Protein AF-0000000077461786 (afdb_homodimer)

pLDDT: mean 81.06, std 22.25, range [20.05, 98.94]

Foldseek 3Di:
DPPDDPADQLEDWDAQLLRQWIWTFGWQKIWIAGPVPRHTDDIQHDGPGGWNYKAFDDDPDPVCSPFQWIWIAGQCQWIFIARPVVGDTDDIDRNVHGFHWFWQAKAAWDADPNDTDIDTHTDTDGDPPPPPDDPDPDPDPDPPVPPVPPPPPPRCVVDDPVSQCRRQVVLLLVVLVCQLVPFDWDADPLRQIWGKDFKDKGKDFQQRFFPQFFLADAPQLLLLVVLLCLQVQAQFQVVCVVVVHCPCVVLQACVLCVVLPNNVADRRGQFRFRSVCQQANPFDTDTRPDDCPPHHDNLVVVLLVCCQPPQQDFPSKGARDDPVRCSRGSHHFQFGMKTWHDDPLEIEIEIEGQEAASQHRNSSVSNNVSVVRQLSSLLSVGHYGMYMYIYGIYIYRPQCSVLSVSSSPGRTDRGWHKAAQNVDNDSNPDDSVRIDTHPRNHDYHRDDDDRD/DPPDDPADQLEDWDAQLLRQWIWTFGWQKIWIAGPVPRHTDDIQHDGPGGWNDKAFDDDPDPVCSVFQWIWIAGQCQWIFIARPVPGDTDDIDRNVHGFHWFWQAKDAWDADPNDTDIDTHTDTDGDPPPVPDDPDPDPPPDPPVPPVQPPPPVRCVVDDPVSQCRRQVVLLLVVLVCQLVPFDWDADPLRQIWGKDFKDKGKDFQQRFFPQFFLADAPQLLLLVVLLCLQQQAQFQVVCVVVVHCPCVVLQACVLCVVLPNNVADRRGQFRFRSVCQQANPFDTDTRPDDCPPHHDNLVVVLLVCCQPPQQDFPSKGARDDPVRCSRGSHHFQFGMKTWHDDPLEIEIEIEGQEAASQHRNSSVSNNVSVVRQLSSLLSVGHYGMYMYIYGIYIYRPQCSVLSVSSSPGRTDRGWHKAAQNVDNDSNPDDSVRIDTHPRNHDYHRDDDDRD

Organism: NCBI:txid325984

InterPro domains:
  IPR000398 Thymidylate synthase [MF_00008] (169-452)
  IPR000398 Thymidylate synthase [PR00108] (210-231)
  IPR000398 Thymidylate synthase [PR00108] (303-322)
  IPR000398 Thymidylate synthase [PR00108] (329-344)
  IPR000398 Thymidylate synthase [PR00108] (347-373)
  IPR000398 Thymidylate synthase [PR00108] (385-402)
  IPR000398 Thymidylate synthase [TIGR03284] (171-452)
  IPR001680 WD40 repeat [SM00320] (37-83)
  IPR015943 WD40/YVTN repeat-like-containing domain superfamily [G3DSA:2.130.10.10] (1-142)
  IPR020940 Thymidylate synthase, active site [PS00091] (314-342)
  IPR023451 Thymidylate synthase/dCMP hydroxymethylase domain [PF00303] (171-452)
  IPR023451 Thymidylate synthase/dCMP hydroxymethylase domain [cd00351] (172-405)
  IPR036322 WD40-repeat-containing domain superfamily [SSF50978] (13-280)
  IPR036926 Thymidylate synthase/dCMP hydroxymethylase superfamily [G3DSA:3.30.572.10] (159-452)
  IPR036926 Thymidylate synthase/dCMP hydroxymethylase superfamily [SSF55831] (150-452)
  IPR045097 Thymidylate synthase/dCMP hydroxymethylase [PTHR11548] (105-452)

Radius of gyration: 31.3 Å; Cα contacts (8 Å, |Δi|>4): 1874; chains: 2; bounding box: 80×113×77 Å

Solvent-accessible surface area (backbone atoms only — not comparable to full-atom values): 48956 Å² total; per-residue (Å²): 69,83,75,64,73,95,61,66,64,60,20,64,64,29,57,40,74,72,54,52,34,36,34,34,22,45,44,37,26,37,37,30,24,30,59,85,74,66,43,76,74,51,62,45,80,78,52,90,24,42,22,25,36,51,42,55,57,79,59,93,49,85,88,38,44,78,50,42,37,31,39,34,27,11,50,62,5,36,36,34,33,31,36,64,80,62,73,36,84,72,42,78,42,77,68,80,36,42,37,39,54,30,48,48,34,63,50,75,75,43,73,57,95,88,27,48,43,60,54,67,41,65,40,77,48,78,69,73,72,75,74,77,60,84,71,80,76,78,76,81,76,74,83,70,75,68,68,75,69,65,67,55,71,72,66,60,62,72,40,55,63,76,60,49,66,47,28,56,66,46,57,56,50,52,48,52,51,46,25,75,73,68,29,46,81,38,62,49,96,60,68,69,30,29,23,33,41,74,64,48,76,46,68,43,64,42,68,71,29,34,73,47,65,20,40,30,50,67,68,57,69,52,36,48,50,50,48,54,40,28,74,69,28,52,31,41,45,55,67,40,43,77,71,72,38,66,88,52,49,69,59,22,27,60,71,42,27,43,74,69,72,40,65,88,50,58,73,24,42,30,36,68,31,42,13,19,25,28,44,25,28,82,41,86,83,87,59,57,82,64,83,58,83,90,33,46,45,42,30,56,60,50,34,54,48,34,55,68,75,40,40,60,48,69,75,36,50,44,51,29,64,47,88,80,48,43,85,58,23,62,57,67,57,34,63,28,34,37,39,49,45,58,54,95,64,21,30,27,35,40,34,40,20,40,49,28,40,59,76,63,49,38,60,46,48,49,34,35,54,44,48,50,40,40,51,53,13,53,50,58,74,34,40,37,34,37,38,34,43,35,26,38,40,33,26,40,45,54,87,41,48,63,54,47,55,56,36,72,73,43,68,76,47,51,36,17,34,73,44,68,51,83,85,64,62,50,87,87,71,68,56,70,85,38,56,45,73,46,70,71,66,47,40,64,72,71,82,71,81,82,85,105,68,83,75,63,74,96,61,64,63,59,20,65,64,29,57,39,74,72,55,52,33,35,35,35,22,46,44,36,26,36,38,30,25,29,60,87,75,66,43,76,76,52,60,46,80,79,52,89,26,43,21,25,38,54,44,54,58,79,58,92,48,85,88,40,41,78,51,41,37,31,37,35,29,10,49,62,5,34,37,35,34,31,35,64,79,62,71,36,84,73,43,79,42,78,66,79,35,42,37,39,54,32,48,46,33,64,51,74,76,42,72,58,94,90,28,48,41,62,56,65,41,66,40,79,47,79,70,75,73,74,75,78,61,83,71,80,77,76,75,82,78,69,85,75,74,68,70,77,69,64,68,56,67,72,64,58,64,72,40,56,64,76,59,50,67,48,28,57,66,45,59,57,50,50,47,52,51,46,25,74,73,68,29,45,80,37,61,49,98,60,68,70,30,29,23,33,42,74,66,46,74,44,68,42,63,41,66,73,28,32,72,47,65,18,39,31,51,65,68,58,70,52,37,48,51,50,47,54,40,28,74,70,28,52,30,40,46,56,67,40,44,76,72,72,37,67,88,52,50,67,58,22,29,59,71,42,26,43,73,70,72,40,64,89,51,57,72,24,42,29,34,70,31,43,15,20,26,28,44,25,29,82,41,86,81,86,60,59,83,63,84,60,82,91,34,46,44,43,32,56,61,49,34,54,48,33,54,66,74,41,40,60,47,69,75,35,49,42,50,30,63,46,87,80,49,42,85,58,23,63,59,65,56,34,66,28,36,35,37,49,46,57,55,94,62,20,30,26,35,40,34,39,20,41,50,29,39,59,74,64,50,38,60,45,48,50,35,35,53,45,48,50,38,41,51,53,13,53,51,62,75,32,41,38,34,36,38,33,44,35,26,38,38,33,27,40,44,53,86,40,47,64,54,48,55,55,37,71,71,43,67,76,48,52,34,16,34,73,44,68,50,83,85,64,61,49,87,86,70,68,54,69,86,40,55,44,74,44,70,70,67,47,39,66,71,71,81,71,81,80,86,105

Secondary structure (DSSP, 8-state):
-----SS-B-S--EE-TTSSEEEEEETTEEEEEETTT--EEEEEE--SS-EEEEEEPP-SSGGGTT--EEEEEETTSEEEEEETTTTEEEEEEE-SS--EEEEEEEPPPEEETTEEE--EEEEEE---GGG------------GGGGGG---GGGTTTS-HHHHTT-THHHHHHHHHHHHHHPEEE--TTSS-EEEEEEEEEEEE-SS-----SSS---HHHHHHHHHHHHHT--BHHHHHTTT--TTHHHHSHHHHHHTT-TTSPTTB--S-THHHHHHBTPPP--TTS--TT-SB-HHHHHHHHHHH-TT-TT-EEE---TTTGGG-SS--SEEEEEEEEETTEEEEEEEEEEEETTTHHHHHHHHHHHHHHHHHHHTT-EEEEEEEEEEEEEEEGGGHHHHHHHTTSPP-PPPEEEE-TT--SGGG--GGGEEEES--PPPP-------/-----SS-EEEEEEE-TTSSEEEEEETTEEEEEETTT--EEEEEE--SS-EEEEEEPPPSSGGGTT--EEEEEETTSEEEEEETTTTEEEEEEE-SS--EEEEEEEPPPEEETTEEE--EEEEEE---GGG-------S----TTSGGG---GGGTTTS-HHHHTT-THHHHHHHHHHHHHHPEEE--TTSS-EEEEEEEEEEEE-SS-----SSS---HHHHHHHHHHHHHT--BHHHHHHTT--TTHHHHSHHHHHHTT-TTSPTTB--S-THHHHHHBTPPP--TTS--TT-SB-HHHHHHHHHHH-TT-TT-EEE---TTTGGG-SS--SEEEEEEEEETTEEEEEEEEEEEETTTHHHHHHHHHHHHHHHHHHHTT-EEEEEEEEEEEEEEEGGGHHHHHHHTTSPP-PPPEEEE-TT--SGGG--GGGEEEES--PPPP-------

Nearest PDB structures (foldseek):
  8dae-assembly1_A  TM=9.902E-01  e=1.362E-56  Arabidopsis thaliana
  6kp7-assembly1_B  TM=8.188E-01  e=2.850E-46  Plasmodium falciparum
  6kpr-assembly1_A  TM=7.948E-01  e=3.824E-46  Plasmodium falciparum
  6lh9-assembly1_B  TM=7.862E-01  e=1.872E-45  Plasmodium falciparum
  7f3y-assembly1_B  TM=7.799E-01  e=4.022E-45  Plasmodium falciparum

Sequence (904 aa):
MITGGQSFVSSPPAFSNDGKKLLICTGATVSIFSTSTGLQITELEGHIDRVTSVVVVPVTGPASKFMSFCWTSSLDGTVCYWDFAVPELMKKVNVQLPVWSMPWHSSSPLVENNIRYSFVTYVRVRSNSDTELNAPSNDVATDCQSEKEKFEVERFSFLPKMIFDRHEEYMYIKLVDDIISTGTQKSDRTGTGTLSKFGCQMRFNLRRSFPLLTTKKVFWRGVVEELLWFISGSTNAKVLQEKGIHIWDGNASREYLDSVGLSHREEGDLGPIYGFQWRHYGAEYTDMHADYSGKGFDQLMDVIDKIKNNPDDRRIILSAWNPSDLIQMALPPCHMFAQFYVENGELSCQMYQRSADMGLGVPFNIASYSLLTCIIAHVCGLVPGEFVHVLGDAHVYRNHVRPLQEQLQKQPKPFPVLKINPLIKDIDSFVASDFKLIGYDPHYKIEMKMAIMITGGQSFVSSPPAFSNDGKKLLICTGATVSIFSTSTGLQITELEGHIDRVTSVVVVPVTGPASKFMSFCWTSSLDGTVCYWDFAVPELMKKVNVQLPVWSMPWHSSSPLVENNIRYSFVTYVRVRSNSDTELNAPSNDVATDCQSEKEKFEVERFSFLPKMIFDRHEEYMYIKLVDDIISTGTQKSDRTGTGTLSKFGCQMRFNLRRSFPLLTTKKVFWRGVVEELLWFISGSTNAKVLQEKGIHIWDGNASREYLDSVGLSHREEGDLGPIYGFQWRHYGAEYTDMHADYSGKGFDQLMDVIDKIKNNPDDRRIILSAWNPSDLIQMALPPCHMFAQFYVENGELSCQMYQRSADMGLGVPFNIASYSLLTCIIAHVCGLVPGEFVHVLGDAHVYRNHVRPLQEQLQKQPKPFPVLKINPLIKDIDSFVASDFKLIGYDPHYKIEMKMAI

Structure (mmCIF, N/CA/C/O backbone):
data_AF-0000000077461786-model_v1
#
loop_
_entity.id
_entity.type
_entity.pdbx_description
1 polymer 'thymidylate synthase'
#
loop_
_atom_site.group_PDB
_atom_site.id
_atom_site.type_symbol
_atom_site.label_atom_id
_atom_site.label_alt_id
_atom_site.label_comp_id
_atom_site.label_asym_id
_atom_site.label_entity_id
_atom_site.label_seq_id
_atom_site.pdbx_PDB_ins_code
_atom_site.Cartn_x
_atom_site.Cartn_y
_atom_site.Cartn_z
_atom_site.occupancy
_atom_site.B_iso_or_equiv
_atom_site.auth_seq_id
_atom_site.auth_comp_id
_atom_site.auth_asym_id
_atom_site.auth_atom_id
_atom_site.pdbx_PDB_model_num
ATOM 1 N N . MET A 1 1 ? 13.609 6.012 27.078 1 20.17 1 MET A N 1
ATOM 2 C CA . MET A 1 1 ? 12.828 7.191 27.438 1 20.17 1 MET A CA 1
ATOM 3 C C . MET A 1 1 ? 12.82 7.414 28.938 1 20.17 1 MET A C 1
ATOM 5 O O . MET A 1 1 ? 12.453 6.516 29.703 1 20.17 1 MET A O 1
ATOM 9 N N . ILE A 1 2 ? 13.836 8.023 29.453 1 24 2 ILE A N 1
ATOM 10 C CA . ILE A 1 2 ? 13.633 8.5 30.828 1 24 2 ILE A CA 1
ATOM 11 C C . ILE A 1 2 ? 12.32 9.273 30.906 1 24 2 ILE A C 1
ATOM 13 O O . ILE A 1 2 ? 12.078 10.195 30.125 1 24 2 ILE A O 1
ATOM 17 N N . THR A 1 3 ? 11.32 8.562 31.281 1 26.92 3 THR A N 1
ATOM 18 C CA . THR A 1 3 ? 10.031 9.211 31.5 1 26.92 3 THR A CA 1
ATOM 19 C C . THR A 1 3 ? 10.148 10.312 32.531 1 26.92 3 THR A C 1
ATOM 21 O O . THR A 1 3 ? 10.109 10.047 33.75 1 26.92 3 THR A O 1
ATOM 24 N N . GLY A 1 4 ? 11.266 10.938 32.656 1 26.56 4 GLY A N 1
ATOM 25 C CA . GLY A 1 4 ? 11.188 11.867 33.781 1 26.56 4 GLY A CA 1
ATOM 26 C C . GLY A 1 4 ? 9.859 12.602 33.875 1 26.56 4 GLY A C 1
ATOM 27 O O . GLY A 1 4 ? 8.945 12.32 33.094 1 26.56 4 GLY A O 1
ATOM 28 N N . GLY A 1 5 ? 9.977 13.922 34.469 1 28.36 5 GLY A N 1
ATOM 29 C CA . GLY A 1 5 ? 8.945 14.789 35 1 28.36 5 GLY A CA 1
ATOM 30 C C . GLY A 1 5 ? 7.816 15.062 34.031 1 28.36 5 GLY A C 1
ATOM 31 O O . GLY A 1 5 ? 7.918 14.727 32.844 1 28.36 5 GLY A O 1
ATOM 32 N N . GLN A 1 6 ? 6.551 15.367 34.625 1 29.67 6 GLN A N 1
ATOM 33 C CA . GLN A 1 6 ? 5.238 15.742 34.094 1 29.67 6 GLN A CA 1
ATOM 34 C C . GLN A 1 6 ? 5.367 16.641 32.875 1 29.67 6 GLN A C 1
ATOM 36 O O . GLN A 1 6 ? 4.402 16.828 32.125 1 29.67 6 GLN A O 1
ATOM 41 N N . SER A 1 7 ? 6.316 17.641 32.969 1 28.44 7 SER A N 1
ATOM 42 C CA . SER A 1 7 ? 6.258 18.766 32.031 1 28.44 7 SER A CA 1
ATOM 43 C C . SER A 1 7 ? 6.945 18.438 30.719 1 28.44 7 SER A C 1
ATOM 45 O O . SER A 1 7 ? 7.797 17.547 30.672 1 28.44 7 SER A O 1
ATOM 47 N N . PHE A 1 8 ? 6.34 18.859 29.641 1 31.45 8 PHE A N 1
ATOM 48 C CA . PHE A 1 8 ? 6.695 18.734 28.234 1 31.45 8 PHE A CA 1
ATOM 49 C C . PHE A 1 8 ? 8.164 19.062 28.016 1 31.45 8 PHE A C 1
ATOM 51 O O . PHE A 1 8 ? 8.664 20.078 28.531 1 31.45 8 PHE A O 1
ATOM 58 N N . VAL A 1 9 ? 9 18.141 27.922 1 36.12 9 VAL A N 1
ATOM 59 C CA . VAL A 1 9 ? 10.367 18.344 27.469 1 36.12 9 VAL A CA 1
ATOM 60 C C . VAL A 1 9 ? 10.352 19.031 26.094 1 36.12 9 VAL A C 1
ATOM 62 O O . VAL A 1 9 ? 9.711 18.547 25.156 1 36.12 9 VAL A O 1
ATOM 65 N N . SER A 1 10 ? 10.539 20.328 26.078 1 40.47 10 SER A N 1
ATOM 66 C CA . SER A 1 10 ? 10.453 21.203 24.906 1 40.47 10 SER A CA 1
ATOM 67 C C . SER A 1 10 ? 11.641 20.984 23.969 1 40.47 10 SER A C 1
ATOM 69 O O . SER A 1 10 ? 11.617 21.438 22.812 1 40.47 10 SER A O 1
ATOM 71 N N . SER A 1 11 ? 12.719 20.453 24.484 1 46.12 11 SER A N 1
ATOM 72 C CA . SER A 1 11 ? 13.906 20.312 23.656 1 46.12 11 SER A CA 1
ATOM 73 C C . SER A 1 11 ? 14.656 19.031 23.953 1 46.12 11 SER A C 1
ATOM 75 O O . SER A 1 11 ? 14.508 18.453 25.047 1 46.12 11 SER A O 1
ATOM 77 N N . PRO A 1 12 ? 15.336 18.391 22.953 1 49.28 12 PRO A N 1
ATOM 78 C CA . PRO A 1 12 ? 16.125 17.203 23.234 1 49.28 12 PRO A CA 1
ATOM 79 C C . PRO A 1 12 ? 17.047 17.375 24.453 1 49.28 12 PRO A C 1
ATOM 81 O O . PRO A 1 12 ? 17.625 18.438 24.641 1 49.28 12 PRO A O 1
ATOM 84 N N . PRO A 1 13 ? 17.016 16.281 25.344 1 54.81 13 PRO A N 1
ATOM 85 C CA . PRO A 1 13 ? 17.969 16.344 26.453 1 54.81 13 PRO A CA 1
ATOM 86 C C . PRO A 1 13 ? 19.422 16.281 25.984 1 54.81 13 PRO A C 1
ATOM 88 O O . PRO A 1 13 ? 19.688 15.875 24.844 1 54.81 13 PRO A O 1
ATOM 91 N N . ALA A 1 14 ? 20.312 16.875 26.547 1 60.91 14 ALA A N 1
ATOM 92 C CA . ALA A 1 14 ? 21.734 16.875 26.266 1 60.91 14 ALA A CA 1
ATOM 93 C C . ALA A 1 14 ? 22.516 16.234 27.406 1 60.91 14 ALA A C 1
ATOM 95 O O . ALA A 1 14 ? 22.203 16.453 28.578 1 60.91 14 ALA A O 1
ATOM 96 N N . PHE A 1 15 ? 23.547 15.312 27 1 64.94 15 PHE A N 1
ATOM 97 C CA . PHE A 1 15 ? 24.453 14.75 28 1 64.94 15 PHE A CA 1
ATOM 98 C C . PHE A 1 15 ? 25.672 15.641 28.188 1 64.94 15 PHE A C 1
ATOM 100 O O . PHE A 1 15 ? 26.109 16.297 27.234 1 64.94 15 PHE A O 1
ATOM 107 N N . SER A 1 16 ? 26.125 15.531 29.422 1 69.38 16 SER A N 1
ATOM 108 C CA . SER A 1 16 ? 27.438 16.125 29.625 1 69.38 16 SER A CA 1
ATOM 109 C C . SER A 1 16 ? 28.516 15.328 28.891 1 69.38 16 SER A C 1
ATOM 111 O O . SER A 1 16 ? 28.312 14.18 28.516 1 69.38 16 SER A O 1
ATOM 113 N N . ASN A 1 17 ? 29.578 16 28.641 1 62.97 17 ASN A N 1
ATOM 114 C CA . ASN A 1 17 ? 30.656 15.391 27.891 1 62.97 17 ASN A CA 1
ATOM 115 C C . ASN A 1 17 ? 31.141 14.102 28.547 1 62.97 17 ASN A C 1
ATOM 117 O O . ASN A 1 17 ? 31.562 13.172 27.859 1 62.97 17 ASN A O 1
ATOM 121 N N . ASP A 1 18 ? 31.062 13.984 29.797 1 65.38 18 ASP A N 1
ATOM 122 C CA . ASP A 1 18 ? 31.5 12.781 30.5 1 65.38 18 ASP A CA 1
ATOM 123 C C . ASP A 1 18 ? 30.359 11.789 30.672 1 65.38 18 ASP A C 1
ATOM 125 O O . ASP A 1 18 ? 30.516 10.742 31.281 1 65.38 18 ASP A O 1
ATOM 129 N N . GLY A 1 19 ? 29.219 12.172 30.25 1 67.88 19 GLY A N 1
ATOM 130 C CA . GLY A 1 19 ? 28.062 11.289 30.297 1 67.88 19 GLY A CA 1
ATOM 131 C C . GLY A 1 19 ? 27.453 11.172 31.672 1 67.88 19 GLY A C 1
ATOM 132 O O . GLY A 1 19 ? 26.531 10.375 31.891 1 67.88 19 GLY A O 1
ATOM 133 N N . LYS A 1 20 ? 27.812 11.852 32.594 1 69 20 LYS A N 1
ATOM 134 C CA . LYS A 1 20 ? 27.375 11.703 33.969 1 69 20 LYS A CA 1
ATOM 135 C C . LYS A 1 20 ? 26.156 12.578 34.281 1 69 20 LYS A C 1
ATOM 137 O O . LYS A 1 20 ? 25.484 12.398 35.281 1 69 20 LYS A O 1
ATOM 142 N N . LYS A 1 21 ? 25.938 13.57 33.406 1 72.44 21 LYS A N 1
ATOM 143 C CA . LYS A 1 21 ? 24.797 14.469 33.594 1 72.44 21 LYS A CA 1
ATOM 144 C C . LYS A 1 21 ? 23.906 14.5 32.375 1 72.44 21 LYS A C 1
ATOM 146 O O . LYS A 1 21 ? 24.391 14.383 31.234 1 72.44 21 LYS A O 1
ATOM 151 N N . LEU A 1 22 ? 22.641 14.562 32.688 1 71 22 LEU A N 1
ATOM 152 C CA . LEU A 1 22 ? 21.609 14.711 31.672 1 71 22 LEU A CA 1
ATOM 153 C C . LEU A 1 22 ? 20.906 16.062 31.812 1 71 22 LEU A C 1
ATOM 155 O O . LEU A 1 22 ? 20.438 16.406 32.906 1 71 22 LEU A O 1
ATOM 159 N N . LEU A 1 23 ? 20.953 16.875 30.734 1 68.62 23 LEU A N 1
ATOM 160 C CA . LEU A 1 23 ? 20.281 18.156 30.703 1 68.62 23 LEU A CA 1
ATOM 161 C C . LEU A 1 23 ? 18.953 18.047 29.969 1 68.62 23 LEU A C 1
ATOM 163 O O . LEU A 1 23 ? 18.906 17.578 28.828 1 68.62 23 LEU A O 1
ATOM 167 N N . ILE A 1 24 ? 17.844 18.438 30.703 1 64.19 24 ILE A N 1
ATOM 168 C CA . ILE A 1 24 ? 16.5 18.344 30.156 1 64.19 24 ILE A CA 1
ATOM 169 C C . ILE A 1 24 ? 15.828 19.719 30.234 1 64.19 24 ILE A C 1
ATOM 171 O O . ILE A 1 24 ? 15.844 20.375 31.281 1 64.19 24 ILE A O 1
ATOM 175 N N . CYS A 1 25 ? 15.391 20.172 29.047 1 63.47 25 CYS A N 1
ATOM 176 C CA . CYS A 1 25 ? 14.648 21.438 29.031 1 63.47 25 CYS A CA 1
ATOM 177 C C . CYS A 1 25 ? 13.242 21.25 29.578 1 63.47 25 CYS A C 1
ATOM 179 O O . CYS A 1 25 ? 12.453 20.484 29.031 1 63.47 25 CYS A O 1
ATOM 181 N N . THR A 1 26 ? 12.977 21.812 30.781 1 57.69 26 THR A N 1
ATOM 182 C CA . THR A 1 26 ? 11.68 21.766 31.453 1 57.69 26 THR A CA 1
ATOM 183 C C . THR A 1 26 ? 11.07 23.156 31.547 1 57.69 26 THR A C 1
ATOM 185 O O . THR A 1 26 ? 11.438 23.953 32.406 1 57.69 26 THR A O 1
ATOM 188 N N . GLY A 1 27 ? 10.25 23.453 30.578 1 61.56 27 GLY A N 1
ATOM 189 C CA . GLY A 1 27 ? 9.656 24.781 30.594 1 61.56 27 GLY A CA 1
ATOM 190 C C . GLY A 1 27 ? 10.656 25.891 30.344 1 61.56 27 GLY A C 1
ATOM 191 O O . GLY A 1 27 ? 11.297 25.922 29.281 1 61.56 27 GLY A O 1
ATOM 192 N N . ALA A 1 28 ? 10.672 26.859 31.391 1 68.88 28 ALA A N 1
ATOM 193 C CA . ALA A 1 28 ? 11.562 28 31.266 1 68.88 28 ALA A CA 1
ATOM 194 C C . ALA A 1 28 ? 12.922 27.719 31.891 1 68.88 28 ALA A C 1
ATOM 196 O O . ALA A 1 28 ? 13.773 28.609 31.984 1 68.88 28 ALA A O 1
ATOM 197 N N . THR A 1 29 ? 13.125 26.438 32.312 1 75.31 29 THR A N 1
ATOM 198 C CA . THR A 1 29 ? 14.375 26.062 32.969 1 75.31 29 THR A CA 1
ATOM 199 C C . THR A 1 29 ? 14.961 24.812 32.344 1 75.31 29 THR A C 1
ATOM 201 O O . THR A 1 29 ? 14.281 24.109 31.578 1 75.31 29 THR A O 1
ATOM 204 N N . VAL A 1 30 ? 16.312 24.641 32.531 1 77.75 30 VAL A N 1
ATOM 205 C CA . VAL A 1 30 ? 16.984 23.391 32.188 1 77.75 30 VAL A CA 1
ATOM 206 C C . VAL A 1 30 ? 17.297 22.609 33.469 1 77.75 30 VAL A C 1
ATOM 208 O O . VAL A 1 30 ? 18.031 23.109 34.312 1 77.75 30 VAL A O 1
ATOM 211 N N . SER A 1 31 ? 16.656 21.453 33.531 1 73.69 31 SER A N 1
ATOM 212 C CA . SER A 1 31 ? 16.938 20.578 34.656 1 73.69 31 SER A CA 1
ATOM 213 C C . SER A 1 31 ? 18.109 19.641 34.375 1 73.69 31 SER A C 1
ATOM 215 O O . SER A 1 31 ? 18.219 19.125 33.25 1 73.69 31 SER A O 1
ATOM 217 N N . ILE A 1 32 ? 19.094 19.531 35.344 1 77.94 32 ILE A N 1
ATOM 218 C CA . ILE A 1 32 ? 20.25 18.656 35.188 1 77.94 32 ILE A CA 1
ATOM 219 C C . ILE A 1 32 ? 20.109 17.453 36.125 1 77.94 32 ILE A C 1
ATOM 221 O O . ILE A 1 32 ? 19.938 17.609 37.312 1 77.94 32 ILE A O 1
ATOM 225 N N . PHE A 1 33 ? 20.203 16.281 35.438 1 70.44 33 PHE A N 1
ATOM 226 C CA . PHE A 1 33 ? 20.047 15.039 36.188 1 70.44 33 PHE A CA 1
ATOM 227 C C . PHE A 1 33 ? 21.359 14.25 36.188 1 70.44 33 PHE A C 1
ATOM 229 O O . PHE A 1 33 ? 22.141 14.344 35.219 1 70.44 33 PHE A O 1
ATOM 236 N N . SER A 1 34 ? 21.562 13.555 37.375 1 72.06 34 SER A N 1
ATOM 237 C CA . SER A 1 34 ? 22.625 12.562 37.375 1 72.06 34 SER A CA 1
ATOM 238 C C . SER A 1 34 ? 22.234 11.312 36.594 1 72.06 34 SER A C 1
ATOM 240 O O . SER A 1 34 ? 21.156 10.75 36.844 1 72.06 34 SER A O 1
ATOM 242 N N . THR A 1 35 ? 23.141 10.922 35.656 1 69.19 35 THR A N 1
ATOM 243 C CA . THR A 1 35 ? 22.828 9.734 34.875 1 69.19 35 THR A CA 1
ATOM 244 C C . THR A 1 35 ? 22.969 8.469 35.719 1 69.19 35 THR A C 1
ATOM 246 O O . THR A 1 35 ? 22.344 7.449 35.438 1 69.19 35 THR A O 1
ATOM 249 N N . SER A 1 36 ? 23.766 8.492 36.719 1 62.72 36 SER A N 1
ATOM 250 C CA . SER A 1 36 ? 24 7.344 37.594 1 62.72 36 SER A CA 1
ATOM 251 C C . SER A 1 36 ? 22.875 7.156 38.594 1 62.72 36 SER A C 1
ATOM 253 O O . SER A 1 36 ? 22.422 6.031 38.844 1 62.72 36 SER A O 1
ATOM 255 N N . THR A 1 37 ? 22.312 8.25 39.094 1 64.06 37 THR A N 1
ATOM 256 C CA . THR A 1 37 ? 21.328 8.133 40.156 1 64.06 37 THR A CA 1
ATOM 257 C C . THR A 1 37 ? 19.938 8.453 39.656 1 64.06 37 THR A C 1
ATOM 259 O O . THR A 1 37 ? 18.922 8.102 40.281 1 64.06 37 THR A O 1
ATOM 262 N N . GLY A 1 38 ? 19.906 9.141 38.625 1 64.88 38 GLY A N 1
ATOM 263 C CA . GLY A 1 38 ? 18.625 9.586 38.094 1 64.88 38 GLY A CA 1
ATOM 264 C C . GLY A 1 38 ? 18.031 10.758 38.844 1 64.88 38 GLY A C 1
ATOM 265 O O . GLY A 1 38 ? 16.922 11.188 38.562 1 64.88 38 GLY A O 1
ATOM 266 N N . LEU A 1 39 ? 18.75 11.219 39.781 1 68.25 39 LEU A N 1
ATOM 267 C CA . LEU A 1 39 ? 18.234 12.32 40.594 1 68.25 39 LEU A CA 1
ATOM 268 C C . LEU A 1 39 ? 18.656 13.664 40 1 68.25 39 LEU A C 1
ATOM 270 O O . LEU A 1 39 ? 19.703 13.773 39.375 1 68.25 39 LEU A O 1
ATOM 274 N N . GLN A 1 40 ? 17.703 14.648 40.188 1 77.44 40 GLN A N 1
ATOM 275 C CA . GLN A 1 40 ? 18.031 16 39.75 1 77.44 40 GLN A CA 1
ATOM 276 C C . GLN A 1 40 ? 19.125 16.609 40.594 1 77.44 40 GLN A C 1
ATOM 278 O O . GLN A 1 40 ? 19.062 16.578 41.844 1 77.44 40 GLN A O 1
ATOM 283 N N . ILE A 1 41 ? 20.156 17.109 40 1 78.56 41 ILE A N 1
ATOM 284 C CA . ILE A 1 41 ? 21.312 17.703 40.656 1 78.56 41 ILE A CA 1
ATOM 285 C C . ILE A 1 41 ? 21.109 19.219 40.812 1 78.56 41 ILE A C 1
ATOM 287 O O . ILE A 1 41 ? 21.344 19.766 41.906 1 78.56 41 ILE A O 1
ATOM 291 N N . THR A 1 42 ? 20.734 19.891 39.781 1 81.12 42 THR A N 1
ATOM 292 C CA . THR A 1 42 ? 20.562 21.328 39.781 1 81.12 42 THR A CA 1
ATOM 293 C C . THR A 1 42 ? 19.656 21.75 38.625 1 81.12 42 THR A C 1
ATOM 295 O O . THR A 1 42 ? 19.188 20.906 37.844 1 81.12 42 THR A O 1
ATOM 298 N N . GLU A 1 43 ? 19.266 23.031 38.625 1 84.19 43 GLU A N 1
ATOM 299 C CA . GLU A 1 43 ? 18.469 23.625 37.562 1 84.19 43 GLU A CA 1
ATOM 300 C C . GLU A 1 43 ? 19.078 24.938 37.094 1 84.19 43 GLU A C 1
ATOM 302 O O . GLU A 1 43 ? 19.672 25.672 37.875 1 84.19 43 GLU A O 1
ATOM 307 N N . LEU A 1 44 ? 19.047 25.141 35.844 1 82.69 44 LEU A N 1
ATOM 308 C CA . LEU A 1 44 ? 19.484 26.391 35.25 1 82.69 44 LEU A CA 1
ATOM 309 C C . LEU A 1 44 ? 18.297 27.344 35.031 1 82.69 44 LEU A C 1
ATOM 311 O O . LEU A 1 44 ? 17.453 27.109 34.156 1 82.69 44 LEU A O 1
ATOM 315 N N . GLU A 1 45 ? 18.234 28.359 35.906 1 81.5 45 GLU A N 1
ATOM 316 C CA . GLU A 1 45 ? 17.156 29.328 35.875 1 81.5 45 GLU A CA 1
ATOM 317 C C . GLU A 1 45 ? 17.625 30.672 35.281 1 81.5 45 GLU A C 1
ATOM 319 O O . GLU A 1 45 ? 18.562 31.281 35.812 1 81.5 45 GLU A O 1
ATOM 324 N N . GLY A 1 46 ? 17.141 31.031 34.156 1 78 46 GLY A N 1
ATOM 325 C CA . GLY A 1 46 ? 17.531 32.312 33.531 1 78 46 GLY A CA 1
ATOM 326 C C . GLY A 1 46 ? 16.594 32.75 32.438 1 78 46 GLY A C 1
ATOM 327 O O . GLY A 1 46 ? 16.516 33.938 32.094 1 78 46 GLY A O 1
ATOM 328 N N . HIS A 1 47 ? 16 31.812 31.844 1 77.94 47 HIS A N 1
ATOM 329 C CA . HIS A 1 47 ? 15.031 32.125 30.797 1 77.94 47 HIS A CA 1
ATOM 330 C C . HIS A 1 47 ? 13.664 32.438 31.391 1 77.94 47 HIS A C 1
ATOM 332 O O . HIS A 1 47 ? 13.352 32 32.5 1 77.94 47 HIS A O 1
ATOM 338 N N . ILE A 1 48 ? 12.836 33.344 30.609 1 75.5 48 ILE A N 1
ATOM 339 C CA . ILE A 1 48 ? 11.531 33.75 31.125 1 75.5 48 ILE A CA 1
ATOM 340 C C . ILE A 1 48 ? 10.438 33 30.375 1 75.5 48 ILE A C 1
ATOM 342 O O . ILE A 1 48 ? 9.258 33.094 30.719 1 75.5 48 ILE A O 1
ATOM 346 N N . ASP A 1 49 ? 10.852 32.375 29.297 1 68.06 49 ASP A N 1
ATOM 347 C CA . ASP A 1 49 ? 9.922 31.562 28.531 1 68.06 49 ASP A CA 1
ATOM 348 C C . ASP A 1 49 ? 10.516 30.188 28.25 1 68.06 49 ASP A C 1
ATOM 350 O O . ASP A 1 49 ? 11.633 29.875 28.688 1 68.06 49 ASP A O 1
ATOM 354 N N . ARG A 1 50 ? 9.812 29.312 27.578 1 65.06 50 ARG A N 1
ATOM 355 C CA . ARG A 1 50 ? 10.188 27.922 27.328 1 65.06 50 ARG A CA 1
ATOM 356 C C . ARG A 1 50 ? 11.562 27.844 26.672 1 65.06 50 ARG A C 1
ATOM 358 O O . ARG A 1 50 ? 11.844 28.578 25.719 1 65.06 50 ARG A O 1
ATOM 365 N N . VAL A 1 51 ? 12.484 27.047 27.344 1 65.44 51 VAL A N 1
ATOM 366 C CA . VAL A 1 51 ? 13.773 26.734 26.719 1 65.44 51 VAL A CA 1
ATOM 367 C C . VAL A 1 51 ? 13.57 25.766 25.562 1 65.44 51 VAL A C 1
ATOM 369 O O . VAL A 1 51 ? 12.898 24.75 25.703 1 65.44 51 VAL A O 1
ATOM 372 N N . THR A 1 52 ? 14.086 26.219 24.469 1 59.44 52 THR A N 1
ATOM 373 C CA . THR A 1 52 ? 13.82 25.469 23.25 1 59.44 52 THR A CA 1
ATOM 374 C C . THR A 1 52 ? 15.008 24.578 22.891 1 59.44 52 THR A C 1
ATOM 376 O O . THR A 1 52 ? 14.875 23.641 22.109 1 59.44 52 THR A O 1
ATOM 379 N N . SER A 1 53 ? 16.172 24.953 23.422 1 62.31 53 SER A N 1
ATOM 380 C CA . SER A 1 53 ? 17.344 24.156 23.078 1 62.31 53 SER A CA 1
ATOM 381 C C . SER A 1 53 ? 18.406 24.219 24.156 1 62.31 53 SER A C 1
ATOM 383 O O . SER A 1 53 ? 18.484 25.219 24.891 1 62.31 53 SER A O 1
ATOM 385 N N . VAL A 1 54 ? 19.078 23.031 24.375 1 67 54 VAL A N 1
ATOM 386 C CA . VAL A 1 54 ? 20.266 22.969 25.219 1 67 54 VAL A CA 1
ATOM 387 C C . VAL A 1 54 ? 21.391 22.266 24.469 1 67 54 VAL A C 1
ATOM 389 O O . VAL A 1 54 ? 21.172 21.219 23.859 1 67 54 VAL A O 1
ATOM 392 N N . VAL A 1 55 ? 22.484 22.938 24.281 1 64.56 55 VAL A N 1
ATOM 393 C CA . VAL A 1 55 ? 23.656 22.375 23.609 1 64.56 55 VAL A CA 1
ATOM 394 C C . VAL A 1 55 ? 24.844 22.406 24.547 1 64.56 55 VAL A C 1
ATOM 396 O O . VAL A 1 55 ? 25.281 23.469 25 1 64.56 55 VAL A O 1
ATOM 399 N N . VAL A 1 56 ? 25.375 21.156 24.797 1 67.62 56 VAL A N 1
ATOM 400 C CA . VAL A 1 56 ? 26.578 21.062 25.594 1 67.62 56 VAL A CA 1
ATOM 401 C C . VAL A 1 56 ? 27.812 21.344 24.734 1 67.62 56 VAL A C 1
ATOM 403 O O . VAL A 1 56 ? 27.922 20.812 23.625 1 67.62 56 VAL A O 1
ATOM 406 N N . VAL A 1 57 ? 28.641 22.25 25.219 1 62.5 57 VAL A N 1
ATOM 407 C CA . VAL A 1 57 ? 29.859 22.594 24.484 1 62.5 57 VAL A CA 1
ATOM 408 C C . VAL A 1 57 ? 30.781 21.391 24.438 1 62.5 57 VAL A C 1
ATOM 410 O O . VAL A 1 57 ? 31.156 20.828 25.469 1 62.5 57 VAL A O 1
ATOM 413 N N . PRO A 1 58 ? 31.094 20.938 23.109 1 59.78 58 PRO A N 1
ATOM 414 C CA . PRO A 1 58 ? 31.969 19.781 23 1 59.78 58 PRO A CA 1
ATOM 415 C C . PRO A 1 58 ? 33.406 20.062 23.453 1 59.78 58 PRO A C 1
ATOM 417 O O . PRO A 1 58 ? 33.844 21.203 23.359 1 59.78 58 PRO A O 1
ATOM 420 N N . VAL A 1 59 ? 33.969 18.906 24.031 1 53.22 59 VAL A N 1
ATOM 421 C CA . VAL A 1 59 ? 35.344 19.031 24.484 1 53.22 59 VAL A CA 1
ATOM 422 C C . VAL A 1 59 ? 36.312 18.672 23.359 1 53.22 59 VAL A C 1
ATOM 424 O O . VAL A 1 59 ? 36.031 17.797 22.547 1 53.22 59 VAL A O 1
ATOM 427 N N . THR A 1 60 ? 37.156 19.578 22.828 1 49.38 60 THR A N 1
ATOM 428 C CA . THR A 1 60 ? 38.125 19.391 21.75 1 49.38 60 THR A CA 1
ATOM 429 C C . THR A 1 60 ? 39.312 18.562 22.234 1 49.38 60 THR A C 1
ATOM 431 O O . THR A 1 60 ? 40.094 18.078 21.422 1 49.38 60 THR A O 1
ATOM 434 N N . GLY A 1 61 ? 39.594 18.438 23.516 1 49.16 61 GLY A N 1
ATOM 435 C CA . GLY A 1 61 ? 40.75 17.703 24.016 1 49.16 61 GLY A CA 1
ATOM 436 C C . GLY A 1 61 ? 40.469 16.938 25.297 1 49.16 61 GLY A C 1
ATOM 437 O O . GLY A 1 61 ? 39.438 17.141 25.922 1 49.16 61 GLY A O 1
ATOM 438 N N . PRO A 1 62 ? 41.312 15.906 25.547 1 52.22 62 PRO A N 1
ATOM 439 C CA . PRO A 1 62 ? 41.156 15.047 26.719 1 52.22 62 PRO A CA 1
ATOM 440 C C . PRO A 1 62 ? 41.062 15.844 28.016 1 52.22 62 PRO A C 1
ATOM 442 O O . PRO A 1 62 ? 40.375 15.438 28.953 1 52.22 62 PRO A O 1
ATOM 445 N N . ALA A 1 63 ? 41.781 16.891 28.141 1 55.16 63 ALA A N 1
ATOM 446 C CA . ALA A 1 63 ? 41.875 17.656 29.375 1 55.16 63 ALA A CA 1
ATOM 447 C C . ALA A 1 63 ? 40.594 18.438 29.641 1 55.16 63 ALA A C 1
ATOM 449 O O . ALA A 1 63 ? 40.344 18.891 30.766 1 55.16 63 ALA A O 1
ATOM 450 N N . SER A 1 64 ? 39.781 18.562 28.734 1 48.88 64 SER A N 1
ATOM 451 C CA . SER A 1 64 ? 38.594 19.391 28.891 1 48.88 64 SER A CA 1
ATOM 452 C C . SER A 1 64 ? 37.312 18.562 29.047 1 48.88 64 SER A C 1
ATOM 454 O O . SER A 1 64 ? 36.219 19.047 28.844 1 48.88 64 SER A O 1
ATOM 456 N N . LYS A 1 65 ? 37.5 17.438 29.359 1 55.88 65 LYS A N 1
ATOM 457 C CA . LYS A 1 65 ? 36.375 16.516 29.5 1 55.88 65 LYS A CA 1
ATOM 458 C C . LYS A 1 65 ? 35.5 16.906 30.672 1 55.88 65 LYS A C 1
ATOM 460 O O . LYS A 1 65 ? 34.312 16.531 30.719 1 55.88 65 LYS A O 1
ATOM 465 N N . PHE A 1 66 ? 36.062 17.688 31.516 1 55.78 66 PHE A N 1
ATOM 466 C CA . PHE A 1 66 ? 35.312 18.047 32.719 1 55.78 66 PHE A CA 1
ATOM 467 C C . PHE A 1 66 ? 34.594 19.391 32.5 1 55.78 66 PHE A C 1
ATOM 469 O O . PHE A 1 66 ? 33.938 19.891 33.438 1 55.78 66 PHE A O 1
ATOM 476 N N . MET A 1 67 ? 34.688 19.953 31.375 1 62.12 67 MET A N 1
ATOM 477 C CA . MET A 1 67 ? 33.969 21.203 31.125 1 62.12 67 MET A CA 1
ATOM 478 C C . MET A 1 67 ? 32.469 20.984 31.016 1 62.12 67 MET A C 1
ATOM 480 O O . MET A 1 67 ? 32.031 20.062 30.344 1 62.12 67 MET A O 1
ATOM 484 N N . SER A 1 68 ? 31.75 21.688 31.859 1 75.62 68 SER A N 1
ATOM 485 C CA . SER A 1 68 ? 30.297 21.578 31.984 1 75.62 68 SER A CA 1
ATOM 486 C C . SER A 1 68 ? 29.594 22.844 31.516 1 75.62 68 SER A C 1
ATOM 488 O O . SER A 1 68 ? 28.844 23.453 32.281 1 75.62 68 SER A O 1
ATOM 490 N N . PHE A 1 69 ? 29.906 23.203 30.219 1 73.31 69 PHE A N 1
ATOM 491 C CA . PHE A 1 69 ? 29.25 24.375 29.656 1 73.31 69 PHE A CA 1
ATOM 492 C C . PHE A 1 69 ? 28.172 23.969 28.672 1 73.31 69 PHE A C 1
ATOM 494 O O . PHE A 1 69 ? 28.297 22.953 27.984 1 73.31 69 PHE A O 1
ATOM 501 N N . CYS A 1 70 ? 27.125 24.672 28.734 1 77.31 70 CYS A N 1
ATOM 502 C CA . CYS A 1 70 ? 26.078 24.453 27.734 1 77.31 70 CYS A CA 1
ATOM 503 C C . CYS A 1 70 ? 25.438 25.766 27.312 1 77.31 70 CYS A C 1
ATOM 505 O O . CYS A 1 70 ? 25.547 26.766 28.016 1 77.31 70 CYS A O 1
ATOM 507 N N . TRP A 1 71 ? 24.953 25.766 26.062 1 66.81 71 TRP A N 1
ATOM 508 C CA . TRP A 1 71 ? 24.125 26.844 25.547 1 66.81 71 TRP A CA 1
ATOM 509 C C . TRP A 1 71 ? 22.656 26.453 25.578 1 66.81 71 TRP A C 1
ATOM 511 O O . TRP A 1 71 ? 22.297 25.297 25.281 1 66.81 71 TRP A O 1
ATOM 521 N N . THR A 1 72 ? 21.812 27.391 26.125 1 71.5 72 THR A N 1
ATOM 522 C CA . THR A 1 72 ? 20.359 27.172 26.062 1 71.5 72 THR A CA 1
ATOM 523 C C . THR A 1 72 ? 19.688 28.297 25.281 1 71.5 72 THR A C 1
ATOM 525 O O . THR A 1 72 ? 20.125 29.453 25.344 1 71.5 72 THR A O 1
ATOM 528 N N . SER A 1 73 ? 18.734 27.922 24.406 1 65.12 73 SER A N 1
ATOM 529 C CA . SER A 1 73 ? 17.875 28.891 23.75 1 65.12 73 SER A CA 1
ATOM 530 C C . SER A 1 73 ? 16.438 28.797 24.234 1 65.12 73 SER A C 1
ATOM 532 O O . SER A 1 73 ? 16.016 27.734 24.703 1 65.12 73 SER A O 1
ATOM 534 N N . SER A 1 74 ? 15.742 29.969 24.25 1 63.84 74 SER A N 1
ATOM 535 C CA . SER A 1 74 ? 14.383 30.047 24.781 1 63.84 74 SER A CA 1
ATOM 536 C C . SER A 1 74 ? 13.477 30.859 23.875 1 63.84 74 SER A C 1
ATOM 538 O O . SER A 1 74 ? 13.953 31.656 23.062 1 63.84 74 SER A O 1
ATOM 540 N N . LEU A 1 75 ? 12.227 30.578 24.016 1 61.09 75 LEU A N 1
ATOM 541 C CA . LEU A 1 75 ? 11.195 31.344 23.312 1 61.09 75 LEU A CA 1
ATOM 542 C C . LEU A 1 75 ? 11.219 32.812 23.75 1 61.09 75 LEU A C 1
ATOM 544 O O . LEU A 1 75 ? 10.641 33.656 23.094 1 61.09 75 LEU A O 1
ATOM 548 N N . ASP A 1 76 ? 11.898 33.094 24.828 1 63.78 76 ASP A N 1
ATOM 549 C CA . ASP A 1 76 ? 11.953 34.469 25.297 1 63.78 76 ASP A CA 1
ATOM 550 C C . ASP A 1 76 ? 12.938 35.312 24.469 1 63.78 76 ASP A C 1
ATOM 552 O O . ASP A 1 76 ? 13.109 36.5 24.719 1 63.78 76 ASP A O 1
ATOM 556 N N . GLY A 1 77 ? 13.523 34.5 23.469 1 57.31 77 GLY A N 1
ATOM 557 C CA . GLY A 1 77 ? 14.414 35.219 22.562 1 57.31 77 GLY A CA 1
ATOM 558 C C . GLY A 1 77 ? 15.828 35.344 23.094 1 57.31 77 GLY A C 1
ATOM 559 O O . GLY A 1 77 ? 16.641 36.094 22.562 1 57.31 77 GLY A O 1
ATOM 560 N N . THR A 1 78 ? 16.109 34.719 24.141 1 66.5 78 THR A N 1
ATOM 561 C CA . THR A 1 78 ? 17.453 34.812 24.703 1 66.5 78 THR A CA 1
ATOM 562 C C . THR A 1 78 ? 18.219 33.5 24.531 1 66.5 78 THR A C 1
ATOM 564 O O . THR A 1 78 ? 17.609 32.438 24.422 1 66.5 78 THR A O 1
ATOM 567 N N . VAL A 1 79 ? 19.484 33.625 24.312 1 68.56 79 VAL A N 1
ATOM 568 C CA . VAL A 1 79 ? 20.453 32.531 24.359 1 68.56 79 VAL A CA 1
ATOM 569 C C . VAL A 1 79 ? 21.375 32.688 25.562 1 68.56 79 VAL A C 1
ATOM 571 O O . VAL A 1 79 ? 21.953 33.781 25.75 1 68.56 79 VAL A O 1
ATOM 574 N N . CYS A 1 80 ? 21.406 31.656 26.344 1 75.31 80 CYS A N 1
ATOM 575 C CA . CYS A 1 80 ? 22.188 31.734 27.562 1 75.31 80 CYS A CA 1
ATOM 576 C C . CYS A 1 80 ? 23.328 30.734 27.562 1 75.31 80 CYS A C 1
ATOM 578 O O . CYS A 1 80 ? 23.172 29.609 27.062 1 75.31 80 CYS A O 1
ATOM 580 N N . TYR A 1 81 ? 24.469 31.188 27.891 1 76.38 81 TYR A N 1
ATOM 581 C CA . TYR A 1 81 ? 25.641 30.359 28.109 1 76.38 81 TYR A CA 1
ATOM 582 C C . TYR A 1 81 ? 25.828 30.047 29.594 1 76.38 81 TYR A C 1
ATOM 584 O O . TYR A 1 81 ? 25.844 30.969 30.422 1 76.38 81 TYR A O 1
ATOM 592 N N . TRP A 1 82 ? 25.844 28.672 29.875 1 80.94 82 TRP A N 1
ATOM 593 C CA . TRP A 1 82 ? 25.844 28.25 31.266 1 80.94 82 TRP A CA 1
ATOM 594 C C . TRP A 1 82 ? 27.094 27.453 31.609 1 80.94 82 TRP A C 1
ATOM 596 O O . TRP A 1 82 ? 27.641 26.766 30.75 1 80.94 82 TRP A O 1
ATOM 606 N N . ASP A 1 83 ? 27.672 27.688 32.875 1 79.44 83 ASP A N 1
ATOM 607 C CA . ASP A 1 83 ? 28.438 26.656 33.562 1 79.44 83 ASP A CA 1
ATOM 608 C C . ASP A 1 83 ? 27.531 25.781 34.438 1 79.44 83 ASP A C 1
ATOM 610 O O . ASP A 1 83 ? 27.078 26.219 35.5 1 79.44 83 ASP A O 1
ATOM 614 N N . PHE A 1 84 ? 27.328 24.453 33.938 1 81.75 84 PHE A N 1
ATOM 615 C CA . PHE A 1 84 ? 26.328 23.688 34.688 1 81.75 84 PHE A CA 1
ATOM 616 C C . PHE A 1 84 ? 26.969 22.797 35.719 1 81.75 84 PHE A C 1
ATOM 618 O O . PHE A 1 84 ? 26.297 22.031 36.406 1 81.75 84 PHE A O 1
ATOM 625 N N . ALA A 1 85 ? 28.266 22.828 35.906 1 78.06 85 ALA A N 1
ATOM 626 C CA . ALA A 1 85 ? 28.922 22.25 37.062 1 78.06 85 ALA A CA 1
ATOM 627 C C . ALA A 1 85 ? 28.594 23.031 38.344 1 78.06 85 ALA A C 1
ATOM 629 O O . ALA A 1 85 ? 28.359 22.453 39.406 1 78.06 85 ALA A O 1
ATOM 630 N N . VAL A 1 86 ? 28.609 24.438 38.281 1 78.56 86 VAL A N 1
ATOM 631 C CA . VAL A 1 86 ? 28.156 25.438 39.25 1 78.56 86 VAL A CA 1
ATOM 632 C C . VAL A 1 86 ? 27.047 26.297 38.625 1 78.56 86 VAL A C 1
ATOM 634 O O . VAL A 1 86 ? 27.328 27.312 38 1 78.56 86 VAL A O 1
ATOM 637 N N . PRO A 1 87 ? 25.828 25.703 38.688 1 81.69 87 PRO A N 1
ATOM 638 C CA . PRO A 1 87 ? 24.812 26.328 37.812 1 81.69 87 PRO A CA 1
ATOM 639 C C . PRO A 1 87 ? 24.891 27.844 37.812 1 81.69 87 PRO A C 1
ATOM 641 O O . PRO A 1 87 ? 24.281 28.5 38.688 1 81.69 87 PRO A O 1
ATOM 644 N N . GLU A 1 88 ? 25.766 28.375 36.938 1 85.31 88 GLU A N 1
ATOM 645 C CA . GLU A 1 88 ? 25.953 29.812 36.812 1 85.31 88 GLU A CA 1
ATOM 646 C C . GLU A 1 88 ? 25.703 30.281 35.375 1 85.31 88 GLU A C 1
ATOM 648 O O . GLU A 1 88 ? 26.141 29.641 34.438 1 85.31 88 GLU A O 1
ATOM 653 N N . LEU A 1 89 ? 24.891 31.328 35.219 1 87.25 89 LEU A N 1
ATOM 654 C CA . LEU A 1 89 ? 24.719 31.984 33.938 1 87.25 89 LEU A CA 1
ATOM 655 C C . LEU A 1 89 ? 25.953 32.812 33.562 1 87.25 89 LEU A C 1
ATOM 657 O O . LEU A 1 89 ? 26.281 33.781 34.281 1 87.25 89 LEU A O 1
ATOM 661 N N . MET A 1 90 ? 26.609 32.375 32.594 1 77.44 90 MET A N 1
ATOM 662 C CA . MET A 1 90 ? 27.859 33.031 32.188 1 77.44 90 MET A CA 1
ATOM 663 C C . MET A 1 90 ? 27.609 34.188 31.234 1 77.44 90 MET A C 1
ATOM 665 O O . MET A 1 90 ? 28.297 35.188 31.297 1 77.44 90 MET A O 1
ATOM 669 N N . LYS A 1 91 ? 26.734 33.906 30.266 1 74.31 91 LYS A N 1
ATOM 670 C CA . LYS A 1 91 ? 26.406 34.906 29.234 1 74.31 91 LYS A CA 1
ATOM 671 C C . LYS A 1 91 ? 24.969 34.781 28.781 1 74.31 91 LYS A C 1
ATOM 673 O O . LYS A 1 91 ? 24.438 33.688 28.672 1 74.31 91 LYS A O 1
ATOM 678 N N . LYS A 1 92 ? 24.281 35.938 28.688 1 80.19 92 LYS A N 1
ATOM 679 C CA . LYS A 1 92 ? 22.938 36.031 28.125 1 80.19 92 LYS A CA 1
ATOM 680 C C . LYS A 1 92 ? 22.922 36.938 26.891 1 80.19 92 LYS A C 1
ATOM 682 O O . LYS A 1 92 ? 23.375 38.062 26.938 1 80.19 92 LYS A O 1
ATOM 687 N N . VAL A 1 93 ? 22.625 36.281 25.859 1 64.5 93 VAL A N 1
ATOM 688 C CA . VAL A 1 93 ? 22.5 37 24.609 1 64.5 93 VAL A CA 1
ATOM 689 C C . VAL A 1 93 ? 21.031 37.188 24.25 1 64.5 93 VAL A C 1
ATOM 691 O O . VAL A 1 93 ? 20.281 36.188 24.188 1 64.5 93 VAL A O 1
ATOM 694 N N . ASN A 1 94 ? 20.531 38.406 24.188 1 60.44 94 ASN A N 1
ATOM 695 C CA . ASN A 1 94 ? 19.188 38.688 23.734 1 60.44 94 ASN A CA 1
ATOM 696 C C . ASN A 1 94 ? 19.109 38.75 22.219 1 60.44 94 ASN A C 1
ATOM 698 O O . ASN A 1 94 ? 19.641 39.656 21.578 1 60.44 94 ASN A O 1
ATOM 702 N N . VAL A 1 95 ? 18.703 37.656 21.688 1 52.28 95 VAL A N 1
ATOM 703 C CA . VAL A 1 95 ? 18.594 37.594 20.234 1 52.28 95 VAL A CA 1
ATOM 704 C C . VAL A 1 95 ? 17.25 38.188 19.797 1 52.28 95 VAL A C 1
ATOM 706 O O . VAL A 1 95 ? 17.016 38.375 18.609 1 52.28 95 VAL A O 1
ATOM 709 N N . GLN A 1 96 ? 16.438 38.719 20.688 1 49.22 96 GLN A N 1
ATOM 710 C CA . GLN A 1 96 ? 15.18 39.438 20.531 1 49.22 96 GLN A CA 1
ATOM 711 C C . GLN A 1 96 ? 14.148 38.594 19.766 1 49.22 96 GLN A C 1
ATOM 713 O O . GLN A 1 96 ? 12.992 39 19.641 1 49.22 96 GLN A O 1
ATOM 718 N N . LEU A 1 97 ? 14.531 37.438 19.234 1 44.53 97 LEU A N 1
ATOM 719 C CA . LEU A 1 97 ? 13.594 36.594 18.5 1 44.53 97 LEU A CA 1
ATOM 720 C C . LEU A 1 97 ? 13.461 35.219 19.156 1 44.53 97 LEU A C 1
ATOM 722 O O . LEU A 1 97 ? 14.445 34.688 19.688 1 44.53 97 LEU A O 1
ATOM 726 N N . PRO A 1 98 ? 12.172 34.875 19.234 1 46.69 98 PRO A N 1
ATOM 727 C CA . PRO A 1 98 ? 12.039 33.5 19.75 1 46.69 98 PRO A CA 1
ATOM 728 C C . PRO A 1 98 ? 12.852 32.469 18.953 1 46.69 98 PRO A C 1
ATOM 730 O O . PRO A 1 98 ? 12.852 32.5 17.719 1 46.69 98 PRO A O 1
ATOM 733 N N . VAL A 1 99 ? 13.773 31.953 19.625 1 47.59 99 VAL A N 1
ATOM 734 C CA . VAL A 1 99 ? 14.562 30.906 18.984 1 47.59 99 VAL A CA 1
ATOM 735 C C . VAL A 1 99 ? 13.781 29.609 18.969 1 47.59 99 VAL A C 1
ATOM 737 O O . VAL A 1 99 ? 13.453 29.062 20.031 1 47.59 99 VAL A O 1
ATOM 740 N N . TRP A 1 100 ? 13.094 29.5 17.812 1 46.94 100 TRP A N 1
ATOM 741 C CA . TRP A 1 100 ? 12.375 28.234 17.672 1 46.94 100 TRP A CA 1
ATOM 742 C C . TRP A 1 100 ? 13.312 27.109 17.234 1 46.94 100 TRP A C 1
ATOM 744 O O . TRP A 1 100 ? 14.297 27.359 16.531 1 46.94 100 TRP A O 1
ATOM 754 N N . SER A 1 101 ? 13.25 26.125 18.078 1 49.09 101 SER A N 1
ATOM 755 C CA . SER A 1 101 ? 13.914 24.906 17.625 1 49.09 101 SER A CA 1
ATOM 756 C C . SER A 1 101 ? 12.938 24.016 16.859 1 49.09 101 SER A C 1
ATOM 758 O O . SER A 1 101 ? 11.844 23.734 17.344 1 49.09 101 SER A O 1
ATOM 760 N N . MET A 1 102 ? 13.156 24.031 15.539 1 47.34 102 MET A N 1
ATOM 761 C CA . MET A 1 102 ? 12.312 23.172 14.719 1 47.34 102 MET A CA 1
ATOM 762 C C . MET A 1 102 ? 12.984 21.812 14.484 1 47.34 102 MET A C 1
ATOM 764 O O . MET A 1 102 ? 14.195 21.75 14.281 1 47.34 102 MET A O 1
ATOM 768 N N . PRO A 1 103 ? 12.18 20.781 14.586 1 49.56 103 PRO A N 1
ATOM 769 C CA . PRO A 1 103 ? 12.781 19.484 14.297 1 49.56 103 PRO A CA 1
ATOM 770 C C . PRO A 1 103 ? 13.211 19.344 12.836 1 49.56 103 PRO A C 1
ATOM 772 O O . PRO A 1 103 ? 12.445 19.703 11.93 1 49.56 103 PRO A O 1
ATOM 775 N N . TRP A 1 104 ? 14.414 19 12.656 1 54.41 104 TRP A N 1
ATOM 776 C CA . TRP A 1 104 ? 14.93 18.719 11.32 1 54.41 104 TRP A CA 1
ATOM 777 C C . TRP A 1 104 ? 14.648 17.281 10.922 1 54.41 104 TRP A C 1
ATOM 779 O O . TRP A 1 104 ? 14.203 17.016 9.805 1 54.41 104 TRP A O 1
ATOM 789 N N . HIS A 1 105 ? 14.969 16.406 11.805 1 55.53 105 HIS A N 1
ATOM 790 C CA . HIS A 1 105 ? 14.781 14.977 11.602 1 55.53 105 HIS A CA 1
ATOM 791 C C . HIS A 1 105 ? 14.57 14.258 12.93 1 55.53 105 HIS A C 1
ATOM 793 O O . HIS A 1 105 ? 15.18 14.609 13.938 1 55.53 105 HIS A O 1
ATOM 799 N N . SER A 1 106 ? 13.625 13.398 12.953 1 53.38 106 SER A N 1
ATOM 800 C CA . SER A 1 106 ? 13.406 12.508 14.086 1 53.38 106 SER A CA 1
ATOM 801 C C . SER A 1 106 ? 13.5 11.047 13.656 1 53.38 106 SER A C 1
ATOM 803 O O . SER A 1 106 ? 12.898 10.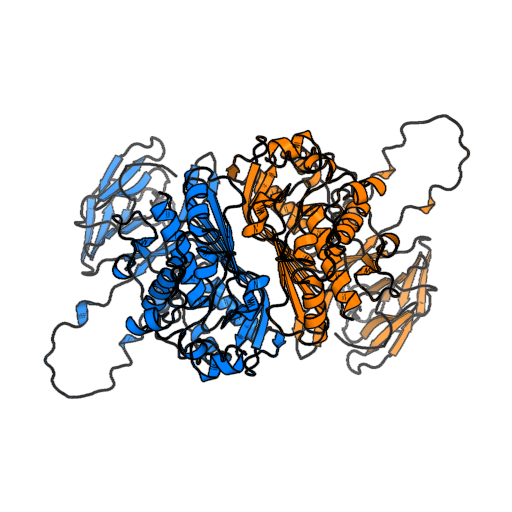641 12.656 1 53.38 106 SER A O 1
ATOM 805 N N . SER A 1 107 ? 14.344 10.312 14.375 1 49.34 107 SER A N 1
ATOM 806 C CA . SER A 1 107 ? 14.438 8.891 14.078 1 49.34 107 SER A CA 1
ATOM 807 C C . SER A 1 107 ? 13.219 8.133 14.602 1 49.34 107 SER A C 1
ATOM 809 O O . SER A 1 107 ? 12.492 8.633 15.469 1 49.34 107 SER A O 1
ATOM 811 N N . SER A 1 108 ? 12.977 6.996 14.016 1 65.94 108 SER A N 1
ATOM 812 C CA . SER A 1 108 ? 11.961 6.105 14.586 1 65.94 108 SER A CA 1
ATOM 813 C C . SER A 1 108 ? 12.352 5.652 15.984 1 65.94 108 SER A C 1
ATOM 815 O O . SER A 1 108 ? 13.539 5.477 16.281 1 65.94 108 SER A O 1
ATOM 817 N N . PRO A 1 109 ? 11.328 5.566 16.828 1 48.97 109 PRO A N 1
ATOM 818 C CA . PRO A 1 109 ? 11.664 5.105 18.188 1 48.97 109 PRO A CA 1
ATOM 819 C C . PRO A 1 109 ? 12.281 3.709 18.188 1 48.97 109 PRO A C 1
ATOM 821 O O . PRO A 1 109 ? 11.898 2.855 17.391 1 48.97 109 PRO A O 1
ATOM 824 N N . LEU A 1 110 ? 13.297 3.51 18.984 1 56.19 110 LEU A N 1
ATOM 825 C CA . LEU A 1 110 ? 13.953 2.23 19.219 1 56.19 110 LEU A CA 1
ATOM 826 C C . LEU A 1 110 ? 13.852 1.829 20.688 1 56.19 110 LEU A C 1
ATOM 828 O O . LEU A 1 110 ? 13.68 2.686 21.562 1 56.19 110 LEU A O 1
ATOM 832 N N . VAL A 1 111 ? 13.688 0.61 20.969 1 53.47 111 VAL A N 1
ATOM 833 C CA . VAL A 1 111 ? 13.672 0.117 22.344 1 53.47 111 VAL A CA 1
ATOM 834 C C . VAL A 1 111 ? 14.945 -0.676 22.625 1 53.47 111 VAL A C 1
ATOM 836 O O . VAL A 1 111 ? 15.273 -1.617 21.891 1 53.47 111 VAL A O 1
ATOM 839 N N . GLU A 1 112 ? 15.758 -0.223 23.469 1 52.91 112 GLU A N 1
ATOM 840 C CA . GLU A 1 112 ? 16.953 -0.914 23.953 1 52.91 112 GLU A CA 1
ATOM 841 C C . GLU A 1 112 ? 16.953 -1.012 25.469 1 52.91 112 GLU A C 1
ATOM 843 O O . GLU A 1 112 ? 16.797 -0.005 26.172 1 52.91 112 GLU A O 1
ATOM 848 N N . ASN A 1 113 ? 17.062 -2.148 25.984 1 53.31 113 ASN A N 1
ATOM 849 C CA . ASN A 1 113 ? 17.062 -2.381 27.422 1 53.31 113 ASN A CA 1
ATOM 850 C C . ASN A 1 113 ? 15.805 -1.812 28.078 1 53.31 113 ASN A C 1
ATOM 852 O O . ASN A 1 113 ? 15.891 -1.112 29.094 1 53.31 113 ASN A O 1
ATOM 856 N N . ASN A 1 114 ? 14.664 -1.925 27.344 1 58.84 114 ASN A N 1
ATOM 857 C CA . ASN A 1 114 ? 13.344 -1.541 27.812 1 58.84 114 ASN A CA 1
ATOM 858 C C . ASN A 1 114 ? 13.195 -0.024 27.891 1 58.84 114 ASN A C 1
ATOM 860 O O . ASN A 1 114 ? 12.344 0.482 28.625 1 58.84 114 ASN A O 1
ATOM 864 N N . ILE A 1 115 ? 14.188 0.588 27.297 1 51.03 115 ILE A N 1
ATOM 865 C CA . ILE A 1 115 ? 14.094 2.041 27.203 1 51.03 115 ILE A CA 1
ATOM 866 C C . ILE A 1 115 ? 13.773 2.443 25.766 1 51.03 115 ILE A C 1
ATOM 868 O O . ILE A 1 115 ? 14.484 2.064 24.828 1 51.03 115 ILE A O 1
ATOM 872 N N . ARG A 1 116 ? 12.625 3.076 25.594 1 58.53 116 ARG A N 1
ATOM 873 C CA . ARG A 1 116 ? 12.242 3.6 24.281 1 58.53 116 ARG A CA 1
ATOM 874 C C . ARG A 1 116 ? 12.867 4.969 24.031 1 58.53 116 ARG A C 1
ATOM 876 O O . ARG A 1 116 ? 12.766 5.863 24.875 1 58.53 116 ARG A O 1
ATOM 883 N N . TYR A 1 117 ? 13.664 5.078 22.922 1 49.16 117 TYR A N 1
ATOM 884 C CA . TYR A 1 117 ? 14.32 6.355 22.656 1 49.16 117 TYR A CA 1
ATOM 885 C C . TYR A 1 117 ? 14.281 6.684 21.172 1 49.16 117 TYR A C 1
ATOM 887 O O . TYR A 1 117 ? 14.008 5.812 20.344 1 49.16 117 TYR A O 1
ATOM 895 N N . SER A 1 118 ? 14.203 7.984 20.859 1 51.06 118 SER A N 1
ATOM 896 C CA . SER A 1 118 ? 14.359 8.484 19.5 1 51.06 118 SER A CA 1
ATOM 897 C C . SER A 1 118 ? 15.344 9.648 19.453 1 51.06 118 SER A C 1
ATOM 899 O O . SER A 1 118 ? 15.609 10.289 20.469 1 51.06 118 SER A O 1
ATOM 901 N N . PHE A 1 119 ? 16.031 9.812 18.344 1 43.38 119 PHE A N 1
ATOM 902 C CA . PHE A 1 119 ? 16.953 10.93 18.141 1 43.38 119 PHE A CA 1
ATOM 903 C C . PHE A 1 119 ? 16.281 12.016 17.281 1 43.38 119 PHE A C 1
ATOM 905 O O . PHE A 1 119 ? 15.719 11.719 16.234 1 43.38 119 PHE A O 1
ATOM 912 N N . VAL A 1 120 ? 16.234 13.156 17.922 1 47.97 120 VAL A N 1
ATOM 913 C CA . VAL A 1 120 ? 15.625 14.266 17.203 1 47.97 120 VAL A CA 1
ATOM 914 C C . VAL A 1 120 ? 16.656 15.383 17 1 47.97 120 VAL A C 1
ATOM 916 O O . VAL A 1 120 ? 17.375 15.734 17.938 1 47.97 120 VAL A O 1
ATOM 919 N N . THR A 1 121 ? 16.844 15.875 15.75 1 47.91 121 THR A N 1
ATOM 920 C CA . THR A 1 121 ? 17.688 17.031 15.438 1 47.91 121 THR A CA 1
ATOM 921 C C . THR A 1 121 ? 16.828 18.281 15.234 1 47.91 121 THR A C 1
ATOM 923 O O . THR A 1 121 ? 15.859 18.25 14.484 1 47.91 121 THR A O 1
ATOM 926 N N . TYR A 1 122 ? 17.219 19.281 16 1 52.28 122 TYR A N 1
ATOM 927 C CA . TYR A 1 122 ? 16.5 20.547 15.906 1 52.28 122 TYR A CA 1
ATOM 928 C C . TYR A 1 122 ? 17.375 21.609 15.227 1 52.28 122 TYR A C 1
ATOM 930 O O . TYR A 1 122 ? 18.594 21.547 15.297 1 52.28 122 TYR A O 1
ATOM 938 N N . VAL A 1 123 ? 16.688 22.422 14.445 1 50.94 123 VAL A N 1
ATOM 939 C CA . VAL A 1 123 ? 17.359 23.594 13.867 1 50.94 123 VAL A CA 1
ATOM 940 C C . VAL A 1 123 ? 16.719 24.875 14.383 1 50.94 123 VAL A C 1
ATOM 942 O O . VAL A 1 123 ? 15.523 24.891 14.695 1 50.94 123 VAL A O 1
ATOM 945 N N . ARG A 1 124 ? 17.516 25.844 14.57 1 47.28 124 ARG A N 1
ATOM 946 C CA . ARG A 1 124 ? 17.031 27.141 15.023 1 47.28 124 ARG A CA 1
ATOM 947 C C . ARG A 1 124 ? 16.609 28.016 13.852 1 47.28 124 ARG A C 1
ATOM 949 O O . ARG A 1 124 ? 17.328 28.094 12.852 1 47.28 124 ARG A O 1
ATOM 956 N N . VAL A 1 125 ? 15.289 28.406 13.875 1 48.22 125 VAL A N 1
ATOM 957 C CA . VAL A 1 125 ? 14.766 29.25 12.805 1 48.22 125 VAL A CA 1
ATOM 958 C C . VAL A 1 125 ? 14.445 30.641 13.352 1 48.22 125 VAL A C 1
ATOM 960 O O . VAL A 1 125 ? 14 30.766 14.492 1 48.22 125 VAL A O 1
ATOM 963 N N . ARG A 1 126 ? 15.008 31.781 12.773 1 42.19 126 ARG A N 1
ATOM 964 C CA . ARG A 1 126 ? 14.727 33.156 13.141 1 42.19 126 ARG A CA 1
ATOM 965 C C . ARG A 1 126 ? 13.469 33.688 12.438 1 42.19 126 ARG A C 1
ATOM 967 O O . ARG A 1 126 ? 13.281 33.438 11.242 1 42.19 126 ARG A O 1
ATOM 974 N N . SER A 1 127 ? 12.398 33.906 13.195 1 39.91 127 SER A N 1
ATOM 975 C CA . SER A 1 127 ? 11.195 34.5 12.594 1 39.91 127 SER A CA 1
ATOM 976 C C . SER A 1 127 ? 11.438 35.938 12.125 1 39.91 127 SER A C 1
ATOM 978 O O . SER A 1 127 ? 12.016 36.719 12.859 1 39.91 127 SER A O 1
ATOM 980 N N . ASN A 1 128 ? 11.648 36.281 10.93 1 35.56 128 ASN A N 1
ATOM 981 C CA . ASN A 1 128 ? 11.711 37.656 10.438 1 35.56 128 ASN A CA 1
ATOM 982 C C . ASN A 1 128 ? 10.422 38.406 10.734 1 35.56 128 ASN A C 1
ATOM 984 O O . ASN A 1 128 ? 10.156 39.438 10.125 1 35.56 128 ASN A O 1
ATOM 988 N N . SER A 1 129 ? 9.453 38.188 11.477 1 34.16 129 SER A N 1
ATOM 989 C CA . SER A 1 129 ? 8.289 39.062 11.453 1 34.16 129 SER A CA 1
ATOM 990 C C . SER A 1 129 ? 8.656 40.5 11.906 1 34.16 129 SER A C 1
ATOM 992 O O . SER A 1 129 ? 7.988 41.438 11.531 1 34.16 129 SER A O 1
ATOM 994 N N . ASP A 1 130 ? 9.492 40.875 12.82 1 31.17 130 ASP A N 1
ATOM 995 C CA . ASP A 1 130 ? 9.375 42.219 13.391 1 31.17 130 ASP A CA 1
ATOM 996 C C . ASP A 1 130 ? 10.023 43.25 12.484 1 31.17 130 ASP A C 1
ATOM 998 O O . ASP A 1 130 ? 10.164 44.438 12.867 1 31.17 130 ASP A O 1
ATOM 1002 N N . THR A 1 131 ? 10.758 43.094 11.414 1 31.75 131 THR A N 1
ATOM 1003 C CA . THR A 1 131 ? 11.273 44.312 10.789 1 31.75 131 THR A CA 1
ATOM 1004 C C . THR A 1 131 ? 10.148 45.094 10.133 1 31.75 131 THR A C 1
ATOM 1006 O O . THR A 1 131 ? 10.391 46.125 9.516 1 31.75 131 THR A O 1
ATOM 1009 N N . GLU A 1 132 ? 8.961 44.688 9.828 1 31.8 132 GLU A N 1
ATOM 1010 C CA . GLU A 1 132 ? 8.078 45.719 9.258 1 31.8 132 GLU A CA 1
ATOM 1011 C C . GLU A 1 132 ? 7.625 46.719 10.32 1 31.8 132 GLU A C 1
ATOM 1013 O O . GLU A 1 132 ? 6.559 46.531 10.914 1 31.8 132 GLU A O 1
ATOM 1018 N N . LEU A 1 133 ? 8.391 47.125 11.289 1 28.69 133 LEU A N 1
ATOM 1019 C CA . LEU A 1 133 ? 7.867 48.375 11.852 1 28.69 133 LEU A CA 1
ATOM 1020 C C . LEU A 1 133 ? 7.598 49.406 10.758 1 28.69 133 LEU A C 1
ATOM 1022 O O . LEU A 1 133 ? 8.203 49.344 9.688 1 28.69 133 LEU A O 1
ATOM 1026 N N . ASN A 1 134 ? 6.75 50.531 10.977 1 28.61 134 ASN A N 1
ATOM 1027 C CA . ASN A 1 134 ? 6.082 51.625 10.281 1 28.61 134 ASN A CA 1
ATOM 1028 C C . ASN A 1 134 ? 7.086 52.531 9.562 1 28.61 134 ASN A C 1
ATOM 1030 O O . ASN A 1 134 ? 7.598 53.5 10.141 1 28.61 134 ASN A O 1
ATOM 1034 N N . ALA A 1 135 ? 8.188 52.281 8.898 1 28.72 135 ALA A N 1
ATOM 1035 C CA . ALA A 1 135 ? 8.609 53.5 8.227 1 28.72 135 ALA A CA 1
ATOM 1036 C C . ALA A 1 135 ? 7.473 54.062 7.375 1 28.72 135 ALA A C 1
ATOM 1038 O O . ALA A 1 135 ? 6.645 53.312 6.848 1 28.72 135 ALA A O 1
ATOM 1039 N N . PRO A 1 136 ? 7.172 55.375 7.461 1 28.62 136 PRO A N 1
ATOM 1040 C CA . PRO A 1 136 ? 6.238 56.156 6.633 1 28.62 136 PRO A CA 1
ATOM 1041 C C . PRO A 1 136 ? 6.293 55.75 5.16 1 28.62 136 PRO A C 1
ATOM 1043 O O . PRO A 1 136 ? 7.301 55.188 4.699 1 28.62 136 PRO A O 1
ATOM 1046 N N . SER A 1 137 ? 5.09 55.719 4.441 1 26.89 137 SER A N 1
ATOM 1047 C CA . SER A 1 137 ? 4.594 55.469 3.09 1 26.89 137 SER A CA 1
ATOM 1048 C C . SER A 1 137 ? 5.449 56.188 2.049 1 26.89 137 SER A C 1
ATOM 1050 O O . SER A 1 137 ? 5.043 56.312 0.891 1 26.89 137 SER A O 1
ATOM 1052 N N . ASN A 1 138 ? 6.508 56.906 2.334 1 27.52 138 ASN A N 1
ATOM 1053 C CA . ASN A 1 138 ? 6.809 57.625 1.107 1 27.52 138 ASN A CA 1
ATOM 1054 C C . ASN A 1 138 ? 6.988 56.688 -0.078 1 27.52 138 ASN A C 1
ATOM 1056 O O . ASN A 1 138 ? 7.395 55.531 0.095 1 27.52 138 ASN A O 1
ATOM 1060 N N . ASP A 1 139 ? 6.406 57 -1.396 1 27.16 139 ASP A N 1
ATOM 1061 C CA . ASP A 1 139 ? 6.051 56.5 -2.715 1 27.16 139 ASP A CA 1
ATOM 1062 C C . ASP A 1 139 ? 7.223 55.75 -3.348 1 27.16 139 ASP A C 1
ATOM 1064 O O . ASP A 1 139 ? 7.141 55.312 -4.5 1 27.16 139 ASP A O 1
ATOM 1068 N N . VAL A 1 140 ? 8.477 56.125 -3.084 1 28.45 140 VAL A N 1
ATOM 1069 C CA . VAL A 1 140 ? 9.359 55.781 -4.191 1 28.45 140 VAL A CA 1
ATOM 1070 C C . VAL A 1 140 ? 9.531 54.25 -4.254 1 28.45 140 VAL A C 1
ATOM 1072 O O . VAL A 1 140 ? 9.938 53.625 -3.271 1 28.45 140 VAL A O 1
ATOM 1075 N N . ALA A 1 141 ? 8.891 53.438 -5.207 1 28.03 141 ALA A N 1
ATOM 1076 C CA . ALA A 1 141 ? 8.641 52.094 -5.742 1 28.03 141 ALA A CA 1
ATOM 1077 C C . ALA A 1 141 ? 9.938 51.312 -5.852 1 28.03 141 ALA A C 1
ATOM 1079 O O . ALA A 1 141 ? 10.016 50.344 -6.602 1 28.03 141 ALA A O 1
ATOM 1080 N N . THR A 1 142 ? 11.086 51.75 -5.305 1 26.67 142 THR A N 1
ATOM 1081 C CA . THR A 1 142 ? 12.219 51.031 -5.879 1 26.67 142 THR A CA 1
ATOM 1082 C C . THR A 1 142 ? 12.109 49.531 -5.598 1 26.67 142 THR A C 1
ATOM 1084 O O . THR A 1 142 ? 11.516 49.125 -4.594 1 26.67 142 THR A O 1
ATOM 1087 N N . ASP A 1 143 ? 12.609 48.562 -6.543 1 26.89 143 ASP A N 1
ATOM 1088 C CA . ASP A 1 143 ? 12.719 47.156 -6.945 1 26.89 143 ASP A CA 1
ATOM 1089 C C . ASP A 1 143 ? 13.359 46.312 -5.844 1 26.89 143 ASP A C 1
ATOM 1091 O O . ASP A 1 143 ? 14.242 45.5 -6.113 1 26.89 143 ASP A O 1
ATOM 1095 N N . CYS A 1 144 ? 13.453 46.75 -4.574 1 25.88 144 CYS A N 1
ATOM 1096 C CA . CYS A 1 144 ? 14.234 46.031 -3.568 1 25.88 144 CYS A CA 1
ATOM 1097 C C . CYS A 1 144 ? 13.617 44.656 -3.256 1 25.88 144 CYS A C 1
ATOM 1099 O O . CYS A 1 144 ? 13.742 44.156 -2.137 1 25.88 144 CYS A O 1
ATOM 1101 N N . GLN A 1 145 ? 12.789 44.094 -4.125 1 29.31 145 GLN A N 1
ATOM 1102 C CA . GLN A 1 145 ? 12.156 42.781 -3.904 1 29.31 145 GLN A CA 1
ATOM 1103 C C . GLN A 1 145 ? 13.188 41.719 -3.604 1 29.31 145 GLN A C 1
ATOM 1105 O O . GLN A 1 145 ? 12.844 40.594 -3.219 1 29.31 145 GLN A O 1
ATOM 1110 N N . SER A 1 146 ? 14.43 41.844 -4.098 1 31.66 146 SER A N 1
ATOM 1111 C CA . SER A 1 146 ? 15.367 40.75 -4.195 1 31.66 146 SER A CA 1
ATOM 1112 C C . SER A 1 146 ? 15.891 40.344 -2.822 1 31.66 146 SER A C 1
ATOM 1114 O O . SER A 1 146 ? 16.562 39.312 -2.686 1 31.66 146 SER A O 1
ATOM 1116 N N . GLU A 1 147 ? 16.031 41.219 -1.85 1 30.97 147 GLU A N 1
ATOM 1117 C CA . GLU A 1 147 ? 16.859 40.938 -0.678 1 30.97 147 GLU A CA 1
ATOM 1118 C C . GLU A 1 147 ? 16.156 39.969 0.264 1 30.97 147 GLU A C 1
ATOM 1120 O O . GLU A 1 147 ? 16.781 39.469 1.209 1 30.97 147 GLU A O 1
ATOM 1125 N N . LYS A 1 148 ? 14.945 39.906 0.309 1 34.91 148 LYS A N 1
ATOM 1126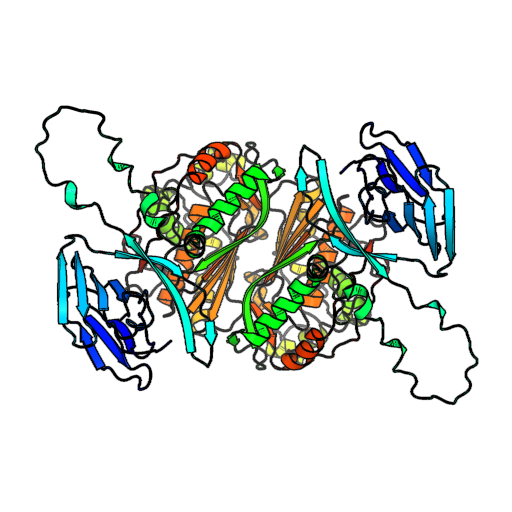 C CA . LYS A 1 148 ? 14.227 39.094 1.277 1 34.91 148 LYS A CA 1
ATOM 1127 C C . LYS A 1 148 ? 14.43 37.594 0.993 1 34.91 148 LYS A C 1
ATOM 1129 O O . LYS A 1 148 ? 14 36.75 1.776 1 34.91 148 LYS A O 1
ATOM 1134 N N . GLU A 1 149 ? 14.805 37.281 -0.262 1 34.31 149 GLU A N 1
ATOM 1135 C CA . GLU A 1 149 ? 14.891 35.875 -0.64 1 34.31 149 GLU A CA 1
ATOM 1136 C C . GLU A 1 149 ? 16.047 35.188 0.067 1 34.31 149 GLU A C 1
ATOM 1138 O O . GLU A 1 149 ? 16.266 33.969 -0.117 1 34.31 149 GLU A O 1
ATOM 1143 N N . LYS A 1 150 ? 16.969 35.938 0.586 1 32.34 150 LYS A N 1
ATOM 1144 C CA . LYS A 1 150 ? 18.188 35.281 1.056 1 32.34 150 LYS A CA 1
ATOM 1145 C C . LYS A 1 150 ? 17.938 34.562 2.379 1 32.34 150 LYS A C 1
ATOM 1147 O O . LYS A 1 150 ? 18.281 35.062 3.445 1 32.34 150 LYS A O 1
ATOM 1152 N N . PHE A 1 151 ? 16.844 34.312 2.709 1 33.62 151 PHE A N 1
ATOM 1153 C CA . PHE A 1 151 ? 16.844 33.281 3.742 1 33.62 151 PHE A CA 1
ATOM 1154 C C . PHE A 1 151 ? 17.859 32.188 3.41 1 33.62 151 PHE A C 1
ATOM 1156 O O . PHE A 1 151 ? 17.812 31.609 2.322 1 33.62 151 PHE A O 1
ATOM 1163 N N . GLU A 1 152 ? 19.156 32.219 3.887 1 36.97 152 GLU A N 1
ATOM 1164 C CA . GLU A 1 152 ? 20.438 31.547 3.666 1 36.97 152 GLU A CA 1
ATOM 1165 C C . GLU A 1 152 ? 20.266 30.031 3.617 1 36.97 152 GLU A C 1
ATOM 1167 O O . GLU A 1 152 ? 20.016 29.406 4.641 1 36.97 152 GLU A O 1
ATOM 1172 N N . VAL A 1 153 ? 19.719 29.344 2.758 1 41.97 153 VAL A N 1
ATOM 1173 C CA . VAL A 1 153 ? 20 27.938 2.422 1 41.97 153 VAL A CA 1
ATOM 1174 C C . VAL A 1 153 ? 21.344 27.531 3.023 1 41.97 153 VAL A C 1
ATOM 1176 O O . VAL A 1 153 ? 21.516 26.391 3.459 1 41.97 153 VAL A O 1
ATOM 1179 N N . GLU A 1 154 ? 22.266 28.5 3.059 1 42.38 154 GLU A N 1
ATOM 1180 C CA . GLU A 1 154 ? 23.594 28.297 3.66 1 42.38 154 GLU A CA 1
ATOM 1181 C C . GLU A 1 154 ? 23.469 27.953 5.141 1 42.38 154 GLU A C 1
ATOM 1183 O O . GLU A 1 154 ? 24.375 27.359 5.719 1 42.38 154 GLU A O 1
ATOM 1188 N N . ARG A 1 155 ? 22.25 28.172 5.727 1 49.47 155 ARG A N 1
ATOM 1189 C CA . ARG A 1 155 ? 22.125 28.203 7.18 1 49.47 155 ARG A CA 1
ATOM 1190 C C . ARG A 1 155 ? 21.984 26.797 7.742 1 49.47 155 ARG A C 1
ATOM 1192 O O . ARG A 1 155 ? 22.438 26.516 8.852 1 49.47 155 ARG A O 1
ATOM 1199 N N . PHE A 1 156 ? 21.359 25.875 6.844 1 49.25 156 PHE A N 1
ATOM 1200 C CA . PHE A 1 156 ? 21.312 24.594 7.531 1 49.25 156 PHE A CA 1
ATOM 1201 C C . PHE A 1 156 ? 22.391 23.656 7.004 1 49.25 156 PHE A C 1
ATOM 1203 O O . PHE A 1 156 ? 22.438 22.484 7.371 1 49.25 156 PHE A O 1
ATOM 1210 N N . SER A 1 157 ? 23.172 24.203 6.098 1 45.97 157 SER A N 1
ATOM 1211 C CA . SER A 1 157 ? 24.25 23.406 5.52 1 45.97 157 SER A CA 1
ATOM 1212 C C . SER A 1 157 ? 25.328 23.109 6.547 1 45.97 157 SER A C 1
ATOM 1214 O O . SER A 1 157 ? 26.25 22.344 6.277 1 45.97 157 SER A O 1
ATOM 1216 N N . PHE A 1 158 ? 25.047 23.734 7.688 1 48.16 158 PHE A N 1
ATOM 1217 C CA . PHE A 1 158 ? 26.031 23.484 8.727 1 48.16 158 PHE A CA 1
ATOM 1218 C C . PHE A 1 158 ? 25.828 22.094 9.344 1 48.16 158 PHE A C 1
ATOM 1220 O O . PHE A 1 158 ? 26.734 21.578 10 1 48.16 158 PHE A O 1
ATOM 1227 N N . LEU A 1 159 ? 24.625 21.578 8.969 1 50.44 159 LEU A N 1
ATOM 1228 C CA . LEU A 1 159 ? 24.375 20.234 9.492 1 50.44 159 LEU A CA 1
ATOM 1229 C C . LEU A 1 159 ? 25.266 19.219 8.789 1 50.44 159 LEU A C 1
ATOM 1231 O O . LEU A 1 159 ? 25.547 19.344 7.602 1 50.44 159 LEU A O 1
ATOM 1235 N N . PRO A 1 160 ? 25.719 18.297 9.664 1 48 160 PRO A N 1
ATOM 1236 C CA . PRO A 1 160 ? 26.375 17.203 8.961 1 48 160 PRO A CA 1
ATOM 1237 C C . PRO A 1 160 ? 25.516 16.609 7.852 1 48 160 PRO A C 1
ATOM 1239 O O . PRO A 1 160 ? 24.297 16.5 7.996 1 48 160 PRO A O 1
ATOM 1242 N N . LYS A 1 161 ? 26.172 16.359 6.871 1 57.84 161 LYS A N 1
ATOM 1243 C CA . LYS A 1 161 ? 25.5 15.898 5.66 1 57.84 161 LYS A CA 1
ATOM 1244 C C . LYS A 1 161 ? 24.547 14.75 5.961 1 57.84 161 LYS A C 1
ATOM 1246 O O . LYS A 1 161 ? 23.438 14.695 5.434 1 57.84 161 LYS A O 1
ATOM 1251 N N . MET A 1 162 ? 24.969 13.93 6.844 1 61.81 162 MET A N 1
ATOM 1252 C CA . MET A 1 162 ? 24.188 12.758 7.191 1 61.81 162 MET A CA 1
ATOM 1253 C C . MET A 1 162 ? 22.844 13.164 7.816 1 61.81 162 MET A C 1
ATOM 1255 O O . MET A 1 162 ? 21.828 12.523 7.578 1 61.81 162 MET A O 1
ATOM 1259 N N . ILE A 1 163 ? 22.875 14.164 8.562 1 58.72 163 ILE A N 1
ATOM 1260 C CA . ILE A 1 163 ? 21.672 14.648 9.227 1 58.72 163 ILE A CA 1
ATOM 1261 C C . ILE A 1 163 ? 20.859 15.508 8.258 1 58.72 163 ILE A C 1
ATOM 1263 O O . ILE A 1 163 ? 19.641 15.398 8.203 1 58.72 163 ILE A O 1
ATOM 1267 N N . PHE A 1 164 ? 21.594 16.25 7.574 1 64.62 164 PHE A N 1
ATOM 1268 C CA . PHE A 1 164 ? 20.969 17.141 6.605 1 64.62 164 PHE A CA 1
ATOM 1269 C C . PHE A 1 164 ? 20.141 16.359 5.598 1 64.62 164 PHE A C 1
ATOM 1271 O O . PHE A 1 164 ? 18.984 16.703 5.316 1 64.62 164 PHE A O 1
ATOM 1278 N N . ASP A 1 165 ? 20.625 15.258 5.227 1 72.62 165 ASP A N 1
ATOM 1279 C CA . ASP A 1 165 ? 20 14.445 4.184 1 72.62 165 ASP A CA 1
ATOM 1280 C C . ASP A 1 165 ? 18.844 13.617 4.738 1 72.62 165 ASP A C 1
ATOM 1282 O O . ASP A 1 165 ? 18.109 12.992 3.979 1 72.62 165 ASP A O 1
ATOM 1286 N N . ARG A 1 166 ? 18.656 13.812 5.984 1 74.75 166 ARG A N 1
ATOM 1287 C CA . ARG A 1 166 ? 17.641 12.977 6.609 1 74.75 166 ARG A CA 1
ATOM 1288 C C . ARG A 1 166 ? 16.312 13.711 6.707 1 74.75 166 ARG A C 1
ATOM 1290 O O . ARG A 1 166 ? 15.312 13.148 7.16 1 74.75 166 ARG A O 1
ATOM 1297 N N . HIS A 1 167 ? 16.375 15.016 6.348 1 85.62 167 HIS A N 1
ATOM 1298 C CA . HIS A 1 167 ? 15.086 15.695 6.258 1 85.62 167 HIS A CA 1
ATOM 1299 C C . HIS A 1 167 ? 14.102 14.906 5.398 1 85.62 167 HIS A C 1
ATOM 1301 O O . HIS A 1 167 ? 14.406 14.57 4.25 1 85.62 167 HIS A O 1
ATOM 1307 N N . GLU A 1 168 ? 12.93 14.664 5.898 1 91.5 168 GLU A N 1
ATOM 1308 C CA . GLU A 1 168 ? 12.016 13.703 5.301 1 91.5 168 GLU A CA 1
ATOM 1309 C C . GLU A 1 168 ? 11.445 14.227 3.984 1 91.5 168 GLU A C 1
ATOM 1311 O O . GLU A 1 168 ? 10.93 13.453 3.174 1 91.5 168 GLU A O 1
ATOM 1316 N N . GLU A 1 169 ? 11.531 15.547 3.762 1 95.38 169 GLU A N 1
ATOM 1317 C CA . GLU A 1 169 ? 11.07 16.094 2.484 1 95.38 169 GLU A CA 1
ATOM 1318 C C . GLU A 1 169 ? 11.93 15.57 1.329 1 95.38 169 GLU A C 1
ATOM 1320 O O . GLU A 1 169 ? 11.5 15.609 0.172 1 95.38 169 GLU A O 1
ATOM 1325 N N . TYR A 1 170 ? 13.133 15.125 1.609 1 92.94 170 TYR A N 1
ATOM 1326 C CA . TYR A 1 170 ? 14.008 14.602 0.565 1 92.94 170 TYR A CA 1
ATOM 1327 C C . TYR A 1 170 ? 13.453 13.312 -0.023 1 92.94 170 TYR A C 1
ATOM 1329 O O . TYR A 1 170 ? 13.75 12.969 -1.169 1 92.94 170 TYR A O 1
ATOM 1337 N N . MET A 1 171 ? 12.664 12.578 0.785 1 94.06 171 MET A N 1
ATOM 1338 C CA . MET A 1 171 ? 12.016 11.406 0.205 1 94.06 171 MET A CA 1
ATOM 1339 C C . MET A 1 171 ? 11.133 11.797 -0.972 1 94.06 171 MET A C 1
ATOM 1341 O O . MET A 1 171 ? 11.133 11.125 -2.008 1 94.06 171 MET A O 1
ATOM 1345 N N . TYR A 1 172 ? 10.406 12.867 -0.784 1 98.38 172 TYR A N 1
ATOM 1346 C CA . TYR A 1 172 ? 9.539 13.391 -1.835 1 98.38 172 TYR A CA 1
ATOM 1347 C C . TYR A 1 172 ? 10.367 13.953 -2.986 1 98.38 172 TYR A C 1
ATOM 1349 O O . TYR A 1 172 ? 10.125 13.633 -4.148 1 98.38 172 TYR A O 1
ATOM 1357 N N . ILE A 1 173 ? 11.352 14.75 -2.689 1 96.56 173 ILE A N 1
ATOM 1358 C CA . ILE A 1 173 ? 12.18 15.438 -3.678 1 96.56 173 ILE A CA 1
ATOM 1359 C C . ILE A 1 173 ? 12.938 14.414 -4.516 1 96.56 173 ILE A C 1
ATOM 1361 O O . ILE A 1 173 ? 13.008 14.531 -5.742 1 96.56 173 ILE A O 1
ATOM 1365 N N . LYS A 1 174 ? 13.508 13.477 -3.863 1 95.5 174 LYS A N 1
ATOM 1366 C CA . LYS A 1 174 ? 14.273 12.453 -4.57 1 95.5 174 LYS A CA 1
ATOM 1367 C C . LYS A 1 174 ? 13.375 11.625 -5.484 1 95.5 174 LYS A C 1
ATOM 1369 O O . LYS A 1 174 ? 13.805 11.211 -6.562 1 95.5 174 LYS A O 1
ATOM 1374 N N . LEU A 1 175 ? 12.156 11.375 -5.008 1 98 175 LEU A N 1
ATOM 1375 C CA . LEU A 1 175 ? 11.227 10.617 -5.836 1 98 175 LEU A CA 1
ATOM 1376 C C . LEU A 1 175 ? 10.836 11.414 -7.082 1 98 175 LEU A C 1
ATOM 1378 O O . LEU A 1 175 ? 10.781 10.867 -8.18 1 98 175 LEU A O 1
ATOM 1382 N N . VAL A 1 176 ? 10.586 12.68 -6.91 1 98.5 176 VAL A N 1
ATOM 1383 C CA . VAL A 1 176 ? 10.281 13.539 -8.047 1 98.5 176 VAL A CA 1
ATOM 1384 C C . VAL A 1 176 ? 11.438 13.516 -9.039 1 98.5 176 VAL A C 1
ATOM 1386 O O . VAL A 1 176 ? 11.234 13.352 -10.25 1 98.5 176 VAL A O 1
ATOM 1389 N N . ASP A 1 177 ? 12.609 13.695 -8.539 1 96.75 177 ASP A N 1
ATOM 1390 C CA . ASP A 1 177 ? 13.797 13.688 -9.383 1 96.75 177 ASP A CA 1
ATOM 1391 C C . ASP A 1 177 ? 13.938 12.359 -10.125 1 96.75 177 ASP A C 1
ATOM 1393 O O . ASP A 1 177 ? 14.258 12.336 -11.312 1 96.75 177 ASP A O 1
ATOM 1397 N N . ASP A 1 178 ? 13.734 11.32 -9.414 1 95.56 178 ASP A N 1
ATOM 1398 C CA . ASP A 1 178 ? 13.836 9.984 -10 1 95.56 178 ASP A CA 1
ATOM 1399 C C . ASP A 1 178 ? 12.812 9.805 -11.125 1 95.56 178 ASP A C 1
ATOM 1401 O O . ASP A 1 178 ? 13.148 9.273 -12.188 1 95.56 178 ASP A O 1
ATOM 1405 N N . ILE A 1 179 ? 11.578 10.211 -10.938 1 97.5 179 ILE A N 1
ATOM 1406 C CA . ILE A 1 179 ? 10.523 10.07 -11.938 1 97.5 179 ILE A CA 1
ATOM 1407 C C . ILE A 1 179 ? 10.875 10.891 -13.172 1 97.5 179 ILE A C 1
ATOM 1409 O O . ILE A 1 179 ? 10.75 10.406 -14.305 1 97.5 179 ILE A O 1
ATOM 1413 N N . ILE A 1 180 ? 11.312 12.102 -12.945 1 96.31 180 ILE A N 1
ATOM 1414 C CA . ILE A 1 180 ? 11.641 12.969 -14.07 1 96.31 180 ILE A CA 1
ATOM 1415 C C . ILE A 1 180 ? 12.82 12.383 -14.852 1 96.31 180 ILE A C 1
ATOM 1417 O O . ILE A 1 180 ? 12.828 12.414 -16.078 1 96.31 180 ILE A O 1
ATOM 1421 N N . SER A 1 181 ? 13.742 11.781 -14.18 1 90.81 181 SER A N 1
ATOM 1422 C CA . SER A 1 181 ? 14.984 11.32 -14.789 1 90.81 181 SER A CA 1
ATOM 1423 C C . SER A 1 181 ? 14.797 9.969 -15.469 1 90.81 181 SER A C 1
ATOM 1425 O O . SER A 1 181 ? 15.383 9.711 -16.531 1 90.81 181 SER A O 1
ATOM 1427 N N . THR A 1 182 ? 13.984 9.109 -14.828 1 88.12 182 THR A N 1
ATOM 1428 C CA . THR A 1 182 ? 14.008 7.73 -15.305 1 88.12 182 THR A CA 1
ATOM 1429 C C . THR A 1 182 ? 12.594 7.18 -15.445 1 88.12 182 THR A C 1
ATOM 1431 O O . THR A 1 182 ? 12.406 5.992 -15.719 1 88.12 182 THR A O 1
ATOM 1434 N N . GLY A 1 183 ? 11.586 7.98 -15.227 1 92.94 183 GLY A N 1
ATOM 1435 C CA . GLY A 1 183 ? 10.211 7.512 -15.305 1 92.94 183 GLY A CA 1
ATOM 1436 C C . GLY A 1 183 ? 9.812 7.07 -16.703 1 92.94 183 GLY A C 1
ATOM 1437 O O . GLY A 1 183 ? 10.383 7.535 -17.688 1 92.94 183 GLY A O 1
ATOM 1438 N N . THR A 1 184 ? 8.891 6.199 -16.797 1 91 184 THR A N 1
ATOM 1439 C CA . THR A 1 184 ? 8.352 5.723 -18.062 1 91 184 THR A CA 1
ATOM 1440 C C . THR A 1 184 ? 7.34 6.715 -18.625 1 91 184 THR A C 1
ATOM 1442 O O . THR A 1 184 ? 6.477 7.211 -17.906 1 91 184 THR A O 1
ATOM 1445 N N . GLN A 1 185 ? 7.473 6.953 -19.891 1 91.56 185 GLN A N 1
ATOM 1446 C CA . GLN A 1 185 ? 6.496 7.812 -20.547 1 91.56 185 GLN A CA 1
ATOM 1447 C C . GLN A 1 185 ? 5.172 7.082 -20.766 1 91.56 185 GLN A C 1
ATOM 1449 O O . GLN A 1 185 ? 5.145 5.969 -21.281 1 91.56 185 GLN A O 1
ATOM 1454 N N . LYS A 1 186 ? 4.121 7.676 -20.297 1 93.38 186 LYS A N 1
ATOM 1455 C CA . LYS A 1 186 ? 2.789 7.094 -20.453 1 93.38 186 LYS A CA 1
ATOM 1456 C C . LYS A 1 186 ? 1.776 8.141 -20.906 1 93.38 186 LYS A C 1
ATOM 1458 O O . LYS A 1 186 ? 1.969 9.336 -20.672 1 93.38 186 LYS A O 1
ATOM 1463 N N . SER A 1 187 ? 0.778 7.602 -21.516 1 87.81 187 SER A N 1
ATOM 1464 C CA . SER A 1 187 ? -0.373 8.453 -21.781 1 87.81 187 SER A CA 1
ATOM 1465 C C . SER A 1 187 ? -1.312 8.516 -20.578 1 87.81 187 SER A C 1
ATOM 1467 O O . SER A 1 187 ? -1.108 7.812 -19.594 1 87.81 187 SER A O 1
ATOM 1469 N N . ASP A 1 188 ? -2.229 9.469 -20.688 1 81.69 188 ASP A N 1
ATOM 1470 C CA . ASP A 1 188 ? -3.184 9.602 -19.594 1 81.69 188 ASP A CA 1
ATOM 1471 C C . ASP A 1 188 ? -4.508 10.172 -20.094 1 81.69 188 ASP A C 1
ATOM 1473 O O . ASP A 1 188 ? -4.625 10.578 -21.25 1 81.69 188 ASP A O 1
ATOM 1477 N N . ARG A 1 189 ? -5.469 10.164 -19.219 1 77 189 ARG A N 1
ATOM 1478 C CA . ARG A 1 189 ? -6.836 10.578 -19.516 1 77 189 ARG A CA 1
ATOM 1479 C C . ARG A 1 189 ? -6.891 12.047 -19.906 1 77 189 ARG A C 1
ATOM 1481 O O . ARG A 1 189 ? -7.805 12.469 -20.625 1 77 189 ARG A O 1
ATOM 1488 N N . THR A 1 190 ? -5.887 12.805 -19.453 1 77.5 190 THR A N 1
ATOM 1489 C CA . THR A 1 190 ? -5.898 14.242 -19.703 1 77.5 190 THR A CA 1
ATOM 1490 C C . THR A 1 190 ? -5.305 14.562 -21.078 1 77.5 190 THR A C 1
ATOM 1492 O O . THR A 1 190 ? -5.492 15.664 -21.594 1 77.5 190 THR A O 1
ATOM 1495 N N . GLY A 1 191 ? -4.465 13.664 -21.594 1 83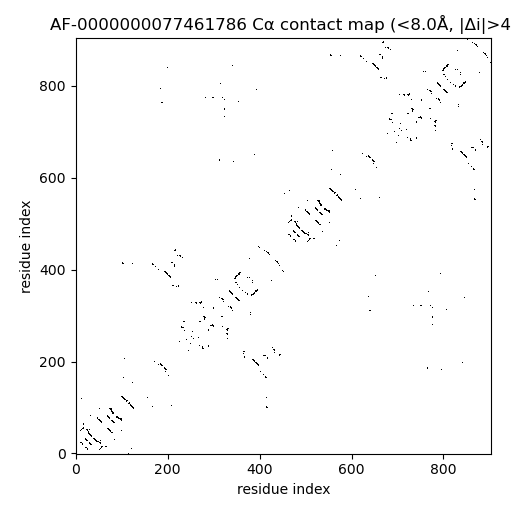.25 191 GLY A N 1
ATOM 1496 C CA . GLY A 1 191 ? -3.793 13.875 -22.859 1 83.25 191 GLY A CA 1
ATOM 1497 C C . GLY A 1 191 ? -2.461 14.594 -22.719 1 83.25 191 GLY A C 1
ATOM 1498 O O . GLY A 1 191 ? -1.733 14.758 -23.688 1 83.25 191 GLY A O 1
ATOM 1499 N N . THR A 1 192 ? -2.018 14.969 -21.594 1 86.94 192 THR A N 1
ATOM 1500 C CA . THR A 1 192 ? -0.792 15.711 -21.328 1 86.94 192 THR A CA 1
ATOM 1501 C C . THR A 1 192 ? 0.426 14.797 -21.391 1 86.94 192 THR A C 1
ATOM 1503 O O . THR A 1 192 ? 1.513 15.227 -21.781 1 86.94 192 THR A O 1
ATOM 1506 N N . GLY A 1 193 ? 0.252 13.594 -21.047 1 93.75 193 GLY A N 1
ATOM 1507 C CA . GLY A 1 193 ? 1.366 12.672 -20.906 1 93.75 193 GLY A CA 1
ATOM 1508 C C . GLY A 1 193 ? 2.055 12.758 -19.562 1 93.75 193 GLY A C 1
ATOM 1509 O O . GLY A 1 193 ? 2.041 13.805 -18.922 1 93.75 193 GLY A O 1
ATOM 1510 N N . THR A 1 194 ? 2.623 11.633 -19.156 1 96.62 194 THR A N 1
ATOM 1511 C CA . THR A 1 194 ? 3.254 11.602 -17.844 1 96.62 194 THR A CA 1
ATOM 1512 C C . THR A 1 194 ? 4.543 10.789 -17.875 1 96.62 194 THR A C 1
ATOM 1514 O O . THR A 1 194 ? 4.766 10.008 -18.812 1 96.62 194 THR A O 1
ATOM 1517 N N . LEU A 1 195 ? 5.426 11.125 -17 1 96.56 195 LEU A N 1
ATOM 1518 C CA . LEU A 1 195 ? 6.48 10.227 -16.547 1 96.56 195 LEU A CA 1
ATOM 1519 C C . LEU A 1 195 ? 6.082 9.508 -15.266 1 96.56 195 LEU A C 1
ATOM 1521 O O . LEU A 1 195 ? 5.605 10.141 -14.32 1 96.56 195 LEU A O 1
ATOM 1525 N N . SER A 1 196 ? 6.27 8.188 -15.273 1 97.06 196 SER A N 1
ATOM 1526 C CA . SER A 1 196 ? 5.621 7.453 -14.188 1 97.06 196 SER A CA 1
ATOM 1527 C C . SER A 1 196 ? 6.543 6.383 -13.617 1 97.06 196 SER A C 1
ATOM 1529 O O . SER A 1 196 ? 7.398 5.848 -14.328 1 97.06 196 SER A O 1
ATOM 1531 N N . LYS A 1 197 ? 6.453 6.172 -12.344 1 96.12 197 LYS A N 1
ATOM 1532 C CA . LYS A 1 197 ? 7.047 5.039 -11.641 1 96.12 197 LYS A CA 1
ATOM 1533 C C . LYS A 1 197 ? 6 4.297 -10.812 1 96.12 197 LYS A C 1
ATOM 1535 O O . LYS A 1 197 ? 5.082 4.914 -10.266 1 96.12 197 LYS A O 1
ATOM 1540 N N . PHE A 1 198 ? 6.227 2.979 -10.656 1 97.69 198 PHE A N 1
ATOM 1541 C CA . PHE A 1 198 ? 5.219 2.135 -10.031 1 97.69 198 PHE A CA 1
ATOM 1542 C C . PHE A 1 198 ? 5.719 1.591 -8.703 1 97.69 198 PHE A C 1
ATOM 1544 O O . PHE A 1 198 ? 6.871 1.164 -8.594 1 97.69 198 PHE A O 1
ATOM 1551 N N . GLY A 1 199 ? 4.867 1.673 -7.656 1 97.81 199 GLY A N 1
ATOM 1552 C CA . GLY A 1 199 ? 5.129 0.979 -6.406 1 97.81 199 GLY A CA 1
ATOM 1553 C C . GLY A 1 199 ? 6.094 1.724 -5.5 1 97.81 199 GLY A C 1
ATOM 1554 O O . GLY A 1 199 ? 7.023 1.129 -4.953 1 97.81 199 GLY A O 1
ATOM 1555 N N . CYS A 1 200 ? 5.922 2.98 -5.34 1 97.81 200 CYS A N 1
ATOM 1556 C CA . CYS A 1 200 ? 6.781 3.793 -4.488 1 97.81 200 CYS A CA 1
ATOM 1557 C C . CYS A 1 200 ? 6.191 3.932 -3.09 1 97.81 200 CYS A C 1
ATOM 1559 O O . CYS A 1 200 ? 5.031 3.588 -2.863 1 97.81 200 CYS A O 1
ATOM 1561 N N . GLN A 1 201 ? 7.074 4.336 -2.133 1 98.06 201 GLN A N 1
ATOM 1562 C CA . GLN A 1 201 ? 6.629 4.531 -0.758 1 98.06 201 GLN A CA 1
ATOM 1563 C C . GLN A 1 201 ? 7.406 5.656 -0.083 1 98.06 201 GLN A C 1
ATOM 1565 O O . GLN A 1 201 ? 8.609 5.801 -0.299 1 98.06 201 GLN A O 1
ATOM 1570 N N . MET A 1 202 ? 6.746 6.469 0.675 1 97.75 202 MET A N 1
ATOM 1571 C CA . MET A 1 202 ? 7.352 7.48 1.539 1 97.75 202 MET A CA 1
ATOM 1572 C C . MET A 1 202 ? 6.867 7.328 2.977 1 97.75 202 MET A C 1
ATOM 1574 O O . MET A 1 202 ? 5.754 6.852 3.215 1 97.75 202 MET A O 1
ATOM 1578 N N . ARG A 1 203 ? 7.707 7.719 3.91 1 95.5 203 ARG A N 1
ATOM 1579 C CA . ARG A 1 203 ? 7.379 7.637 5.328 1 95.5 203 ARG A CA 1
ATOM 1580 C C . ARG A 1 203 ? 7.668 8.953 6.035 1 95.5 203 ARG A C 1
ATOM 1582 O O . ARG A 1 203 ? 8.719 9.562 5.82 1 95.5 203 ARG A O 1
ATOM 1589 N N . PHE A 1 204 ? 6.723 9.414 6.855 1 96.38 204 PHE A N 1
ATOM 1590 C CA . PHE A 1 204 ? 6.852 10.672 7.582 1 96.38 204 PHE A CA 1
ATOM 1591 C C . PHE A 1 204 ? 6.598 10.469 9.07 1 96.38 204 PHE A C 1
ATOM 1593 O O . PHE A 1 204 ? 5.613 9.836 9.453 1 96.38 204 PHE A O 1
ATOM 1600 N N . ASN A 1 205 ? 7.523 10.93 9.852 1 91.56 205 ASN A N 1
ATOM 1601 C CA . ASN A 1 205 ? 7.391 10.906 11.305 1 91.56 205 ASN A CA 1
ATOM 1602 C C . ASN A 1 205 ? 6.523 12.055 11.805 1 91.56 205 ASN A C 1
ATOM 1604 O O . ASN A 1 205 ? 6.891 13.227 11.664 1 91.56 205 ASN A O 1
ATOM 1608 N N . LEU A 1 206 ? 5.383 11.758 12.453 1 94.5 206 LEU A N 1
ATOM 1609 C CA . LEU A 1 206 ? 4.418 12.781 12.836 1 94.5 206 LEU A CA 1
ATOM 1610 C C . LEU A 1 206 ? 4.586 13.18 14.297 1 94.5 206 LEU A C 1
ATOM 1612 O O . LEU A 1 206 ? 3.842 14.023 14.805 1 94.5 206 LEU A O 1
ATOM 1616 N N . ARG A 1 207 ? 5.535 12.586 14.914 1 82.75 207 ARG A N 1
ATOM 1617 C CA . ARG A 1 207 ? 5.652 12.711 16.359 1 82.75 207 ARG A CA 1
ATOM 1618 C C . ARG A 1 207 ? 6.031 14.133 16.766 1 82.75 207 ARG A C 1
ATOM 1620 O O . ARG A 1 207 ? 5.582 14.633 17.797 1 82.75 207 ARG A O 1
ATOM 1627 N N . ARG A 1 208 ? 6.844 14.758 15.906 1 77.69 208 ARG A N 1
ATOM 1628 C CA . ARG A 1 208 ? 7.363 16.047 16.328 1 77.69 208 ARG A CA 1
ATOM 1629 C C . ARG A 1 208 ? 7.195 17.094 15.234 1 77.69 208 ARG A C 1
ATOM 1631 O O . ARG A 1 208 ? 7.48 18.281 15.438 1 77.69 208 ARG A O 1
ATOM 1638 N N . SER A 1 209 ? 6.809 16.703 14.133 1 87.06 209 SER A N 1
ATOM 1639 C CA . SER A 1 209 ? 6.648 17.625 13.008 1 87.06 209 SER A CA 1
ATOM 1640 C C . SER A 1 209 ? 5.48 17.219 12.117 1 87.06 209 SER A C 1
ATOM 1642 O O . SER A 1 209 ? 4.941 16.109 12.266 1 87.06 209 SER A O 1
ATOM 1644 N N . PHE A 1 210 ? 5.062 18.156 11.375 1 95.5 210 PHE A N 1
ATOM 1645 C CA . PHE A 1 210 ? 3.982 17.953 10.422 1 95.5 210 PHE A CA 1
ATOM 1646 C C . PHE A 1 210 ? 4.492 18.094 8.992 1 95.5 210 PHE A C 1
ATOM 1648 O O . PHE A 1 210 ? 4.98 19.172 8.609 1 95.5 210 PHE A O 1
ATOM 1655 N N . PRO A 1 211 ? 4.395 17.016 8.234 1 97.81 211 PRO A N 1
ATOM 1656 C CA . PRO A 1 211 ? 5.023 17.031 6.91 1 97.81 211 PRO A CA 1
ATOM 1657 C C . PRO A 1 211 ? 4.238 17.844 5.883 1 97.81 211 PRO A C 1
ATOM 1659 O O . PRO A 1 211 ? 3.615 17.266 4.984 1 97.81 211 PRO A O 1
ATOM 1662 N N . LEU A 1 212 ? 4.305 19.109 6.023 1 98.12 212 LEU A N 1
ATOM 1663 C CA . LEU A 1 212 ? 3.893 20.078 5.02 1 98.12 212 LEU A CA 1
ATOM 1664 C C . LEU A 1 212 ? 5.098 20.609 4.25 1 98.12 212 LEU A C 1
ATOM 1666 O O . LEU A 1 212 ? 5.992 21.219 4.84 1 98.12 212 LEU A O 1
ATOM 1670 N N . LEU A 1 213 ? 5.09 20.344 2.938 1 98.06 213 LEU A N 1
ATOM 1671 C CA . LEU A 1 213 ? 6.285 20.609 2.146 1 98.06 213 LEU A CA 1
ATOM 1672 C C . LEU A 1 213 ? 6.723 22.062 2.301 1 98.06 213 LEU A C 1
ATOM 1674 O O . LEU A 1 213 ? 5.887 22.953 2.455 1 98.06 213 LEU A O 1
ATOM 1678 N N . THR A 1 214 ? 8 22.297 2.172 1 94.75 214 THR A N 1
ATOM 1679 C CA . THR A 1 214 ? 8.57 23.625 2.361 1 94.75 214 THR A CA 1
ATOM 1680 C C . THR A 1 214 ? 9.289 24.094 1.096 1 94.75 214 THR A C 1
ATOM 1682 O O . THR A 1 214 ? 9.562 25.297 0.939 1 94.75 214 THR A O 1
ATOM 1685 N N . THR A 1 215 ? 9.602 23.172 0.212 1 96.5 215 THR A N 1
ATOM 1686 C CA . THR A 1 215 ? 10.312 23.547 -1.011 1 96.5 215 THR A CA 1
ATOM 1687 C C . THR A 1 215 ? 9.375 24.266 -1.978 1 96.5 215 THR A C 1
ATOM 1689 O O . THR A 1 215 ? 9.828 24.875 -2.953 1 96.5 215 THR A O 1
ATOM 1692 N N . LYS A 1 216 ? 8.156 24.203 -1.709 1 96.44 216 LYS A N 1
ATOM 1693 C CA . LYS A 1 216 ? 7.117 25.047 -2.305 1 96.44 216 LYS A CA 1
ATOM 1694 C C . LYS A 1 216 ? 5.953 25.25 -1.339 1 96.44 216 LYS A C 1
ATOM 1696 O O . LYS A 1 216 ? 5.738 24.438 -0.436 1 96.44 216 LYS A O 1
ATOM 1701 N N . LYS A 1 217 ? 5.324 26.297 -1.567 1 96.88 217 LYS A N 1
ATOM 1702 C CA . LYS A 1 217 ? 4.188 26.578 -0.695 1 96.88 217 LYS A CA 1
ATOM 1703 C C . LYS A 1 217 ? 2.994 25.703 -1.04 1 96.88 217 LYS A C 1
ATOM 1705 O O . LYS A 1 217 ? 2.643 25.547 -2.213 1 96.88 217 LYS A O 1
ATOM 1710 N N . VAL A 1 218 ? 2.441 25.047 -0.045 1 97.19 218 VAL A N 1
ATOM 1711 C CA . VAL A 1 218 ? 1.221 24.25 -0.171 1 97.19 218 VAL A CA 1
ATOM 1712 C C . VAL A 1 218 ? 0.049 25.016 0.446 1 97.19 218 VAL A C 1
ATOM 1714 O O . VAL A 1 218 ? 0.165 25.562 1.546 1 97.19 218 VAL A O 1
ATOM 1717 N N . PHE A 1 219 ? -1.04 25.109 -0.259 1 96.69 219 PHE A N 1
ATOM 1718 C CA . PHE A 1 219 ? -2.234 25.82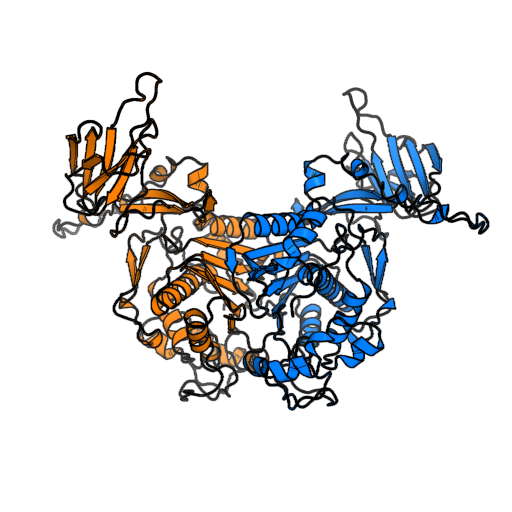8 0.172 1 96.69 219 PHE A CA 1
ATOM 1719 C C . PHE A 1 219 ? -2.881 25.141 1.365 1 96.69 219 PHE A C 1
ATOM 1721 O O . PHE A 1 219 ? -3.797 24.328 1.197 1 96.69 219 PHE A O 1
ATOM 1728 N N . TRP A 1 220 ? -2.512 25.531 2.58 1 97.75 220 TRP A N 1
ATOM 1729 C CA . TRP A 1 220 ? -2.857 24.875 3.832 1 97.75 220 TRP A CA 1
ATOM 1730 C C . TRP A 1 220 ? -4.359 24.922 4.078 1 97.75 220 TRP A C 1
ATOM 1732 O O . TRP A 1 220 ? -4.977 23.906 4.426 1 97.75 220 TRP A O 1
ATOM 1742 N N . ARG A 1 221 ? -4.949 26.031 3.887 1 97.69 221 ARG A N 1
ATOM 1743 C CA . ARG A 1 221 ? -6.379 26.156 4.141 1 97.69 221 ARG A CA 1
ATOM 1744 C C . ARG A 1 221 ? -7.176 25.203 3.256 1 97.69 221 ARG A C 1
ATOM 1746 O O . ARG A 1 221 ? -8.203 24.656 3.678 1 97.69 221 ARG A O 1
ATOM 1753 N N . GLY A 1 222 ? -6.738 25.016 2.029 1 98 222 GLY A N 1
ATOM 1754 C CA . GLY A 1 222 ? -7.367 24.047 1.142 1 98 222 GLY A CA 1
ATOM 1755 C C . GLY A 1 222 ? -7.281 22.625 1.656 1 98 222 GLY A C 1
ATOM 1756 O O . GLY A 1 222 ? -8.25 21.875 1.571 1 98 222 GLY A O 1
ATOM 1757 N N . VAL A 1 223 ? -6.125 22.281 2.205 1 98.5 223 VAL A N 1
ATOM 1758 C CA . VAL A 1 223 ? -5.91 20.953 2.768 1 98.5 223 VAL A CA 1
ATOM 1759 C C . VAL A 1 223 ? -6.902 20.703 3.9 1 98.5 223 VAL A C 1
ATOM 1761 O O . VAL A 1 223 ? -7.586 19.688 3.922 1 98.5 223 VAL A O 1
ATOM 1764 N N . VAL A 1 224 ? -7.012 21.656 4.77 1 98.75 224 VAL A N 1
ATOM 1765 C CA . VAL A 1 224 ? -7.828 21.5 5.973 1 98.75 224 VAL A CA 1
ATOM 1766 C C . VAL A 1 224 ? -9.305 21.438 5.59 1 98.75 224 VAL A C 1
ATOM 1768 O O . VAL A 1 224 ? -10.016 20.5 5.996 1 98.75 224 VAL A O 1
ATOM 1771 N N . GLU A 1 225 ? -9.742 22.359 4.754 1 98.62 225 GLU A N 1
ATOM 1772 C CA . GLU A 1 225 ? -11.164 22.453 4.422 1 98.62 225 GLU A CA 1
ATOM 1773 C C . GLU A 1 225 ? -11.617 21.25 3.602 1 98.62 225 GLU A C 1
ATOM 1775 O O . GLU A 1 225 ? -12.742 20.766 3.77 1 98.62 225 GLU A O 1
ATOM 1780 N N . GLU A 1 226 ? -10.812 20.812 2.713 1 98.56 226 GLU A N 1
ATOM 1781 C CA . GLU A 1 226 ? -11.172 19.625 1.941 1 98.56 226 GLU A CA 1
ATOM 1782 C C . GLU A 1 226 ? -11.281 18.391 2.84 1 98.56 226 GLU A C 1
ATOM 1784 O O . GLU A 1 226 ? -12.211 17.594 2.695 1 98.56 226 GLU A O 1
ATOM 1789 N N . LEU A 1 227 ? -10.32 18.234 3.717 1 98.81 227 LEU A N 1
ATOM 1790 C CA . LEU A 1 227 ? -10.367 17.094 4.613 1 98.81 227 LEU A CA 1
ATOM 1791 C C . LEU A 1 227 ? -11.617 17.125 5.48 1 98.81 227 LEU A C 1
ATOM 1793 O O . LEU A 1 227 ? -12.281 16.109 5.664 1 98.81 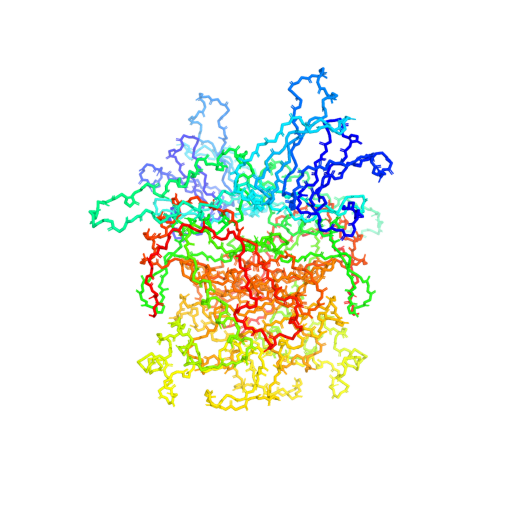227 LEU A O 1
ATOM 1797 N N . LEU A 1 228 ? -11.914 18.281 6.051 1 98.81 228 LEU A N 1
ATOM 1798 C CA . LEU A 1 228 ? -13.117 18.422 6.863 1 98.81 228 LEU A CA 1
ATOM 1799 C C . LEU A 1 228 ? -14.359 18.109 6.031 1 98.81 228 LEU A C 1
ATOM 1801 O O . LEU A 1 228 ? -15.328 17.531 6.539 1 98.81 228 LEU A O 1
ATOM 1805 N N . TRP A 1 229 ? -14.328 18.547 4.766 1 98.75 229 TRP A N 1
ATOM 1806 C CA . TRP A 1 229 ? -15.391 18.234 3.822 1 98.75 229 TRP A CA 1
ATOM 1807 C C . TRP A 1 229 ? -15.531 16.734 3.619 1 98.75 229 TRP A C 1
ATOM 1809 O O . TRP A 1 229 ? -16.641 16.188 3.621 1 98.75 229 TRP A O 1
ATOM 1819 N N . PHE A 1 230 ? -14.438 16 3.518 1 98.69 230 PHE A N 1
ATOM 1820 C CA . PHE A 1 230 ? -14.453 14.539 3.441 1 98.69 230 PHE A CA 1
ATOM 1821 C C . PHE A 1 230 ? -15.031 13.938 4.715 1 98.69 230 PHE A C 1
ATOM 1823 O O . PHE A 1 230 ? -15.883 13.055 4.66 1 98.69 230 PHE A O 1
ATOM 1830 N N . ILE A 1 231 ? -14.555 14.422 5.848 1 98.75 231 ILE A N 1
ATOM 1831 C CA . ILE A 1 231 ? -14.984 13.898 7.141 1 98.75 231 ILE A CA 1
ATOM 1832 C C . ILE A 1 231 ? -16.5 14.047 7.281 1 98.75 231 ILE A C 1
ATOM 1834 O O . ILE A 1 231 ? -17.156 13.172 7.844 1 98.75 231 ILE A O 1
ATOM 1838 N N . SER A 1 232 ? -17.078 15.039 6.691 1 98.38 232 SER A N 1
ATOM 1839 C CA . SER A 1 232 ? -18.516 15.297 6.816 1 98.38 232 SER A CA 1
ATOM 1840 C C . SER A 1 232 ? -19.328 14.367 5.926 1 98.38 232 SER A C 1
ATOM 1842 O O . SER A 1 232 ? -20.547 14.242 6.094 1 98.38 232 SER A O 1
ATOM 1844 N N . GLY A 1 233 ? -18.703 13.805 4.895 1 98.31 233 GLY A N 1
ATOM 1845 C CA . GLY A 1 233 ? -19.391 12.938 3.947 1 98.31 233 GLY A CA 1
ATOM 1846 C C . GLY A 1 233 ? -20.078 13.711 2.83 1 98.31 233 GLY A C 1
ATOM 1847 O O . GLY A 1 233 ? -20.797 13.125 2.025 1 98.31 233 GLY A O 1
ATOM 1848 N N . SER A 1 234 ? -19.781 14.984 2.727 1 97.88 234 SER A N 1
ATOM 1849 C CA . SER A 1 234 ? -20.422 15.836 1.733 1 97.88 234 SER A CA 1
ATOM 1850 C C . SER A 1 234 ? -19.969 15.484 0.322 1 97.88 234 SER A C 1
ATOM 1852 O O . SER A 1 234 ? -18.859 14.984 0.13 1 97.88 234 SER A O 1
ATOM 1854 N N . THR A 1 235 ? -20.812 15.703 -0.616 1 98.38 235 THR A N 1
ATOM 1855 C CA . THR A 1 235 ? -20.516 15.477 -2.027 1 98.38 235 THR A CA 1
ATOM 1856 C C . THR A 1 235 ? -20.734 16.75 -2.836 1 98.38 235 THR A C 1
ATOM 1858 O O . THR A 1 235 ? -20.656 16.734 -4.066 1 98.38 235 THR A O 1
ATOM 1861 N N . ASN A 1 236 ? -21.047 17.828 -2.123 1 98.44 236 ASN A N 1
ATOM 1862 C CA . ASN A 1 236 ? -21.406 19.109 -2.719 1 98.44 236 ASN A CA 1
ATOM 1863 C C . ASN A 1 236 ? -20.203 20.062 -2.803 1 98.44 236 ASN A C 1
ATOM 1865 O O . ASN A 1 236 ? -19.781 20.625 -1.794 1 98.44 236 ASN A O 1
ATOM 1869 N N . ALA A 1 237 ? -19.797 20.344 -4.023 1 98.38 237 ALA A N 1
ATOM 1870 C CA . ALA A 1 237 ? -18.609 21.188 -4.219 1 98.38 237 ALA A CA 1
ATOM 1871 C C . ALA A 1 237 ? -18.891 22.641 -3.803 1 98.38 237 ALA A C 1
ATOM 1873 O O . ALA A 1 237 ? -17.969 23.391 -3.486 1 98.38 237 ALA A O 1
ATOM 1874 N N . LYS A 1 238 ? -20.125 23.031 -3.766 1 98.19 238 LYS A N 1
ATOM 1875 C CA . LYS A 1 238 ? -20.5 24.406 -3.438 1 98.19 238 LYS A CA 1
ATOM 1876 C C . LYS A 1 238 ? -20.172 24.719 -1.981 1 98.19 238 LYS A C 1
ATOM 1878 O O . LYS A 1 238 ? -19.906 25.875 -1.64 1 98.19 238 LYS A O 1
ATOM 1883 N N . VAL A 1 239 ? -20.219 23.703 -1.164 1 98.06 239 VAL A N 1
ATOM 1884 C CA . VAL A 1 239 ? -19.859 23.875 0.237 1 98.06 239 VAL A CA 1
ATOM 1885 C C . VAL A 1 239 ? -18.422 24.406 0.337 1 98.06 239 VAL A C 1
ATOM 1887 O O . VAL A 1 239 ? -18.125 25.281 1.147 1 98.06 239 VAL A O 1
ATOM 1890 N N . LEU A 1 240 ? -17.531 23.875 -0.49 1 98.25 240 LEU A N 1
ATOM 1891 C CA . LEU A 1 240 ? -16.141 24.312 -0.523 1 98.25 240 LEU A CA 1
ATOM 1892 C C . LEU A 1 240 ? -16.031 25.688 -1.172 1 98.25 240 LEU A C 1
ATOM 1894 O O . LEU A 1 240 ? -15.281 26.547 -0.688 1 98.25 240 LEU A O 1
ATOM 1898 N N . GLN A 1 241 ? -16.781 25.891 -2.193 1 98 241 GLN A N 1
ATOM 1899 C CA . GLN A 1 241 ? -16.766 27.156 -2.902 1 98 241 GLN A CA 1
ATOM 1900 C C . GLN A 1 241 ? -17.188 28.312 -1.99 1 98 241 GLN A C 1
ATOM 1902 O O . GLN A 1 241 ? -16.609 29.391 -2.051 1 98 241 GLN A O 1
ATOM 1907 N N . GLU A 1 242 ? -18.125 28.078 -1.244 1 97.69 242 GLU A N 1
ATOM 1908 C CA . GLU A 1 242 ? -18.609 29.078 -0.311 1 97.69 242 GLU A CA 1
ATOM 1909 C C . GLU A 1 242 ? -17.531 29.484 0.693 1 97.69 242 GLU A C 1
ATOM 1911 O O . GLU A 1 242 ? -17.547 30.594 1.227 1 97.69 242 GLU A O 1
ATOM 1916 N N . LYS A 1 243 ? -16.609 28.625 0.885 1 97.19 243 LYS A N 1
ATOM 1917 C CA . LYS A 1 243 ? -15.508 28.891 1.8 1 97.19 243 LYS A CA 1
ATOM 1918 C C . LYS A 1 243 ? -14.281 29.422 1.048 1 97.19 243 LYS A C 1
ATOM 1920 O O . LYS A 1 243 ? -13.195 29.516 1.617 1 97.19 243 LYS A O 1
ATOM 1925 N N . GLY A 1 244 ? -14.438 29.609 -0.215 1 97.12 244 GLY A N 1
ATOM 1926 C CA . GLY A 1 244 ? -13.352 30.125 -1.029 1 97.12 244 GLY A CA 1
ATOM 1927 C C . GLY A 1 244 ? -12.367 29.047 -1.462 1 97.12 244 GLY A C 1
ATOM 1928 O O . GLY A 1 244 ? -11.227 29.344 -1.805 1 97.12 244 GLY A O 1
ATOM 1929 N N . ILE A 1 245 ? -12.75 27.844 -1.35 1 97.5 245 ILE A N 1
ATOM 1930 C CA . ILE A 1 245 ? -11.922 26.719 -1.775 1 97.5 245 ILE A CA 1
ATOM 1931 C C . ILE A 1 245 ? -12.383 26.234 -3.146 1 97.5 245 ILE A C 1
ATOM 1933 O O . ILE A 1 245 ? -13.508 25.719 -3.287 1 97.5 245 ILE A O 1
ATOM 1937 N N . HIS A 1 246 ? -11.523 26.219 -4.184 1 95.94 246 HIS A N 1
ATOM 1938 C CA . HIS A 1 246 ? -11.953 26 -5.562 1 95.94 246 HIS A CA 1
ATOM 1939 C C . HIS A 1 246 ? -11.219 24.828 -6.191 1 95.94 246 HIS A C 1
ATOM 1941 O O . HIS A 1 246 ? -11.055 24.766 -7.41 1 95.94 246 HIS A O 1
ATOM 1947 N N . ILE A 1 247 ? -10.82 23.875 -5.41 1 93.12 247 ILE A N 1
ATOM 1948 C CA . ILE A 1 247 ? -9.961 22.812 -5.898 1 93.12 247 ILE A CA 1
ATOM 1949 C C . ILE A 1 247 ? -10.797 21.781 -6.645 1 93.12 247 ILE A C 1
ATOM 1951 O O . ILE A 1 247 ? -10.266 20.969 -7.41 1 93.12 247 ILE A O 1
ATOM 1955 N N . TRP A 1 248 ? -12.156 21.766 -6.5 1 96.19 248 TRP A N 1
ATOM 1956 C CA . TRP A 1 248 ? -13.008 20.781 -7.168 1 96.19 248 TRP A CA 1
ATOM 1957 C C . TRP A 1 248 ? -13.844 21.438 -8.258 1 96.19 248 TRP A C 1
ATOM 1959 O O . TRP A 1 248 ? -14.711 20.812 -8.859 1 96.19 248 TRP A O 1
ATOM 1969 N N . ASP A 1 249 ? -13.562 22.734 -8.523 1 95.94 249 ASP A N 1
ATOM 1970 C CA . ASP A 1 249 ? -14.375 23.484 -9.469 1 95.94 249 ASP A CA 1
ATOM 1971 C C . ASP A 1 249 ? -14.375 22.812 -10.844 1 95.94 249 ASP A C 1
ATOM 1973 O O . ASP A 1 249 ? -15.422 22.688 -11.484 1 95.94 249 ASP A O 1
ATOM 1977 N N . GLY A 1 250 ? -13.195 22.422 -11.25 1 94.75 250 GLY A N 1
ATOM 1978 C CA . GLY A 1 250 ? -13.094 21.797 -12.562 1 94.75 250 GLY A CA 1
ATOM 1979 C C . GLY A 1 250 ? -13.914 20.531 -12.68 1 94.75 250 GLY A C 1
ATOM 1980 O O . GLY A 1 250 ? -14.695 20.375 -13.617 1 94.75 250 GLY A O 1
ATOM 1981 N N . ASN A 1 251 ? -13.867 19.656 -11.688 1 96 251 ASN A N 1
ATOM 1982 C CA . ASN A 1 251 ? -14.547 18.359 -11.703 1 96 251 ASN A CA 1
ATOM 1983 C C . ASN A 1 251 ? -16.047 18.516 -11.438 1 96 251 ASN A C 1
ATOM 1985 O O . ASN A 1 251 ? -16.828 17.609 -11.727 1 96 251 ASN A O 1
ATOM 1989 N N . ALA A 1 252 ? -16.391 19.672 -10.898 1 97.44 252 ALA A N 1
ATOM 1990 C CA . ALA A 1 252 ? -17.781 19.891 -10.539 1 97.44 252 ALA A CA 1
ATOM 1991 C C . ALA A 1 252 ? -18.516 20.688 -11.617 1 97.44 252 ALA A C 1
ATOM 1993 O O . ALA A 1 252 ? -19.719 20.906 -11.531 1 97.44 252 ALA A O 1
ATOM 1994 N N . SER A 1 253 ? -17.797 21.062 -12.656 1 97.44 253 SER A N 1
ATOM 1995 C CA . SER A 1 253 ? -18.359 21.906 -13.703 1 97.44 253 SER A CA 1
ATOM 1996 C C . SER A 1 253 ? -19.328 21.125 -14.578 1 97.44 253 SER A C 1
ATOM 1998 O O . SER A 1 253 ? -19.234 19.891 -14.68 1 97.44 253 SER A O 1
ATOM 2000 N N . ARG A 1 254 ? -20.234 21.859 -15.188 1 97.5 254 ARG A N 1
ATOM 2001 C CA . ARG A 1 254 ? -21.203 21.25 -16.109 1 97.5 254 ARG A CA 1
ATOM 2002 C C . ARG A 1 254 ? -20.484 20.562 -17.266 1 97.5 254 ARG A C 1
ATOM 2004 O O . ARG A 1 254 ? -20.828 19.422 -17.609 1 97.5 254 ARG A O 1
ATOM 2011 N N . GLU A 1 255 ? -19.547 21.219 -17.828 1 96.5 255 GLU A N 1
ATOM 2012 C CA . GLU A 1 255 ? -18.797 20.672 -18.953 1 96.5 255 GLU A CA 1
ATOM 2013 C C . GLU A 1 255 ? -18.125 19.344 -18.578 1 96.5 255 GLU A C 1
ATOM 2015 O O . GLU A 1 255 ? -18.188 18.391 -19.344 1 96.5 255 GLU A O 1
ATOM 2020 N N . TYR A 1 256 ? -17.578 19.297 -17.469 1 96.44 256 TYR A N 1
ATOM 2021 C CA . TYR A 1 256 ? -16.859 18.094 -17.062 1 96.44 256 TYR A CA 1
ATOM 2022 C C . TYR A 1 256 ? -17.844 16.969 -16.75 1 96.44 256 TYR A C 1
ATOM 2024 O O . TYR A 1 256 ? -17.656 15.836 -17.203 1 96.44 256 TYR A O 1
ATOM 2032 N N . LEU A 1 257 ? -18.828 17.219 -15.953 1 97.94 257 LEU A N 1
ATOM 2033 C CA . LEU A 1 257 ? -19.812 16.203 -15.609 1 97.94 257 LEU A CA 1
ATOM 2034 C C . LEU A 1 257 ? -20.422 15.578 -16.859 1 97.94 257 LEU A C 1
ATOM 2036 O O . LEU A 1 257 ? -20.609 14.367 -16.922 1 97.94 257 LEU A O 1
ATOM 2040 N N . ASP A 1 258 ? -20.672 16.406 -17.875 1 97.5 258 ASP A N 1
ATOM 2041 C CA . ASP A 1 258 ? -21.188 15.898 -19.141 1 97.5 258 ASP A CA 1
ATOM 2042 C C . ASP A 1 258 ? -20.172 15 -19.844 1 97.5 258 ASP A C 1
ATOM 2044 O O . ASP A 1 258 ? -20.531 13.969 -20.406 1 97.5 258 ASP A O 1
ATOM 2048 N N . SER A 1 259 ? -18.938 15.359 -19.719 1 95.31 259 SER A N 1
ATOM 2049 C CA . SER A 1 259 ? -17.875 14.641 -20.422 1 95.31 259 SER A CA 1
ATOM 2050 C C . SER A 1 259 ? -17.672 13.25 -19.844 1 95.31 259 SER A C 1
ATOM 2052 O O . SER A 1 259 ? -17.203 12.344 -20.531 1 95.31 259 SER A O 1
ATOM 2054 N N . VAL A 1 260 ? -18.078 13.102 -18.578 1 94.94 260 VAL A N 1
ATOM 2055 C CA . VAL A 1 260 ? -17.828 11.805 -17.953 1 94.94 260 VAL A CA 1
ATOM 2056 C C . VAL A 1 260 ? -19.141 11.039 -17.812 1 94.94 260 VAL A C 1
ATOM 2058 O O . VAL A 1 260 ? -19.234 10.109 -17 1 94.94 260 VAL A O 1
ATOM 2061 N N . GLY A 1 261 ? -20.188 11.5 -18.453 1 96.19 261 GLY A N 1
ATOM 2062 C CA . GLY A 1 261 ? -21.453 10.766 -18.547 1 96.19 261 GLY A CA 1
ATOM 2063 C C . GLY A 1 261 ? -22.391 11.055 -17.391 1 96.19 261 GLY A C 1
ATOM 2064 O O . GLY A 1 261 ? -23.297 10.266 -17.109 1 96.19 261 GLY A O 1
ATOM 2065 N N . LEU A 1 262 ? -22.172 12.117 -16.672 1 97.94 262 LEU A N 1
ATOM 2066 C CA . LEU A 1 262 ? -23 12.469 -15.531 1 97.94 262 LEU A CA 1
ATOM 2067 C C . LEU A 1 262 ? -23.844 13.703 -15.836 1 97.94 262 LEU A C 1
ATOM 2069 O O . LEU A 1 262 ? -23.922 14.625 -15.023 1 97.94 262 LEU A O 1
ATOM 2073 N N . SER A 1 263 ? -24.422 13.688 -17.016 1 97.12 263 SER A N 1
ATOM 2074 C CA . SER A 1 263 ? -25.188 14.828 -17.484 1 97.12 263 SER A CA 1
ATOM 2075 C C . SER A 1 263 ? -26.453 15.023 -16.656 1 97.12 263 SER A C 1
ATOM 2077 O O . SER A 1 263 ? -27 16.125 -16.594 1 97.12 263 SER A O 1
ATOM 2079 N N . HIS A 1 264 ? -26.922 14.047 -15.992 1 96.88 264 HIS A N 1
ATOM 2080 C CA . HIS A 1 264 ? -28.156 14.117 -15.211 1 96.88 264 HIS A CA 1
ATOM 2081 C C . HIS A 1 264 ? -27.906 14.75 -13.844 1 96.88 264 HIS A C 1
ATOM 2083 O O . HIS A 1 264 ? -28.844 15.078 -13.125 1 96.88 264 HIS A O 1
ATOM 2089 N N . ARG A 1 265 ? -26.656 14.953 -13.422 1 96.88 265 ARG A N 1
ATOM 2090 C CA . ARG A 1 265 ? -26.312 15.516 -12.125 1 96.88 265 ARG A CA 1
ATOM 2091 C C . ARG A 1 265 ? -26.328 17.031 -12.156 1 96.88 265 ARG A C 1
ATOM 2093 O O . ARG A 1 265 ? -25.953 17.641 -13.156 1 96.88 265 ARG A O 1
ATOM 2100 N N . GLU A 1 266 ? -26.75 17.547 -11.07 1 98 266 GLU A N 1
ATOM 2101 C CA . GLU A 1 266 ? -26.625 18.984 -10.898 1 98 266 GLU A CA 1
ATOM 2102 C C . GLU A 1 266 ? -25.172 19.422 -10.797 1 98 266 GLU A C 1
ATOM 2104 O O . GLU A 1 266 ? -24.344 18.719 -10.203 1 98 266 GLU A O 1
ATOM 2109 N N . GLU A 1 267 ? -24.906 20.609 -11.414 1 97.88 267 GLU A N 1
ATOM 2110 C CA . GLU A 1 267 ? -23.562 21.172 -11.266 1 97.88 267 GLU A CA 1
ATOM 2111 C C . GLU A 1 267 ? -23.188 21.281 -9.789 1 97.88 267 GLU A C 1
ATOM 2113 O O . GLU A 1 267 ? -23.984 21.719 -8.961 1 97.88 267 GLU A O 1
ATOM 2118 N N . GLY A 1 268 ? -22.016 20.812 -9.492 1 98.25 268 GLY A N 1
ATOM 2119 C CA . GLY A 1 268 ? -21.562 20.812 -8.109 1 98.25 268 GLY A CA 1
ATOM 2120 C C . GLY A 1 268 ? -21.641 19.438 -7.461 1 98.25 268 GLY A C 1
ATOM 2121 O O . GLY A 1 268 ? -21.016 19.188 -6.426 1 98.25 268 GLY A O 1
ATOM 2122 N N . ASP A 1 269 ? -22.469 18.562 -7.992 1 98.69 269 ASP A N 1
ATOM 2123 C CA . ASP A 1 269 ? -22.656 17.219 -7.445 1 98.69 269 ASP A CA 1
ATOM 2124 C C . ASP A 1 269 ? -21.547 16.281 -7.906 1 98.69 269 ASP A C 1
ATOM 2126 O O . ASP A 1 269 ? -21.578 15.766 -9.023 1 98.69 269 ASP A O 1
ATOM 2130 N N . LEU A 1 270 ? -20.672 15.953 -7.031 1 98.62 270 LEU A N 1
ATOM 2131 C CA . LEU A 1 270 ? -19.484 15.172 -7.383 1 98.62 270 LEU A CA 1
ATOM 2132 C C . LEU A 1 270 ? -19.766 13.68 -7.277 1 98.62 270 LEU A C 1
ATOM 2134 O O . LEU A 1 270 ? -18.953 12.852 -7.699 1 98.62 270 LEU A O 1
ATOM 2138 N N . GLY A 1 271 ? -21 13.289 -6.742 1 98.56 271 GLY A N 1
ATOM 2139 C CA . GLY A 1 271 ? -21.328 11.883 -6.543 1 98.56 271 GLY A CA 1
ATOM 2140 C C . GLY A 1 271 ? -20.719 11.312 -5.273 1 98.56 271 GLY A C 1
ATOM 2141 O O . GLY A 1 271 ? -20.219 12.055 -4.43 1 98.56 271 GLY A O 1
ATOM 2142 N N . PRO A 1 272 ? -20.781 10.016 -5.074 1 98.56 272 PRO A N 1
ATOM 2143 C CA . PRO A 1 272 ? -20.344 9.391 -3.828 1 98.56 272 PRO A CA 1
ATOM 2144 C C . PRO A 1 272 ? -18.828 9.211 -3.775 1 98.56 272 PRO A C 1
ATOM 2146 O O . PRO A 1 272 ? -18.344 8.078 -3.682 1 98.56 272 PRO A O 1
ATOM 2149 N N . ILE A 1 273 ? -18.156 10.32 -3.734 1 98.38 273 ILE A N 1
ATOM 2150 C CA . ILE A 1 273 ? -16.688 10.289 -3.715 1 98.38 273 ILE A CA 1
ATOM 2151 C C . ILE A 1 273 ? -16.188 10.43 -2.277 1 98.38 273 ILE A C 1
ATOM 2153 O O . ILE A 1 273 ? -16.875 11.008 -1.429 1 98.38 273 ILE A O 1
ATOM 2157 N N . TYR A 1 274 ? -14.977 9.859 -1.997 1 97.88 274 TYR A N 1
ATOM 2158 C CA . TYR A 1 274 ? -14.148 10.023 -0.81 1 97.88 274 TYR A CA 1
ATOM 2159 C C . TYR A 1 274 ? -14.992 9.984 0.457 1 97.88 274 TYR A C 1
ATOM 2161 O O . TYR A 1 274 ? -15.477 8.93 0.862 1 97.88 274 TYR A O 1
ATOM 2169 N N . GLY A 1 275 ? -15.375 11.172 0.987 1 98.44 275 GLY A N 1
ATOM 2170 C CA . GLY A 1 275 ? -16.062 11.281 2.266 1 98.44 275 GLY A CA 1
ATOM 2171 C C . GLY A 1 275 ? -17.359 10.492 2.316 1 98.44 275 GLY A C 1
ATOM 2172 O O . GLY A 1 275 ? -17.688 9.906 3.35 1 98.44 275 GLY A O 1
ATOM 2173 N N . PHE A 1 276 ? -18.125 10.531 1.215 1 98.75 276 PHE A N 1
ATOM 2174 C CA . PHE A 1 276 ? -19.344 9.75 1.174 1 98.75 276 PHE A CA 1
ATOM 2175 C C . PHE A 1 276 ? -19.062 8.273 1.442 1 98.75 276 PHE A C 1
ATOM 2177 O O . PHE A 1 276 ? -19.797 7.621 2.186 1 98.75 276 PHE A O 1
ATOM 2184 N N . GLN A 1 277 ? -18.031 7.746 0.846 1 98.75 277 GLN A N 1
ATOM 2185 C CA . GLN A 1 277 ? -17.672 6.352 1.074 1 98.75 277 GLN A CA 1
ATOM 2186 C C . GLN A 1 277 ? -17.203 6.129 2.512 1 98.75 277 GLN A C 1
ATOM 2188 O O . GLN A 1 277 ? -17.422 5.059 3.08 1 98.75 277 GLN A O 1
ATOM 2193 N N . TRP A 1 278 ? -16.609 7.168 3.119 1 98.81 278 TRP A N 1
ATOM 2194 C CA . TRP A 1 278 ? -16.141 7.066 4.5 1 98.81 278 TRP A CA 1
ATOM 2195 C C . TRP A 1 278 ? -17.312 6.922 5.457 1 98.81 278 TRP A C 1
ATOM 2197 O O . TRP A 1 278 ? -17.266 6.125 6.398 1 98.81 278 TRP A O 1
ATOM 2207 N N . ARG A 1 279 ? -18.406 7.605 5.145 1 98.75 279 ARG A N 1
ATOM 2208 C CA . ARG A 1 279 ? -19.453 7.773 6.137 1 98.75 279 ARG A CA 1
ATOM 2209 C C . ARG A 1 279 ? -20.688 6.938 5.777 1 98.75 279 ARG A C 1
ATOM 2211 O O . ARG A 1 279 ? -21.469 6.562 6.652 1 98.75 279 ARG A O 1
ATOM 2218 N N . HIS A 1 280 ? -20.828 6.617 4.457 1 98.69 280 HIS A N 1
ATOM 2219 C CA . HIS A 1 280 ? -22.078 6.02 3.988 1 98.69 280 HIS A CA 1
ATOM 2220 C C . HIS A 1 280 ? -21.797 4.898 2.988 1 98.69 280 HIS A C 1
ATOM 2222 O O . HIS A 1 280 ? -22.516 4.77 1.987 1 98.69 280 HIS A O 1
ATOM 2228 N N . TYR A 1 281 ? -20.812 4.137 3.213 1 98.44 281 TYR A N 1
ATOM 2229 C CA . TYR A 1 281 ? -20.453 3.078 2.275 1 98.44 281 TYR A CA 1
ATOM 2230 C C . TYR A 1 281 ? -21.625 2.137 2.035 1 98.44 281 TYR A C 1
ATOM 2232 O O . TYR A 1 281 ? -22.219 1.618 2.984 1 98.44 281 TYR A O 1
ATOM 2240 N N . GLY A 1 282 ? -21.938 1.89 0.836 1 96.62 282 GLY A N 1
ATOM 2241 C CA . GLY A 1 282 ? -22.984 0.947 0.488 1 96.62 282 GLY A CA 1
ATOM 2242 C C . GLY A 1 282 ? -24.359 1.593 0.383 1 96.62 282 GLY A C 1
ATOM 2243 O O . GLY A 1 282 ? -25.312 0.967 -0.088 1 96.62 282 GLY A O 1
ATOM 2244 N N . ALA A 1 283 ? -24.516 2.832 0.81 1 97.81 283 ALA A N 1
ATOM 2245 C CA . ALA A 1 283 ? -25.797 3.529 0.665 1 97.81 283 ALA A CA 1
ATOM 2246 C C . ALA A 1 283 ? -26.062 3.873 -0.797 1 97.81 283 ALA A C 1
ATOM 2248 O O . ALA A 1 283 ? -25.141 4.195 -1.549 1 97.81 283 ALA A O 1
ATOM 2249 N N . GLU A 1 284 ? -27.328 3.865 -1.104 1 97 284 GLU A N 1
ATOM 2250 C CA . GLU A 1 284 ? -27.703 4.328 -2.436 1 97 284 GLU A CA 1
ATOM 2251 C C . GLU A 1 284 ? -27.547 5.84 -2.564 1 97 284 GLU A C 1
ATOM 2253 O O . GLU A 1 284 ? -28.062 6.598 -1.738 1 97 284 GLU A O 1
ATOM 2258 N N . TYR A 1 285 ? -26.828 6.238 -3.537 1 98.25 285 TYR A N 1
ATOM 2259 C CA . TYR A 1 285 ? -26.609 7.664 -3.754 1 98.25 285 TYR A CA 1
ATOM 2260 C C . TYR A 1 285 ? -27.703 8.266 -4.625 1 98.25 285 TYR A C 1
ATOM 2262 O O . TYR A 1 285 ? -28.031 7.723 -5.684 1 98.25 285 TYR A O 1
ATOM 2270 N N . THR A 1 286 ? -28.25 9.422 -4.223 1 97.56 286 THR A N 1
ATOM 2271 C CA . THR A 1 286 ? -29.297 10.078 -5.004 1 97.56 286 THR A CA 1
ATOM 2272 C C . THR A 1 286 ? -28.797 11.422 -5.539 1 97.56 286 THR A C 1
ATOM 2274 O O . THR A 1 286 ? -28.75 11.625 -6.754 1 97.56 286 THR A O 1
ATOM 2277 N N . ASP A 1 287 ? -28.438 12.305 -4.645 1 97.69 287 ASP A N 1
ATOM 2278 C CA . ASP A 1 287 ? -27.906 13.602 -5.059 1 97.69 287 ASP A CA 1
ATOM 2279 C C . ASP A 1 287 ? -27.188 14.297 -3.902 1 97.69 287 ASP A C 1
ATOM 2281 O O . ASP A 1 287 ? -27.094 13.75 -2.803 1 97.69 287 ASP A O 1
ATOM 2285 N N . MET A 1 288 ? -26.672 15.508 -4.199 1 98.19 288 MET A N 1
ATOM 2286 C CA . MET A 1 288 ? -25.812 16.188 -3.238 1 98.19 288 MET A CA 1
ATOM 2287 C C . MET A 1 288 ? -26.625 16.844 -2.135 1 98.19 288 MET A C 1
ATOM 2289 O O . MET A 1 288 ? -26.078 17.297 -1.133 1 98.19 288 MET A O 1
ATOM 2293 N N . HIS A 1 289 ? -27.969 16.859 -2.207 1 97.62 289 HIS A N 1
ATOM 2294 C CA . HIS A 1 289 ? -28.828 17.531 -1.237 1 97.62 289 HIS A CA 1
ATOM 2295 C C . HIS A 1 289 ? -29.422 16.547 -0.246 1 97.62 289 HIS A C 1
ATOM 2297 O O . HIS A 1 289 ? -29.938 16.938 0.799 1 97.62 289 HIS A O 1
ATOM 2303 N N . ALA A 1 290 ? -29.375 15.281 -0.578 1 97.25 290 ALA A N 1
ATOM 2304 C CA . ALA A 1 290 ? -30.047 14.25 0.219 1 97.25 290 ALA A CA 1
ATOM 2305 C C . ALA A 1 290 ? -29.359 14.086 1.577 1 97.25 290 ALA A C 1
ATOM 2307 O O . ALA A 1 290 ? -28.172 14.344 1.716 1 97.25 290 ALA A O 1
ATOM 2308 N N . ASP A 1 291 ? -30.172 13.719 2.533 1 97.25 291 ASP A N 1
ATOM 2309 C CA . ASP A 1 291 ? -29.656 13.359 3.855 1 97.25 291 ASP A CA 1
ATOM 2310 C C . ASP A 1 291 ? -29.328 11.875 3.936 1 97.25 291 ASP A C 1
ATOM 2312 O O . ASP A 1 291 ? -30.234 11.031 3.875 1 97.25 291 ASP A O 1
ATOM 2316 N N . TYR A 1 292 ? -28.125 11.562 4.133 1 97.81 292 TYR A N 1
ATOM 2317 C CA . TYR A 1 292 ? -27.688 10.172 4.152 1 97.81 292 TYR A CA 1
ATOM 2318 C C . TYR A 1 292 ? -27.438 9.703 5.578 1 97.81 292 TYR A C 1
ATOM 2320 O O . TYR A 1 292 ? -26.859 8.633 5.793 1 97.81 292 TYR A O 1
ATOM 2328 N N . SER A 1 293 ? -27.844 10.461 6.535 1 95.75 293 SER A N 1
ATOM 2329 C CA . SER A 1 293 ? -27.625 10.094 7.93 1 95.75 293 SER A CA 1
ATOM 2330 C C . SER A 1 293 ? -28.188 8.703 8.219 1 95.75 293 SER A C 1
ATOM 2332 O O . SER A 1 293 ? -29.344 8.406 7.91 1 95.75 293 SER A O 1
ATOM 2334 N N . GLY A 1 294 ? -27.328 7.883 8.773 1 95.62 294 GLY A N 1
ATOM 2335 C CA . GLY A 1 294 ? -27.75 6.551 9.172 1 95.62 294 GLY A CA 1
ATOM 2336 C C . GLY A 1 294 ? -27.781 5.566 8.023 1 95.62 294 GLY A C 1
ATOM 2337 O O . GLY A 1 294 ? -28.141 4.398 8.211 1 95.62 294 GLY A O 1
ATOM 2338 N N . LYS A 1 295 ? -27.438 6 6.871 1 97.56 295 LYS A N 1
ATOM 2339 C CA . LYS A 1 295 ? -27.469 5.105 5.715 1 97.56 295 LYS A CA 1
ATOM 2340 C C . LYS A 1 295 ? -26.062 4.594 5.395 1 97.56 295 LYS A C 1
ATOM 2342 O O . LYS A 1 295 ? -25.078 5.336 5.492 1 97.56 295 LYS A O 1
ATOM 2347 N N . GLY A 1 296 ? -26.016 3.295 5.035 1 97.31 296 GLY A N 1
ATOM 2348 C CA . GLY A 1 296 ? -24.734 2.688 4.73 1 97.31 296 GLY A CA 1
ATOM 2349 C C . GLY A 1 296 ? -23.891 2.416 5.965 1 97.31 296 GLY A C 1
ATOM 2350 O O . GLY A 1 296 ? -24.406 2.426 7.086 1 97.31 296 GLY A O 1
ATOM 2351 N N . PHE A 1 297 ? -22.703 2.064 5.75 1 97.81 297 PHE A N 1
ATOM 2352 C CA . PHE A 1 297 ? -21.766 1.742 6.824 1 97.81 297 PHE A CA 1
ATOM 2353 C C . PHE A 1 297 ? -20.812 2.908 7.09 1 97.81 297 PHE A C 1
ATOM 2355 O O . PHE A 1 297 ? -20.109 3.35 6.188 1 97.81 297 PHE A O 1
ATOM 2362 N N . ASP A 1 298 ? -20.875 3.471 8.273 1 98.44 298 ASP A N 1
ATOM 2363 C CA . ASP A 1 298 ? -20 4.566 8.672 1 98.44 298 ASP A CA 1
ATOM 2364 C C . ASP A 1 298 ? -18.641 4.043 9.109 1 98.44 298 ASP A C 1
ATOM 2366 O O . ASP A 1 298 ? -18.438 3.736 10.289 1 98.44 298 ASP A O 1
ATOM 2370 N N . GLN A 1 299 ? -17.734 4.027 8.195 1 98.69 299 GLN A N 1
ATOM 2371 C CA . GLN A 1 299 ? -16.422 3.457 8.438 1 98.69 299 GLN A CA 1
ATOM 2372 C C . GLN A 1 299 ? -15.617 4.316 9.406 1 98.69 299 GLN A C 1
ATOM 2374 O O . GLN A 1 299 ? -14.852 3.797 10.219 1 98.69 299 GLN A O 1
ATOM 2379 N N . LEU A 1 300 ? -15.734 5.617 9.219 1 98.81 300 LEU A N 1
ATOM 2380 C CA . LEU A 1 300 ? -14.93 6.508 10.055 1 98.81 300 LEU A CA 1
ATOM 2381 C C . LEU A 1 300 ? -15.266 6.32 11.531 1 98.81 300 LEU A C 1
ATOM 2383 O O . LEU A 1 300 ? -14.367 6.223 12.367 1 98.81 300 LEU A O 1
ATOM 2387 N N . MET A 1 301 ? -16.484 6.215 11.859 1 98.56 301 MET A N 1
ATOM 2388 C CA . MET A 1 301 ? -16.891 5.973 13.242 1 98.56 301 MET A CA 1
ATOM 2389 C C . MET A 1 301 ? -16.453 4.582 13.695 1 98.56 301 MET A C 1
ATOM 2391 O O . MET A 1 301 ? -16.094 4.387 14.859 1 98.56 301 MET A O 1
ATOM 2395 N N . ASP A 1 302 ? -16.562 3.631 12.789 1 98.44 302 ASP A N 1
ATOM 2396 C CA . ASP A 1 302 ? -16.078 2.289 13.109 1 98.44 302 ASP A CA 1
ATOM 2397 C C . ASP A 1 302 ? -14.586 2.299 13.43 1 98.44 302 ASP A C 1
ATOM 2399 O O . ASP A 1 302 ? -14.133 1.609 14.344 1 98.44 302 ASP A O 1
ATOM 2403 N N . VAL A 1 303 ? -13.82 3.055 12.672 1 98.81 303 VAL A N 1
ATOM 2404 C CA . VAL A 1 303 ? -12.383 3.201 12.883 1 98.81 303 VAL A CA 1
ATOM 2405 C C . VAL A 1 303 ? -12.125 3.76 14.281 1 98.81 303 VAL A C 1
ATOM 2407 O O . VAL A 1 303 ? -11.32 3.209 15.039 1 98.81 303 VAL A O 1
ATOM 2410 N N . ILE A 1 304 ? -12.789 4.809 14.555 1 98.88 304 ILE A N 1
ATOM 2411 C CA . ILE A 1 304 ? -12.602 5.453 15.852 1 98.88 304 ILE A CA 1
ATOM 2412 C C . ILE A 1 304 ? -12.984 4.484 16.969 1 98.88 304 ILE A C 1
ATOM 2414 O O . ILE A 1 304 ? -12.266 4.355 17.953 1 98.88 304 ILE A O 1
ATOM 2418 N N . ASP A 1 305 ? -14.078 3.781 16.797 1 98.69 305 ASP A N 1
ATOM 2419 C CA . ASP A 1 305 ? -14.539 2.82 17.797 1 98.69 305 ASP A CA 1
ATOM 2420 C C . ASP A 1 305 ? -13.508 1.714 18 1 98.69 305 ASP A C 1
ATOM 2422 O O . ASP A 1 305 ? -13.195 1.353 19.141 1 98.69 305 ASP A O 1
ATOM 2426 N N . LYS A 1 306 ? -12.992 1.19 16.984 1 98.38 306 LYS A N 1
ATOM 2427 C CA . LYS A 1 306 ? -12.016 0.108 17.078 1 98.38 306 LYS A CA 1
ATOM 2428 C C . LYS A 1 306 ? -10.727 0.589 17.734 1 98.38 306 LYS A C 1
ATOM 2430 O O . LYS A 1 306 ? -10.141 -0.118 18.562 1 98.38 306 LYS A O 1
ATOM 2435 N N . ILE A 1 307 ? -10.281 1.739 17.328 1 98.69 307 ILE A N 1
ATOM 2436 C CA . ILE A 1 307 ? -9.07 2.275 17.938 1 98.69 307 ILE A CA 1
ATOM 2437 C C . ILE A 1 307 ? -9.25 2.398 19.453 1 98.69 307 ILE A C 1
ATOM 2439 O O . ILE A 1 307 ? -8.344 2.066 20.219 1 98.69 307 ILE A O 1
ATOM 2443 N N . LYS A 1 308 ? -10.367 2.787 19.891 1 98.19 308 LYS A N 1
ATOM 2444 C CA . LYS A 1 308 ? -10.625 3.02 21.312 1 98.19 308 LYS A CA 1
ATOM 2445 C C . LYS A 1 308 ? -10.852 1.703 22.047 1 98.19 308 LYS A C 1
ATOM 2447 O O . LYS A 1 308 ? -10.414 1.544 23.188 1 98.19 308 LYS A O 1
ATOM 2452 N N . ASN A 1 309 ? -11.477 0.734 21.375 1 97.69 309 ASN A N 1
ATOM 2453 C CA . ASN A 1 309 ? -11.977 -0.422 22.125 1 97.69 309 ASN A CA 1
ATOM 2454 C C . ASN A 1 309 ? -11.25 -1.702 21.703 1 97.69 309 ASN A C 1
ATOM 2456 O O . ASN A 1 309 ? -11.242 -2.684 22.453 1 97.69 309 ASN A O 1
ATOM 2460 N N . ASN A 1 310 ? -10.727 -1.728 20.531 1 97 310 ASN A N 1
ATOM 2461 C CA . ASN A 1 310 ? -9.977 -2.869 20.031 1 97 310 ASN A CA 1
ATOM 2462 C C . ASN A 1 310 ? -8.75 -2.424 19.234 1 97 310 ASN A C 1
ATOM 2464 O O . ASN A 1 310 ? -8.633 -2.742 18.047 1 97 310 ASN A O 1
ATOM 2468 N N . PRO A 1 311 ? -7.789 -1.801 19.875 1 97.06 311 PRO A N 1
ATOM 2469 C CA . PRO A 1 311 ? -6.695 -1.122 19.172 1 97.06 311 PRO A CA 1
ATOM 2470 C C . PRO A 1 311 ? -5.777 -2.094 18.438 1 97.06 311 PRO A C 1
ATOM 2472 O O . PRO A 1 311 ? -5.012 -1.681 17.562 1 97.06 311 PRO A O 1
ATOM 2475 N N . ASP A 1 312 ? -5.812 -3.371 18.781 1 96.25 312 ASP A N 1
ATOM 2476 C CA . ASP A 1 312 ? -4.93 -4.332 18.125 1 96.25 312 ASP A CA 1
ATOM 2477 C C . ASP A 1 312 ? -5.598 -4.941 16.891 1 96.25 312 ASP A C 1
ATOM 2479 O O . ASP A 1 312 ? -5.004 -5.773 16.203 1 96.25 312 ASP A O 1
ATOM 2483 N N . ASP A 1 313 ? -6.793 -4.504 16.578 1 96.69 313 ASP A N 1
ATOM 2484 C CA . ASP A 1 313 ? -7.523 -5.004 15.422 1 96.69 313 ASP A CA 1
ATOM 2485 C C . ASP A 1 313 ? -6.797 -4.664 14.117 1 96.69 313 ASP A C 1
ATOM 2487 O O . ASP A 1 313 ? -6.336 -3.535 13.938 1 96.69 313 ASP A O 1
ATOM 2491 N N . ARG A 1 314 ? -6.676 -5.645 13.258 1 97.19 314 ARG A N 1
ATOM 2492 C CA . ARG A 1 314 ? -5.957 -5.441 12 1 97.19 314 ARG A CA 1
ATOM 2493 C C . ARG A 1 314 ? -6.914 -5.059 10.875 1 97.19 314 ARG A C 1
ATOM 2495 O O . ARG A 1 314 ? -6.543 -5.074 9.703 1 97.19 314 ARG A O 1
ATOM 2502 N N . ARG A 1 315 ? -8.188 -4.738 11.242 1 97.56 315 ARG A N 1
ATOM 2503 C CA . ARG A 1 315 ? -9.219 -4.348 10.289 1 97.56 315 ARG A CA 1
ATOM 2504 C C . ARG A 1 315 ? -9.602 -2.881 10.469 1 97.56 315 ARG A C 1
ATOM 2506 O O . ARG A 1 315 ? -10.695 -2.469 10.07 1 97.56 315 ARG A O 1
ATOM 2513 N N . ILE A 1 316 ? -8.773 -2.111 11.102 1 98.62 316 ILE A N 1
ATOM 2514 C CA . ILE A 1 316 ? -9.016 -0.677 11.219 1 98.62 316 ILE A CA 1
ATOM 2515 C C . ILE A 1 316 ? -8.664 0.013 9.898 1 98.62 316 ILE A C 1
ATOM 2517 O O . ILE A 1 316 ? -7.539 0.481 9.719 1 98.62 316 ILE A O 1
ATOM 2521 N N . ILE A 1 317 ? -9.641 0.073 9.023 1 98.62 317 ILE A N 1
ATOM 2522 C CA . ILE A 1 317 ? -9.43 0.491 7.645 1 98.62 317 ILE A CA 1
ATOM 2523 C C . ILE A 1 317 ? -10.531 1.46 7.223 1 98.62 317 ILE A C 1
ATOM 2525 O O . ILE A 1 317 ? -11.695 1.272 7.57 1 98.62 317 ILE A O 1
ATOM 2529 N N . LEU A 1 318 ? -10.141 2.488 6.574 1 98.69 318 LEU A N 1
ATOM 2530 C CA . LEU A 1 318 ? -11.016 3.469 5.941 1 98.69 318 LEU A CA 1
ATOM 2531 C C . LEU A 1 318 ? -10.867 3.432 4.426 1 98.69 318 LEU A C 1
ATOM 2533 O O . LEU A 1 318 ? -9.836 3.836 3.887 1 98.69 318 LEU A O 1
ATOM 2537 N N . SER A 1 319 ? -11.898 2.928 3.703 1 98.38 319 SER A N 1
ATOM 2538 C CA . SER A 1 319 ? -11.805 2.756 2.258 1 98.38 319 SER A CA 1
ATOM 2539 C C . SER A 1 319 ? -12.68 3.762 1.522 1 98.38 319 SER A C 1
ATOM 2541 O O . SER A 1 319 ? -13.836 3.982 1.905 1 98.38 319 SER A O 1
ATOM 2543 N N . ALA A 1 320 ? -12.141 4.375 0.501 1 98.5 320 ALA A N 1
ATOM 2544 C CA . ALA A 1 320 ? -12.898 5.25 -0.385 1 98.5 320 ALA A CA 1
ATOM 2545 C C . ALA A 1 320 ? -13.18 4.57 -1.723 1 98.5 320 ALA A C 1
ATOM 2547 O O . ALA A 1 320 ? -13.914 5.098 -2.555 1 98.5 320 ALA A O 1
ATOM 2548 N N . TRP A 1 321 ? -12.602 3.402 -1.96 1 98.38 321 TRP A N 1
ATOM 2549 C CA . TRP A 1 321 ? -12.727 2.693 -3.23 1 98.38 321 TRP A CA 1
ATOM 2550 C C . TRP A 1 321 ? -13.906 1.734 -3.211 1 98.38 321 TRP A C 1
ATOM 2552 O O . TRP A 1 321 ? -13.953 0.813 -2.393 1 98.38 321 TRP A O 1
ATOM 2562 N N . ASN A 1 322 ? -14.883 1.991 -3.979 1 98 322 ASN A N 1
ATOM 2563 C CA . ASN A 1 322 ? -16.078 1.178 -4.113 1 98 322 ASN A CA 1
ATOM 2564 C C . ASN A 1 322 ? -16.375 0.849 -5.574 1 98 322 ASN A C 1
ATOM 2566 O O . ASN A 1 322 ? -17.031 1.63 -6.27 1 98 322 ASN A O 1
ATOM 2570 N N . PRO A 1 323 ? -15.992 -0.382 -5.988 1 97.5 323 PRO A N 1
ATOM 2571 C CA . PRO A 1 323 ? -16.125 -0.747 -7.398 1 97.5 323 PRO A CA 1
ATOM 2572 C C . PRO A 1 323 ? -17.562 -0.59 -7.906 1 97.5 323 PRO A C 1
ATOM 2574 O O . PRO A 1 323 ? -17.766 -0.276 -9.078 1 97.5 323 PRO A O 1
ATOM 2577 N N . SER A 1 324 ? -18.531 -0.706 -7.066 1 96.06 324 SER A N 1
ATOM 2578 C CA . SER A 1 324 ? -19.922 -0.615 -7.48 1 96.06 324 SER A CA 1
ATOM 2579 C C . SER A 1 324 ? -20.328 0.83 -7.758 1 96.06 324 SER A C 1
ATOM 2581 O O . SER A 1 324 ? -21.234 1.087 -8.547 1 96.06 324 SER A O 1
ATOM 2583 N N . ASP A 1 325 ? -19.656 1.782 -7.172 1 97 325 ASP A N 1
ATOM 2584 C CA . ASP A 1 325 ? -20.094 3.172 -7.219 1 97 325 ASP A CA 1
ATOM 2585 C C . ASP A 1 325 ? -19.219 4 -8.148 1 97 325 ASP A C 1
ATOM 2587 O O . ASP A 1 325 ? -19.516 5.16 -8.43 1 97 325 ASP A O 1
ATOM 2591 N N . LEU A 1 326 ? -18.156 3.428 -8.664 1 97.19 326 LEU A N 1
ATOM 2592 C CA . LEU A 1 326 ? -17.172 4.207 -9.398 1 97.19 326 LEU A CA 1
ATOM 2593 C C . LEU A 1 326 ? -17.812 4.961 -10.555 1 97.19 326 LEU A C 1
ATOM 2595 O O . LEU A 1 326 ? -17.484 6.117 -10.812 1 97.19 326 LEU A O 1
ATOM 2599 N N . ILE A 1 327 ? -18.766 4.387 -11.219 1 95.25 327 ILE A N 1
ATOM 2600 C CA . ILE A 1 327 ? -19.375 4.961 -12.414 1 95.25 327 ILE A CA 1
ATOM 2601 C C . ILE A 1 327 ? -20.219 6.184 -12.023 1 95.25 327 ILE A C 1
ATOM 2603 O O . ILE A 1 327 ? -20.531 7.023 -12.875 1 95.25 327 ILE A O 1
ATOM 2607 N N . GLN A 1 328 ? -20.562 6.285 -10.734 1 97.44 328 GLN A N 1
ATOM 2608 C CA . GLN A 1 328 ? -21.391 7.391 -10.258 1 97.44 328 GLN A CA 1
ATOM 2609 C C . GLN A 1 328 ? -20.531 8.547 -9.766 1 97.44 328 GLN A C 1
ATOM 2611 O O . GLN A 1 328 ? -21.062 9.602 -9.383 1 97.44 328 GLN A O 1
ATOM 2616 N N . MET A 1 329 ? -19.266 8.398 -9.742 1 98.12 329 MET A N 1
ATOM 2617 C CA . MET A 1 329 ? -18.359 9.398 -9.195 1 98.12 329 MET A CA 1
ATOM 2618 C C . MET A 1 329 ? -17.844 10.328 -10.289 1 98.12 329 MET A C 1
ATOM 2620 O O . MET A 1 329 ? -17.469 9.867 -11.367 1 98.12 329 MET A O 1
ATOM 2624 N N . ALA A 1 330 ? -17.859 11.625 -9.992 1 97.62 330 ALA A N 1
ATOM 2625 C CA . ALA A 1 330 ? -17.266 12.57 -10.938 1 97.62 330 ALA A CA 1
ATOM 2626 C C . ALA A 1 330 ? -15.797 12.258 -11.188 1 97.62 330 ALA A C 1
ATOM 2628 O O . ALA A 1 330 ? -15.312 12.367 -12.32 1 97.62 330 ALA A O 1
ATOM 2629 N N . LEU A 1 331 ? -15.125 11.867 -10.148 1 96.06 331 LEU A N 1
ATOM 2630 C CA . LEU A 1 331 ? -13.734 11.445 -10.211 1 96.06 331 LEU A CA 1
ATOM 2631 C C . LEU A 1 331 ? -13.461 10.336 -9.195 1 96.06 331 LEU A C 1
ATOM 2633 O O . LEU A 1 331 ? -13.461 10.578 -7.988 1 96.06 331 LEU A O 1
ATOM 2637 N N . PRO A 1 332 ? -13.18 9.141 -9.672 1 97 332 PRO A N 1
ATOM 2638 C CA . PRO A 1 332 ? -12.859 8.07 -8.734 1 97 332 PRO A CA 1
ATOM 2639 C C . PRO A 1 332 ? -11.672 8.414 -7.828 1 97 332 PRO A C 1
ATOM 2641 O O . PRO A 1 332 ? -10.703 9.023 -8.281 1 97 332 PRO A O 1
ATOM 2644 N N . PRO A 1 333 ? -11.711 8.031 -6.594 1 98.06 333 PRO A N 1
ATOM 2645 C CA . PRO A 1 333 ? -10.688 8.406 -5.613 1 98.06 333 PRO A CA 1
ATOM 2646 C C . PRO A 1 333 ? -9.297 7.914 -5.992 1 98.06 333 PRO A C 1
ATOM 2648 O O . PRO A 1 333 ? -9.125 6.75 -6.359 1 98.06 333 PRO A O 1
ATOM 2651 N N . CYS A 1 334 ? -8.344 8.789 -5.906 1 97.75 334 CYS A N 1
ATOM 2652 C CA . CYS A 1 334 ? -6.941 8.422 -6.07 1 97.75 334 CYS A CA 1
ATOM 2653 C C . CYS A 1 334 ? -6.375 7.852 -4.773 1 97.75 334 CYS A C 1
ATOM 2655 O O . CYS A 1 334 ? -5.594 6.895 -4.801 1 97.75 334 CYS A O 1
ATOM 2657 N N . HIS A 1 335 ? -6.703 8.5 -3.637 1 97.44 335 HIS A N 1
ATOM 2658 C CA . HIS A 1 335 ? -6.391 7.891 -2.35 1 97.44 335 HIS A CA 1
ATOM 2659 C C . HIS A 1 335 ? -7.445 6.859 -1.96 1 97.44 335 HIS A C 1
ATOM 2661 O O . HIS A 1 335 ? -8.484 7.211 -1.407 1 97.44 335 HIS A O 1
ATOM 2667 N N . MET A 1 336 ? -7.121 5.641 -2.111 1 97.62 336 MET A N 1
ATOM 2668 C CA . MET A 1 336 ? -8.07 4.535 -2.115 1 97.62 336 MET A CA 1
ATOM 2669 C C . MET A 1 336 ? -8.461 4.145 -0.694 1 97.62 336 MET A C 1
ATOM 2671 O O . MET A 1 336 ? -9.641 3.973 -0.393 1 97.62 336 MET A O 1
ATOM 2675 N N . PHE A 1 337 ? -7.477 3.975 0.162 1 97.25 337 PHE A N 1
ATOM 2676 C CA . PHE A 1 337 ? -7.797 3.57 1.526 1 97.25 337 PHE A CA 1
ATOM 2677 C C . PHE A 1 337 ? -6.664 3.934 2.479 1 97.25 337 PHE A C 1
ATOM 2679 O O . PHE A 1 337 ? -5.562 4.27 2.039 1 97.25 337 PHE A O 1
ATOM 2686 N N . ALA A 1 338 ? -6.961 3.857 3.738 1 98.69 338 ALA A N 1
ATOM 2687 C CA . ALA A 1 338 ? -6.02 4.086 4.832 1 98.69 338 ALA A CA 1
ATOM 2688 C C . ALA A 1 338 ? -6.191 3.041 5.934 1 98.69 338 ALA A C 1
ATOM 2690 O O . ALA A 1 338 ? -7.32 2.713 6.312 1 98.69 338 ALA A O 1
ATOM 2691 N N . GLN A 1 339 ? -5.109 2.475 6.324 1 98.88 339 GLN A N 1
ATOM 2692 C CA . GLN A 1 339 ? -5.09 1.566 7.465 1 98.88 339 GLN A CA 1
ATOM 2693 C C . GLN A 1 339 ? -4.422 2.215 8.672 1 98.88 339 GLN A C 1
ATOM 2695 O O . GLN A 1 339 ? -3.396 2.887 8.539 1 98.88 339 GLN A O 1
ATOM 2700 N N . PHE A 1 340 ? -5.02 1.97 9.805 1 98.94 340 PHE A N 1
ATOM 2701 C CA . PHE A 1 340 ? -4.484 2.555 11.031 1 98.94 340 PHE A CA 1
ATOM 2702 C C . PHE A 1 340 ? -3.906 1.475 11.938 1 98.94 340 PHE A C 1
ATOM 2704 O O . PHE A 1 340 ? -4.344 0.322 11.898 1 98.94 340 PHE A O 1
ATOM 2711 N N . TYR A 1 341 ? -2.93 1.879 12.688 1 98.62 341 TYR A N 1
ATOM 2712 C CA . TYR A 1 341 ? -2.141 0.989 13.531 1 98.62 341 TYR A CA 1
ATOM 2713 C C . TYR A 1 341 ? -1.81 1.654 14.859 1 98.62 341 TYR A C 1
ATOM 2715 O O . TYR A 1 341 ? -1.251 2.754 14.891 1 98.62 341 TYR A O 1
ATOM 2723 N N . VAL A 1 342 ? -2.184 0.958 15.953 1 98 342 VAL A N 1
ATOM 2724 C CA . VAL A 1 342 ? -1.945 1.499 17.281 1 98 342 VAL A CA 1
ATOM 2725 C C . VAL A 1 342 ? -0.809 0.732 17.953 1 98 342 VAL A C 1
ATOM 2727 O O . VAL A 1 342 ? -0.818 -0.5 17.984 1 98 342 VAL A O 1
ATOM 2730 N N . GLU A 1 343 ? 0.107 1.464 18.438 1 92.31 343 GLU A N 1
ATOM 2731 C CA . GLU A 1 343 ? 1.203 0.876 19.203 1 92.31 343 GLU A CA 1
ATOM 2732 C C . GLU A 1 343 ? 1.776 1.875 20.203 1 92.31 343 GLU A C 1
ATOM 2734 O O . GLU A 1 343 ? 2.084 3.014 19.844 1 92.31 343 GLU A O 1
ATOM 2739 N N . ASN A 1 344 ? 1.902 1.447 21.438 1 83 344 ASN A N 1
ATOM 2740 C CA . ASN A 1 344 ? 2.559 2.246 22.469 1 83 344 ASN A CA 1
ATOM 2741 C C . ASN A 1 344 ? 1.921 3.627 22.594 1 83 344 ASN A C 1
ATOM 2743 O O . ASN A 1 344 ? 2.623 4.641 22.641 1 83 344 ASN A O 1
ATOM 2747 N N . GLY A 1 345 ? 0.646 3.684 22.453 1 91.19 345 GLY A N 1
ATOM 2748 C CA . GLY A 1 345 ? -0.07 4.938 22.625 1 91.19 345 GLY A CA 1
ATOM 2749 C C . GLY A 1 345 ? 0.003 5.844 21.406 1 91.19 345 GLY A C 1
ATOM 2750 O O . GLY A 1 345 ? -0.431 6.996 21.469 1 91.19 345 GLY A O 1
ATOM 2751 N N . GLU A 1 346 ? 0.568 5.332 20.312 1 94.06 346 GLU A N 1
ATOM 2752 C CA . GLU A 1 346 ? 0.681 6.094 19.078 1 94.06 346 GLU A CA 1
ATOM 2753 C C . GLU A 1 346 ? -0.237 5.531 18 1 94.06 346 GLU A C 1
ATOM 2755 O O . GLU A 1 346 ? -0.489 4.324 17.953 1 94.06 346 GLU A O 1
ATOM 2760 N N . LEU A 1 347 ? -0.713 6.418 17.172 1 98.69 347 LEU A N 1
ATOM 2761 C CA . LEU A 1 347 ? -1.489 6.023 16 1 98.69 347 LEU A CA 1
ATOM 2762 C C . LEU A 1 347 ? -0.711 6.289 14.711 1 98.69 347 LEU A C 1
ATOM 2764 O O . LEU A 1 347 ? -0.258 7.414 14.477 1 98.69 347 LEU A O 1
ATOM 2768 N N . SER A 1 348 ? -0.469 5.285 13.984 1 98.69 348 SER A N 1
ATOM 2769 C CA . SER A 1 348 ? 0.14 5.414 12.664 1 98.69 348 SER A CA 1
ATOM 2770 C C . SER A 1 348 ? -0.859 5.082 11.555 1 98.69 348 SER A C 1
ATOM 2772 O O . SER A 1 348 ? -1.89 4.457 11.812 1 98.69 348 SER A O 1
ATOM 2774 N N . CYS A 1 349 ? -0.634 5.582 10.367 1 98.88 349 CYS A N 1
ATOM 2775 C CA . CYS A 1 349 ? -1.515 5.391 9.219 1 98.88 349 CYS A CA 1
ATOM 2776 C C . CYS A 1 349 ? -0.715 5.047 7.969 1 98.88 349 CYS A C 1
ATOM 2778 O O . CYS A 1 349 ? 0.337 5.641 7.715 1 98.88 349 CYS A O 1
ATOM 2780 N N . GLN A 1 350 ? -1.112 4.062 7.285 1 98.88 350 GLN A N 1
ATOM 2781 C CA . GLN A 1 350 ? -0.621 3.77 5.941 1 98.88 350 GLN A CA 1
ATOM 2782 C C . GLN A 1 350 ? -1.718 3.969 4.902 1 98.88 350 GLN A C 1
ATOM 2784 O O . GLN A 1 350 ? -2.752 3.301 4.945 1 98.88 350 GLN A O 1
ATOM 2789 N N . MET A 1 351 ? -1.485 4.902 4.016 1 98.88 351 MET A N 1
ATOM 2790 C CA . MET A 1 351 ? -2.475 5.23 2.996 1 98.88 351 MET A CA 1
ATOM 2791 C C . MET A 1 351 ? -1.992 4.805 1.613 1 98.88 351 MET A C 1
ATOM 2793 O O . MET A 1 351 ? -0.827 5.004 1.269 1 98.88 351 MET A O 1
ATOM 2797 N N . TYR A 1 352 ? -2.867 4.199 0.821 1 98.75 352 TYR A N 1
ATOM 2798 C CA . TYR A 1 352 ? -2.586 3.764 -0.542 1 98.75 352 TYR A CA 1
ATOM 2799 C C . TYR A 1 352 ? -3.205 4.715 -1.559 1 98.75 352 TYR A C 1
ATOM 2801 O O . TYR A 1 352 ? -4.418 4.949 -1.541 1 98.75 352 TYR A O 1
ATOM 2809 N N . GLN A 1 353 ? -2.4 5.207 -2.406 1 98.81 353 GLN A N 1
ATOM 2810 C CA . GLN A 1 353 ? -2.854 6.074 -3.486 1 98.81 353 GLN A CA 1
ATOM 2811 C C . GLN A 1 353 ? -2.547 5.465 -4.852 1 98.81 353 GLN A C 1
ATOM 2813 O O . GLN A 1 353 ? -1.381 5.344 -5.234 1 98.81 353 GLN A O 1
ATOM 2818 N N . ARG A 1 354 ? -3.586 5.152 -5.609 1 98.38 354 ARG A N 1
ATOM 2819 C CA . ARG A 1 354 ? -3.42 4.445 -6.875 1 98.38 354 ARG A CA 1
ATOM 2820 C C . ARG A 1 354 ? -2.801 5.352 -7.93 1 98.38 354 ARG A C 1
ATOM 2822 O O . ARG A 1 354 ? -2.102 4.879 -8.828 1 98.38 354 ARG A O 1
ATOM 2829 N N . SER A 1 355 ? -3.15 6.574 -7.941 1 98 355 SER A N 1
ATOM 2830 C CA . SER A 1 355 ? -2.699 7.605 -8.867 1 98 355 SER A CA 1
ATOM 2831 C C . SER A 1 355 ? -2.162 8.82 -8.125 1 98 355 SER A C 1
ATOM 2833 O O . SER A 1 355 ? -2.92 9.539 -7.469 1 98 355 SER A O 1
ATOM 2835 N N . ALA A 1 356 ? -0.874 9.031 -8.266 1 98.44 356 ALA A N 1
ATOM 2836 C CA . ALA A 1 356 ? -0.212 10.023 -7.426 1 98.44 356 ALA A CA 1
ATOM 2837 C C . ALA A 1 356 ? 0.468 11.094 -8.273 1 98.44 356 ALA A C 1
ATOM 2839 O O . ALA A 1 356 ? 1.615 10.93 -8.695 1 98.44 356 ALA A O 1
ATOM 2840 N N . ASP A 1 357 ? -0.254 12.172 -8.461 1 97.56 357 ASP A N 1
ATOM 2841 C CA . ASP A 1 357 ? 0.337 13.344 -9.109 1 97.56 357 ASP A CA 1
ATOM 2842 C C . ASP A 1 357 ? 1.358 14.016 -8.195 1 97.56 357 ASP A C 1
ATOM 2844 O O . ASP A 1 357 ? 0.989 14.711 -7.25 1 97.56 357 ASP A O 1
ATOM 2848 N N . MET A 1 358 ? 2.582 13.906 -8.578 1 98.25 358 MET A N 1
ATOM 2849 C CA . MET A 1 358 ? 3.662 14.352 -7.703 1 98.25 358 MET A CA 1
ATOM 2850 C C . MET A 1 358 ? 3.764 15.875 -7.695 1 98.25 358 MET A C 1
ATOM 2852 O O . MET A 1 358 ? 4.383 16.453 -6.801 1 98.25 358 MET A O 1
ATOM 2856 N N . GLY A 1 359 ? 3.178 16.484 -8.648 1 97.31 359 GLY A N 1
ATOM 2857 C CA . GLY A 1 359 ? 3.268 17.938 -8.734 1 97.31 359 GLY A CA 1
ATOM 2858 C C . GLY A 1 359 ? 2.305 18.641 -7.809 1 97.31 359 GLY A C 1
ATOM 2859 O O . GLY A 1 359 ? 2.723 19.438 -6.965 1 97.31 359 GLY A O 1
ATOM 2860 N N . LEU A 1 360 ? 1.069 18.281 -7.953 1 95.19 360 LEU A N 1
ATOM 2861 C CA . LEU A 1 360 ? 0.053 19.031 -7.215 1 95.19 360 LEU A CA 1
ATOM 2862 C C . LEU A 1 360 ? -0.618 18.141 -6.172 1 95.19 360 LEU A C 1
ATOM 2864 O O . LEU A 1 360 ? -0.781 18.547 -5.02 1 95.19 360 LEU A O 1
ATOM 2868 N N . GLY A 1 361 ? -0.976 16.969 -6.531 1 96.56 361 GLY A N 1
ATOM 2869 C CA . GLY A 1 361 ? -1.792 16.109 -5.688 1 96.56 361 GLY A CA 1
ATOM 2870 C C . GLY A 1 361 ? -1.059 15.609 -4.457 1 96.56 361 GLY A C 1
ATOM 2871 O O . GLY A 1 361 ? -1.514 15.82 -3.33 1 96.56 361 GLY A O 1
ATOM 2872 N N . VAL A 1 362 ? 0.06 15.039 -4.633 1 98.44 362 VAL A N 1
ATOM 2873 C CA . VAL A 1 362 ? 0.768 14.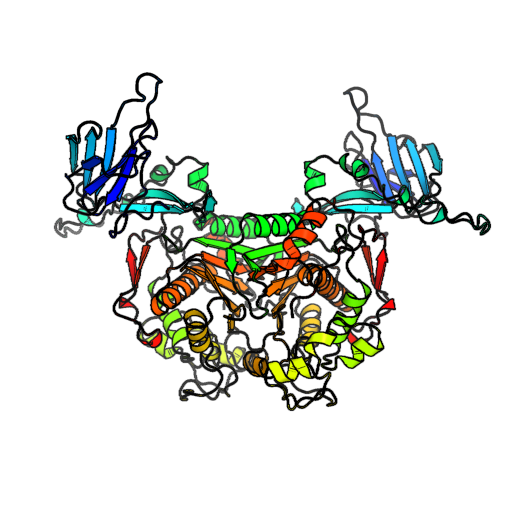32 -3.578 1 98.44 362 VAL A CA 1
ATOM 2874 C C . VAL A 1 362 ? 1.162 15.289 -2.467 1 98.44 362 VAL A C 1
ATOM 2876 O O . VAL A 1 362 ? 1.013 14.977 -1.282 1 98.44 362 VAL A O 1
ATOM 2879 N N . PRO A 1 363 ? 1.666 16.5 -2.771 1 98.06 363 PRO A N 1
ATOM 2880 C CA . PRO A 1 363 ? 1.953 17.453 -1.688 1 98.06 363 PRO A CA 1
ATOM 2881 C C . PRO A 1 363 ? 0.739 17.719 -0.8 1 98.06 363 PRO A C 1
ATOM 2883 O O . PRO A 1 363 ? 0.865 17.766 0.426 1 98.06 363 PRO A O 1
ATOM 2886 N N . PHE A 1 364 ? -0.382 17.828 -1.45 1 97.5 364 PHE A N 1
ATOM 2887 C CA . PHE A 1 364 ? -1.641 18.016 -0.74 1 97.5 364 PHE A CA 1
ATOM 2888 C C . PHE A 1 364 ? -2.004 16.781 0.063 1 97.5 364 PHE A C 1
ATOM 2890 O O . PHE A 1 364 ? -2.447 16.875 1.208 1 97.5 364 PHE A O 1
ATOM 2897 N N . ASN A 1 365 ? -1.803 15.617 -0.477 1 98.62 365 ASN A N 1
ATOM 2898 C CA . ASN A 1 365 ? -2.225 14.352 0.115 1 98.62 365 ASN A CA 1
ATOM 2899 C C . ASN A 1 365 ? -1.353 13.969 1.307 1 98.62 365 ASN A C 1
ATOM 2901 O O . ASN A 1 365 ? -1.836 13.367 2.27 1 98.62 365 ASN A O 1
ATOM 2905 N N . ILE A 1 366 ? -0.047 14.266 1.243 1 98.81 366 ILE A N 1
ATOM 2906 C CA . ILE A 1 366 ? 0.834 14.039 2.385 1 98.81 366 ILE A CA 1
ATOM 2907 C C . ILE A 1 366 ? 0.293 14.773 3.607 1 98.81 366 ILE A C 1
ATOM 2909 O O . ILE A 1 366 ? 0.127 14.18 4.676 1 98.81 366 ILE A O 1
ATOM 2913 N N . ALA A 1 367 ? -0.006 16.016 3.408 1 98.81 367 ALA A N 1
ATOM 2914 C CA . ALA A 1 367 ? -0.494 16.844 4.504 1 98.81 367 ALA A CA 1
ATOM 2915 C C . ALA A 1 367 ? -1.877 16.391 4.961 1 98.81 367 ALA A C 1
ATOM 2917 O O . ALA A 1 367 ? -2.143 16.297 6.164 1 98.81 367 ALA A O 1
ATOM 2918 N N . SER A 1 368 ? -2.713 16.094 4.031 1 98.81 368 SER A N 1
ATOM 2919 C CA . SER A 1 368 ? -4.102 15.742 4.32 1 98.81 368 SER A CA 1
ATOM 2920 C C . SER A 1 368 ? -4.195 14.492 5.184 1 98.81 368 SER A C 1
ATOM 2922 O O . SER A 1 368 ? -4.855 14.492 6.223 1 98.81 368 SER A O 1
ATOM 2924 N N . TYR A 1 369 ? -3.527 13.477 4.801 1 98.88 369 TYR A N 1
ATOM 2925 C CA . TYR A 1 369 ? -3.666 12.227 5.535 1 98.88 369 TYR A CA 1
ATOM 2926 C C . TYR A 1 369 ? -2.801 12.234 6.793 1 98.88 369 TYR A C 1
ATOM 2928 O O . TYR A 1 369 ? -3.082 11.516 7.75 1 98.88 369 TYR A O 1
ATOM 2936 N N . SER A 1 370 ? -1.721 13.031 6.805 1 98.88 370 SER A N 1
ATOM 2937 C CA . SER A 1 370 ? -1.062 13.297 8.078 1 98.88 370 SER A CA 1
ATOM 2938 C C . SER A 1 370 ? -2.014 13.969 9.062 1 98.88 370 SER A C 1
ATOM 2940 O O . SER A 1 370 ? -2.084 13.586 10.227 1 98.88 370 SER A O 1
ATOM 2942 N N . LEU A 1 371 ? -2.717 14.93 8.539 1 98.94 371 LEU A N 1
ATOM 2943 C CA . LEU A 1 371 ? -3.684 15.633 9.375 1 98.94 371 LEU A CA 1
ATOM 2944 C C . LEU A 1 371 ? -4.789 14.695 9.844 1 98.94 371 LEU A C 1
ATOM 2946 O O . LEU A 1 371 ? -5.191 14.727 11.008 1 98.94 371 LEU A O 1
ATOM 2950 N N . LEU A 1 372 ? -5.316 13.867 8.953 1 98.94 372 LEU A N 1
ATOM 2951 C CA . LEU A 1 372 ? -6.324 12.883 9.328 1 98.94 372 LEU A CA 1
ATOM 2952 C C . LEU A 1 372 ? -5.816 11.992 10.461 1 98.94 372 LEU A C 1
ATOM 2954 O O . LEU A 1 372 ? -6.547 11.727 11.422 1 98.94 372 LEU A O 1
ATOM 2958 N N . THR A 1 373 ? -4.598 11.555 10.344 1 98.94 373 THR A N 1
ATOM 2959 C CA . THR A 1 373 ? -3.979 10.719 11.367 1 98.94 373 THR A CA 1
ATOM 2960 C C . THR A 1 373 ? -3.916 11.453 12.703 1 98.94 373 THR A C 1
ATOM 2962 O O . THR A 1 373 ? -4.262 10.891 13.742 1 98.94 373 THR A O 1
ATOM 2965 N N . CYS A 1 374 ? -3.504 12.711 12.656 1 98.75 374 CYS A N 1
ATOM 2966 C CA . CYS A 1 374 ? -3.404 13.523 13.867 1 98.75 374 CYS A CA 1
ATOM 2967 C C . CYS A 1 374 ? -4.777 13.727 14.5 1 98.75 374 CYS A C 1
ATOM 2969 O O . CYS A 1 374 ? -4.922 13.648 15.719 1 98.75 374 CYS A O 1
ATOM 2971 N N . ILE A 1 375 ? -5.762 14.008 13.664 1 98.88 375 ILE A N 1
ATOM 2972 C CA . ILE A 1 375 ? -7.117 14.258 14.141 1 98.88 375 ILE A CA 1
ATOM 2973 C C . ILE A 1 375 ? -7.656 13.016 14.844 1 98.88 375 ILE A C 1
ATOM 2975 O O . ILE A 1 375 ? -8.18 13.094 15.953 1 98.88 375 ILE A O 1
ATOM 2979 N N . ILE A 1 376 ? -7.504 11.867 14.195 1 98.94 376 ILE A N 1
ATOM 2980 C CA . ILE A 1 376 ? -8.031 10.625 14.758 1 98.94 376 ILE A CA 1
ATOM 2981 C C . ILE A 1 376 ? -7.27 10.281 16.031 1 98.94 376 ILE A C 1
ATOM 2983 O O . ILE A 1 376 ? -7.871 9.859 17.031 1 98.94 376 ILE A O 1
ATOM 2987 N N . ALA A 1 377 ? -5.941 10.453 16 1 98.69 377 ALA A N 1
ATOM 2988 C CA . ALA A 1 377 ? -5.172 10.242 17.219 1 98.69 377 ALA A CA 1
ATOM 2989 C C . ALA A 1 377 ? -5.695 11.117 18.359 1 98.69 377 ALA A C 1
ATOM 2991 O O . ALA A 1 377 ? -5.902 10.641 19.484 1 98.69 377 ALA A O 1
ATOM 2992 N N . HIS A 1 378 ? -5.941 12.352 18.047 1 98.25 378 HIS A N 1
ATOM 2993 C CA . HIS A 1 378 ? -6.398 13.344 19.016 1 98.25 378 HIS A CA 1
ATOM 2994 C C . HIS A 1 378 ? -7.73 12.938 19.641 1 98.25 378 HIS A C 1
ATOM 2996 O O . HIS A 1 378 ? -7.867 12.922 20.859 1 98.25 378 HIS A O 1
ATOM 3002 N N . VAL A 1 379 ? -8.703 12.539 18.875 1 98.5 379 VAL A N 1
ATOM 3003 C CA . VAL A 1 379 ? -10.039 12.25 19.391 1 98.5 379 VAL A CA 1
ATOM 3004 C C . VAL A 1 379 ? -10.039 10.906 20.109 1 98.5 379 VAL A C 1
ATOM 3006 O O . VAL A 1 379 ? -10.961 10.594 20.875 1 98.5 379 VAL A O 1
ATOM 3009 N N . CYS A 1 380 ? -9.023 10.086 19.891 1 98.5 380 CYS A N 1
ATOM 3010 C CA . CYS A 1 380 ? -8.922 8.781 20.531 1 98.5 380 CYS A CA 1
ATOM 3011 C C . CYS A 1 380 ? -7.992 8.844 21.75 1 98.5 380 CYS A C 1
ATOM 3013 O O . CYS A 1 380 ? -7.73 7.816 22.375 1 98.5 380 CYS A O 1
ATOM 3015 N N . GLY A 1 381 ? -7.438 10.023 22.031 1 96.38 381 GLY A N 1
ATOM 3016 C CA . GLY A 1 381 ? -6.539 10.172 23.172 1 96.38 381 GLY A CA 1
ATOM 3017 C C . GLY A 1 381 ? -5.172 9.562 22.938 1 96.38 381 GLY A C 1
ATOM 3018 O O . GLY A 1 381 ? -4.539 9.062 23.859 1 96.38 381 GLY A O 1
ATOM 3019 N N . LEU A 1 382 ? -4.77 9.438 21.719 1 96.81 382 LEU A N 1
ATOM 3020 C CA . LEU A 1 382 ? -3.461 8.93 21.312 1 96.81 382 LEU A CA 1
ATOM 3021 C C . LEU A 1 382 ? -2.588 10.047 20.766 1 96.81 382 LEU A C 1
ATOM 3023 O O . LEU A 1 382 ? -3.049 11.18 20.609 1 96.81 382 LEU A O 1
ATOM 3027 N N . VAL A 1 383 ? -1.319 9.758 20.531 1 91.69 383 VAL A N 1
ATOM 3028 C CA . VAL A 1 383 ? -0.419 10.695 19.859 1 91.69 383 VAL A CA 1
ATOM 3029 C C . VAL A 1 383 ? -0.071 10.18 18.469 1 91.69 383 VAL A C 1
ATOM 3031 O O . VAL A 1 383 ? -0.109 8.969 18.219 1 91.69 383 VAL A O 1
ATOM 3034 N N . PRO A 1 384 ? 0.18 11.062 17.531 1 95.19 384 PRO A N 1
ATOM 3035 C CA . PRO A 1 384 ? 0.517 10.602 16.188 1 95.19 384 PRO A CA 1
ATOM 3036 C C . PRO A 1 384 ? 1.859 9.875 16.125 1 95.19 384 PRO A C 1
ATOM 3038 O O . PRO A 1 384 ? 2.807 10.266 16.812 1 95.19 384 PRO A O 1
ATOM 3041 N N . GLY A 1 385 ? 1.969 8.797 15.344 1 95.38 385 GLY A N 1
ATOM 3042 C CA . GLY A 1 385 ? 3.201 8.062 15.102 1 95.38 385 GLY A CA 1
ATOM 3043 C C . GLY A 1 385 ? 3.812 8.359 13.742 1 95.38 385 GLY A C 1
ATOM 3044 O O . GLY A 1 385 ? 4.594 9.305 13.602 1 95.38 385 GLY A O 1
ATOM 3045 N N . GLU A 1 386 ? 3.389 7.559 12.75 1 96.31 386 GLU A N 1
ATOM 3046 C CA . GLU A 1 386 ? 3.939 7.727 11.406 1 96.31 386 GLU A CA 1
ATOM 3047 C C . GLU A 1 386 ? 2.838 7.73 10.352 1 96.31 386 GLU A C 1
ATOM 3049 O O . GLU A 1 386 ? 1.764 7.168 10.57 1 96.31 386 GLU A O 1
ATOM 3054 N N . PHE A 1 387 ? 3.115 8.477 9.305 1 98.69 387 PHE A N 1
ATOM 3055 C CA . PHE A 1 387 ? 2.312 8.383 8.094 1 98.69 387 PHE A CA 1
ATOM 3056 C C . PHE A 1 387 ? 3.109 7.746 6.965 1 98.69 387 PHE A C 1
ATOM 3058 O O . PHE A 1 387 ? 4.152 8.266 6.559 1 98.69 387 PHE A O 1
ATOM 3065 N N . VAL A 1 388 ? 2.633 6.598 6.52 1 98.81 388 VAL A N 1
ATOM 3066 C CA . VAL A 1 388 ? 3.238 5.883 5.402 1 98.81 388 VAL A CA 1
ATOM 3067 C C . VAL A 1 388 ? 2.398 6.082 4.145 1 98.81 388 VAL A C 1
ATOM 3069 O O . VAL A 1 388 ? 1.202 5.781 4.133 1 98.81 388 VAL A O 1
ATOM 3072 N N . HIS A 1 389 ? 2.988 6.617 3.105 1 98.81 389 HIS A N 1
ATOM 3073 C CA . HIS A 1 389 ? 2.332 6.902 1.835 1 98.81 389 HIS A CA 1
ATOM 3074 C C . HIS A 1 389 ? 2.76 5.914 0.757 1 98.81 389 HIS A C 1
ATOM 3076 O O . HIS A 1 389 ? 3.914 5.922 0.322 1 98.81 389 HIS A O 1
ATOM 3082 N N . VAL A 1 390 ? 1.82 5.051 0.379 1 98.81 390 VAL A N 1
ATOM 3083 C CA . VAL A 1 390 ? 2.07 4.059 -0.658 1 98.81 390 VAL A CA 1
ATOM 3084 C C . VAL A 1 390 ? 1.507 4.547 -1.99 1 98.81 390 VAL A C 1
ATOM 3086 O O . VAL A 1 390 ? 0.329 4.898 -2.08 1 98.81 390 VAL A O 1
ATOM 3089 N N . LEU A 1 391 ? 2.381 4.535 -3.008 1 98.75 391 LEU A N 1
ATOM 3090 C CA . LEU A 1 391 ? 1.983 5.074 -4.305 1 98.75 391 LEU A CA 1
ATOM 3091 C C . LEU A 1 391 ? 1.962 3.979 -5.363 1 98.75 391 LEU A C 1
ATOM 3093 O O . LEU A 1 391 ? 2.982 3.336 -5.617 1 98.75 391 LEU A O 1
ATOM 3097 N N . GLY A 1 392 ? 0.727 3.773 -5.953 1 98.44 392 GLY A N 1
ATOM 3098 C CA . GLY A 1 392 ? 0.658 2.893 -7.109 1 98.44 392 GLY A CA 1
ATOM 3099 C C . GLY A 1 392 ? 1.381 3.443 -8.32 1 98.44 392 GLY A C 1
ATOM 3100 O O . GLY A 1 392 ? 2.57 3.18 -8.516 1 98.44 392 GLY A O 1
ATOM 3101 N N . ASP A 1 393 ? 0.764 4.344 -9.008 1 98.31 393 ASP A N 1
ATOM 3102 C CA . ASP A 1 393 ? 1.358 5.09 -10.117 1 98.31 393 ASP A CA 1
ATOM 3103 C C . ASP A 1 393 ? 1.774 6.488 -9.672 1 98.31 393 ASP A C 1
ATOM 3105 O O . ASP A 1 393 ? 0.938 7.391 -9.578 1 98.31 393 ASP A O 1
ATOM 3109 N N . ALA A 1 394 ? 3.051 6.629 -9.367 1 98.56 394 ALA A N 1
ATOM 3110 C CA . ALA A 1 394 ? 3.6 7.957 -9.094 1 98.56 394 ALA A CA 1
ATOM 3111 C C . ALA A 1 394 ? 4.055 8.641 -10.375 1 98.56 394 ALA A C 1
ATOM 3113 O O . ALA A 1 394 ? 4.895 8.109 -11.109 1 98.56 394 ALA A O 1
ATOM 3114 N N . HIS A 1 395 ? 3.471 9.852 -10.641 1 98.31 395 HIS A N 1
ATOM 3115 C CA . HIS A 1 395 ? 3.773 10.398 -11.953 1 98.31 395 HIS A CA 1
ATOM 3116 C C . HIS A 1 395 ? 3.938 11.914 -11.906 1 98.31 395 HIS A C 1
ATOM 3118 O O . HIS A 1 395 ? 3.465 12.562 -10.969 1 98.31 395 HIS A O 1
ATOM 3124 N N . VAL A 1 396 ? 4.691 12.367 -12.859 1 97.94 396 VAL A N 1
ATOM 3125 C CA . VAL A 1 396 ? 4.84 13.789 -13.156 1 97.94 396 VAL A CA 1
ATOM 3126 C C . VAL A 1 396 ? 4.266 14.094 -14.539 1 97.94 396 VAL A C 1
ATOM 3128 O O . VAL A 1 396 ? 4.66 13.477 -15.531 1 97.94 396 VAL A O 1
ATOM 3131 N N . TYR A 1 397 ? 3.279 14.945 -14.523 1 96.88 397 TYR A N 1
ATOM 3132 C CA . TYR A 1 397 ? 2.775 15.391 -15.812 1 96.88 397 TYR A CA 1
ATOM 3133 C C . TYR A 1 397 ? 3.859 16.109 -16.609 1 96.88 397 TYR A C 1
ATOM 3135 O O . TYR A 1 397 ? 4.664 16.859 -16.031 1 96.88 397 TYR A O 1
ATOM 3143 N N . ARG A 1 398 ? 3.793 16.016 -17.859 1 95.38 398 ARG A N 1
ATOM 3144 C CA . ARG A 1 398 ? 4.828 16.594 -18.719 1 95.38 398 ARG A CA 1
ATOM 3145 C C . ARG A 1 398 ? 4.902 18.109 -18.547 1 95.38 398 ARG A C 1
ATOM 3147 O O . ARG A 1 398 ? 5.988 18.688 -18.578 1 95.38 398 ARG A O 1
ATOM 3154 N N . ASN A 1 399 ? 3.768 18.719 -18.375 1 94.94 399 ASN A N 1
ATOM 3155 C CA . ASN A 1 399 ? 3.748 20.172 -18.219 1 94.94 399 ASN A CA 1
ATOM 3156 C C . ASN A 1 399 ? 4.184 20.594 -16.828 1 94.94 399 ASN A C 1
ATOM 3158 O O . ASN A 1 399 ? 4.34 21.781 -16.547 1 94.94 399 ASN A O 1
ATOM 3162 N N . HIS A 1 400 ? 4.422 19.719 -15.961 1 97 400 HIS A N 1
ATOM 3163 C CA . HIS A 1 400 ? 4.879 20.031 -14.617 1 97 400 HIS A CA 1
ATOM 3164 C C . HIS A 1 400 ? 6.375 19.781 -14.469 1 97 400 HIS A C 1
ATOM 3166 O O . HIS A 1 400 ? 6.961 20.078 -13.422 1 97 400 HIS A O 1
ATOM 3172 N N . VAL A 1 401 ? 7.035 19.25 -15.477 1 96.69 401 VAL A N 1
ATOM 3173 C CA . VAL A 1 401 ? 8.445 18.891 -15.375 1 96.69 401 VAL A CA 1
ATOM 3174 C C . VAL A 1 401 ? 9.281 20.125 -15.062 1 96.69 401 VAL A C 1
ATOM 3176 O O . VAL A 1 401 ? 10.055 20.125 -14.102 1 96.69 401 VAL A O 1
ATOM 3179 N N . ARG A 1 402 ? 9.109 21.172 -15.758 1 96 402 ARG A N 1
ATOM 3180 C CA . ARG A 1 402 ? 9.922 22.375 -15.586 1 96 402 ARG A CA 1
ATOM 3181 C C . ARG A 1 402 ? 9.695 23 -14.211 1 96 402 ARG A C 1
ATOM 3183 O O . ARG A 1 402 ? 10.648 23.25 -13.477 1 96 402 ARG A O 1
ATOM 3190 N N . PRO A 1 403 ? 8.422 23.234 -13.859 1 97.19 403 PRO A N 1
ATOM 3191 C CA . PRO A 1 403 ? 8.211 23.781 -12.523 1 97.19 403 PRO A CA 1
ATOM 3192 C C . PRO A 1 403 ? 8.789 22.891 -11.422 1 97.19 403 PRO A C 1
ATOM 3194 O O . PRO A 1 403 ? 9.297 23.391 -10.414 1 97.19 403 PRO A O 1
ATOM 3197 N N . LEU A 1 404 ? 8.75 21.625 -11.609 1 98.06 404 LEU A N 1
ATOM 3198 C CA . LEU A 1 404 ? 9.273 20.719 -10.594 1 98.06 404 LEU A CA 1
ATOM 3199 C C . LEU A 1 404 ? 10.797 20.719 -10.578 1 98.06 404 LEU A C 1
ATOM 3201 O O . LEU A 1 404 ? 11.414 20.531 -9.531 1 98.06 404 LEU A O 1
ATOM 3205 N N . GLN A 1 405 ? 11.383 20.953 -11.711 1 96.25 405 GLN A N 1
ATOM 3206 C CA . GLN A 1 405 ? 12.836 21.109 -11.742 1 96.25 405 GLN A CA 1
ATOM 3207 C C . GLN A 1 405 ? 13.266 22.359 -10.961 1 96.25 405 GLN A C 1
ATOM 3209 O O . GLN A 1 405 ? 14.32 22.359 -10.328 1 96.25 405 GLN A O 1
ATOM 3214 N N . GLU A 1 406 ? 12.438 23.391 -11.023 1 96.56 406 GLU A N 1
ATOM 3215 C CA . GLU A 1 406 ? 12.672 24.562 -10.188 1 96.56 406 GLU A CA 1
ATOM 3216 C C . GLU A 1 406 ? 12.586 24.203 -8.703 1 96.56 406 GLU A C 1
ATOM 3218 O O . GLU A 1 406 ? 13.422 24.641 -7.906 1 96.56 406 GLU A O 1
ATOM 3223 N N . GLN A 1 407 ? 11.633 23.438 -8.367 1 97.38 407 GLN A N 1
ATOM 3224 C CA . GLN A 1 407 ? 11.469 23 -6.98 1 97.38 407 GLN A CA 1
ATOM 3225 C C . GLN A 1 407 ? 12.695 22.234 -6.496 1 97.38 407 GLN A C 1
ATOM 3227 O O . GLN A 1 407 ? 13.109 22.375 -5.344 1 97.38 407 GLN A O 1
ATOM 3232 N N . LEU A 1 408 ? 13.25 21.406 -7.379 1 95.75 408 LEU A N 1
ATOM 3233 C CA . LEU A 1 408 ? 14.383 20.547 -7.043 1 95.75 408 LEU A CA 1
ATOM 3234 C C . LEU A 1 408 ? 15.602 21.375 -6.672 1 95.75 408 LEU A C 1
ATOM 3236 O O . LEU A 1 408 ? 16.547 20.875 -6.055 1 95.75 408 LEU A O 1
ATOM 3240 N N . GLN A 1 409 ? 15.547 22.656 -6.992 1 91.81 409 GLN A N 1
ATOM 3241 C CA . GLN A 1 409 ? 16.672 23.531 -6.699 1 91.81 409 GLN A CA 1
ATOM 3242 C C . GLN A 1 409 ? 16.531 24.172 -5.32 1 91.81 409 GLN A C 1
ATOM 3244 O O . GLN A 1 409 ? 17.469 24.797 -4.824 1 91.81 409 GLN A O 1
ATOM 3249 N N . LYS A 1 410 ? 15.422 23.984 -4.742 1 91.81 410 LYS A N 1
ATOM 3250 C CA . LYS A 1 410 ? 15.164 24.578 -3.436 1 91.81 410 LYS A CA 1
ATOM 3251 C C . LYS A 1 410 ? 15.531 23.625 -2.307 1 91.81 410 LYS A C 1
ATOM 3253 O O . LYS A 1 410 ? 15.297 22.422 -2.406 1 91.81 410 LYS A O 1
ATOM 3258 N N . GLN A 1 411 ? 16.078 24.125 -1.317 1 85.25 411 GLN A N 1
ATOM 3259 C CA . GLN A 1 411 ? 16.406 23.312 -0.144 1 85.25 411 GLN A CA 1
ATOM 3260 C C . GLN A 1 411 ? 15.227 23.266 0.827 1 85.25 411 GLN A C 1
ATOM 3262 O O . GLN A 1 411 ? 14.562 24.266 1.07 1 85.25 411 GLN A O 1
ATOM 3267 N N . PRO A 1 412 ? 15.031 22.062 1.38 1 90.06 412 PRO A N 1
ATOM 3268 C CA . PRO A 1 412 ? 13.969 21.969 2.385 1 90.06 412 PRO A CA 1
ATOM 3269 C C . PRO A 1 412 ? 14.234 22.844 3.609 1 90.06 412 PRO A C 1
ATOM 3271 O O . PRO A 1 412 ? 15.391 23.031 3.998 1 90.06 412 PRO A O 1
ATOM 3274 N N . LYS A 1 413 ? 13.211 23.328 4.129 1 86.06 413 LYS A N 1
ATOM 3275 C CA . LYS A 1 413 ? 13.172 23.984 5.43 1 86.06 413 LYS A CA 1
ATOM 3276 C C . LYS A 1 413 ? 12.461 23.125 6.469 1 86.06 413 LYS A C 1
ATOM 3278 O O . LYS A 1 413 ? 11.859 22.109 6.125 1 86.06 413 LYS A O 1
ATOM 3283 N N . PRO A 1 414 ? 12.609 23.469 7.688 1 82.06 414 PRO A N 1
ATOM 3284 C CA . PRO A 1 414 ? 11.961 22.641 8.695 1 82.06 414 PRO A CA 1
ATOM 3285 C C . PRO A 1 414 ? 10.445 22.531 8.492 1 82.06 414 PRO A C 1
ATOM 3287 O O . PRO A 1 414 ? 9.805 23.531 8.141 1 82.06 414 PRO A O 1
ATOM 3290 N N . PHE A 1 415 ? 10.008 21.312 8.68 1 91.12 415 PHE A N 1
ATOM 3291 C CA . PHE A 1 415 ? 8.562 21.141 8.719 1 91.12 415 PHE A CA 1
ATOM 3292 C C . PHE A 1 415 ? 7.961 21.906 9.891 1 91.12 415 PHE A C 1
ATOM 3294 O O . PHE A 1 415 ? 8.602 22.062 10.93 1 91.12 415 PHE A O 1
ATOM 3301 N N . PRO A 1 416 ? 6.77 22.375 9.758 1 91.06 416 PRO A N 1
ATOM 3302 C CA . PRO A 1 416 ? 6.09 23.016 10.883 1 91.06 416 PRO A CA 1
ATOM 3303 C C . PRO A 1 416 ? 5.609 22.031 11.938 1 91.06 416 PRO A C 1
ATOM 3305 O O . PRO A 1 416 ? 5.715 20.812 11.742 1 91.06 416 PRO A O 1
ATOM 3308 N N . VAL A 1 417 ? 5.16 22.578 13.008 1 84.94 417 VAL A N 1
ATOM 3309 C CA . VAL A 1 417 ? 4.5 21.812 14.062 1 84.94 417 VAL A CA 1
ATOM 3310 C C . VAL A 1 417 ? 2.998 22.094 14.031 1 84.94 417 VAL A C 1
ATOM 3312 O O . VAL A 1 417 ? 2.574 23.234 13.906 1 84.94 417 VAL A O 1
ATOM 3315 N N . LEU A 1 418 ? 2.223 21.047 14.094 1 94.62 418 LEU A N 1
ATOM 3316 C CA . LEU A 1 418 ? 0.769 21.172 14.094 1 94.62 418 LEU A CA 1
ATOM 3317 C C . LEU A 1 418 ? 0.228 21.203 15.523 1 94.62 418 LEU A C 1
ATOM 3319 O O . LEU A 1 418 ? 0.581 20.359 16.344 1 94.62 418 LEU A O 1
ATOM 3323 N N . LYS A 1 419 ? -0.556 22.188 15.781 1 92.62 419 LYS A N 1
ATOM 3324 C CA . LYS A 1 419 ? -1.297 22.25 17.047 1 92.62 419 LYS A CA 1
ATOM 3325 C C . LYS A 1 419 ? -2.799 22.125 16.797 1 92.62 419 LYS A C 1
ATOM 3327 O O . LYS A 1 419 ? -3.357 22.812 15.945 1 92.62 419 LYS A O 1
ATOM 3332 N N . ILE A 1 420 ? -3.424 21.234 17.531 1 97.12 420 ILE A N 1
ATOM 3333 C CA . ILE A 1 420 ? -4.859 21.016 17.438 1 97.12 420 ILE A CA 1
ATOM 3334 C C . ILE A 1 420 ? -5.555 21.547 18.688 1 97.12 420 ILE A C 1
ATOM 3336 O O . ILE A 1 420 ? -5.062 21.359 19.812 1 97.12 420 ILE A O 1
ATOM 3340 N N . ASN A 1 421 ? -6.668 22.219 18.531 1 97.12 421 ASN A N 1
ATOM 3341 C CA . ASN A 1 421 ? -7.473 22.688 19.656 1 97.12 421 ASN A CA 1
ATOM 3342 C C . ASN A 1 421 ? -7.84 21.547 20.594 1 97.12 421 ASN A C 1
ATOM 3344 O O . ASN A 1 421 ? -8.609 20.656 20.234 1 97.12 421 ASN A O 1
ATOM 3348 N N . PRO A 1 422 ? -7.34 21.578 21.797 1 94.69 422 PRO A N 1
ATOM 3349 C CA . PRO A 1 422 ? -7.527 20.438 22.703 1 94.69 422 PRO A CA 1
ATOM 3350 C C . PRO A 1 422 ? -8.961 20.328 23.219 1 94.69 422 PRO A C 1
ATOM 3352 O O . PRO A 1 422 ? -9.336 19.312 23.797 1 94.69 422 PRO A O 1
ATOM 3355 N N . LEU A 1 423 ? -9.758 21.297 22.984 1 96.12 423 LEU A N 1
ATOM 3356 C CA . LEU A 1 423 ? -11.117 21.312 23.516 1 96.12 423 LEU A CA 1
ATOM 3357 C C . LEU A 1 423 ? -12.055 20.484 22.641 1 96.12 423 LEU A C 1
ATOM 3359 O O . LEU A 1 423 ? -13.133 20.094 23.078 1 96.12 423 LEU A O 1
ATOM 3363 N N . ILE A 1 424 ? -11.664 20.25 21.391 1 97.81 424 ILE A N 1
ATOM 3364 C CA . ILE A 1 424 ? -12.523 19.516 20.469 1 97.81 424 ILE A CA 1
ATOM 3365 C C . ILE A 1 424 ? -12.273 18.016 20.625 1 97.81 424 ILE A C 1
ATOM 3367 O O . ILE A 1 424 ? -11.141 17.547 20.484 1 97.81 424 ILE A O 1
ATOM 3371 N N . LYS A 1 425 ? -13.359 17.234 20.891 1 96.06 425 LYS A N 1
ATOM 3372 C CA . LYS A 1 425 ? -13.195 15.805 21.172 1 96.06 425 LYS A CA 1
ATOM 3373 C C . LYS A 1 425 ? -13.945 14.953 20.156 1 96.06 425 LYS A C 1
ATOM 3375 O O . LYS A 1 425 ? -13.75 13.742 20.078 1 96.06 425 LYS A O 1
ATOM 3380 N N . ASP A 1 426 ? -14.773 15.602 19.391 1 97.5 426 ASP A N 1
ATOM 3381 C CA . ASP A 1 426 ? -15.578 14.93 18.375 1 97.5 426 ASP A CA 1
ATOM 3382 C C . ASP A 1 426 ? -15.086 15.273 16.969 1 97.5 426 ASP A C 1
ATOM 3384 O O . ASP A 1 426 ? -14.938 16.453 16.625 1 97.5 426 ASP A O 1
ATOM 3388 N N . ILE A 1 427 ? -14.914 14.258 16.172 1 98.38 427 ILE A N 1
ATOM 3389 C CA . ILE A 1 427 ? -14.289 14.445 14.875 1 98.38 427 ILE A CA 1
ATOM 3390 C C . ILE A 1 427 ? -15.18 15.305 13.984 1 98.38 427 ILE A C 1
ATOM 3392 O O . ILE A 1 427 ? -14.695 15.984 13.078 1 98.38 427 ILE A O 1
ATOM 3396 N N . ASP A 1 428 ? -16.469 15.383 14.273 1 98.06 428 ASP A N 1
ATOM 3397 C CA . ASP A 1 428 ? -17.406 16.109 13.43 1 98.06 428 ASP A CA 1
ATOM 3398 C C . ASP A 1 428 ? -17.516 17.562 13.852 1 98.06 428 ASP A C 1
ATOM 3400 O O . ASP A 1 428 ? -18.188 18.359 13.195 1 98.06 428 ASP A O 1
ATOM 3404 N N . SER A 1 429 ? -16.812 17.984 14.891 1 98.19 429 SER A N 1
ATOM 3405 C CA . SER A 1 429 ? -16.984 19.312 15.445 1 98.19 429 SER A CA 1
ATOM 3406 C C . SER A 1 429 ? -15.828 20.234 15.047 1 98.19 429 SER A C 1
ATOM 3408 O O . SER A 1 429 ? -15.836 21.422 15.359 1 98.19 429 SER A O 1
ATOM 3410 N N . PHE A 1 430 ? -14.867 19.703 14.336 1 98.62 430 PHE A N 1
ATOM 3411 C CA . PHE A 1 430 ? -13.695 20.5 13.984 1 98.62 430 PHE A CA 1
ATOM 3412 C C . PHE A 1 430 ? -14.047 21.547 12.938 1 98.62 430 PHE A C 1
ATOM 3414 O O . PHE A 1 430 ? -14.852 21.297 12.039 1 98.62 430 PHE A O 1
ATOM 3421 N N . VAL A 1 431 ? -13.43 22.672 13.086 1 98.12 431 VAL A N 1
ATOM 3422 C CA . VAL A 1 431 ? -13.414 23.703 12.055 1 98.12 431 VAL A CA 1
ATOM 3423 C C . VAL A 1 431 ? -11.969 24.094 11.75 1 98.12 431 VAL A C 1
ATOM 3425 O O . VAL A 1 431 ? -11.047 23.719 12.477 1 98.12 431 VAL A O 1
ATOM 3428 N N . ALA A 1 432 ? -11.773 24.828 10.688 1 98.06 432 ALA A N 1
ATOM 3429 C CA . ALA A 1 432 ? -10.43 25.141 10.195 1 98.06 432 ALA A CA 1
ATOM 3430 C C . ALA A 1 432 ? -9.602 25.844 11.266 1 98.06 432 ALA A C 1
ATOM 3432 O O . ALA A 1 432 ? -8.391 25.625 11.367 1 98.06 432 ALA A O 1
ATOM 3433 N N . SER A 1 433 ? -10.195 26.688 12.078 1 97.75 433 SER A N 1
ATOM 3434 C CA . SER A 1 433 ? -9.484 27.5 13.062 1 97.75 433 SER A CA 1
ATOM 3435 C C . SER A 1 433 ? -8.953 26.641 14.203 1 97.75 433 SER A C 1
ATOM 3437 O O . SER A 1 433 ? -8.156 27.109 15.016 1 97.75 433 SER A O 1
ATOM 3439 N N . ASP A 1 434 ? -9.336 25.391 14.227 1 98.44 434 ASP A N 1
ATOM 3440 C CA . ASP A 1 434 ? -8.898 24.516 15.305 1 98.44 434 ASP A CA 1
ATOM 3441 C C . ASP A 1 434 ? -7.5 23.969 15.039 1 98.44 434 ASP A C 1
ATOM 3443 O O . ASP A 1 434 ? -6.922 23.281 15.883 1 98.44 434 ASP A O 1
ATOM 3447 N N . PHE A 1 435 ? -6.996 24.25 13.867 1 98.31 435 PHE A N 1
ATOM 3448 C CA . PHE A 1 435 ? -5.684 23.766 13.469 1 98.31 435 PHE A CA 1
ATOM 3449 C C . PHE A 1 435 ? -4.719 24.922 13.234 1 98.31 435 PHE A C 1
ATOM 3451 O O . PHE A 1 435 ? -4.992 25.812 12.422 1 98.31 435 PHE A O 1
ATOM 3458 N N . LYS A 1 436 ? -3.564 24.906 13.93 1 94.75 436 LYS A N 1
ATOM 3459 C CA . LYS A 1 436 ? -2.553 25.938 13.789 1 94.75 436 LYS A CA 1
ATOM 3460 C C . LYS A 1 436 ? -1.192 25.344 13.438 1 94.75 436 LYS A C 1
ATOM 3462 O O . LYS A 1 436 ? -0.786 24.344 14.008 1 94.75 436 LYS A O 1
ATOM 3467 N N . LEU A 1 437 ? -0.571 25.922 12.453 1 93.31 437 LEU A N 1
ATOM 3468 C CA . LEU A 1 437 ? 0.791 25.547 12.086 1 93.31 437 LEU A CA 1
ATOM 3469 C C . LEU A 1 437 ? 1.802 26.516 12.711 1 93.31 437 LEU A C 1
ATOM 3471 O O . LEU A 1 437 ? 1.701 27.719 12.523 1 93.31 437 LEU A O 1
ATOM 3475 N N . ILE A 1 438 ? 2.715 25.969 13.375 1 85.12 438 ILE A N 1
ATOM 3476 C CA . ILE A 1 438 ? 3.777 26.766 13.969 1 85.12 438 ILE A CA 1
ATOM 3477 C C . ILE A 1 438 ? 5.066 26.594 13.172 1 85.12 438 ILE A C 1
ATOM 3479 O O . ILE A 1 438 ? 5.523 25.469 12.961 1 85.12 438 ILE A O 1
ATOM 3483 N N . GLY A 1 439 ? 5.59 27.688 12.664 1 81.62 439 GLY A N 1
ATOM 3484 C CA . GLY A 1 439 ? 6.91 27.656 12.047 1 81.62 439 GLY A CA 1
ATOM 3485 C C . GLY A 1 439 ? 6.875 27.281 10.578 1 81.62 439 GLY A C 1
ATOM 3486 O O . GLY A 1 439 ? 7.891 26.859 10.016 1 81.62 439 GLY A O 1
ATOM 3487 N N . TYR A 1 440 ? 5.73 27.344 9.969 1 90.5 440 TYR A N 1
ATOM 3488 C CA . TYR A 1 440 ? 5.68 27.078 8.539 1 90.5 440 TYR A CA 1
ATOM 3489 C C . TYR A 1 440 ? 6.277 28.219 7.738 1 90.5 440 TYR A C 1
ATOM 3491 O O . TYR A 1 440 ? 5.73 29.328 7.73 1 90.5 440 TYR A O 1
ATOM 3499 N N . ASP A 1 441 ? 7.438 28.016 7.141 1 88.25 441 ASP A N 1
ATOM 3500 C CA . ASP A 1 441 ? 8.156 29 6.34 1 88.25 441 ASP A CA 1
ATOM 3501 C C . ASP A 1 441 ? 8.617 28.406 5.016 1 88.25 441 ASP A C 1
ATOM 3503 O O . ASP A 1 441 ? 9.82 28.234 4.793 1 88.25 441 ASP A O 1
ATOM 3507 N N . PRO A 1 442 ? 7.684 28.156 4.137 1 94.25 442 PRO A N 1
ATOM 3508 C CA . PRO A 1 442 ? 8.055 27.531 2.865 1 94.25 442 PRO A CA 1
ATOM 3509 C C . PRO A 1 442 ? 8.664 28.516 1.875 1 94.25 442 PRO A C 1
ATOM 3511 O O . PRO A 1 442 ? 8.586 29.734 2.082 1 94.25 442 PRO A O 1
ATOM 3514 N N . HIS A 1 443 ? 9.336 27.984 0.84 1 93.75 443 HIS A N 1
ATOM 3515 C CA . HIS A 1 443 ? 9.648 28.766 -0.35 1 93.75 443 HIS A CA 1
ATOM 3516 C C . HIS A 1 443 ? 8.383 29.234 -1.054 1 93.75 443 HIS A C 1
ATOM 3518 O O . HIS A 1 443 ? 7.277 28.828 -0.681 1 93.75 443 HIS A O 1
ATOM 3524 N N . TYR A 1 444 ? 8.594 30.062 -1.995 1 93.75 444 TYR A N 1
ATOM 3525 C CA . TYR A 1 444 ? 7.465 30.656 -2.701 1 93.75 444 TYR A CA 1
ATOM 3526 C C . TYR A 1 444 ? 6.699 29.609 -3.5 1 93.75 444 TYR A C 1
ATOM 3528 O O . TYR A 1 444 ? 7.223 28.531 -3.785 1 93.75 444 TYR A O 1
ATOM 3536 N N . LYS A 1 445 ? 5.57 30.016 -3.818 1 94.38 445 LYS A N 1
ATOM 3537 C CA . LYS A 1 445 ? 4.684 29.156 -4.598 1 94.38 445 LYS A CA 1
ATOM 3538 C C . LYS A 1 445 ? 5.246 28.906 -5.996 1 94.38 445 LYS A C 1
ATOM 3540 O O . LYS A 1 445 ? 5.805 29.812 -6.613 1 94.38 445 LYS A O 1
ATOM 3545 N N . ILE A 1 446 ? 5.156 27.688 -6.414 1 94.88 446 ILE A N 1
ATOM 3546 C CA . ILE A 1 446 ? 5.484 27.328 -7.789 1 94.88 446 ILE A CA 1
ATOM 3547 C C . ILE A 1 446 ? 4.207 27.016 -8.562 1 94.88 446 ILE A C 1
ATOM 3549 O O . ILE A 1 446 ? 3.494 26.062 -8.234 1 94.88 446 ILE A O 1
ATOM 3553 N N . GLU A 1 447 ? 3.961 27.797 -9.539 1 92.19 447 GLU A N 1
ATOM 3554 C CA . GLU A 1 447 ? 2.711 27.672 -10.281 1 92.19 447 GLU A CA 1
ATOM 3555 C C . GLU A 1 447 ? 2.73 26.453 -11.203 1 92.19 447 GLU A C 1
ATOM 3557 O O . GLU A 1 447 ? 3.715 26.219 -11.898 1 92.19 447 GLU A O 1
ATOM 3562 N N . MET A 1 448 ? 1.669 25.641 -11.055 1 91.56 448 MET A N 1
ATOM 3563 C CA . MET A 1 448 ? 1.437 24.5 -11.922 1 91.56 448 MET A CA 1
ATOM 3564 C C . MET A 1 448 ? -0.033 24.406 -12.32 1 91.56 448 MET A C 1
ATOM 3566 O O . MET A 1 448 ? -0.919 24.562 -11.484 1 91.56 448 MET A O 1
ATOM 3570 N N . LYS A 1 449 ? -0.203 24.172 -13.57 1 83.06 449 LYS A N 1
ATOM 3571 C CA . LYS A 1 449 ? -1.575 24.031 -14.039 1 83.06 449 LYS A CA 1
ATOM 3572 C C . LYS A 1 449 ? -2.107 22.625 -13.758 1 83.06 449 LYS A C 1
ATOM 3574 O O . LYS A 1 449 ? -1.421 21.625 -14.016 1 83.06 449 LYS A O 1
ATOM 3579 N N . MET A 1 450 ? -3.324 22.609 -13.289 1 81.25 450 MET A N 1
ATOM 3580 C CA . MET A 1 450 ? -3.953 21.328 -13.008 1 81.25 450 MET A CA 1
ATOM 3581 C C . MET A 1 450 ? -4.281 20.594 -14.305 1 81.25 450 MET A C 1
ATOM 3583 O O . MET A 1 450 ? -4.773 21.188 -15.258 1 81.25 450 MET A O 1
ATOM 3587 N N . ALA A 1 451 ? -3.871 19.375 -14.32 1 72.5 451 ALA A N 1
ATOM 3588 C CA . ALA A 1 451 ? -4.266 18.531 -15.445 1 72.5 451 ALA A CA 1
ATOM 3589 C C . ALA A 1 451 ? -5.664 17.953 -15.242 1 72.5 451 ALA A C 1
ATOM 3591 O O . ALA A 1 451 ? -5.918 17.266 -14.25 1 72.5 451 ALA A O 1
ATOM 3592 N N . ILE A 1 452 ? -6.66 18.438 -16.031 1 71.44 452 ILE A N 1
AT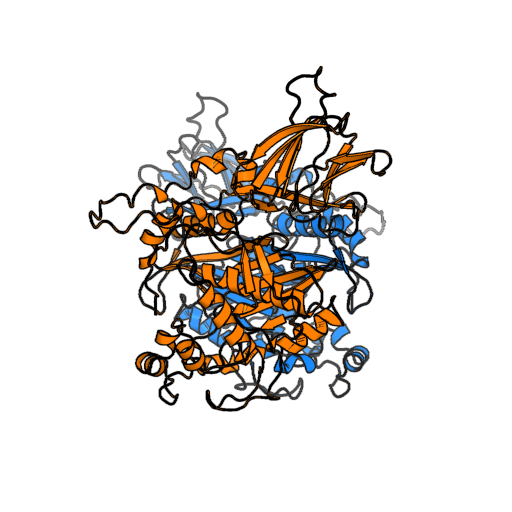OM 3593 C CA . ILE A 1 452 ? -8.039 17.984 -15.898 1 71.44 452 ILE A CA 1
ATOM 3594 C C . ILE A 1 452 ? -8.383 17.031 -17.047 1 71.44 452 ILE A C 1
ATOM 3596 O O . ILE A 1 452 ? -8.016 17.266 -18.188 1 71.44 452 ILE A O 1
ATOM 3600 N N . MET B 1 1 ? 19.578 -3.125 -23.922 1 20.05 1 MET B N 1
ATOM 3601 C CA . MET B 1 1 ? 19.125 -4.391 -24.484 1 20.05 1 MET B CA 1
ATOM 3602 C C . MET B 1 1 ? 19.406 -4.449 -25.984 1 20.05 1 MET B C 1
ATOM 3604 O O . MET B 1 1 ? 19 -3.564 -26.734 1 20.05 1 MET B O 1
ATOM 3608 N N . ILE B 1 2 ? 20.594 -4.836 -26.344 1 24.14 2 ILE B N 1
ATOM 3609 C CA . ILE B 1 2 ? 20.719 -5.23 -27.75 1 24.14 2 ILE B CA 1
ATOM 3610 C C . ILE B 1 2 ? 19.609 -6.227 -28.094 1 24.14 2 ILE B C 1
ATOM 3612 O O . ILE B 1 2 ? 19.438 -7.234 -27.406 1 24.14 2 ILE B O 1
ATOM 3616 N N . THR B 1 3 ? 18.562 -5.684 -28.594 1 26.92 3 THR B N 1
ATOM 3617 C CA . THR B 1 3 ? 17.469 -6.539 -29.062 1 26.92 3 THR B CA 1
ATOM 3618 C C . THR B 1 3 ? 17.969 -7.516 -30.125 1 26.92 3 THR B C 1
ATOM 3620 O O . THR B 1 3 ? 18.031 -7.18 -31.312 1 26.92 3 THR B O 1
ATOM 3623 N N . GLY B 1 4 ? 19.203 -7.879 -30.125 1 26.3 4 GLY B N 1
ATOM 3624 C CA . GLY B 1 4 ? 19.5 -8.727 -31.266 1 26.3 4 GLY B CA 1
ATOM 3625 C C . GLY B 1 4 ? 18.391 -9.727 -31.562 1 26.3 4 GLY B C 1
ATOM 3626 O O . GLY B 1 4 ? 17.344 -9.703 -30.938 1 26.3 4 GLY B O 1
ATOM 3627 N N . GLY B 1 5 ? 18.891 -10.969 -32.125 1 28.34 5 GLY B N 1
ATOM 3628 C CA . GLY B 1 5 ? 18.188 -12 -32.844 1 28.34 5 GLY B CA 1
ATOM 3629 C C . GLY B 1 5 ? 16.969 -12.531 -32.094 1 28.34 5 GLY B C 1
ATOM 3630 O O . GLY B 1 5 ? 16.781 -12.234 -30.906 1 28.34 5 GLY B O 1
ATOM 3631 N N . GLN B 1 6 ? 15.93 -13.078 -32.906 1 29.45 6 GLN B N 1
ATOM 3632 C CA . GLN B 1 6 ? 14.648 -13.727 -32.656 1 29.45 6 GLN B CA 1
ATOM 3633 C C . GLN B 1 6 ? 14.727 -14.633 -31.422 1 29.45 6 GLN B C 1
ATOM 3635 O O . GLN B 1 6 ? 13.695 -15.023 -30.875 1 29.45 6 GLN B O 1
ATOM 3640 N N . SER B 1 7 ? 15.844 -15.43 -31.344 1 28.22 7 SER B N 1
ATOM 3641 C CA . SER B 1 7 ? 15.836 -16.578 -30.438 1 28.22 7 SER B CA 1
ATOM 3642 C C . SER B 1 7 ? 16.203 -16.172 -29.016 1 28.22 7 SER B C 1
ATOM 3644 O O . SER B 1 7 ? 16.844 -15.141 -28.812 1 28.22 7 SER B O 1
ATOM 3646 N N . PHE B 1 8 ? 15.477 -16.719 -28.078 1 31.58 8 PHE B N 1
ATOM 3647 C CA . PHE B 1 8 ? 15.531 -16.578 -26.625 1 31.58 8 PHE B CA 1
ATOM 3648 C C . PHE B 1 8 ? 16.969 -16.641 -26.141 1 31.58 8 PHE B C 1
ATOM 3650 O O . PHE B 1 8 ? 17.719 -17.531 -26.531 1 31.58 8 PHE B O 1
ATOM 3657 N N . VAL B 1 9 ? 17.594 -15.57 -25.922 1 36.19 9 VAL B N 1
ATOM 3658 C CA . VAL B 1 9 ? 18.859 -15.539 -25.203 1 36.19 9 VAL B CA 1
ATOM 3659 C C . VAL B 1 9 ? 18.703 -16.25 -23.859 1 36.19 9 VAL B C 1
ATOM 3661 O O . VAL B 1 9 ? 17.828 -15.906 -23.062 1 36.19 9 VAL B O 1
ATOM 3664 N N . SER B 1 10 ? 19.156 -17.484 -23.781 1 40.69 10 SER B N 1
ATOM 3665 C CA . SER B 1 10 ? 19.016 -18.391 -22.641 1 40.69 10 SER B CA 1
ATOM 3666 C C . SER B 1 10 ? 19.938 -17.984 -21.5 1 40.69 10 SER B C 1
ATOM 3668 O O . SER B 1 10 ? 19.766 -18.453 -20.359 1 40.69 10 SER B O 1
ATOM 3670 N N . SER B 1 11 ? 20.969 -17.25 -21.797 1 46.25 11 SER B N 1
ATOM 3671 C CA . SER B 1 11 ? 21.922 -16.906 -20.75 1 46.25 11 SER B CA 1
ATOM 3672 C C . SER B 1 11 ? 22.453 -15.484 -20.922 1 46.25 11 SER B C 1
ATOM 3674 O O . SER B 1 11 ? 22.422 -14.938 -22.031 1 46.25 11 SER B O 1
ATOM 3676 N N . PRO B 1 12 ? 22.797 -14.758 -19.812 1 49.53 12 PRO B N 1
ATOM 3677 C CA . PRO B 1 12 ? 23.391 -13.422 -19.953 1 49.53 12 PRO B CA 1
ATOM 3678 C C . PRO B 1 12 ? 24.531 -13.391 -20.969 1 49.53 12 PRO B C 1
ATOM 3680 O O . PRO B 1 12 ? 25.344 -14.328 -21.016 1 49.53 12 PRO B O 1
ATOM 3683 N N . PRO B 1 13 ? 24.484 -12.297 -21.859 1 55.09 13 PRO B N 1
ATOM 3684 C CA . PRO B 1 13 ? 25.625 -12.148 -22.75 1 55.09 13 PRO B CA 1
ATOM 3685 C C . PRO B 1 13 ? 26.922 -11.828 -22.016 1 55.09 13 PRO B C 1
ATOM 3687 O O . PRO B 1 13 ? 26.891 -11.414 -20.859 1 55.09 13 PRO B O 1
ATOM 3690 N N . ALA B 1 14 ? 28 -12.234 -22.391 1 61.25 14 ALA B N 1
ATOM 3691 C CA . ALA B 1 14 ? 29.328 -11.961 -21.828 1 61.25 14 ALA B CA 1
ATOM 3692 C C . ALA B 1 14 ? 30.172 -11.164 -22.812 1 61.25 14 ALA B C 1
ATOM 3694 O O . ALA B 1 14 ? 30.125 -11.406 -24.031 1 61.25 14 ALA B O 1
ATOM 3695 N N . PHE B 1 15 ? 30.891 -10.07 -22.219 1 65.06 15 PHE B N 1
ATOM 3696 C CA . PHE B 1 15 ? 31.859 -9.328 -23.031 1 65.06 15 PHE B CA 1
ATOM 3697 C C . PHE B 1 15 ? 33.25 -9.969 -22.969 1 65.06 15 PHE B C 1
ATOM 3699 O O . PHE B 1 15 ? 33.594 -10.555 -21.938 1 65.06 15 PHE B O 1
ATOM 3706 N N . SER B 1 16 ? 33.906 -9.742 -24.094 1 69.69 16 SER B N 1
ATOM 3707 C CA . SER B 1 16 ? 35.312 -10.062 -24.047 1 69.69 16 SER B CA 1
ATOM 3708 C C . SER B 1 16 ? 36.062 -9.109 -23.125 1 69.69 16 SER B C 1
ATOM 3710 O O . SER B 1 16 ? 35.562 -8.023 -22.812 1 69.69 16 SER B O 1
ATOM 3712 N N . ASN B 1 17 ? 37.156 -9.57 -22.688 1 63.34 17 ASN B N 1
ATOM 3713 C CA . ASN B 1 17 ? 37.938 -8.781 -21.734 1 63.34 17 ASN B CA 1
ATOM 3714 C C . ASN B 1 17 ? 38.281 -7.41 -22.312 1 63.34 17 ASN B C 1
ATOM 3716 O O . ASN B 1 17 ? 38.406 -6.438 -21.562 1 63.34 17 ASN B O 1
ATOM 3720 N N . ASP B 1 18 ? 38.438 -7.277 -23.547 1 65.56 18 ASP B N 1
ATOM 3721 C CA . ASP B 1 18 ? 38.75 -6 -24.156 1 65.56 18 ASP B CA 1
ATOM 3722 C C . ASP B 1 18 ? 37.5 -5.238 -24.562 1 65.56 18 ASP B C 1
ATOM 3724 O O . ASP B 1 18 ? 37.562 -4.156 -25.141 1 65.56 18 ASP B O 1
ATOM 3728 N N . GLY B 1 19 ? 36.375 -5.84 -24.359 1 68 19 GLY B N 1
ATOM 3729 C CA . GLY B 1 19 ? 35.125 -5.188 -24.641 1 68 19 GLY B CA 1
ATOM 3730 C C . GLY B 1 19 ? 34.75 -5.152 -26.109 1 68 19 GLY B C 1
ATOM 3731 O O . GLY B 1 19 ? 33.75 -4.547 -26.5 1 68 19 GLY B O 1
ATOM 3732 N N . LYS B 1 20 ? 35.438 -5.723 -26.938 1 69.19 20 LYS B N 1
ATOM 3733 C CA . LYS B 1 20 ? 35.25 -5.625 -28.391 1 69.19 20 LYS B CA 1
ATOM 3734 C C . LYS B 1 20 ? 34.281 -6.711 -28.891 1 69.19 20 LYS B C 1
ATOM 3736 O O . LYS B 1 20 ? 33.812 -6.633 -30.031 1 69.19 20 LYS B O 1
ATOM 3741 N N . LYS B 1 21 ? 34.094 -7.738 -28.078 1 72.69 21 LYS B N 1
ATOM 3742 C CA . LYS B 1 21 ? 33.219 -8.836 -28.469 1 72.69 21 LYS B CA 1
ATOM 3743 C C . LYS B 1 21 ? 32.125 -9.062 -27.438 1 72.69 21 LYS B C 1
ATOM 3745 O O . LYS B 1 21 ? 32.344 -8.883 -26.234 1 72.69 21 LYS B O 1
ATOM 3750 N N . LEU B 1 22 ? 30.984 -9.352 -28 1 71.62 22 LEU B N 1
ATOM 3751 C CA . LEU B 1 22 ? 29.812 -9.719 -27.203 1 71.62 22 LEU B CA 1
ATOM 3752 C C . LEU B 1 22 ? 29.422 -11.172 -27.453 1 71.62 22 LEU B C 1
ATOM 3754 O O . LEU B 1 22 ? 29.234 -11.578 -28.609 1 71.62 22 LEU B O 1
ATOM 3758 N N . LEU B 1 23 ? 29.422 -11.984 -26.391 1 68.94 23 LEU B N 1
ATOM 3759 C CA . LEU B 1 23 ? 29 -13.383 -26.469 1 68.94 23 LEU B CA 1
ATOM 3760 C C . LEU B 1 23 ? 27.562 -13.547 -26 1 68.94 23 LEU B C 1
ATOM 3762 O O . LEU B 1 23 ? 27.203 -13.117 -24.891 1 68.94 23 LEU B O 1
ATOM 3766 N N . ILE B 1 24 ? 26.719 -14.102 -26.938 1 64.56 24 ILE B N 1
ATOM 3767 C CA . ILE B 1 24 ? 25.297 -14.289 -26.656 1 64.56 24 ILE B CA 1
ATOM 3768 C C . ILE B 1 24 ? 24.922 -15.758 -26.844 1 64.56 24 ILE B C 1
ATOM 3770 O O . ILE B 1 24 ? 25.281 -16.375 -27.859 1 64.56 24 ILE B O 1
ATOM 3774 N N . CYS B 1 25 ? 24.359 -16.328 -25.766 1 63.38 25 CYS B N 1
ATOM 3775 C CA . CYS B 1 25 ? 23.875 -17.703 -25.875 1 63.38 25 CYS B CA 1
ATOM 3776 C C . CYS B 1 25 ? 22.594 -17.766 -26.688 1 63.38 25 CYS B C 1
ATOM 3778 O O . CYS B 1 25 ? 21.578 -17.172 -26.297 1 63.38 25 CYS B O 1
ATOM 3780 N N . THR B 1 26 ? 22.672 -18.344 -27.891 1 58.09 26 THR B N 1
ATOM 3781 C CA . THR B 1 26 ? 21.531 -18.531 -28.781 1 58.09 26 THR B CA 1
ATOM 3782 C C . THR B 1 26 ? 21.234 -20 -29 1 58.09 26 THR B C 1
ATOM 3784 O O . THR B 1 26 ? 21.906 -20.688 -29.766 1 58.09 26 THR B O 1
ATOM 3787 N N . GLY B 1 27 ? 20.312 -20.484 -28.203 1 61.5 27 GLY B N 1
ATOM 3788 C CA . GLY B 1 27 ? 20 -21.906 -28.328 1 61.5 27 GLY B CA 1
ATOM 3789 C C . GLY B 1 27 ? 21.141 -22.797 -27.859 1 61.5 27 GLY B C 1
ATOM 3790 O O . GLY B 1 27 ? 21.562 -22.734 -26.703 1 61.5 27 GLY B O 1
ATOM 3791 N N . ALA B 1 28 ? 21.547 -23.719 -28.891 1 69 28 ALA B N 1
ATOM 3792 C CA . ALA B 1 28 ? 22.594 -24.688 -28.578 1 69 28 ALA B CA 1
ATOM 3793 C C . ALA B 1 28 ? 23.969 -24.125 -28.938 1 69 28 ALA B C 1
ATOM 3795 O O . ALA B 1 28 ? 24.969 -24.844 -28.859 1 69 28 ALA B O 1
ATOM 3796 N N . THR B 1 29 ? 24 -22.828 -29.328 1 75.62 29 THR B N 1
ATOM 3797 C CA . THR B 1 29 ? 25.25 -22.219 -29.75 1 75.62 29 THR B CA 1
ATOM 3798 C C . THR B 1 29 ? 25.453 -20.875 -29.031 1 75.62 29 THR B C 1
ATOM 3800 O O . THR B 1 29 ? 24.516 -20.344 -28.438 1 75.62 29 THR B O 1
ATOM 3803 N N . VAL B 1 30 ? 26.766 -20.453 -28.938 1 78 30 VAL B N 1
ATOM 3804 C CA . VAL B 1 30 ? 27.094 -19.094 -28.5 1 78 30 VAL B CA 1
ATOM 3805 C C . VAL B 1 30 ? 27.5 -18.25 -29.703 1 78 30 VAL B C 1
ATOM 3807 O O . VAL B 1 30 ? 28.469 -18.562 -30.391 1 78 30 VAL B O 1
ATOM 3810 N N . SER B 1 31 ? 26.672 -17.219 -29.906 1 74.12 31 SER B N 1
ATOM 3811 C CA . SER B 1 31 ? 27 -16.281 -30.969 1 74.12 31 SER B CA 1
ATOM 3812 C C . SER B 1 31 ? 27.891 -15.148 -30.453 1 74.12 31 SER B C 1
ATOM 3814 O O . SER B 1 31 ? 27.688 -14.648 -29.359 1 74.12 31 SER B O 1
ATOM 3816 N N . ILE B 1 32 ? 29 -14.844 -31.234 1 78.56 32 ILE B N 1
ATOM 3817 C CA . ILE B 1 32 ? 29.922 -13.766 -30.859 1 78.56 32 ILE B CA 1
ATOM 3818 C C . ILE B 1 32 ? 29.75 -12.594 -31.812 1 78.56 32 ILE B C 1
ATOM 3820 O O . ILE B 1 32 ? 29.828 -12.75 -33.031 1 78.56 32 ILE B O 1
ATOM 3824 N N . PHE B 1 33 ? 29.469 -11.453 -31.156 1 70.69 33 PHE B N 1
ATOM 3825 C CA . PHE B 1 33 ? 29.234 -10.234 -31.938 1 70.69 33 PHE B CA 1
ATOM 3826 C C . PHE B 1 33 ? 30.344 -9.219 -31.688 1 70.69 33 PHE B C 1
ATOM 3828 O O . PHE B 1 33 ? 30.938 -9.18 -30.609 1 70.69 33 PHE B O 1
ATOM 3835 N N . SER B 1 34 ? 30.625 -8.445 -32.812 1 72 34 SER B N 1
ATOM 3836 C CA . SER B 1 34 ? 31.469 -7.273 -32.625 1 72 34 SER B CA 1
ATOM 3837 C C . SER B 1 34 ? 30.703 -6.141 -31.953 1 72 34 SER B C 1
ATOM 3839 O O . SER B 1 34 ? 29.609 -5.777 -32.406 1 72 34 SER B O 1
ATOM 3841 N N . THR B 1 35 ? 31.328 -5.617 -30.859 1 69.31 35 THR B N 1
ATOM 3842 C CA . THR B 1 35 ? 30.641 -4.535 -30.172 1 69.31 35 THR B CA 1
ATOM 3843 C C . THR B 1 35 ? 30.703 -3.246 -30.984 1 69.31 35 THR B C 1
ATOM 3845 O O . THR B 1 35 ? 29.844 -2.369 -30.828 1 69.31 35 THR B O 1
ATOM 3848 N N . SER B 1 36 ? 31.672 -3.084 -31.797 1 63.09 36 SER B N 1
ATOM 3849 C CA . SER B 1 36 ? 31.844 -1.885 -32.594 1 63.09 36 SER B CA 1
ATOM 3850 C C . SER B 1 36 ? 30.922 -1.891 -33.812 1 63.09 36 SER B C 1
ATOM 3852 O O . SER B 1 36 ? 30.328 -0.865 -34.156 1 63.09 36 SER B O 1
ATOM 3854 N N . THR B 1 37 ? 30.703 -3.053 -34.406 1 64.31 37 THR B N 1
ATOM 3855 C CA . THR B 1 37 ? 29.938 -3.098 -35.656 1 64.31 37 THR B CA 1
ATOM 3856 C C . THR B 1 37 ? 28.562 -3.686 -35.406 1 64.31 37 THR B C 1
ATOM 3858 O O . THR B 1 37 ? 27.656 -3.506 -36.25 1 64.31 37 THR B O 1
ATOM 3861 N N . GLY B 1 38 ? 28.453 -4.391 -34.406 1 65.19 38 GLY B N 1
ATOM 3862 C CA . GLY B 1 38 ? 27.203 -5.078 -34.125 1 65.19 38 GLY B CA 1
ATOM 3863 C C . GLY B 1 38 ? 27 -6.324 -34.969 1 65.19 38 GLY B C 1
ATOM 3864 O O . GLY B 1 38 ? 25.953 -6.961 -34.906 1 65.19 38 GLY B O 1
ATOM 3865 N N . LEU B 1 39 ? 27.953 -6.621 -35.75 1 68.75 39 LEU B N 1
ATOM 3866 C CA . LEU B 1 39 ? 27.844 -7.777 -36.625 1 68.75 39 LEU B CA 1
ATOM 3867 C C . LEU B 1 39 ? 28.359 -9.039 -35.938 1 68.75 39 LEU B C 1
ATOM 3869 O O . LEU B 1 39 ? 29.281 -8.961 -35.125 1 68.75 39 LEU B O 1
ATOM 3873 N N . GLN B 1 40 ? 27.688 -10.172 -36.312 1 77.94 40 GLN B N 1
ATOM 3874 C CA . GLN B 1 40 ? 28.156 -11.453 -35.812 1 77.94 40 GLN B CA 1
ATOM 3875 C C . GLN B 1 40 ? 29.5 -11.828 -36.406 1 77.94 40 GLN B C 1
ATOM 3877 O O . GLN B 1 40 ? 29.656 -11.789 -37.625 1 77.94 40 GLN B O 1
ATOM 3882 N N . ILE B 1 41 ? 30.484 -12.133 -35.625 1 78.94 41 ILE B N 1
ATOM 3883 C CA . ILE B 1 41 ? 31.844 -12.484 -36.031 1 78.94 41 ILE B CA 1
ATOM 3884 C C . ILE B 1 41 ? 31.938 -13.992 -36.219 1 78.94 41 ILE B C 1
ATOM 3886 O O . ILE B 1 41 ? 32.5 -14.469 -37.219 1 78.94 41 ILE B O 1
ATOM 3890 N N . THR B 1 42 ? 31.516 -14.758 -35.281 1 81.25 42 THR B N 1
ATOM 3891 C CA . THR B 1 42 ? 31.609 -16.219 -35.281 1 81.25 42 THR B CA 1
ATOM 3892 C C . THR B 1 42 ? 30.609 -16.828 -34.312 1 81.25 42 THR B C 1
ATOM 3894 O O . THR B 1 42 ? 29.844 -16.109 -33.656 1 81.25 42 THR B O 1
ATOM 3897 N N . GLU B 1 43 ? 30.469 -18.141 -34.375 1 84.5 43 GLU B N 1
ATOM 3898 C CA . GLU B 1 43 ? 29.625 -18.906 -33.469 1 84.5 43 GLU B CA 1
ATOM 3899 C C . GLU B 1 43 ? 30.359 -20.094 -32.875 1 84.5 43 GLU B C 1
ATOM 3901 O O . GLU B 1 43 ? 31.219 -20.688 -33.531 1 84.5 43 GLU B O 1
ATOM 3906 N N . LEU B 1 44 ? 30.125 -20.344 -31.656 1 82.88 44 LEU B N 1
ATOM 3907 C CA . LEU B 1 44 ? 30.672 -21.516 -30.984 1 82.88 44 LEU B CA 1
ATOM 3908 C C . LEU B 1 44 ? 29.656 -22.656 -31.016 1 82.88 44 LEU B C 1
ATOM 3910 O O . LEU B 1 44 ? 28.641 -22.609 -30.312 1 82.88 44 LEU B O 1
ATOM 3914 N N . GLU B 1 45 ? 29.969 -23.641 -31.844 1 82.06 45 GLU B N 1
ATOM 3915 C CA . GLU B 1 45 ? 29.109 -24.812 -32 1 82.06 45 GLU B CA 1
ATOM 3916 C C . GLU B 1 45 ? 29.703 -26.047 -31.344 1 82.06 45 GLU B C 1
ATOM 3918 O O . GLU B 1 45 ? 30.812 -26.469 -31.688 1 82.06 45 GLU B O 1
ATOM 3923 N N . GLY B 1 46 ? 29.078 -26.531 -30.312 1 78.06 46 GLY B N 1
ATOM 3924 C CA . GLY B 1 46 ? 29.578 -27.719 -29.625 1 78.06 46 GLY B CA 1
ATOM 3925 C C . GLY B 1 46 ? 28.547 -28.344 -28.703 1 78.06 46 GLY B C 1
ATOM 3926 O O . GLY B 1 46 ? 28.641 -29.531 -28.391 1 78.06 46 GLY B O 1
ATOM 3927 N N . HIS B 1 47 ? 27.688 -27.578 -28.266 1 78 47 HIS B N 1
ATOM 3928 C CA . HIS B 1 47 ? 26.625 -28.094 -27.422 1 78 47 HIS B CA 1
ATOM 3929 C C . HIS B 1 47 ? 25.469 -28.641 -28.266 1 78 47 HIS B C 1
ATOM 3931 O O . HIS B 1 47 ? 25.297 -28.25 -29.422 1 78 47 HIS B O 1
ATOM 3937 N N . ILE B 1 48 ? 24.703 -29.703 -27.656 1 75.5 48 ILE B N 1
ATOM 3938 C CA . ILE B 1 48 ? 23.609 -30.312 -28.406 1 75.5 48 ILE B CA 1
ATOM 3939 C C . ILE B 1 48 ? 22.281 -29.797 -27.875 1 75.5 48 ILE B C 1
ATOM 3941 O O . ILE B 1 48 ? 21.219 -30.094 -28.438 1 75.5 48 ILE B O 1
ATOM 3945 N N . ASP B 1 49 ? 22.344 -29.172 -26.75 1 68 49 ASP B N 1
ATOM 3946 C CA . ASP B 1 49 ? 21.156 -28.547 -26.188 1 68 49 ASP B CA 1
ATOM 3947 C C . ASP B 1 49 ? 21.406 -27.094 -25.812 1 68 49 ASP B C 1
ATOM 3949 O O . ASP B 1 49 ? 22.516 -26.578 -26.031 1 68 49 ASP B O 1
ATOM 3953 N N . ARG B 1 50 ? 20.453 -26.391 -25.281 1 65 50 ARG B N 1
ATOM 3954 C CA . ARG B 1 50 ? 20.5 -24.969 -24.969 1 65 50 ARG B CA 1
ATOM 3955 C C . ARG B 1 50 ? 21.688 -24.656 -24.062 1 65 50 ARG B C 1
ATOM 3957 O O . ARG B 1 50 ? 21.922 -25.344 -23.078 1 65 50 ARG B O 1
ATOM 3964 N N . VAL B 1 51 ? 22.562 -23.672 -24.562 1 65.5 51 VAL B N 1
ATOM 3965 C CA . VAL B 1 51 ? 23.625 -23.141 -23.719 1 65.5 51 VAL B CA 1
ATOM 3966 C C . VAL B 1 51 ? 23.031 -22.266 -22.625 1 65.5 51 VAL B C 1
ATOM 3968 O O . VAL B 1 51 ? 22.219 -21.375 -22.906 1 65.5 51 VAL B O 1
ATOM 3971 N N . THR B 1 52 ? 23.375 -22.641 -21.438 1 59.38 52 THR B N 1
ATOM 3972 C CA . THR B 1 52 ? 22.75 -21.984 -20.297 1 59.38 52 THR B CA 1
ATOM 3973 C C . THR B 1 52 ? 23.656 -20.891 -19.734 1 59.38 52 THR B C 1
ATOM 3975 O O . THR B 1 52 ? 23.203 -20.016 -19 1 59.38 52 THR B O 1
ATOM 3978 N N . SER B 1 53 ? 24.938 -21.016 -20.031 1 62.38 53 SER B N 1
ATOM 3979 C CA . SER B 1 53 ? 25.859 -20.031 -19.469 1 62.38 53 SER B CA 1
ATOM 3980 C C . SER B 1 53 ? 27.094 -19.875 -20.328 1 62.38 53 SER B C 1
ATOM 3982 O O . SER B 1 53 ? 27.5 -20.812 -21.016 1 62.38 53 SER B O 1
ATOM 3984 N N . VAL B 1 54 ? 27.578 -18.562 -20.438 1 66.94 54 VAL B N 1
ATOM 3985 C CA . VAL B 1 54 ? 28.875 -18.25 -21.031 1 66.94 54 VAL B CA 1
ATOM 3986 C C . VAL B 1 54 ? 29.672 -17.359 -20.078 1 66.94 54 VAL B C 1
ATOM 3988 O O . VAL B 1 54 ? 29.156 -16.391 -19.547 1 66.94 54 VAL B O 1
ATOM 3991 N N . VAL B 1 55 ? 30.812 -17.812 -19.672 1 64.75 55 VAL B N 1
ATOM 3992 C CA . VAL B 1 55 ? 31.703 -17.062 -18.812 1 64.75 55 VAL B CA 1
ATOM 3993 C C . VAL B 1 55 ? 33.031 -16.844 -19.5 1 64.75 55 VAL B C 1
ATOM 3995 O O . VAL B 1 55 ? 33.719 -17.797 -19.844 1 64.75 55 VAL B O 1
ATOM 3998 N N . VAL B 1 56 ? 33.344 -15.516 -19.656 1 67.69 56 VAL B N 1
ATOM 3999 C CA . VAL B 1 56 ? 34.656 -15.18 -20.203 1 67.69 56 VAL B CA 1
ATOM 4000 C C . VAL B 1 56 ? 35.719 -15.25 -19.125 1 67.69 56 VAL B C 1
ATOM 4002 O O . VAL B 1 56 ? 35.531 -14.742 -18.016 1 67.69 56 VAL B O 1
ATOM 4005 N N . VAL B 1 57 ? 36.781 -15.984 -19.438 1 62.97 57 VAL B N 1
ATOM 4006 C CA . VAL B 1 57 ? 37.906 -16.109 -18.484 1 62.97 57 VAL B CA 1
ATOM 4007 C C . VAL B 1 57 ? 38.531 -14.75 -18.266 1 62.97 57 VAL B C 1
ATOM 4009 O O . VAL B 1 57 ? 39 -14.109 -19.219 1 62.97 57 VAL B O 1
ATOM 4012 N N . PRO B 1 58 ? 38.5 -14.297 -16.922 1 60.06 58 PRO B N 1
ATOM 4013 C CA . PRO B 1 58 ? 39.094 -12.984 -16.641 1 60.06 58 PRO B CA 1
ATOM 4014 C C . PRO B 1 58 ? 40.625 -12.984 -16.812 1 60.06 58 PRO B C 1
ATOM 4016 O O . PRO B 1 58 ? 41.281 -14.016 -16.641 1 60.06 58 PRO B O 1
ATOM 4019 N N . VAL B 1 59 ? 41.031 -11.711 -17.281 1 53.94 59 VAL B N 1
ATOM 4020 C CA . VAL B 1 59 ? 42.469 -11.555 -17.469 1 53.94 59 VAL B CA 1
ATOM 4021 C C . VAL B 1 59 ? 43.125 -11.07 -16.172 1 53.94 59 VAL B C 1
ATOM 4023 O O . VAL B 1 59 ? 42.531 -10.281 -15.43 1 53.94 59 VAL B O 1
ATOM 4026 N N . THR B 1 60 ? 44.031 -11.797 -15.484 1 49.69 60 THR B N 1
ATOM 4027 C CA . THR B 1 60 ? 44.719 -11.461 -14.25 1 49.69 60 THR B CA 1
ATOM 4028 C C . THR B 1 60 ? 45.812 -10.414 -14.5 1 49.69 60 THR B C 1
ATOM 4030 O O . THR B 1 60 ? 46.344 -9.82 -13.555 1 49.69 60 THR B O 1
ATOM 4033 N N . GLY B 1 61 ? 46.281 -10.188 -15.711 1 49.5 61 GLY B N 1
ATOM 4034 C CA . GLY B 1 61 ? 47.344 -9.242 -16 1 49.5 61 GLY B CA 1
ATOM 4035 C C . GLY B 1 61 ? 47.156 -8.516 -17.312 1 49.5 61 GLY B C 1
ATOM 4036 O O . GLY B 1 61 ? 46.312 -8.891 -18.125 1 49.5 61 GLY B O 1
ATOM 4037 N N . PRO B 1 62 ? 47.875 -7.34 -17.422 1 52.66 62 PRO B N 1
ATOM 4038 C CA . PRO B 1 62 ? 47.75 -6.5 -18.609 1 52.66 62 PRO B CA 1
ATOM 4039 C C . PRO B 1 62 ? 48.062 -7.262 -19.891 1 52.66 62 PRO B C 1
ATOM 4041 O O . PRO B 1 62 ? 47.469 -6.977 -20.938 1 52.66 62 PRO B O 1
ATOM 4044 N N . ALA B 1 63 ? 48.969 -8.148 -19.891 1 55.75 63 ALA B N 1
ATOM 4045 C CA . ALA B 1 63 ? 49.438 -8.844 -21.078 1 55.75 63 ALA B CA 1
ATOM 4046 C C . ALA B 1 63 ? 48.375 -9.852 -21.562 1 55.75 63 ALA B C 1
ATOM 4048 O O . ALA B 1 63 ? 48.438 -10.312 -22.703 1 55.75 63 ALA B O 1
ATOM 4049 N N . SER B 1 64 ? 47.469 -10.156 -20.797 1 49.41 64 SER B N 1
ATOM 4050 C CA . SER B 1 64 ? 46.5 -11.203 -21.172 1 49.41 64 SER B CA 1
ATOM 4051 C C . SER B 1 64 ? 45.156 -10.609 -21.562 1 49.41 64 SER B C 1
ATOM 4053 O O . SER B 1 64 ? 44.156 -11.32 -21.578 1 49.41 64 SER B O 1
ATOM 4055 N N . LYS B 1 65 ? 45.156 -9.477 -21.859 1 56.28 65 LYS B N 1
ATOM 4056 C CA . LYS B 1 65 ? 43.938 -8.773 -22.219 1 56.28 65 LYS B CA 1
ATOM 4057 C C . LYS B 1 65 ? 43.375 -9.297 -23.531 1 56.28 65 LYS B C 1
ATOM 4059 O O . LYS B 1 65 ? 42.188 -9.148 -23.812 1 56.28 65 LYS B O 1
ATOM 4064 N N . PHE B 1 66 ? 44.219 -9.922 -24.25 1 56.44 66 PHE B N 1
ATOM 4065 C CA . PHE B 1 66 ? 43.812 -10.391 -25.562 1 56.44 66 PHE B CA 1
ATOM 4066 C C . PHE B 1 66 ? 43.344 -11.844 -25.5 1 56.44 66 PHE B C 1
ATOM 4068 O O . PHE B 1 66 ? 42.969 -12.43 -26.516 1 56.44 66 PHE B O 1
ATOM 4075 N N . MET B 1 67 ? 43.312 -12.414 -24.359 1 62.44 67 MET B N 1
ATOM 4076 C CA . MET B 1 67 ? 42.844 -13.781 -24.219 1 62.44 67 MET B CA 1
ATOM 4077 C C . MET B 1 67 ? 41.312 -13.859 -24.422 1 62.44 67 MET B C 1
ATOM 4079 O O . MET B 1 67 ? 40.594 -13.047 -23.844 1 62.44 67 MET B O 1
ATOM 4083 N N . SER B 1 68 ? 40.906 -14.664 -25.375 1 76 68 SER B N 1
ATOM 4084 C CA . SER B 1 68 ? 39.531 -14.82 -25.781 1 76 68 SER B CA 1
ATOM 4085 C C . SER B 1 68 ? 39 -16.203 -25.422 1 76 68 SER B C 1
ATOM 4087 O O . SER B 1 68 ? 38.531 -16.938 -26.297 1 76 68 SER B O 1
ATOM 4089 N N . PHE B 1 69 ? 39.125 -16.531 -24.094 1 73.81 69 PHE B N 1
ATOM 4090 C CA . PHE B 1 69 ? 38.625 -17.828 -23.656 1 73.81 69 PHE B CA 1
ATOM 4091 C C . PHE B 1 69 ? 37.312 -17.656 -22.891 1 73.81 69 PHE B C 1
ATOM 4093 O O . PHE B 1 69 ? 37.094 -16.656 -22.203 1 73.81 69 PHE B O 1
ATOM 4100 N N . CYS B 1 70 ? 36.469 -18.547 -23.141 1 77.56 70 CYS B N 1
ATOM 4101 C CA . CYS B 1 70 ? 35.219 -18.547 -22.375 1 77.56 70 CYS B CA 1
ATOM 4102 C C . CYS B 1 70 ? 34.781 -19.969 -22.047 1 77.56 70 CYS B C 1
ATOM 4104 O O . CYS B 1 70 ? 35.219 -20.922 -22.703 1 77.56 70 CYS B O 1
ATOM 4106 N N . TRP B 1 71 ? 34.062 -20.094 -20.922 1 66.94 71 TRP B N 1
ATOM 4107 C CA . TRP B 1 71 ? 33.375 -21.328 -20.578 1 66.94 71 TRP B CA 1
ATOM 4108 C C . TRP B 1 71 ? 31.891 -21.219 -20.891 1 66.94 71 TRP B C 1
ATOM 4110 O O . TRP B 1 71 ? 31.281 -20.172 -20.672 1 66.94 71 TRP B O 1
ATOM 4120 N N . THR B 1 72 ? 31.359 -22.281 -21.562 1 71.69 72 THR B N 1
ATOM 4121 C CA . THR B 1 72 ? 29.922 -22.344 -21.781 1 71.69 72 THR B CA 1
ATOM 4122 C C . THR B 1 72 ? 29.328 -23.594 -21.141 1 71.69 72 THR B C 1
ATOM 4124 O O . THR B 1 72 ? 29.984 -24.641 -21.094 1 71.69 72 THR B O 1
ATOM 4127 N N . SER B 1 73 ? 28.172 -23.438 -20.469 1 65.12 73 SER B N 1
ATOM 4128 C CA . SER B 1 73 ? 27.406 -24.562 -19.969 1 65.12 73 SER B CA 1
ATOM 4129 C C . SER B 1 73 ? 26.109 -24.734 -20.734 1 65.12 73 SER B C 1
ATOM 4131 O O . SER B 1 73 ? 25.578 -23.766 -21.281 1 65.12 73 SER B O 1
ATOM 4133 N N . SER B 1 74 ? 25.656 -26.016 -20.875 1 63.81 74 SER B N 1
ATOM 4134 C CA . SER B 1 74 ? 24.469 -26.328 -21.641 1 63.81 74 SER B CA 1
ATOM 4135 C C . SER B 1 74 ? 23.578 -27.328 -20.922 1 63.81 74 SER B C 1
ATOM 4137 O O . SER B 1 74 ? 24.031 -28.047 -20.016 1 63.81 74 SER B O 1
ATOM 4139 N N . LEU B 1 75 ? 22.344 -27.281 -21.297 1 61.16 75 LEU B N 1
ATOM 4140 C CA . LEU B 1 75 ? 21.375 -28.25 -20.812 1 61.16 75 LEU B CA 1
ATOM 4141 C C . LEU B 1 75 ? 21.75 -29.656 -21.219 1 61.16 75 LEU B C 1
ATOM 4143 O O . LEU B 1 75 ? 21.234 -30.641 -20.672 1 61.16 75 LEU B O 1
ATOM 4147 N N . ASP B 1 76 ? 22.672 -29.797 -22.125 1 63.91 76 ASP B N 1
ATOM 4148 C CA . ASP B 1 76 ? 23.078 -31.125 -22.562 1 63.91 76 ASP B CA 1
ATOM 4149 C C . ASP B 1 76 ? 24.031 -31.781 -21.562 1 63.91 76 ASP B C 1
ATOM 4151 O O . ASP B 1 76 ? 24.469 -32.906 -21.75 1 63.91 76 ASP B O 1
ATOM 4155 N N . GLY B 1 77 ? 24.234 -30.922 -20.484 1 57.28 77 GLY B N 1
ATOM 4156 C CA . GLY B 1 77 ? 25.062 -31.453 -19.406 1 57.28 77 GLY B CA 1
ATOM 4157 C C . GLY B 1 77 ? 26.547 -31.297 -19.656 1 57.28 77 GLY B C 1
ATOM 4158 O O . GLY B 1 77 ? 27.375 -31.922 -18.984 1 57.28 77 GLY B O 1
ATOM 4159 N N . THR B 1 78 ? 26.906 -30.594 -20.625 1 66.38 78 THR B N 1
ATOM 4160 C CA . THR B 1 78 ? 28.328 -30.422 -20.922 1 66.38 78 THR B CA 1
ATOM 4161 C C . THR B 1 78 ? 28.781 -29 -20.625 1 66.38 78 THR B C 1
ATOM 4163 O O . THR B 1 78 ? 27.969 -28.062 -20.656 1 66.38 78 THR B O 1
ATOM 4166 N N . VAL B 1 79 ? 29.984 -28.891 -20.172 1 68.44 79 VAL B N 1
ATOM 4167 C CA . VAL B 1 79 ? 30.703 -27.641 -20.031 1 68.44 79 VAL B CA 1
ATOM 4168 C C . VAL B 1 79 ? 31.859 -27.594 -21.031 1 68.44 79 VAL B C 1
ATOM 4170 O O . VAL B 1 79 ? 32.656 -28.531 -21.109 1 68.44 79 VAL B O 1
ATOM 4173 N N . CYS B 1 80 ? 31.828 -26.531 -21.812 1 75.38 80 CYS B N 1
ATOM 4174 C CA . CYS B 1 80 ? 32.844 -26.438 -22.875 1 75.38 80 CYS B CA 1
ATOM 4175 C C . CYS B 1 80 ? 33.719 -25.234 -22.656 1 75.38 80 CYS B C 1
ATOM 4177 O O . CYS B 1 80 ? 33.281 -24.188 -22.219 1 75.38 80 CYS B O 1
ATOM 4179 N N . TYR B 1 81 ? 35 -25.469 -22.766 1 76.56 81 TYR B N 1
ATOM 4180 C CA . TYR B 1 81 ? 36 -24.422 -22.766 1 76.56 81 TYR B CA 1
ATOM 4181 C C . TYR B 1 81 ? 36.406 -24.047 -24.203 1 76.56 81 TYR B C 1
ATOM 4183 O O . TYR B 1 81 ? 36.75 -24.922 -25 1 76.56 81 TYR B O 1
ATOM 4191 N N . TRP B 1 82 ? 36.219 -22.688 -24.469 1 81.06 82 TRP B N 1
ATOM 4192 C CA . TRP B 1 82 ? 36.375 -22.234 -25.844 1 81.06 82 TRP B CA 1
ATOM 4193 C C . TRP B 1 82 ? 37.5 -21.203 -25.938 1 81.06 82 TRP B C 1
ATOM 4195 O O . TRP B 1 82 ? 37.719 -20.438 -25 1 81.06 82 TRP B O 1
ATOM 4205 N N . ASP B 1 83 ? 38.344 -21.297 -27.078 1 79.62 83 ASP B N 1
ATOM 4206 C CA . ASP B 1 83 ? 39 -20.109 -27.609 1 79.62 83 ASP B CA 1
ATOM 4207 C C . ASP B 1 83 ? 38.125 -19.406 -28.656 1 79.62 83 ASP B C 1
ATOM 4209 O O . ASP B 1 83 ? 37.969 -19.906 -29.781 1 79.62 83 ASP B O 1
ATOM 4213 N N . PHE B 1 84 ? 37.594 -18.156 -28.234 1 81.94 84 PHE B N 1
ATOM 4214 C CA . PHE B 1 84 ? 36.625 -17.578 -29.141 1 81.94 84 PHE B CA 1
ATOM 4215 C C . PHE B 1 84 ? 37.281 -16.547 -30.062 1 81.94 84 PHE B C 1
ATOM 4217 O O . PHE B 1 84 ? 36.594 -15.906 -30.875 1 81.94 84 PHE B O 1
ATOM 4224 N N . ALA B 1 85 ? 38.562 -16.344 -29.984 1 78.31 85 ALA B N 1
ATOM 4225 C CA . ALA B 1 85 ? 39.312 -15.617 -31.016 1 78.31 85 ALA B CA 1
ATOM 4226 C C . ALA B 1 85 ? 39.375 -16.422 -32.312 1 78.31 85 ALA B C 1
ATOM 4228 O O . ALA B 1 85 ? 39.25 -15.867 -33.406 1 78.31 85 ALA B O 1
ATOM 4229 N N . VAL B 1 86 ? 39.656 -17.797 -32.25 1 78.75 86 VAL B N 1
ATOM 4230 C CA . VAL B 1 86 ? 39.562 -18.828 -33.281 1 78.75 86 VAL B CA 1
ATOM 4231 C C . VAL B 1 86 ? 38.562 -19.891 -32.875 1 78.75 86 VAL B C 1
ATOM 4233 O O . VAL B 1 86 ? 38.906 -20.875 -32.219 1 78.75 86 VAL B O 1
ATOM 4236 N N . PRO B 1 87 ? 37.281 -19.547 -33.156 1 81.88 87 PRO B N 1
ATOM 4237 C CA . PRO B 1 87 ? 36.281 -20.359 -32.469 1 81.88 87 PRO B CA 1
ATOM 4238 C C . PRO B 1 87 ? 36.656 -21.844 -32.438 1 81.88 87 PRO B C 1
ATOM 4240 O O . PRO B 1 87 ? 36.344 -22.578 -33.375 1 81.88 87 PRO B O 1
ATOM 4243 N N . GLU B 1 88 ? 37.406 -22.203 -31.406 1 85.62 88 GLU B N 1
ATOM 4244 C CA . GLU B 1 88 ? 37.844 -23.594 -31.25 1 85.62 88 GLU B CA 1
ATOM 4245 C C . GLU B 1 88 ? 37.438 -24.141 -29.875 1 85.62 88 GLU B C 1
ATOM 4247 O O . GLU B 1 88 ? 37.531 -23.453 -28.859 1 85.62 88 GLU B O 1
ATOM 4252 N N . LEU B 1 89 ? 36.812 -25.312 -29.859 1 87.44 89 LEU B N 1
ATOM 4253 C CA . LEU B 1 89 ? 36.531 -26.047 -28.641 1 87.44 89 LEU B CA 1
ATOM 4254 C C . LEU B 1 89 ? 37.812 -26.625 -28.031 1 87.44 89 LEU B C 1
ATOM 4256 O O . LEU B 1 89 ? 38.469 -27.484 -28.641 1 87.44 89 LEU B O 1
ATOM 4260 N N . MET B 1 90 ? 38.188 -26.125 -26.938 1 77.62 90 MET B N 1
ATOM 4261 C CA . MET B 1 90 ? 39.438 -26.516 -26.312 1 77.62 90 MET B CA 1
ATOM 4262 C C . MET B 1 90 ? 39.219 -27.719 -25.406 1 77.62 90 MET B C 1
ATOM 4264 O O . MET B 1 90 ? 40.094 -28.594 -25.312 1 77.62 90 MET B O 1
ATOM 4268 N N . LYS B 1 91 ? 38.156 -27.656 -24.609 1 74.5 91 LYS B N 1
ATOM 4269 C CA . LYS B 1 91 ? 37.844 -28.719 -23.656 1 74.5 91 LYS B CA 1
ATOM 4270 C C . LYS B 1 91 ? 36.312 -28.875 -23.484 1 74.5 91 LYS B C 1
ATOM 4272 O O . LYS B 1 91 ? 35.594 -27.891 -23.5 1 74.5 91 LYS B O 1
ATOM 4277 N N . LYS B 1 92 ? 35.906 -30.156 -23.516 1 80.25 92 LYS B N 1
ATOM 4278 C CA . LYS B 1 92 ? 34.5 -30.516 -23.219 1 80.25 92 LYS B CA 1
ATOM 4279 C C . LYS B 1 92 ? 34.406 -31.422 -22 1 80.25 92 LYS B C 1
ATOM 4281 O O . LYS B 1 92 ? 35.094 -32.469 -21.953 1 80.25 92 LYS B O 1
ATOM 4286 N N . VAL B 1 93 ? 33.812 -30.875 -21.047 1 64.75 93 VAL B N 1
ATOM 4287 C CA . VAL B 1 93 ? 33.594 -31.656 -19.844 1 64.75 93 VAL B CA 1
ATOM 4288 C C . VAL B 1 93 ? 32.125 -32.094 -19.766 1 64.75 93 VAL B C 1
ATOM 4290 O O . VAL B 1 93 ? 31.219 -31.281 -19.859 1 64.75 93 VAL B O 1
ATOM 4293 N N . ASN B 1 94 ? 31.891 -33.406 -19.812 1 60.12 94 ASN B N 1
ATOM 4294 C CA . ASN B 1 94 ? 30.547 -33.969 -19.625 1 60.12 94 ASN B CA 1
ATOM 4295 C C . ASN B 1 94 ? 30.188 -34.062 -18.141 1 60.12 94 ASN B C 1
ATOM 4297 O O . ASN B 1 94 ? 30.766 -34.875 -17.422 1 60.12 94 ASN B O 1
ATOM 4301 N N . VAL B 1 95 ? 29.516 -33.094 -17.719 1 52.28 95 VAL B N 1
ATOM 4302 C CA . VAL B 1 95 ? 29.109 -33.094 -16.312 1 52.28 95 VAL B CA 1
ATOM 4303 C C . VAL B 1 95 ? 27.844 -33.938 -16.141 1 52.28 95 VAL B C 1
ATOM 4305 O O . VAL B 1 95 ? 27.422 -34.219 -15.016 1 52.28 95 VAL B O 1
ATOM 4308 N N . GLN B 1 96 ? 27.328 -34.562 -17.156 1 49.41 96 GLN B N 1
ATOM 4309 C CA . GLN B 1 96 ? 26.234 -35.5 -17.25 1 49.41 96 GLN B CA 1
ATOM 4310 C C . GLN B 1 96 ? 24.938 -34.906 -16.703 1 49.41 96 GLN B C 1
ATOM 4312 O O . GLN B 1 96 ? 23.891 -35.531 -16.781 1 49.41 96 GLN B O 1
ATOM 4317 N N . LEU B 1 97 ? 24.984 -33.719 -16.094 1 44.38 97 LEU B N 1
ATOM 4318 C CA . LEU B 1 97 ? 23.781 -33.094 -15.562 1 44.38 97 LEU B CA 1
ATOM 4319 C C . LEU B 1 97 ? 23.516 -31.766 -16.25 1 44.38 97 LEU B C 1
ATOM 4321 O O . LEU B 1 97 ? 24.453 -31.031 -16.578 1 44.38 97 LEU B O 1
ATOM 4325 N N . PRO B 1 98 ? 22.234 -31.656 -16.578 1 46.28 98 PRO B N 1
ATOM 4326 C CA . PRO B 1 98 ? 21.922 -30.328 -17.109 1 46.28 98 PRO B CA 1
ATOM 4327 C C . PRO B 1 98 ? 22.359 -29.188 -16.188 1 46.28 98 PRO B C 1
ATOM 4329 O O . PRO B 1 98 ? 22.125 -29.266 -14.969 1 46.28 98 PRO B O 1
ATOM 4332 N N . VAL B 1 99 ? 23.281 -28.5 -16.656 1 47.34 99 VAL B N 1
ATOM 4333 C CA . VAL B 1 99 ? 23.719 -27.344 -15.883 1 47.34 99 VAL B CA 1
ATOM 4334 C C . VAL B 1 99 ? 22.703 -26.203 -16.031 1 47.34 99 VAL B C 1
ATOM 4336 O O . VAL B 1 99 ? 22.484 -25.703 -17.141 1 47.34 99 VAL B O 1
ATOM 4339 N N . TRP B 1 100 ? 21.797 -26.266 -15.016 1 46.66 100 TRP B N 1
ATOM 4340 C CA . TRP B 1 100 ? 20.828 -25.172 -15.039 1 46.66 100 TRP B CA 1
ATOM 4341 C C . TRP B 1 100 ? 21.438 -23.906 -14.445 1 46.66 100 TRP B C 1
ATOM 4343 O O . TRP B 1 100 ? 22.297 -23.969 -13.562 1 46.66 100 TRP B O 1
ATOM 4353 N N . SER B 1 101 ? 21.344 -22.938 -15.297 1 49.16 101 SER B N 1
ATOM 4354 C CA . SER B 1 101 ? 21.656 -21.625 -14.734 1 49.16 101 SER B CA 1
ATOM 4355 C C . SER B 1 101 ? 20.406 -20.953 -14.188 1 49.16 101 SER B C 1
ATOM 4357 O O . SER B 1 101 ? 19.375 -20.875 -14.875 1 49.16 101 SER B O 1
ATOM 4359 N N . MET B 1 102 ? 20.359 -20.969 -12.852 1 47.88 102 MET B N 1
ATOM 4360 C CA . MET B 1 102 ? 19.234 -20.312 -12.219 1 47.88 102 MET B CA 1
ATOM 4361 C C . MET B 1 102 ? 19.562 -18.859 -11.891 1 47.88 102 MET B C 1
ATOM 4363 O O . MET B 1 102 ? 20.688 -18.547 -11.469 1 47.88 102 MET B O 1
ATOM 4367 N N . PRO B 1 103 ? 18.609 -18 -12.156 1 49.56 103 PRO B N 1
ATOM 4368 C CA . PRO B 1 103 ? 18.875 -16.609 -11.781 1 49.56 103 PRO B CA 1
ATOM 4369 C C . PRO B 1 103 ? 18.984 -16.422 -10.266 1 49.56 103 PRO B C 1
ATOM 4371 O O . PRO B 1 103 ? 18.156 -16.938 -9.516 1 49.56 103 PRO B O 1
ATOM 4374 N N . TRP B 1 104 ? 20.047 -15.836 -9.883 1 54.69 104 TRP B N 1
ATOM 4375 C CA . TRP B 1 104 ? 20.234 -15.484 -8.484 1 54.69 104 TRP B CA 1
ATOM 4376 C C . TRP B 1 104 ? 19.609 -14.133 -8.172 1 54.69 104 TRP B C 1
ATOM 4378 O O . TRP B 1 104 ? 18.922 -13.977 -7.16 1 54.69 104 TRP B O 1
ATOM 4388 N N . HIS B 1 105 ? 19.922 -13.203 -8.992 1 55.03 105 HIS B N 1
ATOM 4389 C CA . HIS B 1 105 ? 19.422 -11.836 -8.852 1 55.03 105 HIS B CA 1
ATOM 4390 C C . HIS B 1 105 ? 19.312 -11.148 -10.211 1 55.03 105 HIS B C 1
ATOM 4392 O O . HIS B 1 105 ? 20.156 -11.367 -11.086 1 55.03 105 HIS B O 1
ATOM 4398 N N . SER B 1 106 ? 18.234 -10.492 -10.43 1 53.16 106 SER B N 1
ATOM 4399 C CA . SER B 1 106 ? 18.062 -9.633 -11.594 1 53.16 106 SER B CA 1
ATOM 4400 C C . SER B 1 106 ? 17.781 -8.195 -11.188 1 53.16 106 SER B C 1
ATOM 4402 O O . SER B 1 106 ? 16.922 -7.941 -10.328 1 53.16 106 SER B O 1
ATOM 4404 N N . SER B 1 107 ? 18.562 -7.305 -11.734 1 49.66 107 SER B N 1
ATOM 4405 C CA . SER B 1 107 ? 18.328 -5.898 -11.453 1 49.66 107 SER B CA 1
ATOM 4406 C C . SER B 1 107 ? 17.094 -5.387 -12.211 1 49.66 107 SER B C 1
ATOM 4408 O O . SER B 1 107 ? 16.672 -6.004 -13.18 1 49.66 107 SER B O 1
ATOM 4410 N N . SER B 1 108 ? 16.531 -4.332 -11.703 1 66.5 108 SER B N 1
ATOM 4411 C CA . SER B 1 108 ? 15.492 -3.646 -12.461 1 66.5 108 SER B CA 1
ATOM 4412 C C . SER B 1 108 ? 16.031 -3.098 -13.773 1 66.5 108 SER B C 1
ATOM 4414 O O . SER B 1 108 ? 17.188 -2.68 -13.844 1 66.5 108 SER B O 1
ATOM 4416 N N . PRO B 1 109 ? 15.195 -3.213 -14.797 1 49.75 109 PRO B N 1
ATOM 4417 C CA . PRO B 1 109 ? 15.68 -2.672 -16.078 1 49.75 109 PRO B CA 1
ATOM 4418 C C . PRO B 1 109 ? 15.992 -1.179 -16 1 49.75 109 PRO B C 1
ATOM 4420 O O . PRO B 1 109 ? 15.297 -0.433 -15.297 1 49.75 109 PRO B O 1
ATOM 4423 N N . LEU B 1 110 ? 17.078 -0.758 -16.578 1 56.47 110 LEU B N 1
ATOM 4424 C CA . LEU B 1 110 ? 17.5 0.632 -16.719 1 56.47 110 LEU B CA 1
ATOM 4425 C C . LEU B 1 110 ? 17.594 1.033 -18.188 1 56.47 110 LEU B C 1
ATOM 4427 O O . LEU B 1 110 ? 17.766 0.177 -19.062 1 56.47 110 LEU B O 1
ATOM 4431 N N . VAL B 1 111 ? 17.234 2.203 -18.516 1 54.12 111 VAL B N 1
ATOM 4432 C CA . VAL B 1 111 ? 17.375 2.709 -19.875 1 54.12 111 VAL B CA 1
ATOM 4433 C C . VAL B 1 111 ? 18.5 3.746 -19.922 1 54.12 111 VAL B C 1
ATOM 4435 O O . VAL B 1 111 ? 18.484 4.719 -19.172 1 54.12 111 VAL B O 1
ATOM 4438 N N . GLU B 1 112 ? 19.547 3.477 -20.609 1 52.94 112 GLU B N 1
ATOM 4439 C CA . GLU B 1 112 ? 20.641 4.398 -20.859 1 52.94 112 GLU B CA 1
ATOM 4440 C C . GLU B 1 112 ? 20.906 4.527 -22.359 1 52.94 112 GLU B C 1
ATOM 4442 O O . GLU B 1 112 ? 21.094 3.521 -23.047 1 52.94 112 GLU B O 1
ATOM 4447 N N . ASN B 1 113 ? 20.859 5.664 -22.859 1 53.53 113 ASN B N 1
ATOM 4448 C CA . ASN B 1 113 ? 21.078 5.922 -24.281 1 53.53 113 ASN B CA 1
ATOM 4449 C C . ASN B 1 113 ? 20.109 5.129 -25.156 1 53.53 113 ASN B C 1
ATOM 4451 O O . ASN B 1 113 ? 20.516 4.477 -26.109 1 53.53 113 ASN B O 1
ATOM 4455 N N . ASN B 1 114 ? 18.859 5.016 -24.641 1 58.69 114 ASN B N 1
ATOM 4456 C CA . ASN B 1 114 ? 17.75 4.383 -25.344 1 58.69 114 ASN B CA 1
ATOM 4457 C C . ASN B 1 114 ? 17.922 2.869 -25.422 1 58.69 114 ASN B C 1
ATOM 4459 O O . ASN B 1 114 ? 17.344 2.217 -26.297 1 58.69 114 ASN B O 1
ATOM 4463 N N . ILE B 1 115 ? 18.891 2.453 -24.641 1 51.66 115 ILE B N 1
ATOM 4464 C CA . ILE B 1 115 ? 19.078 1.011 -24.531 1 51.66 115 ILE B CA 1
ATOM 4465 C C . ILE B 1 115 ? 18.578 0.523 -23.172 1 51.66 115 ILE B C 1
ATOM 4467 O O . ILE B 1 115 ? 19 1.022 -22.141 1 51.66 115 ILE B O 1
ATOM 4471 N N . ARG B 1 116 ? 17.578 -0.326 -23.219 1 58.72 116 ARG B N 1
ATOM 4472 C CA . ARG B 1 116 ? 17.062 -0.943 -21.984 1 58.72 116 ARG B CA 1
ATOM 4473 C C . ARG B 1 116 ? 17.891 -2.166 -21.609 1 58.72 116 ARG B C 1
ATOM 4475 O O . ARG B 1 116 ? 18.141 -3.043 -22.438 1 58.72 116 ARG B O 1
ATOM 4482 N N . TYR B 1 117 ? 18.469 -2.143 -20.375 1 49.94 117 TYR B N 1
ATOM 4483 C CA . TYR B 1 117 ? 19.312 -3.271 -19.953 1 49.94 117 TYR B CA 1
ATOM 4484 C C . TYR B 1 117 ? 19.062 -3.629 -18.5 1 49.94 117 TYR B C 1
ATOM 4486 O O . TYR B 1 117 ? 18.469 -2.842 -17.75 1 49.94 117 TYR B O 1
ATOM 4494 N N . SER B 1 118 ? 19.188 -4.926 -18.188 1 51.69 118 SER B N 1
ATOM 4495 C CA . SER B 1 118 ? 19.188 -5.406 -16.812 1 51.69 118 SER B CA 1
ATOM 4496 C C . SER B 1 118 ? 20.344 -6.355 -16.547 1 51.69 118 SER B C 1
ATOM 4498 O O . SER B 1 118 ? 20.922 -6.914 -17.484 1 51.69 118 SER B O 1
ATOM 4500 N N . PHE B 1 119 ? 20.844 -6.395 -15.328 1 43.72 119 PHE B N 1
ATOM 4501 C CA . PHE B 1 119 ? 21.891 -7.316 -14.922 1 43.72 119 PHE B CA 1
ATOM 4502 C C . PHE B 1 119 ? 21.312 -8.523 -14.203 1 43.72 119 PHE B C 1
ATOM 4504 O O . PHE B 1 119 ? 20.516 -8.375 -13.281 1 43.72 119 PHE B O 1
ATOM 4511 N N . VAL B 1 120 ? 21.609 -9.648 -14.82 1 48.22 120 VAL B N 1
ATOM 4512 C CA . VAL B 1 120 ? 21.109 -10.875 -14.203 1 48.22 120 VAL B CA 1
ATOM 4513 C C . VAL B 1 120 ? 22.281 -11.758 -13.797 1 48.22 120 VAL B C 1
ATOM 4515 O O . VAL B 1 120 ? 23.234 -11.945 -14.562 1 48.22 120 VAL B O 1
ATOM 4518 N N . THR B 1 121 ? 22.328 -12.234 -12.523 1 48.62 121 THR B N 1
ATOM 4519 C CA . THR B 1 121 ? 23.312 -13.203 -12.039 1 48.62 121 THR B CA 1
ATOM 4520 C C . THR B 1 121 ? 22.703 -14.602 -11.969 1 48.62 121 THR B C 1
ATOM 4522 O O . THR B 1 121 ? 21.625 -14.789 -11.414 1 48.62 121 THR B O 1
ATOM 4525 N N . TYR B 1 122 ? 23.422 -15.492 -12.633 1 52.47 122 TYR B N 1
ATOM 4526 C CA . TYR B 1 122 ? 22.969 -16.875 -12.641 1 52.47 122 TYR B CA 1
ATOM 4527 C C . TYR B 1 122 ? 23.875 -17.766 -11.797 1 52.47 122 TYR B C 1
ATOM 4529 O O . TYR B 1 122 ? 25.062 -17.453 -11.625 1 52.47 122 TYR B O 1
ATOM 4537 N N . VAL B 1 123 ? 23.234 -18.703 -11.148 1 51.03 123 VAL B N 1
ATOM 4538 C CA . VAL B 1 123 ? 24.016 -19.719 -10.438 1 51.03 123 VAL B CA 1
ATOM 4539 C C . VAL B 1 123 ? 23.734 -21.094 -11.047 1 51.03 123 VAL B C 1
ATOM 4541 O O . VAL B 1 123 ? 22.656 -21.344 -11.578 1 51.03 123 VAL B O 1
ATOM 4544 N N . ARG B 1 124 ? 24.734 -21.891 -11.047 1 47.31 124 ARG B N 1
ATOM 4545 C CA . ARG B 1 124 ? 24.609 -23.234 -11.57 1 47.31 124 ARG B CA 1
ATOM 4546 C C . ARG B 1 124 ? 24.172 -24.203 -10.477 1 47.31 124 ARG B C 1
ATOM 4548 O O . ARG B 1 124 ? 24.703 -24.172 -9.359 1 47.31 124 ARG B O 1
ATOM 4555 N N . VAL B 1 125 ? 22.984 -24.859 -10.75 1 47.81 125 VAL B N 1
ATOM 4556 C CA . VAL B 1 125 ? 22.453 -25.812 -9.781 1 47.81 125 VAL B CA 1
ATOM 4557 C C . VAL B 1 125 ? 22.531 -27.234 -10.352 1 47.81 125 VAL B C 1
ATOM 4559 O O . VAL B 1 125 ? 22.344 -27.422 -11.555 1 47.81 125 VAL B O 1
ATOM 4562 N N . ARG B 1 126 ? 23.188 -28.234 -9.68 1 42.31 126 ARG B N 1
ATOM 4563 C CA . ARG B 1 126 ? 23.266 -29.641 -10.078 1 42.31 126 ARG B CA 1
ATOM 4564 C C . ARG B 1 126 ? 22.031 -30.406 -9.617 1 42.31 126 ARG B C 1
ATOM 4566 O O . ARG B 1 126 ? 21.578 -30.25 -8.477 1 42.31 126 ARG B O 1
ATOM 4573 N N . SER B 1 127 ? 21.188 -30.844 -10.562 1 40.19 127 SER B N 1
ATOM 4574 C CA . SER B 1 127 ? 20.031 -31.656 -10.188 1 40.19 127 SER B CA 1
ATOM 4575 C C . SER B 1 127 ? 20.469 -33.031 -9.672 1 40.19 127 SER B C 1
ATOM 4577 O O . SER B 1 127 ? 21.328 -33.688 -10.273 1 40.19 127 SER B O 1
ATOM 4579 N N . ASN B 1 128 ? 20.5 -33.375 -8.453 1 35.78 128 ASN B N 1
ATOM 4580 C CA . ASN B 1 128 ? 20.766 -34.719 -7.938 1 35.78 128 ASN B CA 1
ATOM 4581 C C . ASN B 1 128 ? 19.734 -35.719 -8.461 1 35.78 128 ASN B C 1
ATOM 4583 O O . ASN B 1 128 ? 19.609 -36.812 -7.922 1 35.78 128 ASN B O 1
ATOM 4587 N N . SER B 1 129 ? 18.875 -35.656 -9.344 1 34.06 129 SER B N 1
ATOM 4588 C CA . SER B 1 129 ? 17.922 -36.781 -9.531 1 34.06 129 SER B CA 1
ATOM 4589 C C . SER B 1 129 ? 18.641 -38.031 -9.953 1 34.06 129 SER B C 1
ATOM 4591 O O . SER B 1 129 ? 18.109 -39.156 -9.773 1 34.06 129 SER B O 1
ATOM 4593 N N . ASP B 1 130 ? 19.688 -38.219 -10.719 1 31.17 130 ASP B N 1
ATOM 4594 C CA . ASP B 1 130 ? 19.922 -39.531 -11.328 1 31.17 130 ASP B CA 1
ATOM 4595 C C . ASP B 1 130 ? 20.594 -40.469 -10.344 1 31.17 130 ASP B C 1
ATOM 4597 O O . ASP B 1 130 ? 21.031 -41.562 -10.719 1 31.17 130 ASP B O 1
ATOM 4601 N N . THR B 1 131 ? 21.109 -40.219 -9.148 1 31.95 131 THR B N 1
ATOM 4602 C CA . THR B 1 131 ? 21.734 -41.344 -8.461 1 31.95 131 THR B CA 1
ATOM 4603 C C . THR B 1 131 ? 20.688 -42.344 -8.016 1 31.95 131 THR B C 1
ATOM 4605 O O . THR B 1 131 ? 21.016 -43.344 -7.363 1 31.95 131 THR B O 1
ATOM 4608 N N . GLU B 1 132 ? 19.406 -42.188 -7.93 1 31.95 132 GLU B N 1
ATOM 4609 C CA . GLU B 1 132 ? 18.656 -43.375 -7.559 1 31.95 132 GLU B CA 1
ATOM 4610 C C . GLU B 1 132 ? 18.625 -44.406 -8.695 1 31.95 132 GLU B C 1
ATOM 4612 O O . GLU B 1 132 ? 17.703 -44.406 -9.5 1 31.95 132 GLU B O 1
ATOM 4617 N N . LEU B 1 133 ? 19.656 -44.656 -9.484 1 28.8 133 LEU B N 1
ATOM 4618 C CA . LEU B 1 133 ? 19.516 -45.938 -10.156 1 28.8 133 LEU B CA 1
ATOM 4619 C C . LEU B 1 133 ? 19.219 -47.031 -9.148 1 28.8 133 LEU B C 1
ATOM 4621 O O . LEU B 1 133 ? 19.562 -46.906 -7.965 1 28.8 133 LEU B O 1
ATOM 4625 N N . ASN B 1 134 ? 18.688 -48.312 -9.539 1 29.06 134 ASN B N 1
ATOM 4626 C CA . ASN B 1 134 ? 18.109 -49.531 -9.016 1 29.06 134 ASN B CA 1
ATOM 4627 C C . ASN B 1 134 ? 19.078 -50.281 -8.094 1 29.06 134 ASN B C 1
ATOM 4629 O O . ASN B 1 134 ? 19.859 -51.094 -8.547 1 29.06 134 ASN B O 1
ATOM 4633 N N . ALA B 1 135 ? 19.969 -49.812 -7.25 1 28.7 135 ALA B N 1
ATOM 4634 C CA . ALA B 1 135 ? 20.516 -50.938 -6.508 1 28.7 135 ALA B CA 1
ATOM 4635 C C . ALA B 1 135 ? 19.391 -51.75 -5.863 1 28.7 135 ALA B C 1
ATOM 4637 O O . ALA B 1 135 ? 18.359 -51.188 -5.457 1 28.7 135 ALA B O 1
ATOM 4638 N N . PRO B 1 136 ? 19.359 -53.094 -6.031 1 28.66 136 PRO B N 1
ATOM 4639 C CA . PRO B 1 136 ? 18.469 -54.062 -5.371 1 28.66 136 PRO B CA 1
ATOM 4640 C C . PRO B 1 136 ? 18.234 -53.719 -3.9 1 28.66 136 PRO B C 1
ATOM 4642 O O . PRO B 1 136 ? 19.047 -53.031 -3.277 1 28.66 136 PRO B O 1
ATOM 4645 N N . SER B 1 137 ? 16.938 -53.875 -3.408 1 27.55 137 SER B N 1
ATOM 4646 C CA . SER B 1 137 ? 16.219 -53.75 -2.137 1 27.55 137 SER B CA 1
ATOM 4647 C C . SER B 1 137 ? 17 -54.438 -1.01 1 27.55 137 SER B C 1
ATOM 4649 O O . SER B 1 137 ? 16.438 -54.719 0.044 1 27.55 137 SER B O 1
ATOM 4651 N N . ASN B 1 138 ? 18.219 -54.906 -1.161 1 27.69 138 ASN B N 1
ATOM 4652 C CA . ASN B 1 138 ? 18.438 -55.625 0.086 1 27.69 138 ASN B CA 1
ATOM 4653 C C . ASN B 1 138 ? 18.234 -54.75 1.301 1 27.69 138 ASN B C 1
ATOM 4655 O O . ASN B 1 138 ? 18.406 -53.531 1.216 1 27.69 138 ASN B O 1
ATOM 4659 N N . ASP B 1 139 ? 17.562 -55.25 2.496 1 27.89 139 ASP B N 1
ATOM 4660 C CA . ASP B 1 139 ? 16.891 -54.875 3.74 1 27.89 139 ASP B CA 1
ATOM 4661 C C . ASP B 1 139 ? 17.734 -53.875 4.527 1 27.89 139 ASP B C 1
ATOM 4663 O O . ASP B 1 139 ? 17.312 -53.406 5.582 1 27.89 139 ASP B O 1
ATOM 4667 N N . VAL B 1 140 ? 19.094 -54 4.535 1 29.3 140 VAL B N 1
ATOM 4668 C CA . VAL B 1 140 ? 19.672 -53.469 5.766 1 29.3 140 VAL B CA 1
ATOM 4669 C C . VAL B 1 140 ? 19.609 -51.969 5.746 1 29.3 140 VAL B C 1
ATOM 4671 O O . VAL B 1 140 ? 20.234 -51.312 4.887 1 29.3 140 VAL B O 1
ATOM 4674 N N . ALA B 1 141 ? 18.484 -51.25 6.176 1 28.69 141 ALA B N 1
ATOM 4675 C CA . ALA B 1 141 ? 17.938 -49.906 6.332 1 28.69 141 ALA B CA 1
ATOM 4676 C C . ALA B 1 141 ? 18.969 -48.969 6.973 1 28.69 141 ALA B C 1
ATOM 4678 O O . ALA B 1 141 ? 18.938 -48.75 8.188 1 28.69 141 ALA B O 1
ATOM 4679 N N . THR B 1 142 ? 20.266 -49.156 6.746 1 26.8 142 THR B N 1
ATOM 4680 C CA . THR B 1 142 ? 21.125 -48.312 7.562 1 26.8 142 THR B CA 1
ATOM 4681 C C . THR B 1 142 ? 20.812 -46.844 7.32 1 26.8 142 THR B C 1
ATOM 4683 O O . THR B 1 142 ? 20.344 -46.469 6.242 1 26.8 142 THR B O 1
ATOM 4686 N N . ASP B 1 143 ? 20.984 -45.875 8.375 1 26.94 143 ASP B N 1
ATOM 4687 C CA . ASP B 1 143 ? 20.766 -44.5 8.805 1 26.94 143 ASP B CA 1
ATOM 4688 C C . ASP B 1 143 ? 21.391 -43.531 7.82 1 26.94 143 ASP B C 1
ATOM 4690 O O . ASP B 1 143 ? 21.859 -42.438 8.227 1 26.94 143 ASP B O 1
ATOM 4694 N N . CYS B 1 144 ? 21.75 -43.844 6.562 1 25.88 144 CYS B N 1
ATOM 4695 C CA . CYS B 1 144 ? 22.516 -42.969 5.695 1 25.88 144 CYS B CA 1
ATOM 4696 C C . CYS B 1 144 ? 21.688 -41.75 5.297 1 25.88 144 CYS B C 1
ATOM 4698 O O . CYS B 1 144 ? 21.5 -41.469 4.109 1 25.88 144 CYS B O 1
ATOM 4700 N N . GLN B 1 145 ? 20.609 -41.375 6.012 1 29.56 145 GLN B N 1
ATOM 4701 C CA . GLN B 1 145 ? 19.734 -40.219 5.707 1 29.56 145 GLN B CA 1
ATOM 4702 C C . GLN B 1 145 ? 20.547 -38.938 5.594 1 29.56 145 GLN B C 1
ATOM 4704 O O . GLN B 1 145 ? 20.031 -37.906 5.16 1 29.56 145 GLN B O 1
ATOM 4709 N N . SER B 1 146 ? 21.688 -38.812 6.301 1 31.45 146 SER B N 1
ATOM 4710 C CA . SER B 1 146 ? 22.312 -37.531 6.578 1 31.45 146 SER B CA 1
ATOM 4711 C C . SER B 1 146 ? 22.938 -36.938 5.32 1 31.45 146 SER B C 1
ATOM 4713 O O . SER B 1 146 ? 23.328 -35.75 5.312 1 31.45 146 SER B O 1
ATOM 4715 N N . GLU B 1 147 ? 23.469 -37.688 4.379 1 31.16 147 GLU B N 1
ATOM 4716 C CA . GLU B 1 147 ? 24.391 -37.156 3.389 1 31.16 147 GLU B CA 1
ATOM 4717 C C . GLU B 1 147 ? 23.656 -36.344 2.328 1 31.16 147 GLU B C 1
ATOM 4719 O O . GLU B 1 147 ? 24.281 -35.688 1.496 1 31.16 147 GLU B O 1
ATOM 4724 N N . LYS B 1 148 ? 22.5 -36.594 2.049 1 34.84 148 LYS B N 1
ATOM 4725 C CA . LYS B 1 148 ? 21.797 -35.969 0.949 1 34.84 148 LYS B CA 1
ATOM 4726 C C . LYS B 1 148 ? 21.578 -34.469 1.235 1 34.84 148 LYS B C 1
ATOM 4728 O O . LYS B 1 148 ? 21.109 -33.719 0.365 1 34.84 148 LYS B O 1
ATOM 4733 N N . GLU B 1 149 ? 21.578 -34.125 2.541 1 34.09 149 GLU B N 1
ATOM 4734 C CA . GLU B 1 149 ? 21.188 -32.781 2.889 1 34.09 149 GLU B CA 1
ATOM 4735 C C . GLU B 1 149 ? 22.219 -31.75 2.385 1 34.09 149 GLU B C 1
ATOM 4737 O O . GLU B 1 149 ? 22.031 -30.547 2.561 1 34.09 149 GLU B O 1
ATOM 4742 N N . LYS B 1 150 ? 23.422 -32.188 2.053 1 31.78 150 LYS B N 1
ATOM 4743 C CA . LYS B 1 150 ? 24.438 -31.172 1.889 1 31.78 150 LYS B CA 1
ATOM 4744 C C . LYS B 1 150 ? 24.312 -30.484 0.53 1 31.78 150 LYS B C 1
ATOM 4746 O O . LYS B 1 150 ? 24.953 -30.891 -0.438 1 31.78 150 LYS B O 1
ATOM 4751 N N . PHE B 1 151 ? 23.297 -30.344 -0 1 34.31 151 PHE B N 1
ATOM 4752 C CA . PHE B 1 151 ? 23.344 -29.266 -0.977 1 34.31 151 PHE B CA 1
ATOM 4753 C C . PHE B 1 151 ? 24.156 -28.094 -0.442 1 34.31 151 PHE B C 1
ATOM 4755 O O . PHE B 1 151 ? 23.875 -27.562 0.638 1 34.31 151 PHE B O 1
ATOM 4762 N N . GLU B 1 152 ? 25.531 -28.016 -0.588 1 37.19 152 GLU B N 1
ATOM 4763 C CA . GLU B 1 152 ? 26.578 -27.172 -0.031 1 37.19 152 GLU B CA 1
ATOM 4764 C C . GLU B 1 152 ? 26.156 -25.703 -0.046 1 37.19 152 GLU B C 1
ATOM 4766 O O . GLU B 1 152 ? 26.094 -25.078 -1.107 1 37.19 152 GLU B O 1
ATOM 4771 N N . VAL B 1 153 ? 25.266 -25.109 0.635 1 42.31 153 VAL B N 1
ATOM 4772 C CA . VAL B 1 153 ? 25.188 -23.703 0.999 1 42.31 153 VAL B CA 1
ATOM 4773 C C . VAL B 1 153 ? 26.547 -23.047 0.791 1 42.31 153 VAL B C 1
ATOM 4775 O O . VAL B 1 153 ? 26.625 -21.891 0.347 1 42.31 153 VAL B O 1
ATOM 4778 N N . GLU B 1 154 ? 27.609 -23.844 1.037 1 42.19 154 GLU B N 1
ATOM 4779 C CA . GLU B 1 154 ? 28.969 -23.359 0.795 1 42.19 154 GLU B CA 1
ATOM 4780 C C . GLU B 1 154 ? 29.172 -22.984 -0.67 1 42.19 154 GLU B C 1
ATOM 4782 O O . GLU B 1 154 ? 30.047 -22.188 -0.998 1 42.19 154 GLU B O 1
ATOM 4787 N N . ARG B 1 155 ? 28.172 -23.422 -1.506 1 49.12 155 ARG B N 1
ATOM 4788 C CA . ARG B 1 155 ? 28.406 -23.406 -2.945 1 49.12 155 ARG B CA 1
ATOM 4789 C C . ARG B 1 155 ? 28.062 -22.047 -3.539 1 49.12 155 ARG B C 1
ATOM 4791 O O . ARG B 1 155 ? 28.672 -21.625 -4.531 1 49.12 155 ARG B O 1
ATOM 4798 N N . PHE B 1 156 ? 27.078 -21.312 -2.797 1 49.62 156 PHE B N 1
ATOM 4799 C CA . PHE B 1 156 ? 26.875 -20.047 -3.484 1 49.62 156 PHE B CA 1
ATOM 4800 C C . PHE B 1 156 ? 27.625 -18.922 -2.775 1 49.62 156 PHE B C 1
ATOM 4802 O O . PHE B 1 156 ? 27.516 -17.766 -3.154 1 49.62 156 PHE B O 1
ATOM 4809 N N . SER B 1 157 ? 28.297 -19.344 -1.721 1 45.97 157 SER B N 1
ATOM 4810 C CA . SER B 1 157 ? 29.062 -18.359 -0.961 1 45.97 157 SER B CA 1
ATOM 4811 C C . SER B 1 157 ? 30.25 -17.828 -1.771 1 45.97 157 SER B C 1
ATOM 4813 O O . SER B 1 157 ? 30.938 -16.906 -1.342 1 45.97 157 SER B O 1
ATOM 4815 N N . PHE B 1 158 ? 30.312 -18.469 -2.934 1 47.84 158 PHE B N 1
ATOM 4816 C CA . PHE B 1 158 ? 31.406 -18 -3.771 1 47.84 158 PHE B CA 1
ATOM 4817 C C . PHE B 1 158 ? 31.062 -16.672 -4.441 1 47.84 158 PHE B C 1
ATOM 4819 O O . PHE B 1 158 ? 31.938 -15.961 -4.93 1 47.84 158 PHE B O 1
ATOM 4826 N N . LEU B 1 159 ? 29.719 -16.422 -4.312 1 50.81 159 LEU B N 1
ATOM 4827 C CA . LEU B 1 159 ? 29.312 -15.148 -4.891 1 50.81 159 LEU B CA 1
ATOM 4828 C C . LEU B 1 159 ? 29.844 -13.977 -4.062 1 50.81 159 LEU B C 1
ATOM 4830 O O . LEU B 1 159 ? 29.922 -14.07 -2.834 1 50.81 159 LEU B O 1
ATOM 4834 N N . PRO B 1 160 ? 30.234 -12.977 -4.852 1 47.53 160 PRO B N 1
ATOM 4835 C CA . PRO B 1 160 ? 30.531 -11.773 -4.062 1 47.53 160 PRO B CA 1
ATOM 4836 C C . PRO B 1 160 ? 29.375 -11.383 -3.141 1 47.53 160 PRO B C 1
ATOM 4838 O O . PRO B 1 160 ? 28.219 -11.516 -3.514 1 47.53 160 PRO B O 1
ATOM 4841 N N . LYS B 1 161 ? 29.766 -11.031 -2.053 1 57.75 161 LYS B N 1
ATOM 4842 C CA . LYS B 1 161 ? 28.812 -10.734 -0.997 1 57.75 161 LYS B CA 1
ATOM 4843 C C . LYS B 1 161 ? 27.719 -9.781 -1.496 1 57.75 161 LYS B C 1
ATOM 4845 O O . LYS B 1 161 ? 26.547 -9.953 -1.182 1 57.75 161 LYS B O 1
ATOM 4850 N N . MET B 1 162 ? 28.141 -8.891 -2.309 1 61.31 162 MET B N 1
ATOM 4851 C CA . MET B 1 162 ? 27.219 -7.887 -2.824 1 61.31 162 MET B CA 1
ATOM 4852 C C . MET B 1 162 ? 26.125 -8.539 -3.674 1 61.31 162 MET B C 1
ATOM 4854 O O . MET B 1 162 ? 24.969 -8.117 -3.635 1 61.31 162 MET B O 1
ATOM 4858 N N . ILE B 1 163 ? 26.5 -9.508 -4.383 1 58.59 163 ILE B N 1
ATOM 4859 C CA . ILE B 1 163 ? 25.547 -10.211 -5.246 1 58.59 163 ILE B CA 1
ATOM 4860 C C . ILE B 1 163 ? 24.766 -11.227 -4.426 1 58.59 163 ILE B C 1
ATOM 4862 O O . ILE B 1 163 ? 23.547 -11.367 -4.598 1 58.59 163 ILE B O 1
ATOM 4866 N N . PHE B 1 164 ? 25.469 -11.828 -3.605 1 64.69 164 PHE B N 1
ATOM 4867 C CA . PHE B 1 164 ? 24.875 -12.844 -2.75 1 64.69 164 PHE B CA 1
ATOM 4868 C C . PHE B 1 164 ? 23.734 -12.25 -1.925 1 64.69 164 PHE B C 1
ATOM 4870 O O . PHE B 1 164 ? 22.641 -12.82 -1.856 1 64.69 164 PHE B O 1
ATOM 4877 N N . ASP B 1 165 ? 23.922 -11.094 -1.494 1 72.38 165 ASP B N 1
ATOM 4878 C CA . ASP B 1 165 ? 22.984 -10.438 -0.593 1 72.38 165 ASP B CA 1
ATOM 4879 C C . ASP B 1 165 ? 21.797 -9.844 -1.365 1 72.38 165 ASP B C 1
ATOM 4881 O O . ASP B 1 165 ? 20.828 -9.391 -0.767 1 72.38 165 ASP B O 1
ATOM 4885 N N . ARG B 1 166 ? 21.891 -10.039 -2.621 1 74.75 166 ARG B N 1
ATOM 4886 C CA . ARG B 1 166 ? 20.859 -9.414 -3.439 1 74.75 166 ARG B CA 1
ATOM 4887 C C . ARG B 1 166 ? 19.734 -10.398 -3.766 1 74.75 166 ARG B C 1
ATOM 4889 O O . ARG B 1 166 ? 18.75 -10.031 -4.41 1 74.75 166 ARG B O 1
ATOM 4896 N N . HIS B 1 167 ? 19.984 -11.672 -3.381 1 85.62 167 HIS B N 1
ATOM 4897 C CA . HIS B 1 167 ? 18.859 -12.594 -3.518 1 85.62 167 HIS B CA 1
ATOM 4898 C C . HIS B 1 167 ? 17.609 -12.031 -2.867 1 85.62 167 HIS B C 1
ATOM 4900 O O . HIS B 1 167 ? 17.625 -11.664 -1.691 1 85.62 167 HIS B O 1
ATOM 4906 N N . GLU B 1 168 ? 16.516 -12.016 -3.582 1 91.44 168 GLU B N 1
ATOM 4907 C CA . GLU B 1 168 ? 15.336 -11.266 -3.182 1 91.44 168 GLU B CA 1
ATOM 4908 C C . GLU B 1 168 ? 14.648 -11.914 -1.986 1 91.44 168 GLU B C 1
ATOM 4910 O O . GLU B 1 168 ? 13.844 -11.281 -1.303 1 91.44 168 GLU B O 1
ATOM 4915 N N . GLU B 1 169 ? 14.961 -13.195 -1.727 1 95.31 169 GLU B N 1
ATOM 4916 C CA . GLU B 1 169 ? 14.391 -13.844 -0.546 1 95.31 169 GLU B CA 1
ATOM 4917 C C . GLU B 1 169 ? 14.898 -13.188 0.736 1 95.31 169 GLU B C 1
ATOM 4919 O O . GLU B 1 169 ? 14.281 -13.336 1.797 1 95.31 169 GLU B O 1
ATOM 4924 N N . TYR B 1 170 ? 16.016 -12.508 0.677 1 92.88 170 TYR B N 1
ATOM 4925 C CA . TYR B 1 170 ? 16.562 -11.844 1.855 1 92.88 170 TYR B CA 1
ATOM 4926 C C . TYR B 1 170 ? 15.664 -10.695 2.305 1 92.88 170 TYR B C 1
ATOM 4928 O O . TYR B 1 170 ? 15.664 -10.32 3.479 1 92.88 170 TYR B O 1
ATOM 4936 N N . MET B 1 171 ? 14.906 -10.117 1.351 1 93.94 171 MET B N 1
ATOM 4937 C CA . MET B 1 171 ? 13.945 -9.102 1.777 1 93.94 171 MET B CA 1
ATOM 4938 C C . MET B 1 171 ? 12.953 -9.688 2.777 1 93.94 171 MET B C 1
ATOM 4940 O O . MET B 1 171 ? 12.633 -9.055 3.783 1 93.94 171 MET B O 1
ATOM 4944 N N . TYR B 1 172 ? 12.492 -10.875 2.482 1 98.31 172 TYR B N 1
ATOM 4945 C CA . TYR B 1 172 ? 11.57 -11.586 3.365 1 98.31 172 TYR B CA 1
ATOM 4946 C C . TYR B 1 172 ? 12.266 -12 4.656 1 98.31 172 TYR B C 1
ATOM 4948 O O . TYR B 1 172 ? 11.75 -11.75 5.75 1 98.31 172 TYR B O 1
ATOM 4956 N N . ILE B 1 173 ? 13.43 -12.578 4.566 1 96.5 173 ILE B N 1
ATOM 4957 C CA . ILE B 1 173 ? 14.172 -13.109 5.703 1 96.5 173 ILE B CA 1
ATOM 4958 C C . ILE B 1 173 ? 14.547 -11.969 6.648 1 96.5 173 ILE B C 1
ATOM 4960 O O . ILE B 1 173 ? 14.414 -12.094 7.867 1 96.5 173 ILE B O 1
ATOM 4964 N N . LYS B 1 174 ? 15.039 -10.922 6.094 1 95.44 174 LYS B N 1
ATOM 4965 C CA . LYS B 1 174 ? 15.445 -9.781 6.91 1 95.44 174 LYS B CA 1
ATOM 4966 C C . LYS B 1 174 ? 14.25 -9.164 7.629 1 95.44 174 LYS B C 1
ATOM 4968 O O . LYS B 1 174 ? 14.375 -8.695 8.758 1 95.44 174 LYS B O 1
ATOM 4973 N N . LEU B 1 175 ? 13.117 -9.148 6.93 1 98.06 175 LEU B N 1
ATOM 4974 C CA . LEU B 1 175 ? 11.914 -8.609 7.555 1 98.06 175 LEU B CA 1
ATOM 4975 C C . LEU B 1 175 ? 11.469 -9.492 8.719 1 98.06 175 LEU B C 1
ATOM 4977 O O . LEU B 1 175 ? 11.102 -8.984 9.781 1 98.06 175 LEU B O 1
ATOM 4981 N N . VAL B 1 176 ? 11.508 -10.781 8.531 1 98.5 176 VAL B N 1
ATOM 4982 C CA . VAL B 1 176 ? 11.172 -11.703 9.609 1 98.5 176 VAL B CA 1
ATOM 4983 C C . VAL B 1 176 ? 12.102 -11.469 10.805 1 98.5 176 VAL B C 1
ATOM 4985 O O . VAL B 1 176 ? 11.641 -11.375 11.945 1 98.5 176 VAL B O 1
ATOM 4988 N N . ASP B 1 177 ? 13.352 -11.406 10.531 1 96.81 177 ASP B N 1
ATOM 4989 C CA . ASP B 1 177 ? 14.344 -11.18 11.586 1 96.81 177 ASP B CA 1
ATOM 4990 C C . ASP B 1 177 ? 14.07 -9.859 12.312 1 96.81 177 ASP B C 1
ATOM 4992 O O . ASP B 1 177 ? 14.148 -9.797 13.539 1 96.81 177 ASP B O 1
ATOM 4996 N N . ASP B 1 178 ? 13.805 -8.867 11.555 1 95.62 178 ASP B N 1
ATOM 4997 C CA . ASP B 1 178 ? 13.523 -7.551 12.117 1 95.62 178 ASP B CA 1
ATOM 4998 C C . ASP B 1 178 ? 12.305 -7.594 13.031 1 95.62 178 ASP B C 1
ATOM 5000 O O . ASP B 1 178 ? 12.32 -7.027 14.125 1 95.62 178 ASP B O 1
ATOM 5004 N N . ILE B 1 179 ? 11.227 -8.234 12.633 1 97.56 179 ILE B N 1
ATOM 5005 C CA . ILE B 1 179 ? 10 -8.328 13.414 1 97.56 179 ILE B CA 1
ATOM 5006 C C . ILE B 1 179 ? 10.273 -9.086 14.711 1 97.56 179 ILE B C 1
ATOM 5008 O O . ILE B 1 179 ? 9.852 -8.656 15.789 1 97.56 179 ILE B O 1
ATOM 5012 N N . ILE B 1 180 ? 10.969 -10.172 14.594 1 96.5 180 ILE B N 1
ATOM 5013 C CA . ILE B 1 180 ? 11.25 -10.984 15.773 1 96.5 180 ILE B CA 1
ATOM 5014 C C . ILE B 1 180 ? 12.117 -10.188 16.75 1 96.5 180 ILE B C 1
ATOM 5016 O O . ILE B 1 180 ? 11.906 -10.234 17.969 1 96.5 180 ILE B O 1
ATOM 5020 N N . SER B 1 181 ? 13.023 -9.406 16.25 1 90.88 181 SER B N 1
ATOM 5021 C CA . SER B 1 181 ? 14.016 -8.719 17.062 1 90.88 181 SER B CA 1
ATOM 5022 C C . SER B 1 181 ? 13.438 -7.445 17.672 1 90.88 181 SER B C 1
ATOM 5024 O O . SER B 1 181 ? 13.75 -7.102 18.812 1 90.88 181 SER B O 1
ATOM 5026 N N . THR B 1 182 ? 12.602 -6.758 16.875 1 88.25 182 THR B N 1
ATOM 5027 C CA . THR B 1 182 ? 12.266 -5.41 17.328 1 88.25 182 THR B CA 1
ATOM 5028 C C . THR B 1 182 ? 10.766 -5.152 17.188 1 88.25 182 THR B C 1
ATOM 5030 O O . THR B 1 182 ? 10.305 -4.031 17.406 1 88.25 182 THR B O 1
ATOM 5033 N N . GLY B 1 183 ? 9.992 -6.121 16.797 1 93.06 183 GLY B N 1
ATOM 5034 C CA . GLY B 1 183 ? 8.562 -5.934 16.609 1 93.06 183 GLY B CA 1
ATOM 5035 C C . GLY B 1 183 ? 7.828 -5.609 17.906 1 93.06 183 GLY B C 1
ATOM 5036 O O . GLY B 1 183 ? 8.281 -5.969 18.984 1 93.06 183 GLY B O 1
ATOM 5037 N N . THR B 1 184 ? 6.762 -4.934 17.797 1 91.19 184 THR B N 1
ATOM 5038 C CA . THR B 1 184 ? 5.91 -4.594 18.938 1 91.19 184 THR B CA 1
ATOM 5039 C C . THR B 1 184 ? 5.031 -5.777 19.328 1 91.19 184 THR B C 1
ATOM 5041 O O . THR B 1 184 ? 4.43 -6.422 18.469 1 91.19 184 THR B O 1
ATOM 5044 N N . GLN B 1 185 ? 4.969 -6.016 20.594 1 91.62 185 GLN B N 1
ATOM 5045 C CA . GLN B 1 185 ? 4.078 -7.062 21.078 1 91.62 185 GLN B CA 1
ATOM 5046 C C . GLN B 1 185 ? 2.619 -6.613 21.016 1 91.62 185 GLN B C 1
ATOM 5048 O O . GLN B 1 185 ? 2.275 -5.535 21.516 1 91.62 185 GLN B O 1
ATOM 5053 N N . LYS B 1 186 ? 1.809 -7.395 20.391 1 93.38 186 LYS B N 1
ATOM 5054 C CA . LYS B 1 186 ? 0.385 -7.094 20.281 1 93.38 186 LYS B CA 1
ATOM 5055 C C . LYS B 1 186 ? -0.464 -8.328 20.562 1 93.38 186 LYS B C 1
ATOM 5057 O O . LYS B 1 186 ? 0.001 -9.461 20.391 1 93.38 186 LYS B O 1
ATOM 5062 N N . SER B 1 187 ? -1.646 -8 20.969 1 87.88 187 SER B N 1
ATOM 5063 C CA . SER B 1 187 ? -2.637 -9.07 21.047 1 87.88 187 SER B CA 1
ATOM 5064 C C . SER B 1 187 ? -3.309 -9.297 19.688 1 87.88 187 SER B C 1
ATOM 5066 O O . SER B 1 187 ? -3.066 -8.555 18.734 1 87.88 187 SER B O 1
ATOM 5068 N N . ASP B 1 188 ? -4.02 -10.422 19.641 1 81.5 188 ASP B N 1
ATOM 5069 C CA . ASP B 1 188 ? -4.711 -10.719 18.391 1 81.5 188 ASP B CA 1
ATOM 5070 C C . ASP B 1 188 ? -5.965 -11.555 18.656 1 81.5 188 ASP B C 1
ATOM 5072 O O . ASP B 1 188 ? -6.211 -11.992 19.781 1 81.5 188 ASP B O 1
ATOM 5076 N N . ARG B 1 189 ? -6.723 -11.703 17.609 1 76.81 189 ARG B N 1
ATOM 5077 C CA . ARG B 1 189 ? -8.016 -12.391 17.656 1 76.81 189 ARG B CA 1
ATOM 5078 C C . ARG B 1 189 ? -7.848 -13.844 18.078 1 76.81 189 ARG B C 1
ATOM 5080 O O . ARG B 1 189 ? -8.773 -14.453 18.609 1 76.81 189 ARG B O 1
ATOM 5087 N N . THR B 1 190 ? -6.656 -14.391 17.828 1 77.31 190 THR B N 1
ATOM 5088 C CA . THR B 1 190 ? -6.43 -15.805 18.094 1 77.31 190 THR B CA 1
ATOM 5089 C C . THR B 1 190 ? -6.043 -16.016 19.562 1 77.31 190 THR B C 1
ATOM 5091 O O . THR B 1 190 ? -6.105 -17.141 20.062 1 77.31 190 THR B O 1
ATOM 5094 N N . GLY B 1 191 ? -5.512 -14.992 20.203 1 83.25 191 GLY B N 1
ATOM 5095 C CA . GLY B 1 191 ? -5.055 -15.094 21.578 1 83.25 191 GLY B CA 1
ATOM 5096 C C . GLY B 1 191 ? -3.604 -15.523 21.688 1 83.25 191 GLY B C 1
ATOM 5097 O O . GLY B 1 191 ? -3.051 -15.562 22.797 1 83.25 191 GLY B O 1
ATOM 5098 N N . THR B 1 192 ? -2.893 -15.781 20.672 1 86.94 192 THR B N 1
ATOM 5099 C CA . THR B 1 192 ? -1.516 -16.266 20.656 1 86.94 192 THR B CA 1
ATOM 5100 C C . THR B 1 192 ? -0.538 -15.125 20.922 1 86.94 192 THR B C 1
ATOM 5102 O O . THR B 1 192 ? 0.523 -15.344 21.516 1 86.94 192 THR B O 1
ATOM 5105 N N . GLY B 1 193 ? -0.875 -13.984 20.516 1 93.81 193 GLY B N 1
ATOM 5106 C CA . GLY B 1 193 ? 0.037 -12.852 20.578 1 93.81 193 GLY B CA 1
ATOM 5107 C C . GLY B 1 193 ? 0.966 -12.773 19.375 1 93.81 193 GLY B C 1
ATOM 5108 O O . GLY B 1 193 ? 1.281 -13.797 18.766 1 93.81 193 GLY B O 1
ATOM 5109 N N . THR B 1 194 ? 1.357 -11.555 19.062 1 96.69 194 THR B N 1
ATOM 5110 C CA . THR B 1 194 ? 2.205 -11.383 17.891 1 96.69 194 THR B CA 1
ATOM 5111 C C . THR B 1 194 ? 3.277 -10.328 18.156 1 96.69 194 THR B C 1
ATOM 5113 O O . THR B 1 194 ? 3.164 -9.539 19.094 1 96.69 194 THR B O 1
ATOM 5116 N N . LEU B 1 195 ? 4.363 -10.461 17.453 1 96.75 195 LEU B N 1
ATOM 5117 C CA . LEU B 1 195 ? 5.281 -9.359 17.203 1 96.75 195 LEU B CA 1
ATOM 5118 C C . LEU B 1 195 ? 4.992 -8.711 15.852 1 96.75 195 LEU B C 1
ATOM 5120 O O . LEU B 1 195 ? 4.836 -9.406 14.844 1 96.75 195 LEU B O 1
ATOM 5124 N N . SER B 1 196 ? 4.906 -7.387 15.867 1 97.12 196 SER B N 1
ATOM 5125 C CA . SER B 1 196 ? 4.332 -6.773 14.672 1 97.12 196 SER B CA 1
ATOM 5126 C C . SER B 1 196 ? 5.113 -5.531 14.258 1 97.12 196 SER B C 1
ATOM 5128 O O . SER B 1 196 ? 5.699 -4.848 15.102 1 97.12 196 SER B O 1
ATOM 5130 N N . LYS B 1 197 ? 5.23 -5.309 12.984 1 96.31 197 LYS B N 1
ATOM 5131 C CA . LYS B 1 197 ? 5.707 -4.07 12.383 1 96.31 197 LYS B CA 1
ATOM 5132 C C . LYS B 1 197 ? 4.707 -3.539 11.359 1 96.31 197 LYS B C 1
ATOM 5134 O O . LYS B 1 197 ? 4.039 -4.316 10.672 1 96.31 197 LYS B O 1
ATOM 5139 N N . PHE B 1 198 ? 4.68 -2.203 11.234 1 97.69 198 PHE B N 1
ATOM 5140 C CA . PHE B 1 198 ? 3.658 -1.564 10.414 1 97.69 198 PHE B CA 1
ATOM 5141 C C . PHE B 1 198 ? 4.281 -0.908 9.188 1 97.69 198 PHE B C 1
ATOM 5143 O O . PHE B 1 198 ? 5.324 -0.258 9.281 1 97.69 198 PHE B O 1
ATOM 5150 N N . GLY B 1 199 ? 3.67 -1.138 8 1 97.81 199 GLY B N 1
ATOM 5151 C CA . GLY B 1 199 ? 4.02 -0.384 6.809 1 97.81 199 GLY B CA 1
ATOM 5152 C C . GLY B 1 199 ? 5.266 -0.904 6.113 1 97.81 199 GLY B C 1
ATOM 5153 O O . GLY B 1 199 ? 6.145 -0.125 5.742 1 97.81 199 GLY B O 1
ATOM 5154 N N . CYS B 1 200 ? 5.375 -2.166 5.945 1 97.81 200 CYS B N 1
ATOM 5155 C CA . CYS B 1 200 ? 6.523 -2.773 5.285 1 97.81 200 CYS B CA 1
ATOM 5156 C C . CYS B 1 200 ? 6.246 -3.006 3.805 1 97.81 200 CYS B C 1
ATOM 5158 O O . CYS B 1 200 ? 5.102 -2.9 3.359 1 97.81 200 CYS B O 1
ATOM 5160 N N . GLN B 1 201 ? 7.355 -3.209 3.041 1 98 201 GLN B N 1
ATOM 5161 C CA . GLN B 1 201 ? 7.219 -3.467 1.61 1 98 201 GLN B CA 1
ATOM 5162 C C . GLN B 1 201 ? 8.32 -4.402 1.114 1 98 201 GLN B C 1
ATOM 5164 O O . GLN B 1 201 ? 9.469 -4.305 1.556 1 98 201 GLN B O 1
ATOM 5169 N N . MET B 1 202 ? 7.988 -5.297 0.251 1 97.69 202 MET B N 1
ATOM 5170 C CA . MET B 1 202 ? 8.93 -6.152 -0.464 1 97.69 202 MET B CA 1
ATOM 5171 C C . MET B 1 202 ? 8.703 -6.078 -1.97 1 97.69 202 MET B C 1
ATOM 5173 O O . MET B 1 202 ? 7.582 -5.828 -2.418 1 97.69 202 MET B O 1
ATOM 5177 N N . ARG B 1 203 ? 9.758 -6.285 -2.721 1 95.44 203 ARG B N 1
ATOM 5178 C CA . ARG B 1 203 ? 9.688 -6.246 -4.176 1 95.44 203 ARG B CA 1
ATOM 5179 C C . ARG B 1 203 ? 10.352 -7.473 -4.793 1 95.44 203 ARG B C 1
ATOM 5181 O O . ARG B 1 203 ? 11.438 -7.867 -4.371 1 95.44 203 ARG B O 1
ATOM 5188 N N . PHE B 1 204 ? 9.68 -8.078 -5.77 1 96.25 204 PHE B N 1
ATOM 5189 C CA . PHE B 1 204 ? 10.188 -9.273 -6.434 1 96.25 204 PHE B CA 1
ATOM 5190 C C . PHE B 1 204 ? 10.172 -9.094 -7.949 1 96.25 204 PHE B C 1
ATOM 5192 O O . PHE B 1 204 ? 9.172 -8.664 -8.523 1 96.25 204 PHE B O 1
ATOM 5199 N N . ASN B 1 205 ? 11.312 -9.359 -8.539 1 91.5 205 ASN B N 1
ATOM 5200 C CA . ASN B 1 205 ? 11.445 -9.336 -9.984 1 91.5 205 ASN B CA 1
ATOM 5201 C C . ASN B 1 205 ? 10.93 -10.625 -10.617 1 91.5 205 ASN B C 1
ATOM 5203 O O . ASN B 1 205 ? 11.484 -11.703 -10.383 1 91.5 205 ASN B O 1
ATOM 5207 N N . LEU B 1 206 ? 9.891 -10.547 -11.477 1 94.38 206 LEU B N 1
ATOM 5208 C CA . LEU B 1 206 ? 9.234 -11.734 -12.008 1 94.38 206 LEU B CA 1
ATOM 5209 C C . LEU B 1 206 ? 9.75 -12.062 -13.406 1 94.38 206 LEU B C 1
ATOM 5211 O O . LEU B 1 206 ? 9.289 -13.023 -14.031 1 94.38 206 LEU B O 1
ATOM 5215 N N . ARG B 1 207 ? 10.656 -11.273 -13.852 1 82.62 207 ARG B N 1
ATOM 5216 C CA . ARG B 1 207 ? 11.062 -11.344 -15.25 1 82.62 207 ARG B CA 1
ATOM 5217 C C . ARG B 1 207 ? 11.789 -12.656 -15.547 1 82.62 207 ARG B C 1
ATOM 5219 O O . ARG B 1 207 ? 11.648 -13.211 -16.641 1 82.62 207 ARG B O 1
ATOM 5226 N N . ARG B 1 208 ? 12.539 -13.117 -14.539 1 77.62 208 ARG B N 1
ATOM 5227 C CA . ARG B 1 208 ? 13.375 -14.273 -14.828 1 77.62 208 ARG B CA 1
ATOM 5228 C C . ARG B 1 208 ? 13.211 -15.352 -13.766 1 77.62 208 ARG B C 1
ATOM 5230 O O . ARG B 1 208 ? 13.75 -16.453 -13.906 1 77.62 208 ARG B O 1
ATOM 5237 N N . SER B 1 209 ? 12.562 -15.07 -12.766 1 87.12 209 SER B N 1
ATOM 5238 C CA . SER B 1 209 ? 12.383 -16.031 -11.68 1 87.12 209 SER B CA 1
ATOM 5239 C C . SER B 1 209 ? 11.008 -15.867 -11.031 1 87.12 209 SER B C 1
ATOM 5241 O O . SER B 1 209 ? 10.297 -14.898 -11.289 1 87.12 209 SER B O 1
ATOM 5243 N N . PHE B 1 210 ? 10.656 -16.891 -10.359 1 95.44 210 PHE B N 1
ATOM 5244 C CA . PHE B 1 210 ? 9.398 -16.922 -9.625 1 95.44 210 PHE B CA 1
ATOM 5245 C C . PHE B 1 210 ? 9.656 -17 -8.117 1 95.44 210 PHE B C 1
ATOM 5247 O O . PHE B 1 210 ? 10.266 -17.953 -7.633 1 95.44 210 PHE B O 1
ATOM 5254 N N . PRO B 1 211 ? 9.203 -15.969 -7.414 1 97.81 211 PRO B N 1
ATOM 5255 C CA . PRO B 1 211 ? 9.57 -15.875 -6 1 97.81 211 PRO B CA 1
ATOM 5256 C C . PRO B 1 211 ? 8.781 -16.844 -5.121 1 97.81 211 PRO B C 1
ATOM 5258 O O . PRO B 1 211 ? 7.895 -16.422 -4.371 1 97.81 211 PRO B O 1
ATOM 5261 N N . LEU B 1 212 ? 9.125 -18.062 -5.215 1 98.12 212 LEU B N 1
ATOM 5262 C CA . LEU B 1 212 ? 8.734 -19.125 -4.281 1 98.12 212 LEU B CA 1
ATOM 5263 C C . LEU B 1 212 ? 9.859 -19.422 -3.297 1 98.12 212 LEU B C 1
ATOM 5265 O O . LEU B 1 212 ? 10.953 -19.828 -3.701 1 98.12 212 LEU B O 1
ATOM 5269 N N . LEU B 1 213 ? 9.547 -19.188 -2.01 1 98.06 213 LEU B N 1
ATOM 5270 C CA . LEU B 1 213 ? 10.602 -19.234 -1.007 1 98.06 213 LEU B CA 1
ATOM 5271 C C . LEU B 1 213 ? 11.344 -20.562 -1.055 1 98.06 213 LEU B C 1
ATOM 5273 O O . LEU B 1 213 ? 10.742 -21.594 -1.346 1 98.06 213 LEU B O 1
ATOM 5277 N N . THR B 1 214 ? 12.609 -20.547 -0.694 1 94.75 214 THR B N 1
ATOM 5278 C CA . THR B 1 214 ? 13.453 -21.734 -0.751 1 94.75 214 THR B CA 1
ATOM 5279 C C . THR B 1 214 ? 14 -22.078 0.632 1 94.75 214 THR B C 1
ATOM 5281 O O . THR B 1 214 ? 14.469 -23.188 0.86 1 94.75 214 THR B O 1
ATOM 5284 N N . THR B 1 215 ? 13.969 -21.125 1.55 1 96.38 215 THR B N 1
ATOM 5285 C CA . THR B 1 215 ? 14.492 -21.375 2.889 1 96.38 215 THR B CA 1
ATOM 5286 C C . THR B 1 215 ? 13.555 -22.281 3.678 1 96.38 215 THR B C 1
ATOM 5288 O O . THR B 1 215 ? 13.93 -22.812 4.73 1 96.38 215 THR B O 1
ATOM 5291 N N . LYS B 1 216 ? 12.414 -22.469 3.184 1 96.31 216 LYS B N 1
ATOM 5292 C CA . LYS B 1 216 ? 11.469 -23.5 3.596 1 96.31 216 LYS B CA 1
ATOM 5293 C C . LYS B 1 216 ? 10.57 -23.906 2.436 1 96.31 216 LYS B C 1
ATOM 5295 O O . LYS B 1 216 ? 10.367 -23.141 1.494 1 96.31 216 LYS B O 1
ATOM 5300 N N . LYS B 1 217 ? 10.133 -25.062 2.562 1 96.81 217 LYS B N 1
ATOM 5301 C CA . LYS B 1 217 ? 9.258 -25.547 1.5 1 96.81 217 LYS B CA 1
ATOM 5302 C C . LYS B 1 217 ? 7.871 -24.922 1.601 1 96.81 217 LYS B C 1
ATOM 5304 O O . LYS B 1 217 ? 7.285 -24.875 2.684 1 96.81 217 LYS B O 1
ATOM 5309 N N . VAL B 1 218 ? 7.391 -24.359 0.508 1 97.19 218 VAL B N 1
ATOM 5310 C CA . VAL B 1 218 ? 6.035 -23.844 0.391 1 97.19 218 VAL B CA 1
ATOM 5311 C C . VAL B 1 218 ? 5.172 -24.812 -0.417 1 97.19 218 VAL B C 1
ATOM 5313 O O . VAL B 1 218 ? 5.598 -25.297 -1.462 1 97.19 218 VAL B O 1
ATOM 5316 N N . PHE B 1 219 ? 4.008 -25.125 0.08 1 96.62 219 PHE B N 1
ATOM 5317 C CA . PHE B 1 219 ? 3.082 -26.062 -0.551 1 96.62 219 PHE B CA 1
ATOM 5318 C C . PHE B 1 219 ? 2.543 -25.484 -1.855 1 96.62 219 PHE B C 1
ATOM 5320 O O . PHE B 1 219 ? 1.473 -24.875 -1.876 1 96.62 219 PHE B O 1
ATOM 5327 N N . TRP B 1 220 ? 3.201 -25.781 -2.979 1 97.75 220 TRP B N 1
ATOM 5328 C CA . TRP B 1 220 ? 2.969 -25.188 -4.285 1 97.75 220 TRP B CA 1
ATOM 5329 C C . TRP B 1 220 ? 1.578 -25.531 -4.805 1 97.75 220 TRP B C 1
ATOM 5331 O O . TRP B 1 220 ? 0.849 -24.656 -5.277 1 97.75 220 TRP B O 1
ATOM 5341 N N . ARG B 1 221 ? 1.193 -26.734 -4.703 1 97.69 221 ARG B N 1
ATOM 5342 C CA . ARG B 1 221 ? -0.114 -27.141 -5.215 1 97.69 221 ARG B CA 1
ATOM 5343 C C . ARG B 1 221 ? -1.232 -26.375 -4.512 1 97.69 221 ARG B C 1
ATOM 5345 O O . ARG B 1 221 ? -2.246 -26.031 -5.129 1 97.69 221 ARG B O 1
ATOM 5352 N N . GLY B 1 222 ? -1.074 -26.125 -3.227 1 98 222 GLY B N 1
ATOM 5353 C CA . GLY B 1 222 ? -2.033 -25.312 -2.488 1 98 222 GLY B CA 1
ATOM 5354 C C . GLY B 1 222 ? -2.139 -23.891 -3.008 1 98 222 GLY B C 1
ATOM 5355 O O . GLY B 1 222 ? -3.238 -23.344 -3.119 1 98 222 GLY B O 1
ATOM 5356 N N . VAL B 1 223 ? -0.988 -23.312 -3.334 1 98.44 223 VAL B N 1
ATOM 5357 C CA . VAL B 1 223 ? -0.94 -21.969 -3.873 1 98.44 223 VAL B CA 1
ATOM 5358 C C . VAL B 1 223 ? -1.735 -21.906 -5.176 1 98.44 223 VAL B C 1
ATOM 5360 O O . VAL B 1 223 ? -2.594 -21.031 -5.344 1 98.44 223 VAL B O 1
ATOM 5363 N N . VAL B 1 224 ? -1.496 -22.828 -6.031 1 98.75 224 VAL B N 1
ATOM 5364 C CA . VAL B 1 224 ? -2.088 -22.828 -7.367 1 98.75 224 VAL B CA 1
ATOM 5365 C C . VAL B 1 224 ? -3.594 -23.062 -7.266 1 98.75 224 VAL B C 1
ATOM 5367 O O . VAL B 1 224 ? -4.383 -22.281 -7.812 1 98.75 224 VAL B O 1
ATOM 5370 N N . GLU B 1 225 ? -3.986 -24.078 -6.508 1 98.62 225 GLU B N 1
ATOM 5371 C CA . GLU B 1 225 ? -5.395 -24.453 -6.441 1 98.62 225 GLU B CA 1
ATOM 5372 C C . GLU B 1 225 ? -6.223 -23.375 -5.742 1 98.62 225 GLU B C 1
ATOM 5374 O O . GLU B 1 225 ? -7.367 -23.125 -6.125 1 98.62 225 GLU B O 1
ATOM 5379 N N . GLU B 1 226 ? -5.695 -22.797 -4.727 1 98.56 226 GLU B N 1
ATOM 5380 C CA . GLU B 1 226 ? -6.418 -21.719 -4.059 1 98.56 226 GLU B CA 1
ATOM 5381 C C . GLU B 1 226 ? -6.602 -20.516 -4.984 1 98.56 226 GLU B C 1
ATOM 5383 O O . GLU B 1 226 ? -7.68 -19.922 -5.031 1 98.56 226 GLU B O 1
ATOM 5388 N N . LEU B 1 227 ? -5.543 -20.172 -5.68 1 98.81 227 LEU B N 1
ATOM 5389 C CA . LEU B 1 227 ? -5.648 -19.031 -6.59 1 98.81 227 LEU B CA 1
ATOM 5390 C C . LEU B 1 227 ? -6.691 -19.297 -7.672 1 98.81 227 LEU B C 1
ATOM 5392 O O . LEU B 1 227 ? -7.5 -18.422 -7.992 1 98.81 227 LEU B O 1
ATOM 5396 N N . LEU B 1 228 ? -6.637 -20.484 -8.266 1 98.81 228 LEU B N 1
ATOM 5397 C CA . LEU B 1 228 ? -7.625 -20.828 -9.281 1 98.81 228 LEU B CA 1
ATOM 5398 C C . LEU B 1 228 ? -9.031 -20.812 -8.703 1 98.81 228 LEU B C 1
ATOM 5400 O O . LEU B 1 228 ? -9.984 -20.422 -9.383 1 98.81 228 LEU B O 1
ATOM 5404 N N . TRP B 1 229 ? -9.148 -21.234 -7.445 1 98.75 229 TRP B N 1
ATOM 5405 C CA . TRP B 1 229 ? -10.414 -21.156 -6.719 1 98.75 229 TRP B CA 1
ATOM 5406 C C . TRP B 1 229 ? -10.875 -19.719 -6.57 1 98.75 229 TRP B C 1
ATOM 5408 O O . TRP B 1 229 ? -12.055 -19.406 -6.789 1 98.75 229 TRP B O 1
ATOM 5418 N N . PHE B 1 230 ? -9.992 -18.781 -6.281 1 98.69 230 PHE B N 1
ATOM 5419 C CA . PHE B 1 230 ? -10.312 -17.359 -6.234 1 98.69 230 PHE B CA 1
ATOM 5420 C C . PHE B 1 230 ? -10.75 -16.859 -7.605 1 98.69 230 PHE B C 1
ATOM 5422 O O . PHE B 1 230 ? -11.758 -16.156 -7.723 1 98.69 230 PHE B O 1
ATOM 5429 N N . ILE B 1 231 ? -9.984 -17.219 -8.617 1 98.75 231 ILE B N 1
ATOM 5430 C CA . ILE B 1 231 ? -10.266 -16.766 -9.977 1 98.75 231 ILE B CA 1
ATOM 5431 C C . ILE B 1 231 ? -11.664 -17.219 -10.391 1 98.75 231 ILE B C 1
ATOM 5433 O O . ILE B 1 231 ? -12.375 -16.484 -11.086 1 98.75 231 ILE B O 1
ATOM 5437 N N . SER B 1 232 ? -12.141 -18.312 -9.906 1 98.38 232 SER B N 1
ATOM 5438 C CA . SER B 1 232 ? -13.445 -18.859 -10.281 1 98.38 232 SER B CA 1
ATOM 5439 C C . SER B 1 232 ? -14.578 -18.109 -9.578 1 98.38 232 SER B C 1
ATOM 5441 O O . SER B 1 232 ? -15.734 -18.219 -9.969 1 98.38 232 SER B O 1
ATOM 5443 N N . GLY B 1 233 ? -14.281 -17.453 -8.453 1 98.31 233 GLY B N 1
ATOM 5444 C CA . GLY B 1 233 ? -15.289 -16.766 -7.668 1 98.31 233 GLY B CA 1
ATOM 5445 C C . GLY B 1 233 ? -16 -17.672 -6.68 1 98.31 233 GLY B C 1
ATOM 5446 O O . GLY B 1 233 ? -16.969 -17.266 -6.031 1 98.31 233 GLY B O 1
ATOM 5447 N N . SER B 1 234 ? -15.484 -18.875 -6.504 1 97.81 234 SER B N 1
ATOM 5448 C CA . SER B 1 234 ? -16.125 -19.859 -5.633 1 97.81 234 SER B CA 1
ATOM 5449 C C . SER B 1 234 ? -16.016 -19.438 -4.168 1 97.81 234 SER B C 1
ATOM 5451 O O . SER B 1 234 ? -15.078 -18.734 -3.785 1 97.81 234 SER B O 1
ATOM 5453 N N . THR B 1 235 ? -16.969 -19.844 -3.402 1 98.38 235 THR B N 1
ATOM 5454 C CA . THR B 1 235 ? -16.984 -19.578 -1.966 1 98.38 235 THR B CA 1
ATOM 5455 C C . THR B 1 235 ? -17.094 -20.891 -1.187 1 98.38 235 THR B C 1
ATOM 5457 O O . THR B 1 235 ? -17.234 -20.875 0.037 1 98.38 235 THR B O 1
ATOM 5460 N N . ASN B 1 236 ? -17.031 -22 -1.919 1 98.5 236 ASN B N 1
ATOM 5461 C CA . ASN B 1 236 ? -17.234 -23.344 -1.377 1 98.5 236 ASN B CA 1
ATOM 5462 C C . ASN B 1 236 ? -15.914 -24.016 -1.052 1 98.5 236 ASN B C 1
ATOM 5464 O O . ASN B 1 236 ? -15.203 -24.469 -1.953 1 98.5 236 ASN B O 1
ATOM 5468 N N . ALA B 1 237 ? -15.688 -24.25 0.231 1 98.38 237 ALA B N 1
ATOM 5469 C CA . ALA B 1 237 ? -14.422 -24.844 0.656 1 98.38 237 ALA B CA 1
ATOM 5470 C C . ALA B 1 237 ? -14.328 -26.312 0.226 1 98.38 237 ALA B C 1
ATOM 5472 O O . ALA B 1 237 ? -13.234 -26.859 0.099 1 98.38 237 ALA B O 1
ATOM 5473 N N . LYS B 1 238 ? -15.43 -26.938 -0.034 1 98.19 238 LYS B N 1
ATOM 5474 C CA . LYS B 1 238 ? -15.453 -28.344 -0.4 1 98.19 238 LYS B CA 1
ATOM 5475 C C . LYS B 1 238 ? -14.805 -28.562 -1.766 1 98.19 238 LYS B C 1
ATOM 5477 O O . LYS B 1 238 ? -14.258 -29.641 -2.027 1 98.19 238 LYS B O 1
ATOM 5482 N N . VAL B 1 239 ? -14.906 -27.562 -2.596 1 98.06 239 VAL B N 1
ATOM 5483 C CA . VAL B 1 239 ? -14.266 -27.641 -3.902 1 98.06 239 VAL B CA 1
ATOM 5484 C C . VAL B 1 239 ? -12.766 -27.859 -3.729 1 98.06 239 VAL B C 1
ATOM 5486 O O . VAL B 1 239 ? -12.156 -28.656 -4.453 1 98.06 239 VAL B O 1
ATOM 5489 N N . LEU B 1 240 ? -12.164 -27.188 -2.76 1 98.31 240 LEU B N 1
ATOM 5490 C CA . LEU B 1 240 ? -10.742 -27.344 -2.463 1 98.31 240 LEU B CA 1
ATOM 5491 C C . LEU B 1 240 ? -10.469 -28.688 -1.779 1 98.31 240 LEU B C 1
ATOM 5493 O O . LEU B 1 240 ? -9.5 -29.359 -2.104 1 98.31 240 LEU B O 1
ATOM 5497 N N . GLN B 1 241 ? -11.359 -29.047 -0.911 1 98 241 GLN B N 1
ATOM 5498 C CA . GLN B 1 241 ? -11.211 -30.297 -0.184 1 98 241 GLN B CA 1
ATOM 5499 C C . GLN B 1 241 ? -11.219 -31.484 -1.138 1 98 241 GLN B C 1
ATOM 5501 O O . GLN B 1 241 ? -10.461 -32.438 -0.952 1 98 241 GLN B O 1
ATOM 5506 N N . GLU B 1 242 ? -12.031 -31.438 -2.059 1 97.69 242 GLU B N 1
ATOM 5507 C CA . GLU B 1 242 ? -12.125 -32.5 -3.049 1 97.69 242 GLU B CA 1
ATOM 5508 C C . GLU B 1 242 ? -10.828 -32.656 -3.828 1 97.69 242 GLU B C 1
ATOM 5510 O O . GLU B 1 242 ? -10.523 -33.75 -4.336 1 97.69 242 GLU B O 1
ATOM 5515 N N . LYS B 1 243 ? -10.078 -31.625 -3.869 1 97.19 243 LYS B N 1
ATOM 5516 C CA . LYS B 1 243 ? -8.789 -31.656 -4.559 1 97.19 243 LYS B CA 1
ATOM 5517 C C . LYS B 1 243 ? -7.648 -31.938 -3.582 1 97.19 243 LYS B C 1
ATOM 5519 O O . LYS B 1 243 ? -6.473 -31.812 -3.939 1 97.19 243 LYS B O 1
ATOM 5524 N N . GLY B 1 244 ? -8 -32.188 -2.357 1 97.12 244 GLY B N 1
ATOM 5525 C CA . GLY B 1 244 ? -7 -32.469 -1.344 1 97.12 244 GLY B CA 1
ATOM 5526 C C . GLY B 1 244 ? -6.348 -31.234 -0.757 1 97.12 244 GLY B C 1
ATOM 5527 O O . GLY B 1 244 ? -5.254 -31.312 -0.198 1 97.12 244 GLY B O 1
ATOM 5528 N N . ILE B 1 245 ? -6.93 -30.141 -0.97 1 97.5 245 ILE B N 1
ATOM 5529 C CA . ILE B 1 245 ? -6.434 -28.875 -0.417 1 97.5 245 ILE B CA 1
ATOM 5530 C C . ILE B 1 245 ? -7.227 -28.516 0.835 1 97.5 245 ILE B C 1
ATOM 5532 O O . ILE B 1 245 ? -8.43 -28.25 0.761 1 97.5 245 ILE B O 1
ATOM 5536 N N . HIS B 1 246 ? -6.59 -28.359 2.014 1 95.81 246 HIS B N 1
ATOM 5537 C CA . HIS B 1 246 ? -7.297 -28.266 3.287 1 95.81 246 HIS B CA 1
ATOM 5538 C C . HIS B 1 246 ? -6.941 -26.984 4.02 1 95.81 246 HIS B C 1
ATOM 5540 O O . HIS B 1 246 ? -7.02 -26.922 5.25 1 95.81 246 HIS B O 1
ATOM 5546 N N . ILE B 1 247 ? -6.602 -25.969 3.314 1 93 247 ILE B N 1
ATOM 5547 C CA . ILE B 1 247 ? -6.078 -24.75 3.932 1 93 247 ILE B CA 1
ATOM 5548 C C . ILE B 1 247 ? -7.23 -23.922 4.492 1 93 247 ILE B C 1
ATOM 5550 O O . ILE B 1 247 ? -7.016 -23.031 5.328 1 93 247 ILE B O 1
ATOM 5554 N N . TRP B 1 248 ? -8.508 -24.156 4.098 1 96.12 248 TRP B N 1
ATOM 5555 C CA . TRP B 1 248 ? -9.648 -23.391 4.574 1 96.12 248 TRP B CA 1
ATOM 5556 C C . TRP B 1 248 ? -10.523 -24.219 5.508 1 96.12 248 TRP B C 1
ATOM 5558 O O . TRP B 1 248 ? -11.594 -23.766 5.93 1 96.12 248 TRP B O 1
ATOM 5568 N N . ASP B 1 249 ? -10.055 -25.438 5.836 1 95.94 249 ASP B N 1
ATOM 5569 C CA . ASP B 1 249 ? -10.867 -26.344 6.633 1 95.94 249 ASP B CA 1
ATOM 5570 C C . ASP B 1 249 ? -11.25 -25.719 7.969 1 95.94 249 ASP B C 1
ATOM 5572 O O . ASP B 1 249 ? -12.406 -25.812 8.398 1 95.94 249 ASP B O 1
ATOM 5576 N N . GLY B 1 250 ? -10.273 -25.109 8.586 1 94.69 250 GLY B N 1
ATOM 5577 C CA . GLY B 1 250 ? -10.539 -24.5 9.883 1 94.69 250 GLY B CA 1
ATOM 5578 C C . GLY B 1 250 ? -11.602 -23.422 9.82 1 94.69 250 GLY B C 1
ATOM 5579 O O . GLY B 1 250 ? -12.562 -23.438 10.594 1 94.69 250 GLY B O 1
ATOM 5580 N N . ASN B 1 251 ? -11.539 -22.516 8.844 1 96 251 ASN B N 1
ATOM 5581 C CA . ASN B 1 251 ? -12.453 -21.391 8.711 1 96 251 ASN B CA 1
ATOM 5582 C C . ASN B 1 251 ? -13.812 -21.828 8.172 1 96 251 ASN B C 1
ATOM 5584 O O . ASN B 1 251 ? -14.797 -21.094 8.289 1 96 251 ASN B O 1
ATOM 5588 N N . ALA B 1 252 ? -13.812 -23.031 7.598 1 97.44 252 ALA B N 1
ATOM 5589 C CA . ALA B 1 252 ? -15.047 -23.516 6.988 1 97.44 252 ALA B CA 1
ATOM 5590 C C . ALA B 1 252 ? -15.789 -24.453 7.934 1 97.44 252 ALA B C 1
ATOM 5592 O O . ALA B 1 252 ? -16.891 -24.922 7.621 1 97.44 252 ALA B O 1
ATOM 5593 N N . SER B 1 253 ? -15.219 -24.703 9.086 1 97.44 253 SER B N 1
ATOM 5594 C CA . SER B 1 253 ? -15.797 -25.656 10.031 1 97.44 253 SER B CA 1
ATOM 5595 C C . SER B 1 253 ? -17.047 -25.094 10.695 1 97.44 253 SER B C 1
ATOM 5597 O O . SER B 1 253 ? -17.203 -23.875 10.797 1 97.44 253 SER B O 1
ATOM 5599 N N . ARG B 1 254 ? -17.875 -26.016 11.141 1 97.5 254 ARG B N 1
ATOM 5600 C CA . ARG B 1 254 ? -19.094 -25.641 11.844 1 97.5 254 ARG B CA 1
ATOM 5601 C C . ARG B 1 254 ? -18.766 -24.844 13.102 1 97.5 254 ARG B C 1
ATOM 5603 O O . ARG B 1 254 ? -19.375 -23.797 13.359 1 97.5 254 ARG B O 1
ATOM 5610 N N . GLU B 1 255 ? -17.828 -25.312 13.844 1 96.44 255 GLU B N 1
ATOM 5611 C CA . GLU B 1 255 ? -17.422 -24.641 15.086 1 96.44 255 GLU B CA 1
ATOM 5612 C C . GLU B 1 255 ? -16.969 -23.203 14.82 1 96.44 255 GLU B C 1
ATOM 5614 O O . GLU B 1 255 ? -17.359 -22.281 15.539 1 96.44 255 GLU B O 1
ATOM 5619 N N . TYR B 1 256 ? -16.25 -23.031 13.82 1 96.38 256 TYR B N 1
ATOM 5620 C CA . TYR B 1 256 ? -15.727 -21.703 13.523 1 96.38 256 TYR B CA 1
ATOM 5621 C C . TYR B 1 256 ? -16.828 -20.781 13.016 1 96.38 256 TYR B C 1
ATOM 5623 O O . TYR B 1 256 ? -16.953 -19.641 13.484 1 96.38 256 TYR B O 1
ATOM 5631 N N . LEU B 1 257 ? -17.594 -21.203 12.062 1 97.88 257 LEU B N 1
ATOM 5632 C CA . LEU B 1 257 ? -18.672 -20.391 11.523 1 97.88 257 LEU B CA 1
ATOM 5633 C C . LEU B 1 257 ? -19.609 -19.938 12.625 1 97.88 257 LEU B C 1
ATOM 5635 O O . LEU B 1 257 ? -20.047 -18.781 12.641 1 97.88 257 LEU B O 1
ATOM 5639 N N . ASP B 1 258 ? -19.875 -20.812 13.594 1 97.44 258 ASP B N 1
ATOM 5640 C CA . ASP B 1 258 ? -20.719 -20.453 14.734 1 97.44 258 ASP B CA 1
ATOM 5641 C C . ASP B 1 258 ? -20.031 -19.375 15.586 1 97.44 258 ASP B C 1
ATOM 5643 O O . ASP B 1 258 ? -20.688 -18.453 16.062 1 97.44 258 ASP B O 1
ATOM 5647 N N . SER B 1 259 ? -18.75 -19.484 15.703 1 95.25 259 SER B N 1
ATOM 5648 C CA . SER B 1 259 ? -18.016 -18.594 16.594 1 95.25 259 SER B CA 1
ATOM 5649 C C . SER B 1 259 ? -17.969 -17.172 16.031 1 95.25 259 SER B C 1
ATOM 5651 O O . SER B 1 259 ? -17.828 -16.203 16.781 1 95.25 259 SER B O 1
ATOM 5653 N N . VAL B 1 260 ? -18.172 -17.078 14.695 1 94.88 260 VAL B N 1
ATOM 5654 C CA . VAL B 1 260 ? -18.078 -15.734 14.117 1 94.88 260 VAL B CA 1
ATOM 5655 C C . VAL B 1 260 ? -19.469 -15.242 13.711 1 94.88 260 VAL B C 1
ATOM 5657 O O . VAL B 1 260 ? -19.594 -14.344 12.875 1 94.88 260 VAL B O 1
ATOM 5660 N N . GLY B 1 261 ? -20.5 -15.914 14.172 1 96.12 261 GLY B N 1
ATOM 5661 C CA . GLY B 1 261 ? -21.859 -15.445 14.008 1 96.12 261 GLY B CA 1
ATOM 5662 C C . GLY B 1 261 ? -22.5 -15.898 12.711 1 96.12 261 GLY B C 1
ATOM 5663 O O . GLY B 1 261 ? -23.469 -15.305 12.25 1 96.12 261 GLY B O 1
ATOM 5664 N N . LEU B 1 262 ? -21.938 -16.875 12.055 1 97.94 262 LEU B N 1
ATOM 5665 C CA . LEU B 1 262 ? -22.469 -17.375 10.789 1 97.94 262 LEU B CA 1
ATOM 5666 C C . LEU B 1 262 ? -23.094 -18.75 10.953 1 97.94 262 LEU B C 1
ATOM 5668 O O . LEU B 1 262 ? -22.828 -19.656 10.156 1 97.94 262 LEU B O 1
ATOM 5672 N N . SER B 1 263 ? -23.859 -18.859 12.008 1 97.12 263 SER B N 1
ATOM 5673 C CA . SER B 1 263 ? -24.469 -20.141 12.352 1 97.12 263 SER B CA 1
ATOM 5674 C C . SER B 1 263 ? -25.484 -20.578 11.305 1 97.12 263 SER B C 1
ATOM 5676 O O . SER B 1 263 ? -25.797 -21.766 11.18 1 97.12 263 SER B O 1
ATOM 5678 N N . HIS B 1 264 ? -26.016 -19.703 10.539 1 96.88 264 HIS B N 1
ATOM 5679 C CA . HIS B 1 264 ? -27.031 -20 9.547 1 96.88 264 HIS B CA 1
ATOM 5680 C C . HIS B 1 264 ? -26.422 -20.547 8.266 1 96.88 264 HIS B C 1
ATOM 5682 O O . HIS B 1 264 ? -27.125 -21.047 7.391 1 96.88 264 HIS B O 1
ATOM 5688 N N . ARG B 1 265 ? -25.109 -20.5 8.094 1 96.88 265 ARG B N 1
ATOM 5689 C CA . ARG B 1 265 ? -24.422 -20.953 6.891 1 96.88 265 ARG B CA 1
ATOM 5690 C C . ARG B 1 265 ? -24.141 -22.453 6.953 1 96.88 265 ARG B C 1
ATOM 5692 O O . ARG B 1 265 ? -23.828 -22.984 8.016 1 96.88 265 ARG B O 1
ATOM 5699 N N . GLU B 1 266 ? -24.219 -23 5.812 1 98 266 GLU B N 1
ATOM 5700 C CA . GLU B 1 266 ? -23.797 -24.391 5.695 1 98 266 GLU B CA 1
ATOM 5701 C C . GLU B 1 266 ? -22.281 -24.531 5.871 1 98 266 GLU B C 1
ATOM 5703 O O . GLU B 1 266 ? -21.531 -23.656 5.43 1 98 266 GLU B O 1
ATOM 5708 N N . GLU B 1 267 ? -21.906 -25.656 6.547 1 97.88 267 GLU B N 1
ATOM 5709 C CA . GLU B 1 267 ? -20.484 -25.938 6.656 1 97.88 267 GLU B CA 1
ATOM 5710 C C . GLU B 1 267 ? -19.812 -25.938 5.285 1 97.88 267 GLU B C 1
ATOM 5712 O O . GLU B 1 267 ? -20.344 -26.5 4.328 1 97.88 267 GLU B O 1
ATOM 5717 N N . GLY B 1 268 ? -18.734 -25.234 5.195 1 98.25 268 GLY B N 1
ATOM 5718 C CA . GLY B 1 268 ? -18.047 -25.109 3.922 1 98.25 268 GLY B CA 1
ATOM 5719 C C . GLY B 1 268 ? -18.281 -23.781 3.242 1 98.25 268 GLY B C 1
ATOM 5720 O O . GLY B 1 268 ? -17.547 -23.406 2.336 1 98.25 268 GLY B O 1
ATOM 5721 N N . ASP B 1 269 ? -19.344 -23.094 3.598 1 98.69 269 ASP B N 1
ATOM 5722 C CA . ASP B 1 269 ? -19.688 -21.812 3.002 1 98.69 269 ASP B CA 1
ATOM 5723 C C . ASP B 1 269 ? -18.891 -20.688 3.643 1 98.69 269 ASP B C 1
ATOM 5725 O O . ASP B 1 269 ? -19.25 -20.203 4.723 1 98.69 269 ASP B O 1
ATOM 5729 N N . LEU B 1 270 ? -17.953 -20.172 2.938 1 98.62 270 LEU B N 1
ATOM 5730 C CA . LEU B 1 270 ? -17.031 -19.172 3.486 1 98.62 270 LEU B CA 1
ATOM 5731 C C . LEU B 1 270 ? -17.594 -17.766 3.299 1 98.62 270 LEU B C 1
ATOM 5733 O O . LEU B 1 270 ? -17.047 -16.797 3.848 1 98.62 270 LEU B O 1
ATOM 5737 N N . GLY B 1 271 ? -18.766 -17.625 2.543 1 98.56 271 GLY B N 1
ATOM 5738 C CA . GLY B 1 271 ? -19.312 -16.297 2.258 1 98.56 271 GLY B CA 1
ATOM 5739 C C . GLY B 1 271 ? -18.609 -15.594 1.115 1 98.56 271 GLY B C 1
ATOM 5740 O O . GLY B 1 271 ? -17.812 -16.219 0.39 1 98.56 271 GLY B O 1
ATOM 5741 N N . PRO B 1 272 ? -18.891 -14.336 0.882 1 98.56 272 PRO B N 1
ATOM 5742 C CA . PRO B 1 272 ? -18.344 -13.609 -0.27 1 98.56 272 PRO B CA 1
ATOM 5743 C C . PRO B 1 272 ? -16.922 -13.133 -0.043 1 98.56 272 PRO B C 1
ATOM 5745 O O . PRO B 1 272 ? -16.656 -11.922 -0.061 1 98.56 272 PRO B O 1
ATOM 5748 N N . ILE B 1 273 ? -16.031 -14.094 0.054 1 98.38 273 ILE B N 1
ATOM 5749 C CA . ILE B 1 273 ? -14.633 -13.773 0.303 1 98.38 273 ILE B CA 1
ATOM 5750 C C . ILE B 1 273 ? -13.859 -13.781 -1.014 1 98.38 273 ILE B C 1
ATOM 5752 O O . ILE B 1 273 ? -14.25 -14.469 -1.964 1 98.38 273 ILE B O 1
ATOM 5756 N N . TYR B 1 274 ? -12.75 -12.977 -1.07 1 97.81 274 TYR B N 1
ATOM 5757 C CA . TYR B 1 274 ? -11.695 -12.945 -2.08 1 97.81 274 TYR B CA 1
ATOM 5758 C C . TYR B 1 274 ? -12.281 -13.062 -3.482 1 97.81 274 TYR B C 1
ATOM 5760 O O . TYR B 1 274 ? -12.883 -12.109 -3.99 1 97.81 274 TYR B O 1
ATOM 5768 N N . GLY B 1 275 ? -12.328 -14.289 -4.055 1 98.44 275 GLY B N 1
ATOM 5769 C CA . GLY B 1 275 ? -12.727 -14.508 -5.438 1 98.44 275 GLY B CA 1
ATOM 5770 C C . GLY B 1 275 ? -14.117 -13.992 -5.742 1 98.44 275 GLY B C 1
ATOM 5771 O O . GLY B 1 275 ? -14.367 -13.469 -6.832 1 98.44 275 GLY B O 1
ATOM 5772 N N . PHE B 1 276 ? -15.055 -14.195 -4.797 1 98.75 276 PHE B N 1
ATOM 5773 C CA . PHE B 1 276 ? -16.406 -13.672 -4.996 1 98.75 276 PHE B CA 1
ATOM 5774 C C . PHE B 1 276 ? -16.375 -12.172 -5.238 1 98.75 276 PHE B C 1
ATOM 5776 O O . PHE B 1 276 ? -17.062 -11.664 -6.121 1 98.75 276 PHE B O 1
ATOM 5783 N N . GLN B 1 277 ? -15.586 -11.461 -4.473 1 98.75 277 GLN B N 1
ATOM 5784 C CA . GLN B 1 277 ? -15.477 -10.016 -4.66 1 98.75 277 GLN B CA 1
ATOM 5785 C C . GLN B 1 277 ? -14.812 -9.68 -5.992 1 98.75 277 GLN B C 1
ATOM 5787 O O . GLN B 1 277 ? -15.133 -8.664 -6.613 1 98.75 277 GLN B O 1
ATOM 5792 N N . TRP B 1 278 ? -13.898 -10.57 -6.449 1 98.75 278 TRP B N 1
ATOM 5793 C CA . TRP B 1 278 ? -13.219 -10.352 -7.723 1 98.75 278 TRP B CA 1
ATOM 5794 C C . TRP B 1 278 ? -14.203 -10.43 -8.883 1 98.75 278 TRP B C 1
ATOM 5796 O O . TRP B 1 278 ? -14.133 -9.625 -9.82 1 98.75 278 TRP B O 1
ATOM 5806 N N . ARG B 1 279 ? -15.172 -11.32 -8.766 1 98.75 279 ARG B N 1
ATOM 5807 C CA . ARG B 1 279 ? -15.977 -11.68 -9.93 1 98.75 279 ARG B CA 1
ATOM 5808 C C . ARG B 1 279 ? -17.391 -11.109 -9.82 1 98.75 279 ARG B C 1
ATOM 5810 O O . ARG B 1 279 ? -18.047 -10.883 -10.836 1 98.75 279 ARG B O 1
ATOM 5817 N N . HIS B 1 280 ? -17.828 -10.836 -8.555 1 98.69 280 HIS B N 1
ATOM 5818 C CA . HIS B 1 280 ? -19.234 -10.508 -8.336 1 98.69 280 HIS B CA 1
ATOM 5819 C C . HIS B 1 280 ? -19.391 -9.375 -7.324 1 98.69 280 HIS B C 1
ATOM 5821 O O . HIS B 1 280 ? -20.281 -9.406 -6.473 1 98.69 280 HIS B O 1
ATOM 5827 N N . TYR B 1 281 ? -18.547 -8.43 -7.375 1 98.44 281 TYR B N 1
ATOM 5828 C CA . TYR B 1 281 ? -18.578 -7.34 -6.406 1 98.44 281 TYR B CA 1
ATOM 5829 C C . TYR B 1 281 ? -19.938 -6.652 -6.402 1 98.44 281 TYR B C 1
ATOM 5831 O O . TYR B 1 281 ? -20.438 -6.246 -7.453 1 98.44 281 TYR B O 1
ATOM 5839 N N . GLY B 1 282 ? -20.516 -6.5 -5.297 1 96.62 282 GLY B N 1
ATOM 5840 C CA . GLY B 1 282 ? -21.781 -5.789 -5.164 1 96.62 282 GLY B CA 1
ATOM 5841 C C . GLY B 1 282 ? -22.984 -6.695 -5.301 1 96.62 282 GLY B C 1
ATOM 5842 O O . GLY B 1 282 ? -24.109 -6.277 -5.023 1 96.62 282 GLY B O 1
ATOM 5843 N N . ALA B 1 283 ? -22.812 -7.934 -5.73 1 97.88 283 ALA B N 1
ATOM 5844 C CA . ALA B 1 283 ? -23.922 -8.867 -5.812 1 97.88 283 ALA B CA 1
ATOM 5845 C C . ALA B 1 283 ? -24.391 -9.289 -4.422 1 97.88 283 ALA B C 1
ATOM 5847 O O . ALA B 1 283 ? -23.578 -9.445 -3.506 1 97.88 283 ALA B O 1
ATOM 5848 N N . GLU B 1 284 ? -25.656 -9.523 -4.352 1 97 284 GLU B N 1
ATOM 5849 C CA . GLU B 1 284 ? -26.188 -10.078 -3.105 1 97 284 GLU B CA 1
ATOM 5850 C C . GLU B 1 284 ? -25.75 -11.531 -2.92 1 97 284 GLU B C 1
ATOM 5852 O O . GLU B 1 284 ? -25.953 -12.359 -3.811 1 97 284 GLU B O 1
ATOM 5857 N N . TYR B 1 285 ? -25.172 -11.805 -1.82 1 98.25 285 TYR B N 1
ATOM 5858 C CA . TYR B 1 285 ? -24.719 -13.164 -1.539 1 98.25 285 TYR B CA 1
ATOM 5859 C C . TYR B 1 285 ? -25.812 -13.977 -0.877 1 98.25 285 TYR B C 1
ATOM 5861 O O . TYR B 1 285 ? -26.422 -13.539 0.096 1 98.25 285 TYR B O 1
ATOM 5869 N N . THR B 1 286 ? -26.047 -15.211 -1.362 1 97.56 286 THR B N 1
ATOM 5870 C CA . THR B 1 286 ? -27.062 -16.078 -0.775 1 97.56 286 THR B CA 1
ATOM 5871 C C . THR B 1 286 ? -26.422 -17.297 -0.13 1 97.56 286 THR B C 1
ATOM 5873 O O . THR B 1 286 ? -26.562 -17.516 1.076 1 97.56 286 THR B O 1
ATOM 5876 N N . ASP B 1 287 ? -25.719 -18.078 -0.917 1 97.69 287 ASP B N 1
ATOM 5877 C CA . ASP B 1 287 ? -25.031 -19.25 -0.385 1 97.69 287 ASP B CA 1
ATOM 5878 C C . ASP B 1 287 ? -23.984 -19.781 -1.372 1 97.69 287 ASP B C 1
ATOM 5880 O O . ASP B 1 287 ? -23.797 -19.188 -2.439 1 97.69 287 ASP B O 1
ATOM 5884 N N . MET B 1 288 ? -23.297 -20.859 -0.955 1 98.19 288 MET B N 1
ATOM 5885 C CA . MET B 1 288 ? -22.156 -21.344 -1.723 1 98.19 288 MET B CA 1
ATOM 5886 C C . MET B 1 288 ? -22.609 -22.125 -2.949 1 98.19 288 MET B C 1
ATOM 5888 O O . MET B 1 288 ? -21.797 -22.438 -3.824 1 98.19 288 MET B O 1
ATOM 5892 N N . HIS B 1 289 ? -23.906 -22.422 -3.133 1 97.62 289 HIS B N 1
ATOM 5893 C CA . HIS B 1 289 ? -24.422 -23.234 -4.23 1 97.62 289 HIS B CA 1
ATOM 5894 C C . HIS B 1 289 ? -25 -22.359 -5.34 1 97.62 289 HIS B C 1
ATOM 5896 O O . HIS B 1 289 ? -25.219 -22.828 -6.457 1 97.62 289 HIS B O 1
ATOM 5902 N N . ALA B 1 290 ? -25.281 -21.125 -5.027 1 97.25 290 ALA B N 1
ATOM 5903 C CA . ALA B 1 290 ? -25.969 -20.234 -5.957 1 97.25 290 ALA B CA 1
ATOM 5904 C C . ALA B 1 290 ? -25.094 -19.906 -7.168 1 97.25 290 ALA B C 1
ATOM 5906 O O . ALA B 1 290 ? -23.859 -19.922 -7.07 1 97.25 290 ALA B O 1
ATOM 5907 N N . ASP B 1 291 ? -25.766 -19.688 -8.258 1 97.25 291 ASP B N 1
ATOM 5908 C CA . ASP B 1 291 ? -25.094 -19.219 -9.469 1 97.25 291 ASP B CA 1
ATOM 5909 C C . ASP B 1 291 ? -25.062 -17.688 -9.516 1 97.25 291 ASP B C 1
ATOM 5911 O O . ASP B 1 291 ? -26.094 -17.047 -9.633 1 97.25 291 ASP B O 1
ATOM 5915 N N . TYR B 1 292 ? -23.922 -17.141 -9.484 1 97.81 292 TYR B N 1
ATOM 5916 C CA . TYR B 1 292 ? -23.781 -15.695 -9.453 1 97.81 292 TYR B CA 1
ATOM 5917 C C . TYR B 1 292 ? -23.359 -15.156 -10.82 1 97.81 292 TYR B C 1
ATOM 5919 O O . TYR B 1 292 ? -22.984 -13.992 -10.945 1 97.81 292 TYR B O 1
ATOM 5927 N N . SER B 1 293 ? -23.438 -15.961 -11.828 1 95.75 293 SER B N 1
ATOM 5928 C CA . SER B 1 293 ? -23.047 -15.531 -13.172 1 95.75 293 SER B CA 1
ATOM 5929 C C . SER B 1 293 ? -23.797 -14.273 -13.586 1 95.75 293 SER B C 1
ATOM 5931 O O . SER B 1 293 ? -25.031 -14.219 -13.492 1 95.75 293 SER B O 1
ATOM 5933 N N . GLY B 1 294 ? -23.047 -13.289 -13.984 1 95.62 294 GLY B N 1
ATOM 5934 C CA . GLY B 1 294 ? -23.625 -12.055 -14.484 1 95.62 294 GLY B CA 1
ATOM 5935 C C . GLY B 1 294 ? -24.078 -11.125 -13.375 1 95.62 294 GLY B C 1
ATOM 5936 O O . GLY B 1 294 ? -24.609 -10.047 -13.641 1 95.62 294 GLY B O 1
ATOM 5937 N N . LYS B 1 295 ? -23.875 -11.5 -12.172 1 97.62 295 LYS B N 1
ATOM 5938 C CA . LYS B 1 295 ? -24.281 -10.656 -11.055 1 97.62 295 LYS B CA 1
ATOM 5939 C C . LYS B 1 295 ? -23.094 -9.875 -10.492 1 97.62 295 LYS B C 1
ATOM 5941 O O . LYS B 1 295 ? -21.984 -10.414 -10.391 1 97.62 295 LYS B O 1
ATOM 5946 N N . GLY B 1 296 ? -23.375 -8.609 -10.148 1 97.31 296 GLY B N 1
ATOM 5947 C CA . GLY B 1 296 ? -22.312 -7.766 -9.617 1 97.31 296 GLY B CA 1
ATOM 5948 C C . GLY B 1 296 ? -21.328 -7.312 -10.68 1 97.31 296 GLY B C 1
ATOM 5949 O O . GLY B 1 296 ? -21.609 -7.402 -11.883 1 97.31 296 GLY B O 1
ATOM 5950 N N . PHE B 1 297 ? -20.297 -6.727 -10.266 1 97.88 297 PHE B N 1
ATOM 5951 C CA . PHE B 1 297 ? -19.266 -6.203 -11.148 1 97.88 297 PHE B CA 1
ATOM 5952 C C . PHE B 1 297 ? -18.078 -7.156 -11.219 1 97.88 297 PHE B C 1
ATOM 5954 O O . PHE B 1 297 ? -17.469 -7.469 -10.188 1 97.88 297 PHE B O 1
ATOM 5961 N N . ASP B 1 298 ? -17.797 -7.691 -12.383 1 98.44 298 ASP B N 1
ATOM 5962 C CA . ASP B 1 298 ? -16.672 -8.586 -12.586 1 98.44 298 ASP B CA 1
ATOM 5963 C C . ASP B 1 298 ? -15.375 -7.793 -12.773 1 98.44 298 ASP B C 1
ATOM 5965 O O . ASP B 1 298 ? -15.016 -7.434 -13.898 1 98.44 298 ASP B O 1
ATOM 5969 N N . GLN B 1 299 ? -14.688 -7.617 -11.703 1 98.69 299 GLN B N 1
ATOM 5970 C CA . GLN B 1 299 ? -13.477 -6.793 -11.703 1 98.69 299 GLN B CA 1
ATOM 5971 C C . GLN B 1 299 ? -12.359 -7.461 -12.492 1 98.69 299 GLN B C 1
ATOM 5973 O O . GLN B 1 299 ? -11.57 -6.785 -13.156 1 98.69 299 GLN B O 1
ATOM 5978 N N . LEU B 1 300 ? -12.242 -8.766 -12.312 1 98.81 300 LEU B N 1
ATOM 5979 C CA . LEU B 1 300 ? -11.148 -9.469 -12.969 1 98.81 300 LEU B CA 1
ATOM 5980 C C . LEU B 1 300 ? -11.234 -9.32 -14.484 1 98.81 300 LEU B C 1
ATOM 5982 O O . LEU B 1 300 ? -10.234 -9.023 -15.141 1 98.81 300 LEU B O 1
ATOM 5986 N N . MET B 1 301 ? -12.375 -9.445 -15.031 1 98.56 301 MET B N 1
ATOM 5987 C CA . MET B 1 301 ? -12.547 -9.266 -16.469 1 98.56 301 MET B CA 1
ATOM 5988 C C . MET B 1 301 ? -12.328 -7.809 -16.859 1 98.56 301 MET B C 1
ATOM 5990 O O . MET B 1 301 ? -11.805 -7.527 -17.938 1 98.56 301 MET B O 1
ATOM 5994 N N . ASP B 1 302 ? -12.773 -6.91 -16.016 1 98.44 302 ASP B N 1
ATOM 5995 C CA . ASP B 1 302 ? -12.523 -5.496 -16.266 1 98.44 302 ASP B CA 1
ATOM 5996 C C . ASP B 1 302 ? -11.023 -5.203 -16.297 1 98.44 302 ASP B C 1
ATOM 5998 O O . ASP B 1 302 ? -10.555 -4.426 -17.125 1 98.44 302 ASP B O 1
ATOM 6002 N N . VAL B 1 303 ? -10.266 -5.809 -15.391 1 98.81 303 VAL B N 1
ATOM 6003 C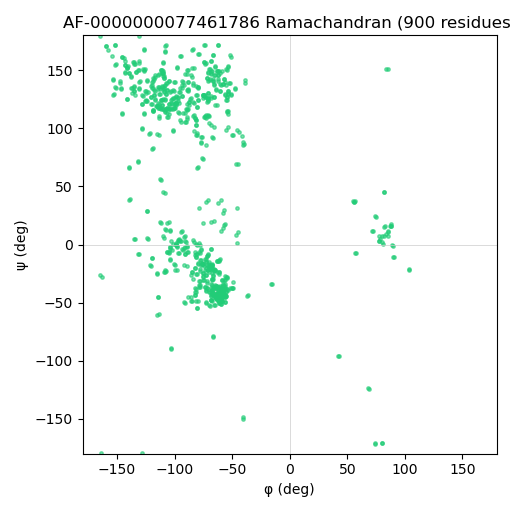 CA . VAL B 1 303 ? -8.82 -5.664 -15.336 1 98.81 303 VAL B CA 1
ATOM 6004 C C . VAL B 1 303 ? -8.203 -6.137 -16.656 1 98.81 303 VAL B C 1
ATOM 6006 O O . VAL B 1 303 ? -7.395 -5.426 -17.25 1 98.81 303 VAL B O 1
ATOM 6009 N N . ILE B 1 304 ? -8.586 -7.293 -17.016 1 98.81 304 ILE B N 1
ATOM 6010 C CA . ILE B 1 304 ? -8.039 -7.863 -18.25 1 98.81 304 ILE B CA 1
ATOM 6011 C C . ILE B 1 304 ? -8.391 -6.973 -19.438 1 98.81 304 ILE B C 1
ATOM 6013 O O . ILE B 1 304 ? -7.543 -6.684 -20.281 1 98.81 304 ILE B O 1
ATOM 6017 N N . ASP B 1 305 ? -9.617 -6.508 -19.5 1 98.69 305 ASP B N 1
ATOM 6018 C CA . ASP B 1 305 ? -10.07 -5.641 -20.578 1 98.69 305 ASP B CA 1
ATOM 6019 C C . ASP B 1 305 ? -9.258 -4.344 -20.609 1 98.69 305 ASP B C 1
ATOM 6021 O O . ASP B 1 305 ? -8.82 -3.91 -21.688 1 98.69 305 ASP B O 1
ATOM 6025 N N . LYS B 1 306 ? -9.055 -3.75 -19.516 1 98.44 306 LYS B N 1
ATOM 6026 C CA . LYS B 1 306 ? -8.312 -2.494 -19.453 1 98.44 306 LYS B CA 1
ATOM 6027 C C . LYS B 1 306 ? -6.852 -2.695 -19.859 1 98.44 306 LYS B C 1
ATOM 6029 O O . LYS B 1 306 ? -6.281 -1.869 -20.578 1 98.44 306 LYS B O 1
ATOM 6034 N N . ILE B 1 307 ? -6.273 -3.742 -19.359 1 98.69 307 ILE B N 1
ATOM 6035 C CA . ILE B 1 307 ? -4.883 -4.016 -19.703 1 98.69 307 ILE B CA 1
ATOM 6036 C C . ILE B 1 307 ? -4.754 -4.145 -21.219 1 98.69 307 ILE B C 1
ATOM 6038 O O . ILE B 1 307 ? -3.809 -3.621 -21.828 1 98.69 307 ILE B O 1
ATOM 6042 N N . LYS B 1 308 ? -5.672 -4.734 -21.875 1 98.19 308 LYS B N 1
ATOM 6043 C CA . LYS B 1 308 ? -5.609 -4.988 -23.312 1 98.19 308 LYS B CA 1
ATOM 6044 C C . LYS B 1 308 ? -5.945 -3.73 -24.109 1 98.19 308 LYS B C 1
ATOM 6046 O O . LYS B 1 308 ? -5.348 -3.473 -25.141 1 98.19 308 LYS B O 1
ATOM 6051 N N . ASN B 1 309 ? -6.867 -2.918 -23.578 1 97.69 309 ASN B N 1
ATOM 6052 C CA . ASN B 1 309 ? -7.438 -1.871 -24.422 1 97.69 309 ASN B CA 1
ATOM 6053 C C . ASN B 1 309 ? -7.07 -0.481 -23.906 1 97.69 309 ASN B C 1
ATOM 6055 O O . ASN B 1 309 ? -7.113 0.494 -24.656 1 97.69 309 ASN B O 1
ATOM 6059 N N . ASN B 1 310 ? -6.797 -0.372 -22.656 1 97.06 310 ASN B N 1
ATOM 6060 C CA . ASN B 1 310 ? -6.395 0.888 -22.047 1 97.06 310 ASN B CA 1
ATOM 6061 C C . ASN B 1 310 ? -5.281 0.684 -21.016 1 97.06 310 ASN B C 1
ATOM 6063 O O . ASN B 1 310 ? -5.449 0.999 -19.844 1 97.06 310 ASN B O 1
ATOM 6067 N N . PRO B 1 311 ? -4.098 0.275 -21.469 1 97.06 311 PRO B N 1
ATOM 6068 C CA . PRO B 1 311 ? -3.047 -0.185 -20.547 1 97.06 311 PRO B CA 1
ATOM 6069 C C . PRO B 1 311 ? -2.49 0.937 -19.672 1 97.06 311 PRO B C 1
ATOM 6071 O O . PRO B 1 311 ? -1.835 0.67 -18.672 1 97.06 311 PRO B O 1
ATOM 6074 N N . ASP B 1 312 ? -2.725 2.188 -20.047 1 96.25 312 ASP B N 1
ATOM 6075 C CA . ASP B 1 312 ? -2.188 3.293 -19.25 1 96.25 312 ASP B CA 1
ATOM 6076 C C . ASP B 1 312 ? -3.182 3.732 -18.188 1 96.25 312 ASP B C 1
ATOM 6078 O O . ASP B 1 312 ? -2.902 4.652 -17.406 1 96.25 312 ASP B O 1
ATOM 6082 N N . ASP B 1 313 ? -4.297 3.062 -18.094 1 96.69 313 ASP B N 1
ATOM 6083 C CA . ASP B 1 313 ? -5.316 3.389 -17.094 1 96.69 313 ASP B CA 1
ATOM 6084 C C . ASP B 1 313 ? -4.789 3.176 -15.68 1 96.69 313 ASP B C 1
ATOM 6086 O O . ASP B 1 313 ? -4.152 2.158 -15.391 1 96.69 313 ASP B O 1
ATOM 6090 N N . ARG B 1 314 ? -5.035 4.145 -14.828 1 97.19 314 ARG B N 1
ATOM 6091 C CA . ARG B 1 314 ? -4.535 4.066 -13.461 1 97.19 314 ARG B CA 1
ATOM 6092 C C . ARG B 1 314 ? -5.586 3.475 -12.523 1 97.19 314 ARG B C 1
ATOM 6094 O O . ARG B 1 314 ? -5.438 3.531 -11.305 1 97.19 314 ARG B O 1
ATOM 6101 N N . ARG B 1 315 ? -6.676 2.918 -13.102 1 97.56 315 ARG B N 1
ATOM 6102 C CA . ARG B 1 315 ? -7.766 2.309 -12.352 1 97.56 315 ARG B CA 1
ATOM 6103 C C . ARG B 1 315 ? -7.809 0.8 -12.57 1 97.56 315 ARG B C 1
ATOM 6105 O O . ARG B 1 315 ? -8.852 0.17 -12.391 1 97.56 315 ARG B O 1
ATOM 6112 N N . ILE B 1 316 ? -6.727 0.223 -13.031 1 98.62 316 ILE B N 1
ATOM 6113 C CA . ILE B 1 316 ? -6.652 -1.228 -13.164 1 98.62 316 ILE B CA 1
ATOM 6114 C C . ILE B 1 316 ? -6.426 -1.859 -11.789 1 98.62 316 ILE B C 1
ATOM 6116 O O . ILE B 1 316 ? -5.281 -2.1 -11.391 1 98.62 316 ILE B O 1
ATOM 6120 N N . ILE B 1 317 ? -7.512 -2.125 -11.102 1 98.62 317 ILE B N 1
ATOM 6121 C CA . ILE B 1 317 ? -7.477 -2.51 -9.695 1 98.62 317 ILE B CA 1
ATOM 6122 C C . ILE B 1 317 ? -8.422 -3.688 -9.461 1 98.62 317 ILE B C 1
ATOM 6124 O O . ILE B 1 317 ? -9.516 -3.736 -10.023 1 98.62 317 ILE B O 1
ATOM 6128 N N . LEU B 1 318 ? -7.965 -4.629 -8.734 1 98.69 318 LEU B N 1
ATOM 6129 C CA . LEU B 1 318 ? -8.727 -5.77 -8.25 1 98.69 318 LEU B CA 1
ATOM 6130 C C . LEU B 1 318 ? -8.875 -5.719 -6.73 1 98.69 318 LEU B C 1
ATOM 6132 O O . LEU B 1 318 ? -7.891 -5.875 -6.004 1 98.69 318 LEU B O 1
ATOM 6136 N N . SER B 1 319 ? -10.109 -5.469 -6.215 1 98.31 319 SER B N 1
ATOM 6137 C CA . SER B 1 319 ? -10.328 -5.309 -4.781 1 98.31 319 SER B CA 1
ATOM 6138 C C . SER B 1 319 ? -11.102 -6.488 -4.203 1 98.31 319 SER B C 1
ATOM 6140 O O . SER B 1 319 ? -12.094 -6.934 -4.789 1 98.31 319 SER B O 1
ATOM 6142 N N . ALA B 1 320 ? -10.641 -6.992 -3.096 1 98.5 320 ALA B N 1
ATOM 6143 C CA . ALA B 1 320 ? -11.359 -8.016 -2.348 1 98.5 320 ALA B CA 1
ATOM 6144 C C . ALA B 1 320 ? -12.008 -7.43 -1.098 1 98.5 320 ALA B C 1
ATOM 6146 O O . ALA B 1 320 ? -12.766 -8.117 -0.404 1 98.5 320 ALA B O 1
ATOM 6147 N N . TRP B 1 321 ? -11.75 -6.18 -0.788 1 98.44 321 TRP B N 1
ATOM 6148 C CA . TRP B 1 321 ? -12.242 -5.535 0.425 1 98.44 321 TRP B CA 1
ATOM 6149 C C . TRP B 1 321 ? -13.562 -4.824 0.166 1 98.44 321 TRP B C 1
ATOM 6151 O O . TRP B 1 321 ? -13.641 -3.916 -0.664 1 98.44 321 TRP B O 1
ATOM 6161 N N . ASN B 1 322 ? -14.594 -5.277 0.741 1 98 322 ASN B N 1
ATOM 6162 C CA . ASN B 1 322 ? -15.938 -4.719 0.632 1 98 322 ASN B CA 1
ATOM 6163 C C . ASN B 1 322 ? -16.562 -4.48 2.006 1 98 322 ASN B C 1
ATOM 6165 O O . ASN B 1 322 ? -17.156 -5.383 2.584 1 98 322 ASN B O 1
ATOM 6169 N N . PRO B 1 323 ? -16.5 -3.205 2.467 1 97.56 323 PRO B N 1
ATOM 6170 C CA . PRO B 1 323 ? -16.969 -2.898 3.818 1 97.56 323 PRO B CA 1
ATOM 6171 C C . PRO B 1 323 ? -18.406 -3.348 4.059 1 97.56 323 PRO B C 1
ATOM 6173 O O . PRO B 1 323 ? -18.766 -3.721 5.176 1 97.56 323 PRO B O 1
ATOM 6176 N N . SER B 1 324 ? -19.219 -3.404 3.049 1 96.06 324 SER B N 1
ATOM 6177 C CA . SER B 1 324 ? -20.609 -3.777 3.201 1 96.06 324 SER B CA 1
ATOM 6178 C C . SER B 1 324 ? -20.766 -5.277 3.424 1 96.06 324 SER B C 1
ATOM 6180 O O . SER B 1 324 ? -21.734 -5.727 4.031 1 96.06 324 SER B O 1
ATOM 6182 N N . ASP B 1 325 ? -19.812 -6.066 2.986 1 97 325 ASP B N 1
ATOM 6183 C CA . ASP B 1 325 ? -19.969 -7.52 2.979 1 97 325 ASP B CA 1
ATOM 6184 C C . ASP B 1 325 ? -19.141 -8.172 4.074 1 97 325 ASP B C 1
ATOM 6186 O O . ASP B 1 325 ? -19.25 -9.375 4.32 1 97 325 ASP B O 1
ATOM 6190 N N . LEU B 1 326 ? -18.328 -7.418 4.762 1 97.25 326 LEU B N 1
ATOM 6191 C CA . LEU B 1 326 ? -17.359 -8 5.68 1 97.25 326 LEU B CA 1
ATOM 6192 C C . LEU B 1 326 ? -18.047 -8.891 6.711 1 97.25 326 LEU B C 1
ATOM 6194 O O . LEU B 1 326 ? -17.547 -9.961 7.051 1 97.25 326 LEU B O 1
ATOM 6198 N N . ILE B 1 327 ? -19.203 -8.516 7.172 1 95.25 327 ILE B N 1
ATOM 6199 C CA . ILE B 1 327 ? -19.906 -9.227 8.242 1 95.25 327 ILE B CA 1
ATOM 6200 C C . ILE B 1 327 ? -20.391 -10.578 7.73 1 95.25 327 ILE B C 1
ATOM 6202 O O . ILE B 1 327 ? -20.672 -11.484 8.523 1 95.25 327 ILE B O 1
ATOM 6206 N N . GLN B 1 328 ? -20.453 -10.734 6.402 1 97.44 328 GLN B N 1
ATOM 6207 C CA . GLN B 1 328 ? -20.953 -11.969 5.801 1 97.44 328 GLN B CA 1
ATOM 6208 C C . GLN B 1 328 ? -19.797 -12.93 5.5 1 97.44 328 GLN B C 1
ATOM 6210 O O . GLN B 1 328 ? -20.031 -14.055 5.051 1 97.44 328 GLN B O 1
ATOM 6215 N N . MET B 1 329 ? -18.609 -12.539 5.719 1 98.12 329 MET B N 1
ATOM 6216 C CA . MET B 1 329 ? -17.438 -13.328 5.363 1 98.12 329 MET B CA 1
ATOM 6217 C C . MET B 1 329 ? -16.953 -14.156 6.551 1 98.12 329 MET B C 1
ATOM 6219 O O . MET B 1 329 ? -16.891 -13.656 7.676 1 98.12 329 MET B O 1
ATOM 6223 N N . ALA B 1 330 ? -16.656 -15.43 6.281 1 97.56 330 ALA B N 1
ATOM 6224 C CA . ALA B 1 330 ? -16.078 -16.25 7.336 1 97.56 330 ALA B CA 1
ATOM 6225 C C . ALA B 1 330 ? -14.766 -15.656 7.844 1 97.56 330 ALA B C 1
ATOM 6227 O O . ALA B 1 330 ? -14.484 -15.695 9.047 1 97.56 330 ALA B O 1
ATOM 6228 N N . LEU B 1 331 ? -14 -15.125 6.938 1 95.94 331 LEU B N 1
ATOM 6229 C CA . LEU B 1 331 ? -12.758 -14.438 7.246 1 95.94 331 LEU B CA 1
ATOM 6230 C C . LEU B 1 331 ? -12.523 -13.273 6.285 1 95.94 331 LEU B C 1
ATOM 6232 O O . LEU B 1 331 ? -12.266 -13.484 5.098 1 95.94 331 LEU B O 1
ATOM 6236 N N . PRO B 1 332 ? -12.578 -12.055 6.785 1 97 332 PRO B N 1
ATOM 6237 C CA . PRO B 1 332 ? -12.305 -10.922 5.898 1 97 332 PRO B CA 1
ATOM 6238 C C . PRO B 1 332 ? -10.938 -11.008 5.23 1 97 332 PRO B C 1
ATOM 6240 O O . PRO B 1 332 ? -9.961 -11.43 5.859 1 97 332 PRO B O 1
ATOM 6243 N N . PRO B 1 333 ? -10.82 -10.617 4.008 1 98 333 PRO B N 1
ATOM 6244 C CA . PRO B 1 333 ? -9.586 -10.766 3.236 1 98 333 PRO B CA 1
ATOM 6245 C C . PRO B 1 333 ? -8.406 -10.016 3.855 1 98 333 PRO B C 1
ATOM 6247 O O . PRO B 1 333 ? -8.547 -8.844 4.23 1 98 333 PRO B O 1
ATOM 6250 N N . CYS B 1 334 ? -7.305 -10.688 3.961 1 97.69 334 CYS B N 1
ATOM 6251 C CA . CYS B 1 334 ? -6.059 -10.055 4.371 1 97.69 334 CYS B CA 1
ATOM 6252 C C . CYS B 1 334 ? -5.383 -9.359 3.191 1 97.69 334 CYS B C 1
ATOM 6254 O O . CYS B 1 334 ? -4.824 -8.273 3.34 1 97.69 334 CYS B O 1
ATOM 6256 N N . HIS B 1 335 ? -5.352 -10.039 2.02 1 97.44 335 HIS B N 1
ATOM 6257 C CA . HIS B 1 335 ? -4.93 -9.359 0.798 1 97.44 335 HIS B CA 1
ATOM 6258 C C . HIS B 1 335 ? -6.074 -8.555 0.195 1 97.44 335 HIS B C 1
ATOM 6260 O O . HIS B 1 335 ? -6.906 -9.102 -0.536 1 97.44 335 HIS B O 1
ATOM 6266 N N . MET B 1 336 ? -6.043 -7.293 0.382 1 97.5 336 MET B N 1
ATOM 6267 C CA . MET B 1 336 ? -7.18 -6.402 0.19 1 97.5 336 MET B CA 1
ATOM 6268 C C . MET B 1 336 ? -7.344 -6.039 -1.282 1 97.5 336 MET B C 1
ATOM 6270 O O . MET B 1 336 ? -8.453 -6.102 -1.821 1 97.5 336 MET B O 1
ATOM 6274 N N . PHE B 1 337 ? -6.246 -5.625 -1.923 1 96.62 337 PHE B N 1
ATOM 6275 C CA . PHE B 1 337 ? -6.363 -5.211 -3.316 1 96.62 337 PHE B CA 1
ATOM 6276 C C . PHE B 1 337 ? -5.031 -5.375 -4.039 1 96.62 337 PHE B C 1
ATOM 6278 O O . PHE B 1 337 ? -3.986 -5.516 -3.404 1 96.62 337 PHE B O 1
ATOM 6285 N N . ALA B 1 338 ? -5.148 -5.379 -5.336 1 98.69 338 ALA B N 1
ATOM 6286 C CA . ALA B 1 338 ? -4.008 -5.426 -6.25 1 98.69 338 ALA B CA 1
ATOM 6287 C C . ALA B 1 338 ? -4.172 -4.414 -7.379 1 98.69 338 ALA B C 1
ATOM 6289 O O . ALA B 1 338 ? -5.246 -4.305 -7.977 1 98.69 338 ALA B O 1
ATOM 6290 N N . GLN B 1 339 ? -3.18 -3.635 -7.574 1 98.88 339 GLN B N 1
ATOM 6291 C CA . GLN B 1 339 ? -3.131 -2.719 -8.711 1 98.88 339 GLN B CA 1
ATOM 6292 C C . GLN B 1 339 ? -2.135 -3.197 -9.758 1 98.88 339 GLN B C 1
ATOM 6294 O O . GLN B 1 339 ? -1.041 -3.654 -9.422 1 98.88 339 GLN B O 1
ATOM 6299 N N . PHE B 1 340 ? -2.545 -3.059 -10.992 1 98.94 340 PHE B N 1
ATOM 6300 C CA . PHE B 1 340 ? -1.687 -3.504 -12.086 1 98.94 340 PHE B CA 1
ATOM 6301 C C . PHE B 1 340 ? -1.176 -2.316 -12.891 1 98.94 340 PHE B C 1
ATOM 6303 O O . PHE B 1 340 ? -1.833 -1.275 -12.953 1 98.94 340 PHE B O 1
ATOM 6310 N N . TYR B 1 341 ? -0.023 -2.506 -13.43 1 98.62 341 TYR B N 1
ATOM 6311 C CA . TYR B 1 341 ? 0.713 -1.461 -14.133 1 98.62 341 TYR B CA 1
ATOM 6312 C C . TYR B 1 341 ? 1.411 -2.021 -15.367 1 98.62 341 TYR B C 1
ATOM 6314 O O . TYR B 1 341 ? 2.17 -2.99 -15.273 1 98.62 341 TYR B O 1
ATOM 6322 N N . VAL B 1 342 ? 1.117 -1.39 -16.516 1 98 342 VAL B N 1
ATOM 6323 C CA . VAL B 1 342 ? 1.699 -1.849 -17.781 1 98 342 VAL B CA 1
ATOM 6324 C C . VAL B 1 342 ? 2.766 -0.86 -18.25 1 98 342 VAL B C 1
ATOM 6326 O O . VAL B 1 342 ? 2.518 0.347 -18.312 1 98 342 VAL B O 1
ATOM 6329 N N . GLU B 1 343 ? 3.881 -1.386 -18.547 1 92.31 343 GLU B N 1
ATOM 6330 C CA . GLU B 1 343 ? 4.965 -0.58 -19.094 1 92.31 343 GLU B CA 1
ATOM 6331 C C . GLU B 1 343 ? 5.895 -1.428 -19.953 1 92.31 343 GLU B C 1
ATOM 6333 O O . GLU B 1 343 ? 6.355 -2.486 -19.531 1 92.31 343 GLU B O 1
ATOM 6338 N N . ASN B 1 344 ? 6.156 -0.97 -21.156 1 82.94 344 ASN B N 1
ATOM 6339 C CA . ASN B 1 344 ? 7.137 -1.605 -22.031 1 82.94 344 ASN B CA 1
ATOM 6340 C C . ASN B 1 344 ? 6.82 -3.082 -22.25 1 82.94 344 ASN B C 1
ATOM 6342 O O . ASN B 1 344 ? 7.707 -3.934 -22.141 1 82.94 344 ASN B O 1
ATOM 6346 N N . GLY B 1 345 ? 5.578 -3.391 -22.328 1 91.12 345 GLY B N 1
ATOM 6347 C CA . GLY B 1 345 ? 5.176 -4.758 -22.625 1 91.12 345 GLY B CA 1
ATOM 6348 C C . GLY B 1 345 ? 5.199 -5.652 -21.391 1 91.12 345 GLY B C 1
ATOM 6349 O O . GLY B 1 345 ? 5.02 -6.867 -21.5 1 91.12 345 GLY B O 1
ATOM 6350 N N . GLU B 1 346 ? 5.43 -5.059 -20.219 1 94 346 GLU B N 1
ATOM 6351 C CA . GLU B 1 346 ? 5.461 -5.801 -18.953 1 94 346 GLU B CA 1
ATOM 6352 C C . GLU B 1 346 ? 4.266 -5.453 -18.078 1 94 346 GLU B C 1
ATOM 6354 O O . GLU B 1 346 ? 3.775 -4.32 -18.109 1 94 346 GLU B O 1
ATOM 6359 N N . LEU B 1 347 ? 3.838 -6.434 -17.344 1 98.62 347 LEU B N 1
ATOM 6360 C CA . LEU B 1 347 ? 2.797 -6.219 -16.344 1 98.62 347 LEU B CA 1
ATOM 6361 C C . LEU B 1 347 ? 3.363 -6.352 -14.93 1 98.62 347 LEU B C 1
ATOM 6363 O O . LEU B 1 347 ? 3.979 -7.367 -14.594 1 98.62 347 LEU B O 1
ATOM 6367 N N . SER B 1 348 ? 3.264 -5.332 -14.188 1 98.69 348 SER B N 1
ATOM 6368 C CA . SER B 1 348 ? 3.633 -5.359 -12.773 1 98.69 348 SER B CA 1
ATOM 6369 C C . SER B 1 348 ? 2.4 -5.254 -11.875 1 98.69 348 SER B C 1
ATOM 6371 O O . SER B 1 348 ? 1.332 -4.836 -12.328 1 98.69 348 SER B O 1
ATOM 6373 N N . CYS B 1 349 ? 2.498 -5.723 -10.656 1 98.88 349 CYS B N 1
ATOM 6374 C CA . CYS B 1 349 ? 1.401 -5.73 -9.695 1 98.88 349 CYS B CA 1
ATOM 6375 C C . CYS B 1 349 ? 1.874 -5.262 -8.32 1 98.88 349 CYS B C 1
ATOM 6377 O O . CYS B 1 349 ? 2.955 -5.641 -7.867 1 98.88 349 CYS B O 1
ATOM 6379 N N . GLN B 1 350 ? 1.162 -4.383 -7.738 1 98.88 350 GLN B N 1
ATOM 6380 C CA . GLN B 1 350 ? 1.327 -4.027 -6.332 1 98.88 350 GLN B CA 1
ATOM 6381 C C . GLN B 1 350 ? 0.121 -4.465 -5.508 1 98.88 350 GLN B C 1
ATOM 6383 O O . GLN B 1 350 ? -1.003 -4.023 -5.762 1 98.88 350 GLN B O 1
ATOM 6388 N N . MET B 1 351 ? 0.375 -5.352 -4.59 1 98.88 351 MET B N 1
ATOM 6389 C CA . MET B 1 351 ? -0.699 -5.887 -3.758 1 98.88 351 MET B CA 1
ATOM 6390 C C . MET B 1 351 ? -0.567 -5.402 -2.318 1 98.88 351 MET B C 1
ATOM 6392 O O . MET B 1 351 ? 0.534 -5.375 -1.766 1 98.88 351 MET B O 1
ATOM 6396 N N . TYR B 1 352 ? -1.674 -4.98 -1.707 1 98.75 352 TYR B N 1
ATOM 6397 C CA . TYR B 1 352 ? -1.735 -4.535 -0.32 1 98.75 352 TYR B CA 1
ATOM 6398 C C . TYR B 1 352 ? -2.336 -5.613 0.575 1 98.75 352 TYR B C 1
ATOM 6400 O O . TYR B 1 352 ? -3.455 -6.07 0.336 1 98.75 352 TYR B O 1
ATOM 6408 N N . GLN B 1 353 ? -1.626 -5.953 1.57 1 98.81 353 GLN B N 1
ATOM 6409 C CA . GLN B 1 353 ? -2.096 -6.914 2.561 1 98.81 353 GLN B CA 1
ATOM 6410 C C . GLN B 1 353 ? -2.176 -6.281 3.947 1 98.81 353 GLN B C 1
ATOM 6412 O O . GLN B 1 353 ? -1.15 -5.945 4.543 1 98.81 353 GLN B O 1
ATOM 6417 N N . ARG B 1 354 ? -3.385 -6.191 4.492 1 98.44 354 ARG B N 1
ATOM 6418 C CA . ARG B 1 354 ? -3.6 -5.488 5.754 1 98.44 354 ARG B CA 1
ATOM 6419 C C . ARG B 1 354 ? -3.027 -6.277 6.926 1 98.44 354 ARG B C 1
ATOM 6421 O O . ARG B 1 354 ? -2.615 -5.695 7.93 1 98.44 354 ARG B O 1
ATOM 6428 N N . SER B 1 355 ? -3.133 -7.555 6.895 1 98 355 SER B N 1
ATOM 6429 C CA . SER B 1 355 ? -2.664 -8.492 7.91 1 98 355 SER B CA 1
ATOM 6430 C C . SER B 1 355 ? -1.764 -9.562 7.301 1 98 355 SER B C 1
ATOM 6432 O O . SER B 1 355 ? -2.227 -10.406 6.535 1 98 355 SER B O 1
ATOM 6434 N N . ALA B 1 356 ? -0.511 -9.5 7.68 1 98.38 356 ALA B N 1
ATOM 6435 C CA . ALA B 1 356 ? 0.482 -10.328 6.996 1 98.38 356 ALA B CA 1
ATOM 6436 C C . ALA B 1 356 ? 1.191 -11.258 7.973 1 98.38 356 ALA B C 1
ATOM 6438 O O . ALA B 1 356 ? 2.182 -10.867 8.602 1 98.38 356 ALA B O 1
ATOM 6439 N N . ASP B 1 357 ? 0.684 -12.453 8.039 1 97.56 357 ASP B N 1
ATOM 6440 C CA . ASP B 1 357 ? 1.362 -13.492 8.805 1 97.56 357 ASP B CA 1
ATOM 6441 C C . ASP B 1 357 ? 2.648 -13.938 8.117 1 97.56 357 ASP B C 1
ATOM 6443 O O . ASP B 1 357 ? 2.607 -14.68 7.129 1 97.56 357 ASP B O 1
ATOM 6447 N N . MET B 1 358 ? 3.734 -13.594 8.719 1 98.25 358 MET B N 1
ATOM 6448 C CA . MET B 1 358 ? 5.023 -13.805 8.062 1 98.25 358 MET B CA 1
ATOM 6449 C C . MET B 1 358 ? 5.426 -15.273 8.102 1 98.25 358 MET B C 1
ATOM 6451 O O . MET B 1 358 ? 6.305 -15.703 7.352 1 98.25 358 MET B O 1
ATOM 6455 N N . GLY B 1 359 ? 4.801 -16 8.945 1 97.31 359 GLY B N 1
ATOM 6456 C CA . GLY B 1 359 ? 5.156 -17.406 9.078 1 97.31 359 GLY B CA 1
ATOM 6457 C C . GLY B 1 359 ? 4.543 -18.281 8 1 97.31 359 GLY B C 1
ATOM 6458 O O . GLY B 1 359 ? 5.254 -18.969 7.27 1 97.31 359 GLY B O 1
ATOM 6459 N N . LEU B 1 360 ? 3.262 -18.172 7.902 1 95.19 360 LEU B N 1
ATOM 6460 C CA . LEU B 1 360 ? 2.562 -19.078 7.004 1 95.19 360 LEU B CA 1
ATOM 6461 C C . LEU B 1 360 ? 1.934 -18.328 5.84 1 95.19 360 LEU B C 1
ATOM 6463 O O . LEU B 1 360 ? 2.068 -18.734 4.684 1 95.19 360 LEU B O 1
ATOM 6467 N N . GLY B 1 361 ? 1.291 -17.25 6.105 1 96.5 361 GLY B N 1
ATOM 6468 C CA . GLY B 1 361 ? 0.492 -16.562 5.109 1 96.5 361 GLY B CA 1
ATOM 6469 C C . GLY B 1 361 ? 1.328 -15.898 4.027 1 96.5 361 GLY B C 1
ATOM 6470 O O . GLY B 1 361 ? 1.141 -16.172 2.84 1 96.5 361 GLY B O 1
ATOM 6471 N N . VAL B 1 362 ? 2.256 -15.133 4.395 1 98.44 362 VAL B N 1
ATOM 6472 C CA . VAL B 1 362 ? 2.99 -14.266 3.475 1 98.44 362 VAL B CA 1
ATOM 6473 C C . VAL B 1 362 ? 3.768 -15.117 2.473 1 98.44 362 VAL B C 1
ATOM 6475 O O . VAL B 1 362 ? 3.781 -14.82 1.276 1 98.44 362 VAL B O 1
ATOM 6478 N N . PRO B 1 363 ? 4.441 -16.219 2.887 1 98.06 363 PRO B N 1
ATOM 6479 C CA . PRO B 1 363 ? 5.105 -17.062 1.893 1 98.06 363 PRO B CA 1
ATOM 6480 C C . PRO B 1 363 ? 4.152 -17.547 0.801 1 98.06 363 PRO B C 1
ATOM 6482 O O . PRO B 1 363 ? 4.512 -17.547 -0.379 1 98.06 363 PRO B O 1
ATOM 6485 N N . PHE B 1 364 ? 2.977 -17.891 1.235 1 97.5 364 PHE B N 1
ATOM 6486 C CA . PHE B 1 364 ? 1.934 -18.312 0.309 1 97.5 364 PHE B CA 1
ATOM 6487 C C . PHE B 1 364 ? 1.486 -17.156 -0.571 1 97.5 364 PHE B C 1
ATOM 6489 O O . PHE B 1 364 ? 1.291 -17.312 -1.776 1 97.5 364 PHE B O 1
ATOM 6496 N N . ASN B 1 365 ? 1.354 -15.984 -0.026 1 98.62 365 ASN B N 1
ATOM 6497 C CA . ASN B 1 365 ? 0.805 -14.82 -0.707 1 98.62 365 ASN B CA 1
ATOM 6498 C C . ASN B 1 365 ? 1.79 -14.25 -1.724 1 98.62 365 ASN B C 1
ATOM 6500 O O . ASN B 1 365 ? 1.384 -13.734 -2.768 1 98.62 365 ASN B O 1
ATOM 6504 N N . ILE B 1 366 ? 3.094 -14.281 -1.416 1 98.81 366 ILE B N 1
ATOM 6505 C CA . ILE B 1 366 ? 4.105 -13.867 -2.379 1 98.81 366 ILE B CA 1
ATOM 6506 C C . ILE B 1 366 ? 3.959 -14.672 -3.666 1 98.81 366 ILE B C 1
ATOM 6508 O O . ILE B 1 366 ? 3.879 -14.109 -4.758 1 98.81 366 ILE B O 1
ATOM 6512 N N . ALA B 1 367 ? 3.879 -15.938 -3.506 1 98.81 367 ALA B N 1
ATOM 6513 C CA . ALA B 1 367 ? 3.775 -16.828 -4.656 1 98.81 367 ALA B CA 1
ATOM 6514 C C . ALA B 1 367 ? 2.439 -16.656 -5.371 1 98.81 367 ALA B C 1
ATOM 6516 O O . ALA B 1 367 ? 2.391 -16.594 -6.602 1 98.81 367 ALA B O 1
ATOM 6517 N N . SER B 1 368 ? 1.403 -16.547 -4.617 1 98.81 368 SER B N 1
ATOM 6518 C CA . SER B 1 368 ? 0.053 -16.469 -5.164 1 98.81 368 SER B CA 1
ATOM 6519 C C . SER B 1 368 ? -0.125 -15.242 -6.051 1 98.81 368 SER B C 1
ATOM 6521 O O . SER B 1 368 ? -0.568 -15.359 -7.195 1 98.81 368 SER B O 1
ATOM 6523 N N . TYR B 1 369 ? 0.24 -14.133 -5.57 1 98.88 369 TYR B N 1
ATOM 6524 C CA . TYR B 1 369 ? -0.005 -12.922 -6.344 1 98.88 369 TYR B CA 1
ATOM 6525 C C . TYR B 1 369 ? 1.059 -12.734 -7.422 1 98.88 369 TYR B C 1
ATOM 6527 O O . TYR B 1 369 ? 0.82 -12.07 -8.43 1 98.88 369 TYR B O 1
ATOM 6535 N N . SER B 1 370 ? 2.266 -13.297 -7.223 1 98.88 370 SER B N 1
ATOM 6536 C CA . SER B 1 370 ? 3.189 -13.406 -8.344 1 98.88 370 SER B CA 1
ATOM 6537 C C . SER B 1 370 ? 2.59 -14.234 -9.477 1 98.88 370 SER B C 1
ATOM 6539 O O . SER B 1 370 ? 2.66 -13.852 -10.641 1 98.88 370 SER B O 1
ATOM 6541 N N . LEU B 1 371 ? 2.008 -15.32 -9.078 1 98.94 371 LEU B N 1
ATOM 6542 C CA . LEU B 1 371 ? 1.373 -16.188 -10.062 1 98.94 371 LEU B CA 1
ATOM 6543 C C . LEU B 1 371 ? 0.208 -15.477 -10.742 1 98.94 371 LEU B C 1
ATOM 6545 O O . LEU B 1 371 ? 0.045 -15.57 -11.961 1 98.94 371 LEU B O 1
ATOM 6549 N N . LEU B 1 372 ? -0.626 -14.789 -9.977 1 98.94 372 LEU B N 1
ATOM 6550 C CA . LEU B 1 372 ? -1.723 -14.016 -10.555 1 98.94 372 LEU B CA 1
ATOM 6551 C C . LEU B 1 372 ? -1.205 -13.023 -11.586 1 98.94 372 LEU B C 1
ATOM 6553 O O . LEU B 1 372 ? -1.783 -12.891 -12.672 1 98.94 372 LEU B O 1
ATOM 6557 N N . THR B 1 373 ? -0.142 -12.359 -11.25 1 98.94 373 THR B N 1
ATOM 6558 C CA . THR B 1 373 ? 0.475 -11.398 -12.156 1 98.94 373 THR B CA 1
ATOM 6559 C C . THR B 1 373 ? 0.928 -12.078 -13.445 1 98.94 373 THR B C 1
ATOM 6561 O O . THR B 1 373 ? 0.673 -11.578 -14.539 1 98.94 373 THR B O 1
ATOM 6564 N N . CYS B 1 374 ? 1.569 -13.227 -13.297 1 98.75 374 CYS B N 1
ATOM 6565 C CA . CYS B 1 374 ? 2.049 -13.984 -14.453 1 98.75 374 CYS B CA 1
ATOM 6566 C C . CYS B 1 374 ? 0.886 -14.445 -15.32 1 98.75 374 CYS B C 1
ATOM 6568 O O . CYS B 1 374 ? 0.956 -14.375 -16.547 1 98.75 374 CYS B O 1
ATOM 6570 N N . ILE B 1 375 ? -0.168 -14.93 -14.688 1 98.88 375 ILE B N 1
ATOM 6571 C CA . ILE B 1 375 ? -1.335 -15.43 -15.398 1 98.88 375 ILE B CA 1
ATOM 6572 C C . ILE B 1 375 ? -1.974 -14.305 -16.203 1 98.88 375 ILE B C 1
ATOM 6574 O O . ILE B 1 375 ? -2.256 -14.461 -17.391 1 98.88 375 ILE B O 1
ATOM 6578 N N . ILE B 1 376 ? -2.17 -13.164 -15.562 1 98.94 376 ILE B N 1
ATOM 6579 C CA . ILE B 1 376 ? -2.814 -12.039 -16.234 1 98.94 376 ILE B CA 1
ATOM 6580 C C . ILE B 1 376 ? -1.918 -11.531 -17.359 1 98.94 376 ILE B C 1
ATOM 6582 O O . ILE B 1 376 ? -2.4 -11.219 -18.453 1 98.94 376 ILE B O 1
ATOM 6586 N N . ALA B 1 377 ? -0.609 -11.445 -17.078 1 98.69 377 ALA B N 1
ATOM 6587 C CA . ALA B 1 377 ? 0.315 -11.062 -18.141 1 98.69 377 ALA B CA 1
ATOM 6588 C C . ALA B 1 377 ? 0.193 -12.008 -19.344 1 98.69 377 ALA B C 1
ATOM 6590 O O . ALA B 1 377 ? 0.105 -11.555 -20.484 1 98.69 377 ALA B O 1
ATOM 6591 N N . HIS B 1 378 ? 0.138 -13.266 -19.062 1 98.25 378 HIS B N 1
ATOM 6592 C CA . HIS B 1 378 ? 0.073 -14.312 -20.078 1 98.25 378 HIS B CA 1
ATOM 6593 C C . HIS B 1 378 ? -1.176 -14.164 -20.938 1 98.25 378 HIS B C 1
ATOM 6595 O O . HIS B 1 378 ? -1.088 -14.156 -22.172 1 98.25 378 HIS B O 1
ATOM 6601 N N . VAL B 1 379 ? -2.33 -13.984 -20.375 1 98.5 379 VAL B N 1
ATOM 6602 C CA . VAL B 1 379 ? -3.578 -13.961 -21.125 1 98.5 379 VAL B CA 1
ATOM 6603 C C . VAL B 1 379 ? -3.711 -12.625 -21.859 1 98.5 379 VAL B C 1
ATOM 6605 O O . VAL B 1 379 ? -4.516 -12.5 -22.797 1 98.5 379 VAL B O 1
ATOM 6608 N N . CYS B 1 380 ? -2.938 -11.625 -21.469 1 98.5 380 CYS B N 1
ATOM 6609 C CA . CYS B 1 380 ? -2.984 -10.312 -22.125 1 98.5 380 CYS B CA 1
ATOM 6610 C C . CYS B 1 380 ? -1.854 -10.172 -23.141 1 98.5 380 CYS B C 1
ATOM 6612 O O . CYS B 1 380 ? -1.688 -9.102 -23.734 1 98.5 380 CYS B O 1
ATOM 6614 N N . GLY B 1 381 ? -1.025 -11.211 -23.281 1 96.44 381 GLY B N 1
ATOM 6615 C CA . GLY B 1 381 ? 0.076 -11.164 -24.234 1 96.44 381 GLY B CA 1
ATOM 6616 C C . GLY B 1 381 ? 1.23 -10.305 -23.766 1 96.44 381 GLY B C 1
ATOM 6617 O O . GLY B 1 381 ? 1.915 -9.68 -24.578 1 96.44 381 GLY B O 1
ATOM 6618 N N . LEU B 1 382 ? 1.363 -10.109 -22.5 1 96.81 382 LEU B N 1
ATOM 6619 C CA . LEU B 1 382 ? 2.449 -9.359 -21.875 1 96.81 382 LEU B CA 1
ATOM 6620 C C . LEU B 1 382 ? 3.41 -10.297 -21.156 1 96.81 382 LEU B C 1
ATOM 6622 O O . LEU B 1 382 ? 3.164 -11.5 -21.062 1 96.81 382 LEU B O 1
ATOM 6626 N N . VAL B 1 383 ? 4.531 -9.766 -20.688 1 91.62 383 VAL B N 1
ATOM 6627 C CA . VAL B 1 383 ? 5.461 -10.516 -19.844 1 91.62 383 VAL B CA 1
ATOM 6628 C C . VAL B 1 383 ? 5.438 -9.953 -18.422 1 91.62 383 VAL B C 1
ATOM 6630 O O . VAL B 1 383 ? 5.117 -8.781 -18.219 1 91.62 383 VAL B O 1
ATOM 6633 N N . PRO B 1 384 ? 5.688 -10.797 -17.438 1 95.12 384 PRO B N 1
ATOM 6634 C CA . PRO B 1 384 ? 5.672 -10.305 -16.062 1 95.12 384 PRO B CA 1
ATOM 6635 C C . PRO B 1 384 ? 6.805 -9.32 -15.773 1 95.12 384 PRO B C 1
ATOM 6637 O O . PRO B 1 384 ? 7.922 -9.5 -16.266 1 95.12 384 PRO B O 1
ATOM 6640 N N . GLY B 1 385 ? 6.551 -8.25 -15 1 95.31 385 GLY B N 1
ATOM 6641 C CA . GLY B 1 385 ? 7.543 -7.293 -14.547 1 95.31 385 GLY B CA 1
ATOM 6642 C C . GLY B 1 385 ? 7.945 -7.488 -13.102 1 95.31 385 GLY B C 1
ATOM 6643 O O . GLY B 1 385 ? 8.859 -8.258 -12.805 1 95.31 385 GLY B O 1
ATOM 6644 N N . GLU B 1 386 ? 7.188 -6.812 -12.211 1 96.25 386 GLU B N 1
ATOM 6645 C CA . GLU B 1 386 ? 7.508 -6.895 -10.789 1 96.25 386 GLU B CA 1
ATOM 6646 C C . GLU B 1 386 ? 6.254 -7.141 -9.953 1 96.25 386 GLU B C 1
ATOM 6648 O O . GLU B 1 386 ? 5.148 -6.793 -10.367 1 96.25 386 GLU B O 1
ATOM 6653 N N . PHE B 1 387 ? 6.484 -7.84 -8.867 1 98.69 387 PHE B N 1
ATOM 6654 C CA . PHE B 1 387 ? 5.469 -7.934 -7.82 1 98.69 387 PHE B CA 1
ATOM 6655 C C . PHE B 1 387 ? 5.902 -7.168 -6.574 1 98.69 387 PHE B C 1
ATOM 6657 O O . PHE B 1 387 ? 6.938 -7.477 -5.98 1 98.69 387 PHE B O 1
ATOM 6664 N N . VAL B 1 388 ? 5.133 -6.137 -6.254 1 98.81 388 VAL B N 1
ATOM 6665 C CA . VAL B 1 388 ? 5.367 -5.332 -5.059 1 98.81 388 VAL B CA 1
ATOM 6666 C C . VAL B 1 388 ? 4.367 -5.723 -3.971 1 98.81 388 VAL B C 1
ATOM 6668 O O . VAL B 1 388 ? 3.154 -5.668 -4.188 1 98.81 388 VAL B O 1
ATOM 6671 N N . HIS B 1 389 ? 4.855 -6.156 -2.83 1 98.81 389 HIS B N 1
ATOM 6672 C CA . HIS B 1 389 ? 4.051 -6.59 -1.696 1 98.81 389 HIS B CA 1
ATOM 6673 C C . HIS B 1 389 ? 4.066 -5.555 -0.577 1 98.81 389 HIS B C 1
ATOM 6675 O O . HIS B 1 389 ? 5.098 -5.348 0.065 1 98.81 389 HIS B O 1
ATOM 6681 N N . VAL B 1 390 ? 2.916 -4.91 -0.397 1 98.81 390 VAL B N 1
ATOM 6682 C CA . VAL B 1 390 ? 2.77 -3.906 0.652 1 98.81 390 VAL B CA 1
ATOM 6683 C C . VAL B 1 390 ? 2.076 -4.523 1.865 1 98.81 390 VAL B C 1
ATOM 6685 O O . VAL B 1 390 ? 1.001 -5.113 1.739 1 98.81 390 VAL B O 1
ATOM 6688 N N . LEU B 1 391 ? 2.719 -4.355 3.033 1 98.81 391 LEU B N 1
ATOM 6689 C CA . LEU B 1 391 ? 2.203 -4.984 4.242 1 98.81 391 LEU B CA 1
ATOM 6690 C C . LEU B 1 391 ? 1.768 -3.938 5.262 1 98.81 391 LEU B C 1
ATOM 6692 O O . LEU B 1 391 ? 2.574 -3.109 5.691 1 98.81 391 LEU B O 1
ATOM 6696 N N . GLY B 1 392 ? 0.434 -3.994 5.609 1 98.44 392 GLY B N 1
ATOM 6697 C CA . GLY B 1 392 ? -0.026 -3.164 6.711 1 98.44 392 GLY B CA 1
ATOM 6698 C C . GLY B 1 392 ? 0.552 -3.578 8.055 1 98.44 392 GLY B C 1
ATOM 6699 O O . GLY B 1 392 ? 1.604 -3.082 8.461 1 98.44 392 GLY B O 1
ATOM 6700 N N . ASP B 1 393 ? 0.006 -4.598 8.625 1 98.31 393 ASP B N 1
ATOM 6701 C CA . ASP B 1 393 ? 0.522 -5.227 9.836 1 98.31 393 ASP B CA 1
ATOM 6702 C C . ASP B 1 393 ? 1.281 -6.512 9.5 1 98.31 393 ASP B C 1
ATOM 6704 O O . ASP B 1 393 ? 0.671 -7.555 9.273 1 98.31 393 ASP B O 1
ATOM 6708 N N . ALA B 1 394 ? 2.59 -6.387 9.445 1 98.56 394 ALA B N 1
ATOM 6709 C CA . ALA B 1 394 ? 3.43 -7.574 9.297 1 98.56 394 ALA B CA 1
ATOM 6710 C C . ALA B 1 394 ? 3.766 -8.18 10.656 1 98.56 394 ALA B C 1
ATOM 6712 O O . ALA B 1 394 ? 4.332 -7.504 11.523 1 98.56 394 ALA B O 1
ATOM 6713 N N . HIS B 1 395 ? 3.408 -9.484 10.828 1 98.31 395 HIS B N 1
ATOM 6714 C CA . HIS B 1 395 ? 3.562 -9.984 12.188 1 98.31 395 HIS B CA 1
ATOM 6715 C C . HIS B 1 395 ? 4.027 -11.43 12.195 1 98.31 395 HIS B C 1
ATOM 6717 O O . HIS B 1 395 ? 3.873 -12.141 11.195 1 98.31 395 HIS B O 1
ATOM 6723 N N . VAL B 1 396 ? 4.664 -11.758 13.281 1 97.94 396 VAL B N 1
ATOM 6724 C CA . VAL B 1 396 ? 5.035 -13.125 13.625 1 97.94 396 VAL B CA 1
ATOM 6725 C C . VAL B 1 396 ? 4.285 -13.555 14.883 1 97.94 396 VAL B C 1
ATOM 6727 O O . VAL B 1 396 ? 4.363 -12.891 15.922 1 97.94 396 VAL B O 1
ATOM 6730 N N . TYR B 1 397 ? 3.508 -14.594 14.703 1 96.88 397 TYR B N 1
ATOM 6731 C CA . TYR B 1 397 ? 2.871 -15.148 15.891 1 96.88 397 TYR B CA 1
ATOM 6732 C C . TYR B 1 397 ? 3.91 -15.664 16.875 1 96.88 397 TYR B C 1
ATOM 6734 O O . TYR B 1 397 ? 4.938 -16.219 16.484 1 96.88 397 TYR B O 1
ATOM 6742 N N . ARG B 1 398 ? 3.598 -15.602 18.094 1 95.31 398 ARG B N 1
ATOM 6743 C CA . ARG B 1 398 ? 4.551 -15.977 19.141 1 95.31 398 ARG B CA 1
ATOM 6744 C C . ARG B 1 398 ? 4.945 -17.453 19.016 1 95.31 398 ARG B C 1
ATOM 6746 O O . ARG B 1 398 ? 6.102 -17.812 19.266 1 95.31 398 ARG B O 1
ATOM 6753 N N . ASN B 1 399 ? 4 -18.25 18.641 1 94.88 399 ASN B N 1
ATOM 6754 C CA . ASN B 1 399 ? 4.293 -19.672 18.516 1 94.88 399 ASN B CA 1
ATOM 6755 C C . ASN B 1 399 ? 5.062 -19.969 17.234 1 94.88 399 ASN B C 1
ATOM 6757 O O . ASN B 1 399 ? 5.5 -21.109 17.016 1 94.88 399 ASN B O 1
ATOM 6761 N N . HIS B 1 400 ? 5.289 -19.047 16.422 1 97 400 HIS B N 1
ATOM 6762 C CA . HIS B 1 400 ? 6.043 -19.25 15.188 1 97 400 HIS B CA 1
ATOM 6763 C C . HIS B 1 400 ? 7.457 -18.703 15.312 1 97 400 HIS B C 1
ATOM 6765 O O . HIS B 1 400 ? 8.273 -18.859 14.398 1 97 400 HIS B O 1
ATOM 6771 N N . VAL B 1 401 ? 7.801 -18.078 16.422 1 96.75 401 VAL B N 1
ATOM 6772 C CA . VAL B 1 401 ? 9.102 -17.438 16.578 1 96.75 401 VAL B CA 1
ATOM 6773 C C . VAL B 1 401 ? 10.211 -18.484 16.453 1 96.75 401 VAL B C 1
ATOM 6775 O O . VAL B 1 401 ? 11.133 -18.328 15.648 1 96.75 401 VAL B O 1
ATOM 6778 N N . ARG B 1 402 ? 10.125 -19.562 17.125 1 96 402 ARG B N 1
ATOM 6779 C CA . ARG B 1 402 ? 11.18 -20.562 17.125 1 96 402 ARG B CA 1
ATOM 6780 C C . ARG B 1 402 ? 11.328 -21.188 15.734 1 96 402 ARG B C 1
ATOM 6782 O O . ARG B 1 402 ? 12.438 -21.25 15.195 1 96 402 ARG B O 1
ATOM 6789 N N . PRO B 1 403 ? 10.219 -21.672 15.164 1 97.19 403 PRO B N 1
ATOM 6790 C CA . PRO B 1 403 ? 10.367 -22.219 13.82 1 97.19 403 PRO B CA 1
ATOM 6791 C C . PRO B 1 403 ? 10.953 -21.219 12.828 1 97.19 403 PRO B C 1
ATOM 6793 O O . PRO B 1 403 ? 11.727 -21.594 11.945 1 97.19 403 PRO B O 1
ATOM 6796 N N . LEU B 1 404 ? 10.641 -19.984 12.984 1 98.06 404 LEU B N 1
ATOM 6797 C CA . LEU B 1 404 ? 11.148 -18.984 12.062 1 98.06 404 LEU B CA 1
ATOM 6798 C C . LEU B 1 404 ? 12.625 -18.688 12.336 1 98.06 404 LEU B C 1
ATOM 6800 O O . LEU B 1 404 ? 13.375 -18.359 11.414 1 98.06 404 LEU B O 1
ATOM 6804 N N . GLN B 1 405 ? 13.023 -18.812 13.555 1 96.31 405 GLN B N 1
ATOM 6805 C CA . GLN B 1 405 ? 14.438 -18.688 13.867 1 96.31 405 GLN B CA 1
ATOM 6806 C C . GLN B 1 405 ? 15.242 -19.797 13.195 1 96.31 405 GLN B C 1
ATOM 6808 O O . GLN B 1 405 ? 16.391 -19.594 12.781 1 96.31 405 GLN B O 1
ATOM 6813 N N . GLU B 1 406 ? 14.641 -20.984 13.125 1 96.56 406 GLU B N 1
ATOM 6814 C CA . GLU B 1 406 ? 15.258 -22.062 12.367 1 96.56 406 GLU B CA 1
ATOM 6815 C C . GLU B 1 406 ? 15.383 -21.703 10.883 1 96.56 406 GLU B C 1
ATOM 6817 O O . GLU B 1 406 ? 16.422 -21.953 10.266 1 96.56 406 GLU B O 1
ATOM 6822 N N . GLN B 1 407 ? 14.375 -21.141 10.359 1 97.31 407 GLN B N 1
ATOM 6823 C CA . GLN B 1 407 ? 14.391 -20.719 8.961 1 97.31 407 GLN B CA 1
ATOM 6824 C C . GLN B 1 407 ? 15.508 -19.703 8.695 1 97.31 407 GLN B C 1
ATOM 6826 O O . GLN B 1 407 ? 16.156 -19.75 7.645 1 97.31 407 GLN B O 1
ATOM 6831 N N . LEU B 1 408 ? 15.719 -18.812 9.656 1 95.75 408 LEU B N 1
ATOM 6832 C CA . LEU B 1 408 ? 16.703 -17.75 9.523 1 95.75 408 LEU B CA 1
ATOM 6833 C C . LEU B 1 408 ? 18.109 -18.312 9.398 1 95.75 408 LEU B C 1
ATOM 6835 O O . LEU B 1 408 ? 19.031 -17.625 8.961 1 95.75 408 LEU B O 1
ATOM 6839 N N . GLN B 1 409 ? 18.234 -19.578 9.719 1 91.88 409 GLN B N 1
ATOM 6840 C CA . GLN B 1 409 ? 19.562 -20.219 9.656 1 91.88 409 GLN B CA 1
ATOM 6841 C C . GLN B 1 409 ? 19.797 -20.844 8.289 1 91.88 409 GLN B C 1
ATOM 6843 O O . GLN B 1 409 ? 20.922 -21.266 7.984 1 91.88 409 GLN B O 1
ATOM 6848 N N . LYS B 1 410 ? 18.812 -20.859 7.512 1 91.94 410 LYS B N 1
ATOM 6849 C CA . LYS B 1 410 ? 18.922 -21.484 6.191 1 91.94 410 LYS B CA 1
ATOM 6850 C C . LYS B 1 410 ? 19.297 -20.438 5.137 1 91.94 410 LYS B C 1
ATOM 6852 O O . LYS B 1 410 ? 18.797 -19.312 5.172 1 91.94 410 LYS B O 1
ATOM 6857 N N . GLN B 1 411 ? 20.094 -20.797 4.27 1 85.12 411 GLN B N 1
ATOM 6858 C CA . GLN B 1 411 ? 20.453 -19.922 3.166 1 85.12 411 GLN B CA 1
ATOM 6859 C C . GLN B 1 411 ? 19.5 -20.078 1.991 1 85.12 411 GLN B C 1
ATOM 6861 O O . GLN B 1 411 ? 19.109 -21.188 1.651 1 85.12 411 GLN B O 1
ATOM 6866 N N . PRO B 1 412 ? 19.172 -18.938 1.388 1 89.88 412 PRO B N 1
ATOM 6867 C CA . PRO B 1 412 ? 18.312 -19.031 0.203 1 89.88 412 PRO B CA 1
ATOM 6868 C C . PRO B 1 412 ? 18.969 -19.812 -0.935 1 89.88 412 PRO B C 1
ATOM 6870 O O . PRO B 1 412 ? 20.188 -19.766 -1.101 1 89.88 412 PRO B O 1
ATOM 6873 N N . LYS B 1 413 ? 18.172 -20.484 -1.63 1 86 413 LYS B N 1
ATOM 6874 C CA . LYS B 1 413 ? 18.516 -21.109 -2.902 1 86 413 LYS B CA 1
ATOM 6875 C C . LYS B 1 413 ? 17.844 -20.391 -4.07 1 86 413 LYS B C 1
ATOM 6877 O O . LYS B 1 413 ? 17 -19.516 -3.865 1 86 413 LYS B O 1
ATOM 6882 N N . PRO B 1 414 ? 18.297 -20.688 -5.234 1 82.06 414 PRO B N 1
ATOM 6883 C CA . PRO B 1 414 ? 17.688 -19.969 -6.359 1 82.06 414 PRO B CA 1
ATOM 6884 C C . PRO B 1 414 ? 16.172 -20.172 -6.445 1 82.06 414 PRO B C 1
ATOM 6886 O O . PRO B 1 414 ? 15.68 -21.281 -6.203 1 82.06 414 PRO B O 1
ATOM 6889 N N . PHE B 1 415 ? 15.539 -19.047 -6.738 1 91.06 415 PHE B N 1
ATOM 6890 C CA . PHE B 1 415 ? 14.117 -19.172 -7.043 1 91.06 415 PHE B CA 1
ATOM 6891 C C . PHE B 1 415 ? 13.906 -20.016 -8.297 1 91.06 415 PHE B C 1
ATOM 6893 O O . PHE B 1 415 ? 14.75 -20.031 -9.195 1 91.06 415 PHE B O 1
ATOM 6900 N N . PRO B 1 416 ? 12.836 -20.703 -8.383 1 91.06 416 PRO B N 1
ATOM 6901 C CA . PRO B 1 416 ? 12.516 -21.453 -9.602 1 91.06 416 PRO B CA 1
ATOM 6902 C C . PRO B 1 416 ? 12.047 -20.562 -10.742 1 91.06 416 PRO B C 1
ATOM 6904 O O . PRO B 1 416 ? 11.867 -19.359 -10.547 1 91.06 416 PRO B O 1
ATOM 6907 N N . VAL B 1 417 ? 11.922 -21.172 -11.867 1 84.81 417 VAL B N 1
ATOM 6908 C CA . VAL B 1 417 ? 11.328 -20.531 -13.039 1 84.81 417 VAL B CA 1
ATOM 6909 C C . VAL B 1 417 ? 9.93 -21.094 -13.281 1 84.81 417 VAL B C 1
ATOM 6911 O O . VAL B 1 417 ? 9.727 -22.312 -13.219 1 84.81 417 VAL B O 1
ATOM 6914 N N . LEU B 1 418 ? 8.992 -20.234 -13.5 1 94.62 418 LEU B N 1
ATOM 6915 C CA . LEU B 1 418 ? 7.613 -20.641 -13.766 1 94.62 418 LEU B CA 1
ATOM 6916 C C . LEU B 1 418 ? 7.363 -20.75 -15.266 1 94.62 418 LEU B C 1
ATOM 6918 O O . LEU B 1 418 ? 7.688 -19.844 -16.031 1 94.62 418 LEU B O 1
ATOM 6922 N N . LYS B 1 419 ? 6.859 -21.875 -15.656 1 92.62 419 LYS B N 1
ATOM 6923 C CA . LYS B 1 419 ? 6.391 -22.062 -17.016 1 92.62 419 LYS B CA 1
ATOM 6924 C C . LYS B 1 419 ? 4.875 -22.234 -17.062 1 92.62 419 LYS B C 1
ATOM 6926 O O . LYS B 1 419 ? 4.316 -23.031 -16.312 1 92.62 419 LYS B O 1
ATOM 6931 N N . ILE B 1 420 ? 4.238 -21.469 -17.922 1 97.12 420 ILE B N 1
ATOM 6932 C CA . ILE B 1 420 ? 2.789 -21.531 -18.094 1 97.12 420 ILE B CA 1
ATOM 6933 C C . ILE B 1 420 ? 2.459 -22.172 -19.438 1 97.12 420 ILE B C 1
ATOM 6935 O O . ILE B 1 420 ? 3.104 -21.875 -20.453 1 97.12 420 ILE B O 1
ATOM 6939 N N . ASN B 1 421 ? 1.488 -23.062 -19.484 1 97.12 421 ASN B N 1
ATOM 6940 C CA . ASN B 1 421 ? 1.019 -23.672 -20.734 1 97.12 421 ASN B CA 1
ATOM 6941 C C . ASN B 1 421 ? 0.615 -22.594 -21.75 1 97.12 421 ASN B C 1
ATOM 6943 O O . ASN B 1 421 ? -0.37 -21.891 -21.547 1 97.12 421 ASN B O 1
ATOM 6947 N N . PRO B 1 422 ? 1.323 -22.516 -22.828 1 94.69 422 PRO B N 1
ATOM 6948 C CA . PRO B 1 422 ? 1.084 -21.422 -23.781 1 94.69 422 PRO B CA 1
ATOM 6949 C C . PRO B 1 422 ? -0.22 -21.594 -24.547 1 94.69 422 PRO B C 1
ATOM 6951 O O . PRO B 1 422 ? -0.678 -20.656 -25.203 1 94.69 422 PRO B O 1
ATOM 6954 N N . LEU B 1 423 ? -0.839 -22.688 -24.453 1 96.06 423 LEU B N 1
ATOM 6955 C CA . LEU B 1 423 ? -2.045 -22.969 -25.219 1 96.06 423 LEU B CA 1
ATOM 6956 C C . LEU B 1 423 ? -3.273 -22.375 -24.547 1 96.06 423 LEU B C 1
ATOM 6958 O O . LEU B 1 423 ? -4.312 -22.188 -25.188 1 96.06 423 LEU B O 1
ATOM 6962 N N . ILE B 1 424 ? -3.18 -22.094 -23.25 1 97.81 424 ILE B N 1
ATOM 6963 C CA . ILE B 1 424 ? -4.32 -21.547 -22.531 1 97.81 424 ILE B CA 1
ATOM 6964 C C . ILE B 1 424 ? -4.348 -20.016 -22.672 1 97.81 424 ILE B C 1
ATOM 6966 O O . ILE B 1 424 ? -3.375 -19.344 -22.328 1 97.81 424 ILE B O 1
ATOM 6970 N N . LYS B 1 425 ? -5.504 -19.469 -23.141 1 96.06 425 LYS B N 1
ATOM 6971 C CA . LYS B 1 425 ? -5.574 -18.031 -23.406 1 96.06 425 LYS B CA 1
ATOM 6972 C C . LYS B 1 425 ? -6.652 -17.359 -22.562 1 96.06 425 LYS B C 1
ATOM 6974 O O . LYS B 1 425 ? -6.711 -16.141 -22.469 1 96.06 425 LYS B O 1
ATOM 6979 N N . ASP B 1 426 ? -7.457 -18.188 -21.953 1 97.44 426 ASP B N 1
ATOM 6980 C CA . ASP B 1 426 ? -8.547 -17.703 -21.109 1 97.44 426 ASP B CA 1
ATOM 6981 C C . ASP B 1 426 ? -8.266 -17.969 -19.641 1 97.44 426 ASP B C 1
ATOM 6983 O O . ASP B 1 426 ? -7.953 -19.094 -19.25 1 97.44 426 ASP B O 1
ATOM 6987 N N . ILE B 1 427 ? -8.461 -16.953 -18.844 1 98.38 427 ILE B N 1
ATOM 6988 C CA . ILE B 1 427 ? -8.062 -17.031 -17.453 1 98.38 427 ILE B CA 1
ATOM 6989 C C . ILE B 1 427 ? -8.914 -18.078 -16.734 1 98.38 427 ILE B C 1
ATOM 6991 O O . ILE B 1 427 ? -8.484 -18.656 -15.734 1 98.38 427 ILE B O 1
ATOM 6995 N N . ASP B 1 428 ? -10.078 -18.391 -17.25 1 98 428 ASP B N 1
ATOM 6996 C CA . ASP B 1 428 ? -11 -19.312 -16.578 1 98 428 ASP B CA 1
ATOM 6997 C C . ASP B 1 428 ? -10.734 -20.75 -16.984 1 98 428 ASP B C 1
ATOM 6999 O O . ASP B 1 428 ? -11.344 -21.672 -16.438 1 98 428 ASP B O 1
ATOM 7003 N N . SER B 1 429 ? -9.797 -20.984 -17.859 1 98.19 429 SER B N 1
ATOM 7004 C CA . SER B 1 429 ? -9.594 -22.328 -18.422 1 98.19 429 SER B CA 1
ATOM 7005 C C . SER B 1 429 ? -8.367 -23 -17.797 1 98.19 429 SER B C 1
ATOM 7007 O O . SER B 1 429 ? -8.086 -24.156 -18.094 1 98.19 429 SER B O 1
ATOM 7009 N N . PHE B 1 430 ? -7.676 -22.312 -16.938 1 98.62 430 PHE B N 1
ATOM 7010 C CA . PHE B 1 430 ? -6.457 -22.859 -16.359 1 98.62 430 PHE B CA 1
ATOM 7011 C C . PHE B 1 430 ? -6.777 -23.984 -15.367 1 98.62 430 PHE B C 1
ATOM 7013 O O . PHE B 1 430 ? -7.77 -23.906 -14.648 1 98.62 430 PHE B O 1
ATOM 7020 N N . VAL B 1 431 ? -5.941 -24.953 -15.383 1 98.12 431 VAL B N 1
ATOM 7021 C CA . VAL B 1 431 ? -5.906 -25.984 -14.352 1 98.12 431 VAL B CA 1
ATOM 7022 C C . VAL B 1 431 ? -4.496 -26.094 -13.773 1 98.12 431 VAL B C 1
ATOM 7024 O O . VAL B 1 431 ? -3.549 -25.516 -14.328 1 98.12 431 VAL B O 1
ATOM 7027 N N . ALA B 1 432 ? -4.355 -26.781 -12.672 1 98.06 432 ALA B N 1
ATOM 7028 C CA . ALA B 1 432 ? -3.098 -26.828 -11.938 1 98.06 432 ALA B CA 1
ATOM 7029 C C . ALA B 1 432 ? -1.96 -27.344 -12.812 1 98.06 432 ALA B C 1
ATOM 7031 O O . ALA B 1 432 ? -0.823 -26.875 -12.703 1 98.06 432 ALA B O 1
ATOM 7032 N N . SER B 1 433 ? -2.215 -28.266 -13.711 1 97.75 433 SER B N 1
ATOM 7033 C CA . SER B 1 433 ? -1.188 -28.906 -14.531 1 97.75 433 SER B CA 1
ATOM 7034 C C . SER B 1 433 ? -0.638 -27.938 -15.57 1 97.75 433 SER B C 1
ATOM 7036 O O . SER B 1 433 ? 0.372 -28.219 -16.219 1 97.75 433 SER B O 1
ATOM 7038 N N . ASP B 1 434 ? -1.254 -26.797 -15.703 1 98.44 434 ASP B N 1
ATOM 7039 C CA . ASP B 1 434 ? -0.813 -25.812 -16.688 1 98.44 434 ASP B CA 1
ATOM 7040 C C . ASP B 1 434 ? 0.38 -25.016 -16.188 1 98.44 434 ASP B C 1
ATOM 7042 O O . ASP B 1 434 ? 0.96 -24.219 -16.922 1 98.44 434 ASP B O 1
ATOM 7046 N N . PHE B 1 435 ? 0.706 -25.219 -14.938 1 98.31 435 PHE B N 1
ATOM 7047 C CA . PHE B 1 435 ? 1.799 -24.484 -14.305 1 98.31 435 PHE B CA 1
ATOM 7048 C C . PHE B 1 435 ? 2.914 -25.422 -13.883 1 98.31 435 PHE B C 1
ATOM 7050 O O . PHE B 1 435 ? 2.678 -26.375 -13.117 1 98.31 435 PHE B O 1
ATOM 7057 N N . LYS B 1 436 ? 4.152 -25.156 -14.344 1 94.88 436 LYS B N 1
ATOM 7058 C CA . LYS B 1 436 ? 5.305 -25.984 -14 1 94.88 436 LYS B CA 1
ATOM 7059 C C . LYS B 1 436 ? 6.43 -25.141 -13.414 1 94.88 436 LYS B C 1
ATOM 7061 O O . LYS B 1 436 ? 6.723 -24.047 -13.914 1 94.88 436 LYS B O 1
ATOM 7066 N N . LEU B 1 437 ? 6.961 -25.594 -12.312 1 93.31 437 LEU B N 1
ATOM 7067 C CA . LEU B 1 437 ? 8.133 -24.969 -11.711 1 93.31 437 LEU B CA 1
ATOM 7068 C C . LEU B 1 437 ? 9.406 -25.688 -12.109 1 93.31 437 LEU B C 1
ATOM 7070 O O . LEU B 1 437 ? 9.523 -26.906 -11.922 1 93.31 437 LEU B O 1
ATOM 7074 N N . ILE B 1 438 ? 10.305 -24.969 -12.617 1 84.88 438 ILE B N 1
ATOM 7075 C CA . ILE B 1 438 ? 11.594 -25.531 -12.992 1 84.88 438 ILE B CA 1
ATOM 7076 C C . ILE B 1 438 ? 12.656 -25.109 -11.969 1 84.88 438 ILE B C 1
ATOM 7078 O O . ILE B 1 438 ? 12.836 -23.922 -11.703 1 84.88 438 ILE B O 1
ATOM 7082 N N . GLY B 1 439 ? 13.273 -26.094 -11.352 1 81.56 439 GLY B N 1
ATOM 7083 C CA . GLY B 1 439 ? 14.43 -25.828 -10.508 1 81.56 439 GLY B CA 1
ATOM 7084 C C . GLY B 1 439 ? 14.055 -25.5 -9.07 1 81.56 439 GLY B C 1
ATOM 7085 O O . GLY B 1 439 ? 14.844 -24.891 -8.344 1 81.56 439 GLY B O 1
ATOM 7086 N N . TYR B 1 440 ? 12.852 -25.797 -8.688 1 90.44 440 TYR B N 1
ATOM 7087 C CA . TYR B 1 440 ? 12.484 -25.547 -7.297 1 90.44 440 TYR B CA 1
ATOM 7088 C C . TYR B 1 440 ? 13.133 -26.578 -6.379 1 90.44 440 TYR B C 1
ATOM 7090 O O . TYR B 1 440 ? 12.82 -27.766 -6.445 1 90.44 440 TYR B O 1
ATOM 7098 N N . ASP B 1 441 ? 14.109 -26.156 -5.582 1 88.19 441 ASP B N 1
ATOM 7099 C CA . ASP B 1 441 ? 14.844 -27 -4.645 1 88.19 441 ASP B CA 1
ATOM 7100 C C . ASP B 1 441 ? 14.93 -26.344 -3.27 1 88.19 441 ASP B C 1
ATOM 7102 O O . ASP B 1 441 ? 16.016 -25.953 -2.834 1 88.19 441 ASP B O 1
ATOM 7106 N N . PRO B 1 442 ? 13.82 -26.312 -2.578 1 94.19 442 PRO B N 1
ATOM 7107 C CA . PRO B 1 442 ? 13.828 -25.641 -1.271 1 94.19 442 PRO B CA 1
ATOM 7108 C C . PRO B 1 442 ? 14.422 -26.516 -0.168 1 94.19 442 PRO B C 1
ATOM 7110 O O . PRO B 1 442 ? 14.617 -27.719 -0.362 1 94.19 442 PRO B O 1
ATOM 7113 N N . HIS B 1 443 ? 14.773 -25.859 0.963 1 93.62 443 HIS B N 1
ATOM 7114 C CA . HIS B 1 443 ? 15.016 -26.594 2.205 1 93.62 443 HIS B CA 1
ATOM 7115 C C . HIS B 1 443 ? 13.758 -27.328 2.672 1 93.62 443 HIS B C 1
ATOM 7117 O O . HIS B 1 443 ? 12.68 -27.141 2.098 1 93.62 443 HIS B O 1
ATOM 7123 N N . TYR B 1 444 ? 13.945 -28.109 3.646 1 93.62 444 TYR B N 1
ATOM 7124 C CA . TYR B 1 444 ? 12.852 -28.938 4.145 1 93.62 444 TYR B CA 1
ATOM 7125 C C . TYR B 1 444 ? 11.758 -28.078 4.773 1 93.62 444 TYR B C 1
ATOM 7127 O O . TYR B 1 444 ? 12 -26.922 5.129 1 93.62 444 TYR B O 1
ATOM 7135 N N . LYS B 1 445 ? 10.695 -28.703 4.887 1 94.31 445 LYS B N 1
ATOM 7136 C CA . LYS B 1 445 ? 9.523 -28.047 5.473 1 94.31 445 LYS B CA 1
ATOM 7137 C C . LYS B 1 445 ? 9.766 -27.719 6.945 1 94.31 445 LYS B C 1
ATOM 7139 O O . LYS B 1 445 ? 10.367 -28.516 7.672 1 94.31 445 LYS B O 1
ATOM 7144 N N . ILE B 1 446 ? 9.352 -26.562 7.32 1 94.88 446 ILE B N 1
ATOM 7145 C CA . ILE B 1 446 ? 9.344 -26.156 8.727 1 94.88 446 ILE B CA 1
ATOM 7146 C C . ILE B 1 446 ? 7.902 -26.109 9.234 1 94.88 446 ILE B C 1
ATOM 7148 O O . ILE B 1 446 ? 7.094 -25.312 8.766 1 94.88 446 ILE B O 1
ATOM 7152 N N . GLU B 1 447 ? 7.641 -26.953 10.172 1 92.06 447 GLU B N 1
ATOM 7153 C CA . GLU B 1 447 ? 6.273 -27.094 10.664 1 92.06 447 GLU B CA 1
ATOM 7154 C C . GLU B 1 447 ? 5.883 -25.906 11.547 1 92.06 447 GLU B C 1
ATOM 7156 O O . GLU B 1 447 ? 6.652 -25.5 12.406 1 92.06 447 GLU B O 1
ATOM 7161 N N . MET B 1 448 ? 4.719 -25.328 11.203 1 91.44 448 MET B N 1
ATOM 7162 C CA . MET B 1 448 ? 4.109 -24.266 12 1 91.44 448 MET B CA 1
ATOM 7163 C C . MET B 1 448 ? 2.604 -24.469 12.117 1 91.44 448 MET B C 1
ATOM 7165 O O . MET B 1 448 ? 1.934 -24.781 11.133 1 91.44 448 MET B O 1
ATOM 7169 N N . LYS B 1 449 ? 2.168 -24.312 13.305 1 83 449 LYS B N 1
ATOM 7170 C CA . LYS B 1 449 ? 0.73 -24.453 13.523 1 83 449 LYS B CA 1
ATOM 7171 C C . LYS B 1 449 ? -0.007 -23.172 13.117 1 83 449 LYS B C 1
ATOM 7173 O O . LYS B 1 449 ? 0.408 -22.078 13.484 1 83 449 LYS B O 1
ATOM 7178 N N . MET B 1 450 ? -1.092 -23.391 12.43 1 81.12 450 MET B N 1
ATOM 7179 C CA . MET B 1 450 ? -1.898 -22.25 12.016 1 81.12 450 MET B CA 1
ATOM 7180 C C . MET B 1 450 ? -2.596 -21.625 13.211 1 81.12 450 MET B C 1
ATOM 7182 O O . MET B 1 450 ? -3.131 -22.328 14.07 1 81.12 450 MET B O 1
ATOM 7186 N N . ALA B 1 451 ? -2.441 -20.344 13.289 1 72.31 451 ALA B N 1
ATOM 7187 C CA . ALA B 1 451 ? -3.193 -19.609 14.312 1 72.31 451 ALA B CA 1
ATOM 7188 C C . ALA B 1 451 ? -4.617 -19.312 13.836 1 72.31 451 ALA B C 1
ATOM 7190 O O . ALA B 1 451 ? -4.816 -18.672 12.812 1 72.31 451 ALA B O 1
ATOM 7191 N N . ILE B 1 452 ? -5.637 -20 14.43 1 71.44 452 ILE B N 1
ATOM 7192 C CA . ILE B 1 452 ? -7.031 -19.828 14.039 1 71.44 452 ILE B CA 1
ATOM 7193 C C . ILE B 1 452 ? -7.758 -19 15.094 1 71.44 452 ILE B C 1
ATOM 7195 O O . ILE B 1 452 ? -7.582 -19.203 16.297 1 71.44 452 ILE B O 1
#